Protein AF-A0A3D2PE90-F1 (afdb_monomer)

Sequence (990 aa):
IDALSGDLHLLLFQPGVLLSPYSVLPCNTPINRTNVVYAPHFYPNFTDYNISGYEPLLQRYLTEATTHQTPVFIGEFGKNWNATNDGNLFLESEYQKTEKETMQLFDNAKISYTRPWFSDDNSKVTDEWNWALIKGTSGLSGIERKFIVDYLARPFPQCTAGTLSSFVFDIDTKDYSMSYTPDTGNTDIFIPRTRHYPWGFKVIHSKGITLKDDPSQFTGLNVLENPGAVDSNKFSWNEASGTLRITEWLTGESVTVEIKPLTETMTLVYPSGPVFEGDLIVSPGTEYVIRNMTYQINGNLTVEKGAKLTVENSTLTVKMRYKCEKNIYINGGSVRISSSTVKSSPEGVIQEAGEILGAQLMLDLKNGTTDFYAENSNLLCRLSLMEKTKALISSSTVSFIYWMPTSDFEIYKSTIGIFVFNLSDTAKETLSFNNLKKDSETNFTMTTSSGQVIISGTRMISEWQFCLHYSLNKSITISNSDIGTIWTRIPPTDNRITISNLPNGFVQDFSLKQKIQGLTLEGDVHLINTTLQCFKPELLSTKAEIINSYAMFHPYGEADTIVRDSYLIYLNHYGSKRTEIINTTVFGTLQLIDKPGYHETINGRVVGEGGYFDIIFSSTTIDAPQIVVACNTGTISGTVYFKSPKELSNIQWVRGKITRTYPLIVETLEKERLKNVNVYLKESGTTLWTGMTDTNGETSFSIMFTSNNYNHTYELAVEKSTSTRNINFLTDTPIRVDAKISPFSFFHDTTTITKEIEVSQGRIKIEIPAGTVEKDYYILTSTSPQNTEIETANQKDNLDKNLDRLPGTMIEINLKDTSGVSITGTLKKEATISIPYADNDNNGIVDNTSPAINEKTLSIYHLENNTWQKISASYVDIEQNIVRVNINRFSVFILMGSPSAQNLNDAFAYPVPCGQGCSRIIFRRLTSEAKIKIYTITAELVRELVNYGGDDTEEWDLKNESGENVASGIYIYLISDNTGSKKGKIAIIK

Mean predicted aligned error: 16.81 Å

Secondary structure (DSSP, 8-state):
--SSSTTSS-EEE---EEETTTEEPP--S----SSEEE--EE-S-SSS---TTHHHHHHHHHHHHHHTT--BEE-EE---EEGGGTT-HHHHHHHHHHHHHHHHHHHHHT-EE---S-SBTTTT--SSEE--SEESSSSTTSEE-HHHHHHHS--EEEE-SEEEEEEEE-TTT--EEEEEEE-SS-EEEE--HHHH-TT-EEEEETTS-EEEE-TT-SS-EEEEE--SSS-GGGEEEETTTTEEEE----TTS-EEEEEEESS--PEEE--SSSEEES-EEE-TTEEEEEESSEEEEES-EEEETT-EEEEES-EEEEEESSTTSSEEEEEB-EEEEES-EEEEEESS----TT--TTTTSEEEEETT---EEEES-EEEEEEEE-TT-EEEEES-EEEEEEE-TTSEEEEES-EEEEEEEEE-SS---EEEEE---SSEEEEEEEE-SS-EEEEEEEEEEEEEEEEE-TT--SEEEEES-EEEEEEEEE---SSPEEEE----EEEEEEESGGGEESS--SS-EEEEEEEEEEEEEEEES-EEEEES-EE--EEETT-EEEEES-EEEEEEE--EEEEEEES-EEEEEEEEE--TT--EEETTEEE----EEEEEEEEEEEEEEEEEEEEEEEEEEEEEEEEE--SGGGEEEEEEEEEEEEEEEEEETT-PB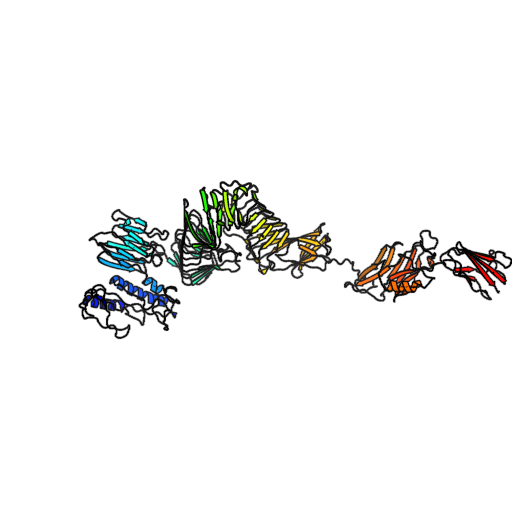PPS-EEEEEETTEEEEEEE--TTSEEEEEEEE-TTTTT--EEEEETTB--EEEE-TT--SSEEEEE-B-S--PBPTTS-EEEEEEETTEEEEEEE-TTS-SS-EEEEEESS---HHHHHHHHHHTT-TT-EE-TT--EEEEEEETTS-B--S--SS-EEEEEE---SS-SSB-TT-SS-BBGGG-EEEEEETTEEEE-TT-EEETTTTEEEEEESS--EEEEEEPBPPSSSTT-EEESSSB-TT---EEEES--TT-EEEEEETT--EEEEEE--SSSSEEEE-SB-TTSPBPPSEEEEEEEE-SS-EEEEEEEE--

Structure (mmCIF, N/CA/C/O backbone):
data_AF-A0A3D2PE90-F1
#
_entry.id   AF-A0A3D2PE90-F1
#
loop_
_atom_site.group_PDB
_atom_site.id
_atom_site.type_symbol
_atom_site.label_atom_id
_atom_site.label_alt_id
_atom_site.label_comp_id
_atom_site.label_asym_id
_atom_site.label_entity_id
_atom_site.label_seq_id
_atom_site.pdbx_PDB_ins_code
_atom_site.Cartn_x
_atom_site.Cartn_y
_atom_site.Cartn_z
_atom_site.occupancy
_atom_site.B_iso_or_equiv
_atom_site.auth_seq_id
_atom_site.auth_comp_id
_atom_site.auth_asym_id
_atom_site.auth_atom_id
_atom_site.pdbx_PDB_model_num
ATOM 1 N N . ILE A 1 1 ? -64.971 -18.465 35.676 1.00 44.72 1 ILE A N 1
ATOM 2 C CA . ILE A 1 1 ? -63.615 -19.022 35.881 1.00 44.72 1 ILE A CA 1
ATOM 3 C C . ILE A 1 1 ? -63.524 -19.248 37.375 1.00 44.72 1 ILE A C 1
ATOM 5 O O . ILE A 1 1 ? -63.095 -18.364 38.098 1.00 44.72 1 ILE A O 1
ATOM 9 N N . ASP A 1 2 ? -64.104 -20.357 37.824 1.00 39.62 2 ASP A N 1
ATOM 10 C CA . ASP A 1 2 ? -64.162 -20.723 39.235 1.00 39.62 2 ASP A CA 1
ATOM 11 C C . ASP A 1 2 ? -63.270 -21.934 39.466 1.00 39.62 2 ASP A C 1
ATOM 13 O O . ASP A 1 2 ? -63.298 -22.883 38.684 1.00 39.62 2 ASP A O 1
ATOM 17 N N . ALA A 1 3 ? -62.552 -21.855 40.585 1.00 48.69 3 ALA A N 1
ATOM 18 C CA . ALA A 1 3 ? -61.831 -22.906 41.287 1.00 48.69 3 ALA A CA 1
ATOM 19 C C . ALA A 1 3 ? -60.604 -23.524 40.578 1.00 48.69 3 ALA A C 1
ATOM 21 O O . ALA A 1 3 ? -60.705 -24.128 39.519 1.00 48.69 3 ALA A O 1
ATOM 22 N N . LEU A 1 4 ? -59.466 -23.477 41.295 1.00 43.47 4 LEU A N 1
ATOM 23 C CA . LEU A 1 4 ? -58.197 -24.203 41.071 1.00 43.47 4 LEU A CA 1
ATOM 24 C C . LEU A 1 4 ? -57.128 -23.488 40.209 1.00 43.47 4 LEU A C 1
ATOM 26 O O . LEU A 1 4 ? -56.786 -23.956 39.130 1.00 43.47 4 LEU A O 1
ATOM 30 N N . SER A 1 5 ? -56.585 -22.372 40.728 1.00 45.41 5 SER A N 1
ATOM 31 C CA . SER A 1 5 ? -55.238 -21.774 40.451 1.00 45.41 5 SER A CA 1
ATOM 32 C C . SER A 1 5 ? -55.179 -20.257 40.722 1.00 45.41 5 SER A C 1
ATOM 34 O O . SER A 1 5 ? -54.134 -19.629 40.563 1.00 45.41 5 SER A O 1
ATOM 36 N N . GLY A 1 6 ? -56.307 -19.669 41.136 1.00 48.38 6 GLY A N 1
ATOM 37 C CA . GLY A 1 6 ? -56.622 -18.251 40.994 1.00 48.38 6 GLY A CA 1
ATOM 38 C C . GLY A 1 6 ? -55.703 -17.208 41.631 1.00 48.38 6 GLY A C 1
ATOM 39 O O . GLY A 1 6 ? -55.877 -16.062 41.253 1.00 48.38 6 GLY A O 1
ATOM 40 N N . ASP A 1 7 ? -54.741 -17.534 42.497 1.00 55.16 7 ASP A N 1
ATOM 41 C CA . ASP A 1 7 ? -54.010 -16.516 43.281 1.00 55.16 7 ASP A CA 1
ATOM 42 C C . ASP A 1 7 ? -52.498 -16.429 43.004 1.00 55.16 7 ASP A C 1
ATOM 44 O O . ASP A 1 7 ? -51.826 -15.595 43.602 1.00 55.16 7 ASP A O 1
ATOM 48 N N . LEU A 1 8 ? -51.935 -17.235 42.094 1.00 68.56 8 LEU A N 1
ATOM 49 C CA . LEU A 1 8 ? -50.479 -17.233 41.846 1.00 68.56 8 LEU A CA 1
ATOM 50 C C . LEU A 1 8 ? -50.010 -16.245 40.764 1.00 68.56 8 LEU A C 1
ATOM 52 O O . LEU A 1 8 ? -48.838 -15.880 40.745 1.00 68.56 8 LEU A O 1
ATOM 56 N N . HIS A 1 9 ? -50.900 -15.803 39.872 1.00 80.38 9 HIS A N 1
ATOM 57 C CA . HIS A 1 9 ? -50.565 -14.896 38.770 1.00 80.38 9 HIS A CA 1
ATOM 58 C C . HIS A 1 9 ? -51.310 -13.564 38.894 1.00 80.38 9 HIS A C 1
ATOM 60 O O . HIS A 1 9 ? -52.478 -13.532 39.291 1.00 80.38 9 HIS A O 1
ATOM 66 N N . LEU A 1 10 ? -50.641 -12.474 38.503 1.00 88.19 10 LEU A N 1
ATOM 67 C CA . LEU A 1 10 ? -51.259 -11.155 38.386 1.00 88.19 10 LEU A CA 1
ATOM 68 C C . LEU A 1 10 ? -52.347 -11.181 37.304 1.00 88.19 10 LEU A C 1
ATOM 70 O O . LEU A 1 10 ? -52.112 -11.648 36.189 1.00 88.19 10 LEU A O 1
ATOM 74 N N . LEU A 1 11 ? -53.528 -10.657 37.624 1.00 89.31 11 LEU A N 1
ATOM 75 C CA . LEU A 1 11 ? -54.602 -10.422 36.664 1.00 89.31 11 LEU A CA 1
ATOM 76 C C . LEU A 1 11 ? -54.572 -8.958 36.220 1.00 89.31 11 LEU A C 1
ATOM 78 O O . LEU A 1 11 ? -54.907 -8.063 36.995 1.00 89.31 11 LEU A O 1
ATOM 82 N N . LEU A 1 12 ? -54.186 -8.725 34.968 1.00 91.00 12 LEU A N 1
ATOM 83 C CA . LEU A 1 12 ? -54.244 -7.404 34.349 1.00 91.00 12 LEU A CA 1
ATOM 84 C C . LEU A 1 12 ? -55.652 -7.168 33.789 1.00 91.00 12 LEU A C 1
ATOM 86 O O . LEU A 1 12 ? -56.206 -8.041 33.119 1.00 91.00 12 LEU A O 1
ATOM 90 N N . PHE A 1 13 ? -56.228 -5.996 34.047 1.00 90.31 13 PHE A N 1
ATOM 91 C CA . PHE A 1 13 ? -57.520 -5.590 33.487 1.00 90.31 13 PHE A CA 1
ATOM 92 C C . PHE A 1 13 ? -57.442 -4.175 32.917 1.00 90.31 13 PHE A C 1
ATOM 94 O O . PHE A 1 13 ? -56.775 -3.318 33.482 1.00 90.31 13 PHE A O 1
ATOM 101 N N . GLN A 1 14 ? -58.156 -3.913 31.826 1.00 88.31 14 GLN A N 1
ATOM 102 C CA . GLN A 1 14 ? -58.121 -2.632 31.117 1.00 88.31 14 GLN A CA 1
ATOM 103 C C . GLN A 1 14 ? -59.523 -2.002 31.041 1.00 88.31 14 GLN A C 1
ATOM 105 O O . GLN A 1 14 ? -60.520 -2.732 31.105 1.00 88.31 14 GLN A O 1
ATOM 110 N N . PRO A 1 15 ? -59.638 -0.669 30.898 1.00 86.81 15 PRO A N 1
ATOM 111 C CA . PRO A 1 15 ? -60.927 -0.017 30.694 1.00 86.81 15 PRO A CA 1
ATOM 112 C C . PRO A 1 15 ? -61.544 -0.409 29.341 1.00 86.81 15 PRO A C 1
ATOM 114 O O . PRO A 1 15 ? -60.847 -0.766 28.391 1.00 86.81 15 PRO A O 1
ATOM 117 N N . GLY A 1 16 ? -62.873 -0.320 29.235 1.00 81.44 16 GLY A N 1
ATOM 118 C CA . GLY A 1 16 ? -63.579 -0.596 27.982 1.00 81.44 16 GLY A CA 1
ATOM 119 C C . GLY A 1 16 ? -63.200 0.405 26.887 1.00 81.44 16 GLY A C 1
ATOM 120 O O . GLY A 1 16 ? -63.294 1.615 27.096 1.00 81.44 16 GLY A O 1
ATOM 121 N N . VAL A 1 17 ? -62.802 -0.097 25.717 1.00 74.44 17 VAL A N 1
ATOM 122 C CA . VAL A 1 17 ? -62.381 0.712 24.564 1.00 74.44 17 VAL A CA 1
ATOM 123 C C . VAL A 1 17 ? -63.577 0.914 23.625 1.00 74.44 17 VAL A C 1
ATOM 125 O O . VAL A 1 17 ? -64.085 -0.054 23.065 1.00 74.44 17 VAL A O 1
ATOM 128 N N . LEU A 1 18 ? -64.056 2.154 23.467 1.00 64.38 18 LEU A N 1
ATOM 129 C CA . LEU A 1 18 ? -65.211 2.480 22.603 1.00 64.38 18 LEU A CA 1
ATOM 130 C C . LEU A 1 18 ? -64.818 2.682 21.138 1.00 64.38 18 LEU A C 1
ATOM 132 O O . LEU A 1 18 ? -65.530 2.274 20.226 1.00 64.38 18 LEU A O 1
ATOM 136 N N . LEU A 1 19 ? -63.676 3.326 20.928 1.00 61.38 19 LEU A N 1
ATOM 137 C CA . LEU A 1 19 ? -63.011 3.493 19.645 1.00 61.38 19 LEU A CA 1
ATOM 138 C C . LEU A 1 19 ? -61.546 3.226 19.941 1.00 61.38 19 LEU A C 1
ATOM 140 O O . LEU A 1 19 ? -60.954 3.970 20.717 1.00 61.38 19 LEU A O 1
ATOM 144 N N . SER A 1 20 ? -60.979 2.150 19.406 1.00 52.09 20 SER A N 1
ATOM 145 C CA . SER A 1 20 ? -59.545 1.913 19.561 1.00 52.09 20 SER A CA 1
ATOM 146 C C . SER A 1 20 ? -58.789 2.958 18.732 1.00 52.09 20 SER A C 1
ATOM 148 O O . SER A 1 20 ? -59.071 3.026 17.532 1.00 52.09 20 SER A O 1
ATOM 150 N N . PRO A 1 21 ? -57.901 3.797 19.312 1.00 53.91 21 PRO A N 1
ATOM 151 C CA . PRO A 1 21 ? -57.457 3.892 20.718 1.00 53.91 21 PRO A CA 1
ATOM 152 C C . PRO A 1 21 ? -58.000 5.132 21.488 1.00 53.91 21 PRO A C 1
ATOM 154 O O . PRO A 1 21 ? -57.502 5.478 22.554 1.00 53.91 21 PRO A O 1
ATOM 157 N N . TYR A 1 22 ? -58.999 5.838 20.951 1.00 60.88 22 TYR A N 1
ATOM 158 C CA . TYR A 1 22 ? -59.326 7.245 21.230 1.00 60.88 22 TYR A CA 1
ATOM 159 C C . TYR A 1 22 ? -60.228 7.536 22.436 1.00 60.88 22 TYR A C 1
ATOM 161 O O . TYR A 1 22 ? -60.330 8.687 22.863 1.00 60.88 22 TYR A O 1
ATOM 169 N N . SER A 1 23 ? -60.972 6.560 22.956 1.00 64.94 23 SER A N 1
ATOM 170 C CA . SER A 1 23 ? -61.932 6.821 24.039 1.00 64.94 23 SER A CA 1
ATOM 171 C C . SER A 1 23 ? -62.130 5.598 24.917 1.00 64.94 23 SER A C 1
ATOM 173 O O . SER A 1 23 ? -62.761 4.617 24.517 1.00 64.94 23 SER A O 1
ATOM 175 N N . VAL A 1 24 ? -61.598 5.686 26.134 1.00 74.31 24 VAL A N 1
ATOM 176 C CA . VAL A 1 24 ? -61.727 4.664 27.175 1.00 74.31 24 VAL A CA 1
ATOM 177 C C . VAL A 1 24 ? -62.779 5.057 28.203 1.00 74.31 24 VAL A C 1
ATOM 179 O O . VAL A 1 24 ? -62.760 6.162 28.763 1.00 74.31 24 VAL A O 1
ATOM 182 N N . LEU A 1 25 ? -63.697 4.130 28.466 1.00 81.25 25 LEU A N 1
ATOM 183 C CA . LEU A 1 25 ? -64.729 4.264 29.489 1.00 81.25 25 LEU A CA 1
ATOM 184 C C . LEU A 1 25 ? -64.111 4.303 30.895 1.00 81.25 25 LEU A C 1
ATOM 186 O O . LEU A 1 25 ? -63.133 3.597 31.140 1.00 81.25 25 LEU A O 1
ATOM 190 N N . PRO A 1 26 ? -64.666 5.089 31.836 1.00 81.56 26 PRO A N 1
ATOM 191 C CA . PRO A 1 26 ? -64.224 5.061 33.226 1.00 81.56 26 PRO A CA 1
ATOM 192 C C . PRO A 1 26 ? -64.396 3.679 33.851 1.00 81.56 26 PRO A C 1
ATOM 194 O O . PRO A 1 26 ? -65.475 3.086 33.781 1.00 81.56 26 PRO A O 1
ATOM 197 N N . CYS A 1 27 ? -63.344 3.181 34.493 1.00 83.31 27 CYS A N 1
ATOM 198 C CA . CYS A 1 27 ? -63.380 1.922 35.227 1.00 83.31 27 CYS A CA 1
ATOM 199 C C . CYS A 1 27 ? -63.578 2.211 36.720 1.00 83.31 27 CYS A C 1
ATOM 201 O O . CYS A 1 27 ? -62.624 2.214 37.486 1.00 83.31 27 CYS A O 1
ATOM 203 N N . ASN A 1 28 ? -64.821 2.481 37.132 1.00 80.25 28 ASN A N 1
ATOM 204 C CA . ASN A 1 28 ? -65.123 2.978 38.486 1.00 80.25 28 ASN A CA 1
ATOM 205 C C . ASN A 1 28 ? -65.656 1.906 39.455 1.00 80.25 28 ASN A C 1
ATOM 207 O O . ASN A 1 28 ? -65.942 2.215 40.607 1.00 80.25 28 ASN A O 1
ATOM 211 N N . THR A 1 29 ? -65.855 0.665 38.998 1.00 83.19 29 THR A N 1
ATOM 212 C CA . THR A 1 29 ? -66.404 -0.418 39.836 1.00 83.19 29 THR A CA 1
ATOM 213 C C . THR A 1 29 ? -65.270 -1.298 40.366 1.00 83.19 29 THR A C 1
ATOM 215 O O . THR A 1 29 ? -64.642 -1.959 39.540 1.00 83.19 29 THR A O 1
ATOM 218 N N . PRO A 1 30 ? -65.012 -1.345 41.690 1.00 81.12 30 PRO A N 1
ATOM 219 C CA . PRO A 1 30 ? -63.904 -2.111 42.259 1.00 81.12 30 PRO A CA 1
ATOM 220 C C . PRO A 1 30 ? -63.941 -3.596 41.887 1.00 81.12 30 PRO A C 1
ATOM 222 O O . PRO A 1 30 ? -64.988 -4.243 41.983 1.00 81.12 30 PRO A O 1
ATOM 225 N N . ILE A 1 31 ? -62.790 -4.158 41.519 1.00 83.25 31 ILE A N 1
ATOM 226 C CA . ILE A 1 31 ? -62.639 -5.600 41.292 1.00 83.25 31 ILE A CA 1
ATOM 227 C C . ILE A 1 31 ? -62.348 -6.291 42.627 1.00 83.25 31 ILE A C 1
ATOM 229 O O . ILE A 1 31 ? -61.316 -6.062 43.248 1.00 83.25 31 ILE A O 1
ATOM 233 N N . ASN A 1 32 ? -63.245 -7.178 43.065 1.00 83.69 32 ASN A N 1
ATOM 234 C CA . ASN A 1 32 ? -63.086 -7.930 44.313 1.00 83.69 32 ASN A CA 1
ATOM 235 C C . ASN A 1 32 ? -62.160 -9.151 44.134 1.00 83.69 32 ASN A C 1
ATOM 237 O O . ASN A 1 32 ? -62.622 -10.294 44.126 1.00 83.69 32 ASN A O 1
ATOM 241 N N . ARG A 1 33 ? -60.863 -8.906 43.915 1.00 81.94 33 ARG A N 1
ATOM 242 C CA . ARG A 1 33 ? -59.825 -9.932 43.727 1.00 81.94 33 ARG A CA 1
ATOM 243 C C . ARG A 1 33 ? -58.460 -9.382 44.155 1.00 81.94 33 ARG A C 1
ATOM 245 O O . ARG A 1 33 ? -58.118 -8.256 43.815 1.00 81.94 33 ARG A O 1
ATOM 252 N N . THR A 1 34 ? -57.667 -10.178 44.866 1.00 82.94 34 THR A N 1
ATOM 253 C CA . THR A 1 34 ? -56.257 -9.875 45.167 1.00 82.94 34 THR A CA 1
ATOM 254 C C . THR A 1 34 ? -55.367 -10.179 43.956 1.00 82.94 34 THR A C 1
ATOM 256 O O . THR A 1 34 ? -55.754 -10.939 43.072 1.00 82.94 34 THR A O 1
ATOM 259 N N . ASN A 1 35 ? -54.165 -9.598 43.883 1.00 87.62 35 ASN A N 1
ATOM 260 C CA . ASN A 1 35 ? -53.254 -9.766 42.736 1.00 87.62 35 ASN A CA 1
ATOM 261 C C . ASN A 1 35 ? -53.861 -9.285 41.404 1.00 87.62 35 ASN A C 1
ATOM 263 O O . ASN A 1 35 ? -53.717 -9.933 40.367 1.00 87.62 35 ASN A O 1
ATOM 267 N N . VAL A 1 36 ? -54.556 -8.147 41.432 1.00 90.38 36 VAL A N 1
ATOM 268 C CA . VAL A 1 36 ? -54.992 -7.425 40.229 1.00 90.38 36 VAL A CA 1
ATOM 269 C C . VAL A 1 36 ? -54.022 -6.288 39.909 1.00 90.38 36 VAL A C 1
ATOM 271 O O . VAL A 1 36 ? -53.294 -5.834 40.790 1.00 90.38 36 VAL A O 1
ATOM 274 N N . VAL A 1 37 ? -53.978 -5.871 38.642 1.00 93.31 37 VAL A N 1
ATOM 275 C CA . VAL A 1 37 ? -53.220 -4.709 38.153 1.00 93.31 37 VAL A CA 1
ATOM 276 C C . VAL A 1 37 ? -54.083 -3.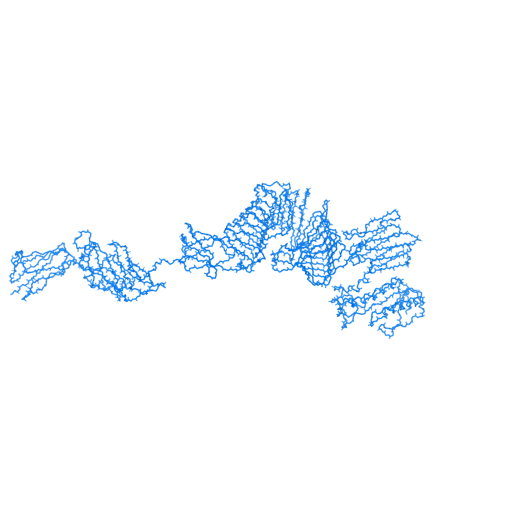964 37.140 1.00 93.31 37 VAL A C 1
ATOM 278 O O . VAL A 1 37 ? -54.598 -4.577 36.200 1.00 93.31 37 VAL A O 1
ATOM 281 N N . TYR A 1 38 ? -54.240 -2.650 37.312 1.00 93.81 38 TYR A N 1
ATOM 282 C CA . TYR A 1 38 ? -54.957 -1.824 36.346 1.00 93.81 38 TYR A CA 1
ATOM 283 C C . TYR A 1 38 ? -54.054 -1.515 35.152 1.00 93.81 38 TYR A C 1
ATOM 285 O O . TYR A 1 38 ? -52.984 -0.934 35.327 1.00 93.81 38 TYR A O 1
ATOM 293 N N . ALA A 1 39 ? -54.483 -1.903 33.952 1.00 93.31 39 ALA A N 1
ATOM 294 C CA . ALA A 1 39 ? -53.681 -1.892 32.738 1.00 93.31 39 ALA A CA 1
ATOM 295 C C . ALA A 1 39 ? -54.259 -1.034 31.591 1.00 93.31 39 ALA A C 1
ATOM 297 O O . ALA A 1 39 ? -54.634 -1.574 30.550 1.00 93.31 39 ALA A O 1
ATOM 298 N N . PRO A 1 40 ? -54.392 0.298 31.750 1.00 91.94 40 PRO A N 1
ATOM 299 C CA . PRO A 1 40 ? -54.906 1.166 30.694 1.00 91.94 40 PRO A CA 1
ATOM 300 C C . PRO A 1 40 ? -53.871 1.428 29.584 1.00 91.94 40 PRO A C 1
ATOM 302 O O . PRO A 1 40 ? -52.668 1.241 29.770 1.00 91.94 40 PRO A O 1
ATOM 305 N N . HIS A 1 41 ? -54.344 1.909 28.429 1.00 89.38 41 HIS A N 1
ATOM 306 C CA . HIS A 1 41 ? -53.493 2.371 27.326 1.00 89.38 41 HIS A CA 1
ATOM 307 C C . HIS A 1 41 ? -53.370 3.901 27.387 1.00 89.38 41 HIS A C 1
ATOM 309 O O . HIS A 1 41 ? -54.353 4.606 27.642 1.00 89.38 41 HIS A O 1
ATOM 315 N N . PHE A 1 42 ? -52.174 4.439 27.164 1.00 90.00 42 PHE A N 1
ATOM 316 C CA . PHE A 1 42 ? -51.872 5.859 27.321 1.00 90.00 42 PHE A CA 1
ATOM 317 C C . PHE A 1 42 ? -51.656 6.536 25.963 1.00 90.00 42 PHE A C 1
ATOM 319 O O . PHE A 1 42 ? -50.545 6.605 25.438 1.00 90.00 42 PHE A O 1
ATOM 326 N N . TYR A 1 43 ? -52.752 7.061 25.409 1.00 87.12 43 TYR A N 1
ATOM 327 C CA . TYR A 1 43 ? -52.773 7.753 24.121 1.00 87.12 43 TYR A CA 1
ATOM 328 C C . TYR A 1 43 ? -53.515 9.101 24.186 1.00 87.12 43 TYR A C 1
ATOM 330 O O . TYR A 1 43 ? -54.600 9.256 23.623 1.00 87.12 43 TYR A O 1
ATOM 338 N N . PRO A 1 44 ? -52.954 10.098 24.887 1.00 85.00 44 PRO A N 1
ATOM 339 C CA . PRO A 1 44 ? -53.605 11.393 25.096 1.00 85.00 44 PRO A CA 1
ATOM 340 C C . PRO A 1 44 ? -53.801 12.216 23.812 1.00 85.00 44 PRO A C 1
ATOM 342 O O . PRO A 1 44 ? -54.710 13.044 23.770 1.00 85.00 44 PRO A O 1
ATOM 345 N N . ASN A 1 45 ? -52.974 12.023 22.773 1.00 79.38 45 ASN A N 1
ATOM 346 C CA . ASN A 1 45 ? -53.081 12.769 21.516 1.00 79.38 45 ASN A CA 1
ATOM 347 C C . ASN A 1 45 ? -52.414 12.051 20.325 1.00 79.38 45 ASN A C 1
ATOM 349 O O . ASN A 1 45 ? -51.222 11.752 20.363 1.00 79.38 45 ASN A O 1
ATOM 353 N N . PHE A 1 46 ? -53.167 11.839 19.240 1.00 75.00 46 PHE A N 1
ATOM 354 C CA . PHE A 1 46 ? -52.662 11.265 17.985 1.00 75.00 46 PHE A CA 1
ATOM 355 C C . PHE A 1 46 ? -52.529 12.267 16.841 1.00 75.00 46 PHE A C 1
ATOM 357 O O . PHE A 1 46 ? -51.729 12.041 15.935 1.00 75.00 46 PHE A O 1
ATOM 364 N N . THR A 1 47 ? -53.274 13.370 16.858 1.00 75.88 47 THR A N 1
ATOM 365 C CA . THR A 1 47 ? -53.384 14.278 15.706 1.00 75.88 47 THR A CA 1
ATOM 366 C C . THR A 1 47 ? -52.226 15.262 15.616 1.00 75.88 47 THR A C 1
ATOM 368 O O . THR A 1 47 ? -51.828 15.629 14.516 1.00 75.88 47 THR A O 1
ATOM 371 N N . ASP A 1 48 ? -51.639 15.650 16.748 1.00 83.00 48 ASP A N 1
ATOM 372 C CA . ASP A 1 48 ? -50.509 16.583 16.805 1.00 83.00 48 ASP A CA 1
ATOM 373 C C . ASP A 1 48 ? -49.570 16.266 17.992 1.00 83.00 48 ASP A C 1
ATOM 375 O O . ASP A 1 48 ? -49.661 15.190 18.591 1.00 83.00 48 ASP A O 1
ATOM 379 N N . TYR A 1 49 ? -48.615 17.155 18.281 1.00 89.06 49 TYR A N 1
ATOM 380 C CA . TYR A 1 49 ? -47.596 16.998 19.331 1.00 89.06 49 TYR A CA 1
ATOM 381 C C . TYR A 1 49 ? -47.926 17.783 20.620 1.00 89.06 49 TYR A C 1
ATOM 383 O O . TYR A 1 49 ? -47.044 18.076 21.432 1.00 89.06 49 TYR A O 1
ATOM 391 N N . ASN A 1 50 ? -49.192 18.159 20.828 1.00 89.38 50 ASN A N 1
ATOM 392 C CA . ASN A 1 50 ? -49.631 18.875 22.023 1.00 89.38 50 ASN A CA 1
ATOM 393 C C . ASN A 1 50 ? -49.685 17.946 23.246 1.00 89.38 50 ASN A C 1
ATOM 395 O O . ASN A 1 50 ? -50.381 16.927 23.241 1.00 89.38 50 ASN A O 1
ATOM 399 N N . ILE A 1 51 ? -48.979 18.351 24.304 1.00 92.12 51 ILE A N 1
ATOM 400 C CA . ILE A 1 51 ? -48.813 17.600 25.552 1.00 92.12 51 ILE A CA 1
ATOM 401 C C . ILE A 1 51 ? -49.841 17.942 26.645 1.00 92.12 51 ILE A C 1
ATOM 403 O O . ILE A 1 51 ? -49.864 17.293 27.686 1.00 92.12 51 ILE A O 1
ATOM 407 N N . SER A 1 52 ? -50.736 18.914 26.432 1.00 91.44 52 SER A N 1
ATOM 408 C CA . SER A 1 52 ? -51.664 19.395 27.474 1.00 91.44 52 SER A CA 1
ATOM 409 C C . SER A 1 52 ? -52.619 18.329 28.034 1.00 91.44 52 SER A C 1
ATOM 411 O O . SER A 1 52 ? -53.116 18.478 29.148 1.00 91.44 52 SER A O 1
ATOM 413 N N . GLY A 1 53 ? -52.883 17.261 27.276 1.00 89.56 53 GLY A N 1
ATOM 414 C CA . GLY A 1 53 ? -53.749 16.151 27.684 1.00 89.56 53 GLY A CA 1
ATOM 415 C C . GLY A 1 53 ? -53.048 15.008 28.426 1.00 89.56 53 GLY A C 1
ATOM 416 O O . GLY A 1 53 ? -53.738 14.109 28.901 1.00 89.56 53 GLY A O 1
ATOM 417 N N . TYR A 1 54 ? -51.715 15.014 28.530 1.00 93.88 54 TYR A N 1
ATOM 418 C CA . TYR A 1 54 ? -50.941 13.882 29.057 1.00 93.88 54 TYR A CA 1
ATOM 419 C C . TYR A 1 54 ? -51.147 13.725 30.569 1.00 93.88 54 TYR A C 1
ATOM 421 O O . TYR A 1 54 ? -51.639 12.691 31.024 1.00 93.88 54 TYR A O 1
ATOM 429 N N . GLU A 1 55 ? -50.857 14.774 31.339 1.00 95.12 55 GLU A N 1
ATOM 430 C CA . GLU A 1 55 ? -51.008 14.765 32.798 1.00 95.12 55 GLU A CA 1
ATOM 431 C C . GLU A 1 55 ? -52.465 14.536 33.258 1.00 95.12 55 GLU A C 1
ATOM 433 O O . GLU A 1 55 ? -52.699 13.634 34.067 1.00 95.12 55 GLU A O 1
ATOM 438 N N . PRO A 1 56 ? -53.491 15.235 32.718 1.00 94.31 56 PRO A N 1
ATOM 439 C CA . PRO A 1 56 ? -54.882 14.979 33.100 1.00 94.31 56 PRO A CA 1
ATOM 440 C C . PRO A 1 56 ? -55.330 13.529 32.875 1.00 94.31 56 PRO A C 1
ATOM 442 O O . PRO A 1 56 ? -56.078 12.976 33.687 1.00 94.31 56 PRO A O 1
ATOM 445 N N . LEU A 1 57 ? -54.876 12.901 31.784 1.00 91.94 57 LEU A N 1
ATOM 446 C CA . LEU A 1 57 ? -55.205 11.509 31.493 1.00 91.94 57 LEU A CA 1
ATOM 447 C C . LEU A 1 57 ? -54.538 10.559 32.492 1.00 91.94 57 LEU A C 1
ATOM 449 O O . LEU A 1 57 ? -55.190 9.633 32.978 1.00 91.94 57 LEU A O 1
ATOM 453 N N . LEU A 1 58 ? -53.273 10.802 32.843 1.00 94.69 58 LEU A N 1
ATOM 454 C CA . LEU A 1 58 ? -52.577 9.973 33.822 1.00 94.69 58 LEU A CA 1
ATOM 455 C C . LEU A 1 58 ? -53.224 10.073 35.209 1.00 94.69 58 LEU A C 1
ATOM 457 O O . LEU A 1 58 ? -53.478 9.049 35.845 1.00 94.69 58 LEU A O 1
ATOM 461 N N . GLN A 1 59 ? -53.563 11.286 35.651 1.00 95.00 59 GLN A N 1
ATOM 462 C CA . GLN A 1 59 ? -54.223 11.516 36.942 1.00 95.00 59 GLN A CA 1
ATOM 463 C C . GLN A 1 59 ? -55.574 10.802 37.044 1.00 95.00 59 GLN A C 1
ATOM 465 O O . GLN A 1 59 ? -55.930 10.260 38.098 1.00 95.00 59 GLN A O 1
ATOM 470 N N . ARG A 1 60 ? -56.315 10.726 35.934 1.00 92.69 60 ARG A N 1
ATOM 471 C CA . ARG A 1 60 ? -57.524 9.903 35.862 1.00 92.69 60 ARG A CA 1
ATOM 472 C C . ARG A 1 60 ? -57.205 8.427 36.119 1.00 92.69 60 ARG A C 1
ATOM 474 O O . ARG A 1 60 ? -57.862 7.820 36.960 1.00 92.69 60 ARG A O 1
ATOM 481 N N . TYR A 1 61 ? -56.207 7.855 35.445 1.00 94.44 61 TYR A N 1
ATOM 482 C CA . TYR A 1 61 ? -55.849 6.443 35.628 1.00 94.44 61 TYR A CA 1
ATOM 483 C C . TYR A 1 61 ? -55.359 6.126 37.042 1.00 94.44 61 TYR A C 1
ATOM 485 O O . TYR A 1 61 ? -55.718 5.085 37.590 1.00 94.44 61 TYR A O 1
ATOM 493 N N . LEU A 1 62 ? -54.610 7.036 37.664 1.00 94.62 62 LEU A N 1
ATOM 494 C CA . LEU A 1 62 ? -54.201 6.923 39.067 1.00 94.62 62 LEU A CA 1
ATOM 495 C C . LEU A 1 62 ? -55.405 6.933 40.023 1.00 94.62 62 LEU A C 1
ATOM 497 O O . LEU A 1 62 ? -55.467 6.141 40.968 1.00 94.62 62 LEU A O 1
ATOM 501 N N . THR A 1 63 ? -56.397 7.787 39.759 1.00 93.56 63 THR A N 1
ATOM 502 C CA . THR A 1 63 ? -57.640 7.851 40.546 1.00 93.56 63 THR A CA 1
ATOM 503 C C . THR A 1 63 ? -58.466 6.570 40.401 1.00 93.56 63 THR A C 1
ATOM 505 O O . THR A 1 63 ? -58.965 6.020 41.388 1.00 93.56 63 THR A O 1
ATOM 508 N N . GLU A 1 64 ? -58.585 6.057 39.177 1.00 92.75 64 GLU A N 1
ATOM 509 C CA . GLU A 1 64 ? -59.270 4.793 38.898 1.00 92.75 64 GLU A CA 1
ATOM 510 C C . GLU A 1 64 ? -58.549 3.630 39.599 1.00 92.75 64 GLU A C 1
ATOM 512 O O . GLU A 1 64 ? -59.180 2.879 40.335 1.00 92.75 64 GLU A O 1
ATOM 517 N N . ALA A 1 65 ? -57.223 3.529 39.501 1.00 92.94 65 ALA A N 1
ATOM 518 C CA . ALA A 1 65 ? -56.443 2.501 40.195 1.00 92.94 65 ALA A CA 1
ATOM 519 C C . ALA A 1 65 ? -56.581 2.555 41.722 1.00 92.94 65 ALA A C 1
ATOM 521 O O . ALA A 1 65 ? -56.708 1.518 42.373 1.00 92.94 65 ALA A O 1
ATOM 522 N N . THR A 1 66 ? -56.638 3.762 42.292 1.00 91.56 66 THR A N 1
ATOM 523 C CA . THR A 1 66 ? -56.901 3.960 43.725 1.00 91.56 66 THR A CA 1
ATOM 524 C C . THR A 1 66 ? -58.275 3.411 44.115 1.00 91.56 66 THR A C 1
ATOM 526 O O . THR A 1 66 ? -58.409 2.772 45.158 1.00 91.56 66 THR A O 1
ATOM 529 N N . THR A 1 67 ? -59.282 3.581 43.252 1.00 89.44 67 THR A N 1
ATOM 530 C CA . THR A 1 67 ? -60.630 3.011 43.443 1.00 89.44 67 THR A CA 1
ATOM 531 C C . THR A 1 67 ? -60.598 1.479 43.499 1.00 89.44 67 THR A C 1
ATOM 533 O O . THR A 1 67 ? -61.363 0.873 44.249 1.00 89.44 67 THR A O 1
ATOM 536 N N . HIS A 1 68 ? -59.677 0.849 42.764 1.00 89.38 68 HIS A N 1
ATOM 537 C CA . HIS A 1 68 ? -59.462 -0.605 42.763 1.00 89.38 68 HIS A CA 1
ATOM 538 C C . HIS A 1 68 ? -58.427 -1.090 43.789 1.00 89.38 68 HIS A C 1
ATOM 540 O O . HIS A 1 68 ? -58.221 -2.294 43.891 1.00 89.38 68 HIS A O 1
ATOM 546 N N . GLN A 1 69 ? -57.767 -0.189 44.529 1.00 90.12 69 GLN A N 1
ATOM 547 C CA . GLN A 1 69 ? -56.657 -0.502 45.449 1.00 90.12 69 GLN A CA 1
ATOM 548 C C . GLN A 1 69 ? -55.546 -1.336 44.789 1.00 90.12 69 GLN A C 1
ATOM 550 O O . GLN A 1 69 ? -55.033 -2.298 45.358 1.00 90.12 69 GLN A O 1
ATOM 555 N N . THR A 1 70 ? -55.189 -0.969 43.561 1.00 91.56 70 THR A N 1
ATOM 556 C CA . THR A 1 70 ? -54.297 -1.748 42.699 1.00 91.56 70 THR A CA 1
ATOM 557 C C . THR A 1 70 ? -53.175 -0.882 42.122 1.00 91.56 70 THR A C 1
ATOM 559 O O . THR A 1 70 ? -53.378 0.317 41.923 1.00 91.56 70 THR A O 1
ATOM 562 N N . PRO A 1 71 ? -52.009 -1.457 41.777 1.00 93.38 71 PRO A N 1
ATOM 563 C CA . PRO A 1 71 ? -51.008 -0.772 40.963 1.00 93.38 71 PRO A CA 1
ATOM 564 C C . PRO A 1 71 ? -51.506 -0.489 39.539 1.00 93.38 71 PRO A C 1
ATOM 566 O O . PRO A 1 71 ? -52.401 -1.180 39.039 1.00 93.38 71 PRO A O 1
ATOM 569 N N . VAL A 1 72 ? -50.865 0.481 38.880 1.00 94.88 72 VAL A N 1
ATOM 570 C CA . VAL A 1 72 ? -51.032 0.777 37.449 1.00 94.88 72 VAL A CA 1
ATOM 571 C C . VAL A 1 72 ? -49.870 0.186 36.655 1.00 94.88 72 VAL A C 1
ATOM 573 O O . VAL A 1 72 ? -48.714 0.305 37.058 1.00 94.88 72 VAL A O 1
ATOM 576 N N . PHE A 1 73 ? -50.178 -0.394 35.502 1.00 95.12 73 PHE A N 1
ATOM 577 C CA . PHE A 1 73 ? -49.223 -0.802 34.478 1.00 95.12 73 PHE A CA 1
ATOM 578 C C . PHE A 1 73 ? -49.707 -0.281 33.123 1.00 95.12 73 PHE A C 1
ATOM 580 O O . PHE A 1 73 ? -50.781 -0.659 32.683 1.00 95.12 73 PHE A O 1
ATOM 587 N N . ILE A 1 74 ? -48.972 0.585 32.434 1.00 94.38 74 ILE A N 1
ATOM 588 C CA . ILE A 1 74 ? -49.430 1.063 31.121 1.00 94.38 74 ILE A CA 1
ATOM 589 C C . ILE A 1 74 ? -49.204 -0.029 30.075 1.00 94.38 74 ILE A C 1
ATOM 591 O O . ILE A 1 74 ? -48.066 -0.311 29.703 1.00 94.38 74 ILE A O 1
ATOM 595 N N . GLY A 1 75 ? -50.293 -0.633 29.594 1.00 89.81 75 GLY A N 1
ATOM 596 C CA . GLY A 1 75 ? -50.235 -1.748 28.645 1.00 89.81 75 GLY A CA 1
ATOM 597 C C . GLY A 1 75 ? -49.711 -1.340 27.268 1.00 89.81 75 GLY A C 1
ATOM 598 O O . GLY A 1 75 ? -48.979 -2.095 26.633 1.00 89.81 75 GLY A O 1
ATOM 599 N N . GLU A 1 76 ? -50.028 -0.125 26.826 1.00 87.25 76 GLU A N 1
ATOM 600 C CA . GLU A 1 76 ? -49.578 0.419 25.544 1.00 87.25 76 GLU A CA 1
ATOM 601 C C . GLU A 1 76 ? -49.457 1.943 25.623 1.00 87.25 76 GLU A C 1
ATOM 603 O O . GLU A 1 76 ? -50.274 2.598 26.274 1.00 87.25 76 GLU A O 1
ATOM 608 N N . PHE A 1 77 ? -48.468 2.524 24.940 1.00 89.44 77 PHE A N 1
ATOM 609 C CA . PHE A 1 77 ? -48.356 3.972 24.753 1.00 89.44 77 PHE A CA 1
ATOM 610 C C . PHE A 1 77 ? -47.479 4.326 23.545 1.00 89.44 77 PHE A C 1
ATOM 612 O O . PHE A 1 77 ? -46.773 3.481 22.993 1.00 89.44 77 PHE A O 1
ATOM 619 N N . GLY A 1 78 ? -47.483 5.607 23.175 1.00 85.56 78 GLY A N 1
ATOM 620 C CA . GLY A 1 78 ? -46.588 6.183 22.168 1.00 85.56 78 GLY A CA 1
ATOM 621 C C . GLY A 1 78 ? -47.324 6.687 20.929 1.00 85.56 78 GLY A C 1
ATOM 622 O O . GLY A 1 78 ? -48.372 6.179 20.538 1.00 85.56 78 GLY A O 1
ATOM 623 N N . LYS A 1 79 ? -46.788 7.715 20.282 1.00 85.31 79 LYS A N 1
ATOM 624 C CA . LYS A 1 79 ? -47.399 8.286 19.080 1.00 85.31 79 LYS A CA 1
ATOM 625 C C . LYS A 1 79 ? -47.004 7.467 17.841 1.00 85.31 79 LYS A C 1
ATOM 627 O O . LYS A 1 79 ? -45.908 6.923 17.770 1.00 85.31 79 LYS A O 1
ATOM 632 N N . ASN A 1 80 ? -47.891 7.371 16.855 1.00 83.31 80 ASN A N 1
ATOM 633 C CA . ASN A 1 80 ? -47.523 6.829 15.549 1.00 83.31 80 ASN A CA 1
ATOM 634 C C . ASN A 1 80 ? -46.566 7.784 14.811 1.00 83.31 80 ASN A C 1
ATOM 636 O O . ASN A 1 80 ? -46.600 9.004 14.983 1.00 83.31 80 ASN A O 1
ATOM 640 N N . TRP A 1 81 ? -45.726 7.226 13.950 1.00 86.88 81 TRP A N 1
ATOM 641 C CA . TRP A 1 81 ? -44.714 7.924 13.174 1.00 86.88 81 TRP A CA 1
ATOM 642 C C . TRP A 1 81 ? -44.844 7.574 11.696 1.00 86.88 81 TRP A C 1
ATOM 644 O O . TRP A 1 81 ? -45.041 6.410 11.351 1.00 86.88 81 TRP A O 1
ATOM 654 N N . ASN A 1 82 ? -44.721 8.576 10.824 1.00 87.44 82 ASN A N 1
ATOM 655 C CA . ASN A 1 82 ? -44.627 8.331 9.391 1.00 87.44 82 ASN A CA 1
ATOM 656 C C . ASN A 1 82 ? -43.164 8.131 8.998 1.00 87.44 82 ASN A C 1
ATOM 658 O O . ASN A 1 82 ? -42.356 9.047 9.155 1.00 87.44 82 ASN A O 1
ATOM 662 N N . ALA A 1 83 ? -42.828 6.960 8.457 1.00 84.00 83 ALA A N 1
ATOM 663 C CA . ALA A 1 83 ? -41.456 6.619 8.083 1.00 84.00 83 ALA A CA 1
ATOM 664 C C . ALA A 1 83 ? -40.854 7.572 7.028 1.00 84.00 83 ALA A C 1
ATOM 666 O O . ALA A 1 83 ? -39.631 7.705 6.955 1.00 84.00 83 ALA A O 1
ATOM 667 N N . THR A 1 84 ? -41.672 8.290 6.244 1.00 85.94 84 THR A N 1
ATOM 668 C CA . THR A 1 84 ? -41.182 9.324 5.311 1.00 85.94 84 THR A CA 1
ATOM 669 C C . THR A 1 84 ? -40.598 10.548 6.016 1.00 85.94 84 THR A C 1
ATOM 671 O O . THR A 1 84 ? -39.903 11.335 5.379 1.00 85.94 84 THR A O 1
ATOM 674 N N . ASN A 1 85 ? -40.876 10.728 7.310 1.00 88.69 85 ASN A N 1
ATOM 675 C CA . ASN A 1 85 ? -40.354 11.832 8.114 1.00 88.69 85 ASN A CA 1
ATOM 676 C C . ASN A 1 85 ? -38.982 11.529 8.731 1.00 88.69 85 ASN A C 1
ATOM 678 O O . ASN A 1 85 ? -38.406 12.422 9.350 1.00 88.69 85 ASN A O 1
ATOM 682 N N . ASP A 1 86 ? -38.454 10.306 8.591 1.00 84.06 86 ASP A N 1
ATOM 683 C CA . ASP A 1 86 ? -37.124 9.955 9.099 1.00 84.06 86 ASP A CA 1
ATOM 684 C C . ASP A 1 86 ? -36.062 10.943 8.570 1.00 84.06 86 ASP A C 1
ATOM 686 O O . ASP A 1 86 ? -35.942 11.156 7.360 1.00 84.06 86 ASP A O 1
ATOM 690 N N . GLY A 1 87 ? -35.266 11.529 9.467 1.00 80.44 87 GLY A N 1
ATOM 691 C CA . GLY A 1 87 ? -34.252 12.537 9.141 1.00 80.44 87 GLY A CA 1
ATOM 692 C C . GLY A 1 87 ? -34.769 13.981 9.124 1.00 80.44 87 GLY A C 1
ATOM 693 O O . GLY A 1 87 ? -33.976 14.911 8.957 1.00 80.44 87 GLY A O 1
ATOM 694 N N . ASN A 1 88 ? -36.071 14.210 9.325 1.00 87.06 88 ASN A N 1
ATOM 695 C CA . ASN A 1 88 ? -36.617 15.551 9.522 1.00 87.06 88 ASN A CA 1
ATOM 696 C C . ASN A 1 88 ? -36.424 15.993 10.980 1.00 87.06 88 ASN A C 1
ATOM 698 O O . ASN A 1 88 ? -37.279 15.762 11.834 1.00 87.06 88 ASN A O 1
ATOM 702 N N . LEU A 1 89 ? -35.311 16.684 11.238 1.00 84.38 89 LEU A N 1
ATOM 703 C CA . LEU A 1 89 ? -34.894 17.096 12.584 1.00 84.38 89 LEU A CA 1
ATOM 704 C C . LEU A 1 89 ? -35.960 17.896 13.353 1.00 84.38 89 LEU A C 1
ATOM 706 O O . LEU A 1 89 ? -36.054 17.772 14.571 1.00 84.38 89 LEU A O 1
ATOM 710 N N . PHE A 1 90 ? -36.779 18.698 12.663 1.00 88.69 90 PHE A N 1
ATOM 711 C CA . PHE A 1 90 ? -37.853 19.451 13.312 1.00 88.69 90 PHE A CA 1
ATOM 712 C C . PHE A 1 90 ? -38.955 18.517 13.832 1.00 88.69 90 PHE A C 1
ATOM 714 O O . PHE A 1 90 ? -39.309 18.575 15.008 1.00 88.69 90 PHE A O 1
ATOM 721 N N . LEU A 1 91 ? -39.465 17.614 12.989 1.00 90.06 91 LEU A N 1
ATOM 722 C CA . LEU A 1 91 ? -40.518 16.672 13.392 1.00 90.06 91 LEU A CA 1
ATOM 723 C C . LEU A 1 91 ? -40.028 15.662 14.430 1.00 90.06 91 LEU A C 1
ATOM 725 O O . LEU A 1 91 ? -40.775 15.308 15.342 1.00 90.06 91 LEU A O 1
ATOM 729 N N . GLU A 1 92 ? -38.775 15.224 14.316 1.00 92.12 92 GLU A N 1
ATOM 730 C CA . GLU A 1 92 ? -38.140 14.386 15.331 1.00 92.12 92 GLU A CA 1
ATOM 731 C C . GLU A 1 92 ? -38.090 15.117 16.680 1.00 92.12 92 GLU A C 1
ATOM 733 O O . GLU A 1 92 ? -38.442 14.522 17.696 1.00 92.12 92 GLU A O 1
ATOM 738 N N . SER A 1 93 ? -37.763 16.417 16.703 1.00 89.12 93 SER A N 1
ATOM 739 C CA . SER A 1 93 ? -37.744 17.207 17.944 1.00 89.12 93 SER A CA 1
ATOM 740 C C . SER A 1 93 ? -39.129 17.391 18.584 1.00 89.12 93 SER A C 1
ATOM 742 O O . SER A 1 93 ? -39.268 17.300 19.806 1.00 89.12 93 SER A O 1
ATOM 744 N N . GLU A 1 94 ? -40.181 17.556 17.778 1.00 92.88 94 GLU A N 1
ATOM 745 C CA . GLU A 1 94 ? -41.559 17.618 18.283 1.00 92.88 94 GLU A CA 1
ATOM 746 C C . GLU A 1 94 ? -42.014 16.264 18.847 1.00 92.88 94 GLU A C 1
ATOM 748 O O . GLU A 1 94 ? -42.679 16.200 19.884 1.00 92.88 94 GLU A O 1
ATOM 753 N N . TYR A 1 95 ? -41.604 15.159 18.219 1.00 92.81 95 TYR A N 1
ATOM 754 C CA . TYR A 1 95 ? -41.860 13.815 18.731 1.00 92.81 95 TYR A CA 1
ATOM 755 C C . TYR A 1 95 ? -41.147 13.591 20.075 1.00 92.81 95 TYR A C 1
ATOM 757 O O . TYR A 1 95 ? -41.765 13.151 21.048 1.00 92.81 95 TYR A O 1
ATOM 765 N N . GLN A 1 96 ? -39.872 13.969 20.169 1.00 92.88 96 GLN A N 1
ATOM 766 C CA . GLN A 1 96 ? -39.068 13.882 21.391 1.00 92.88 96 GLN A CA 1
ATOM 767 C C . GLN A 1 96 ? -39.709 14.598 22.583 1.00 92.88 96 GLN A C 1
ATOM 769 O O . GLN A 1 96 ? -39.671 14.085 23.701 1.00 92.88 96 GLN A O 1
ATOM 774 N N . LYS A 1 97 ? -40.355 15.747 22.357 1.00 92.81 97 LYS A N 1
ATOM 775 C CA . LYS A 1 97 ? -41.096 16.470 23.400 1.00 92.81 97 LYS A CA 1
ATOM 776 C C . LYS A 1 97 ? -42.198 15.613 24.029 1.00 92.81 97 LYS A C 1
ATOM 778 O O . LYS A 1 97 ? -42.346 15.615 25.249 1.00 92.81 97 LYS A O 1
ATOM 783 N N . THR A 1 98 ? -42.947 14.868 23.215 1.00 92.56 98 THR A N 1
ATOM 784 C CA . THR A 1 98 ? -44.015 13.982 23.710 1.00 92.56 98 THR A CA 1
ATOM 785 C C . THR A 1 98 ? -43.464 12.801 24.510 1.00 92.56 98 THR A C 1
ATOM 787 O O . THR A 1 98 ? -44.027 12.427 25.541 1.00 92.56 98 THR A O 1
ATOM 790 N N . GLU A 1 99 ? -42.319 12.256 24.092 1.00 93.00 99 GLU A N 1
ATOM 791 C CA . GLU A 1 99 ? -41.643 11.174 24.813 1.00 93.00 99 GLU A CA 1
ATOM 792 C C . GLU A 1 99 ? -41.070 11.635 26.142 1.00 93.00 99 GLU A C 1
ATOM 794 O O . GLU A 1 99 ? -41.215 10.950 27.155 1.00 93.00 99 GLU A O 1
ATOM 799 N N . LYS A 1 100 ? -40.462 12.822 26.155 1.00 93.69 100 LYS A N 1
ATOM 800 C CA . LYS A 1 100 ? -39.935 13.433 27.369 1.00 93.69 100 LYS A CA 1
ATOM 801 C C . LYS A 1 100 ? -41.020 13.587 28.428 1.00 93.69 100 LYS A C 1
ATOM 803 O O . LYS A 1 100 ? -40.830 13.106 29.543 1.00 93.69 100 LYS A O 1
ATOM 808 N N . GLU A 1 101 ? -42.144 14.198 28.054 1.00 94.25 101 GLU A N 1
ATOM 809 C CA . GLU A 1 101 ? -43.284 14.399 28.952 1.00 94.25 101 GLU A CA 1
ATOM 810 C C . GLU A 1 101 ? -43.790 13.057 29.490 1.00 94.25 101 GLU A C 1
ATOM 812 O O . GLU A 1 101 ? -43.887 12.863 30.698 1.00 94.25 101 GLU A O 1
ATOM 817 N N . THR A 1 102 ? -44.040 12.089 28.603 1.00 94.00 102 THR A N 1
ATOM 818 C CA . THR A 1 102 ? -44.569 10.772 28.993 1.00 94.00 102 THR A CA 1
ATOM 819 C C . THR A 1 102 ? -43.674 10.075 30.012 1.00 94.00 102 THR A C 1
ATOM 821 O O . THR A 1 102 ? -44.157 9.581 31.029 1.00 94.00 102 THR A O 1
ATOM 824 N N . MET A 1 103 ? -42.363 10.050 29.764 1.00 94.31 103 MET A N 1
ATOM 825 C CA . MET A 1 103 ? -41.419 9.389 30.662 1.00 94.31 103 MET A CA 1
ATOM 826 C C . MET A 1 103 ? -41.292 10.109 32.003 1.00 94.31 103 MET A C 1
ATOM 828 O O . MET A 1 103 ? -41.232 9.444 33.032 1.00 94.31 103 MET A O 1
ATOM 832 N N . GLN A 1 104 ? -41.316 11.445 32.021 1.00 93.88 104 GLN A N 1
ATOM 833 C CA . GLN A 1 104 ? -41.316 12.212 33.272 1.00 93.88 104 GLN A CA 1
ATOM 834 C C . GLN A 1 104 ? -42.560 11.916 34.114 1.00 93.88 104 GLN A C 1
ATOM 836 O O . GLN A 1 104 ? -42.454 11.707 35.323 1.00 93.88 104 GLN A O 1
ATOM 841 N N . LEU A 1 105 ? -43.731 11.849 33.481 1.00 95.50 105 LEU A N 1
ATOM 842 C CA . LEU A 1 105 ? -44.979 11.510 34.156 1.00 95.50 105 LEU A CA 1
ATOM 843 C C . LEU A 1 105 ? -44.964 10.083 34.724 1.00 95.50 105 LEU A C 1
ATOM 845 O O . LEU A 1 105 ? -45.371 9.869 35.868 1.00 95.50 105 LEU A O 1
ATOM 849 N N . PHE A 1 106 ? -44.465 9.111 33.958 1.00 95.62 106 PHE A N 1
ATOM 850 C CA . PHE A 1 106 ? -44.389 7.714 34.397 1.00 95.62 106 PHE A CA 1
ATOM 851 C C . PHE A 1 106 ? -43.376 7.506 35.528 1.00 95.62 106 PHE A C 1
ATOM 853 O O . PHE A 1 106 ? -43.706 6.817 36.497 1.00 95.62 106 PHE A O 1
ATOM 860 N N . ASP A 1 107 ? -42.200 8.135 35.450 1.00 95.62 107 ASP A N 1
ATOM 861 C CA . ASP A 1 107 ? -41.181 8.107 36.507 1.00 95.62 107 ASP A CA 1
ATOM 862 C C . ASP A 1 107 ? -41.756 8.701 37.813 1.00 95.62 107 ASP A C 1
ATOM 864 O O . ASP A 1 107 ? -41.753 8.046 38.861 1.00 95.62 107 ASP A O 1
ATOM 868 N N . ASN A 1 108 ? -42.369 9.892 37.739 1.00 94.38 108 ASN A N 1
ATOM 869 C CA . ASN A 1 108 ? -42.980 10.574 38.890 1.00 94.38 108 ASN A CA 1
ATOM 870 C C . ASN A 1 108 ? -44.093 9.747 39.552 1.00 94.38 108 ASN A C 1
ATOM 872 O O . ASN A 1 108 ? -44.221 9.727 40.781 1.00 94.38 108 ASN A O 1
ATOM 876 N N . ALA A 1 109 ? -44.895 9.052 38.745 1.00 95.12 109 ALA A N 1
ATOM 877 C CA . ALA A 1 109 ? -45.968 8.188 39.223 1.00 95.12 109 ALA A CA 1
ATOM 878 C C . ALA A 1 109 ? -45.494 6.774 39.615 1.00 95.12 109 ALA A C 1
ATOM 880 O O . ALA A 1 109 ? -46.279 6.010 40.180 1.00 95.12 109 ALA A O 1
ATOM 881 N N . LYS A 1 110 ? -44.222 6.429 39.363 1.00 94.38 110 LYS A N 1
ATOM 882 C CA . LYS A 1 110 ? -43.612 5.108 39.595 1.00 94.38 110 LYS A CA 1
ATOM 883 C C . LYS A 1 110 ? -44.330 3.974 38.859 1.00 94.38 110 LYS A C 1
ATOM 885 O O . LYS A 1 110 ? -44.591 2.914 39.430 1.00 94.38 110 LYS A O 1
ATOM 890 N N . ILE A 1 111 ? -44.668 4.208 37.594 1.00 92.50 111 ILE A N 1
ATOM 891 C CA . ILE A 1 111 ? -45.473 3.289 36.783 1.00 92.50 111 ILE A CA 1
ATOM 892 C C . ILE A 1 111 ? -44.597 2.501 35.807 1.00 92.50 111 ILE A C 1
ATOM 894 O O . ILE A 1 111 ? -43.749 3.056 35.113 1.00 92.50 111 ILE A O 1
ATOM 898 N N . SER A 1 112 ? -44.845 1.194 35.719 1.00 92.62 112 SER A N 1
ATOM 899 C CA . SER A 1 112 ? -44.271 0.323 34.688 1.00 92.62 112 SER A CA 1
ATOM 900 C C . SER A 1 112 ? -45.110 0.339 33.412 1.00 92.62 112 SER A C 1
ATOM 902 O O . SER A 1 112 ? -46.318 0.570 33.457 1.00 92.62 112 SER A O 1
ATOM 904 N N . TYR A 1 113 ? -44.481 0.065 32.272 1.00 93.62 113 TYR A N 1
ATOM 905 C CA . TYR A 1 113 ? -45.127 0.183 30.969 1.00 93.62 113 TYR A CA 1
ATOM 906 C C . TYR A 1 113 ? -44.595 -0.822 29.944 1.00 93.62 113 TYR A C 1
ATOM 908 O O . TYR A 1 113 ? -43.483 -1.337 30.075 1.00 93.62 113 TYR A O 1
ATOM 916 N N . THR A 1 114 ? -45.361 -1.037 28.875 1.00 89.94 114 THR A N 1
ATOM 917 C CA . THR A 1 114 ? -44.925 -1.710 27.642 1.00 89.94 114 THR A CA 1
ATOM 918 C C . THR A 1 114 ? -45.155 -0.828 26.425 1.00 89.94 114 THR A C 1
ATOM 920 O O . THR A 1 114 ? -46.108 -0.053 26.381 1.00 89.94 114 THR A O 1
ATOM 923 N N . ARG A 1 115 ? -44.249 -0.918 25.439 1.00 79.00 115 ARG A N 1
ATOM 924 C CA . ARG A 1 115 ? -44.232 0.014 24.303 1.00 79.00 115 ARG A CA 1
ATOM 925 C C . ARG A 1 115 ? -44.461 -0.546 22.889 1.00 79.00 115 ARG A C 1
ATOM 927 O O . ARG A 1 115 ? -44.997 0.210 22.089 1.00 79.00 115 ARG A O 1
ATOM 934 N N . PRO A 1 116 ? -44.118 -1.778 22.486 1.00 65.06 116 PRO A N 1
ATOM 935 C CA . PRO A 1 116 ? -44.343 -2.143 21.088 1.00 65.06 116 PRO A CA 1
ATOM 936 C C . PRO A 1 116 ? -45.701 -2.815 20.850 1.00 65.06 116 PRO A C 1
ATOM 938 O O . PRO A 1 116 ? -45.966 -3.880 21.400 1.00 65.06 116 PRO A O 1
ATOM 941 N N . TRP A 1 117 ? -46.478 -2.253 19.916 1.00 62.94 117 TRP A N 1
ATOM 942 C CA . TRP A 1 117 ? -47.451 -3.006 19.106 1.00 62.94 117 TRP A CA 1
ATOM 943 C C . TRP A 1 117 ? -46.709 -3.903 18.083 1.00 62.94 117 TRP A C 1
ATOM 945 O O . TRP A 1 117 ? -47.133 -5.020 17.797 1.00 62.94 117 TRP A O 1
ATOM 955 N N . PHE A 1 118 ? -45.553 -3.444 17.579 1.00 72.94 118 PHE A N 1
ATOM 956 C CA . PHE A 1 118 ? -44.525 -4.196 16.836 1.00 72.94 118 PHE A CA 1
ATOM 957 C C . PHE A 1 118 ? -43.175 -3.454 16.927 1.00 72.94 118 PHE A C 1
ATOM 959 O O . PHE A 1 118 ? -43.143 -2.256 17.208 1.00 72.94 118 PHE A O 1
ATOM 966 N N . SER A 1 119 ? -42.050 -4.149 16.725 1.00 73.56 119 SER A N 1
ATOM 967 C CA . SER A 1 119 ? -40.704 -3.577 16.925 1.00 73.56 119 SER A CA 1
ATOM 968 C C . SER A 1 119 ? -40.097 -2.920 15.681 1.00 73.56 119 SER A C 1
ATOM 970 O O . SER A 1 119 ? -39.242 -2.045 15.823 1.00 73.56 119 SER A O 1
ATOM 972 N N . ASP A 1 120 ? -40.536 -3.305 14.482 1.00 77.12 120 ASP A N 1
ATOM 973 C CA . ASP A 1 120 ? -39.896 -2.929 13.220 1.00 77.12 120 ASP A CA 1
ATOM 974 C C . ASP A 1 120 ? -40.885 -2.668 12.072 1.00 77.12 120 ASP A C 1
ATOM 976 O O . ASP A 1 120 ? -42.017 -3.159 12.087 1.00 77.12 120 ASP A O 1
ATOM 980 N N . ASP A 1 121 ? -40.430 -1.912 11.066 1.00 75.06 121 ASP A N 1
ATOM 981 C CA . ASP A 1 121 ? -41.224 -1.514 9.891 1.00 75.06 121 ASP A CA 1
ATOM 982 C C . ASP A 1 121 ? -41.611 -2.682 8.956 1.00 75.06 121 ASP A C 1
ATOM 984 O O . ASP A 1 121 ? -42.499 -2.522 8.122 1.00 75.06 121 ASP A O 1
ATOM 988 N N . ASN A 1 122 ? -40.958 -3.848 9.039 1.00 67.38 122 ASN A N 1
ATOM 989 C CA . ASN A 1 122 ? -41.104 -4.939 8.063 1.00 67.38 122 ASN A CA 1
ATOM 990 C C . ASN A 1 122 ? -41.831 -6.176 8.635 1.00 67.38 122 ASN A C 1
ATOM 992 O O . ASN A 1 122 ? -41.799 -7.258 8.047 1.00 67.38 122 ASN A O 1
ATOM 996 N N . SER A 1 123 ? -42.530 -6.011 9.762 1.00 57.12 123 SER A N 1
ATOM 997 C CA . SER A 1 123 ? -43.298 -7.046 10.473 1.00 57.12 123 SER A CA 1
ATOM 998 C C . SER A 1 123 ? -44.787 -7.140 10.064 1.00 57.12 123 SER A C 1
ATOM 1000 O O . SER A 1 123 ? -45.568 -7.801 10.747 1.00 57.12 123 SER A O 1
ATOM 1002 N N . LYS A 1 124 ? -45.151 -6.598 8.881 1.00 54.56 124 LYS A N 1
ATOM 1003 C CA . LYS A 1 124 ? -46.501 -6.479 8.255 1.00 54.56 124 LYS A CA 1
ATOM 1004 C C . LYS A 1 124 ? -47.287 -5.193 8.569 1.00 54.56 124 LYS A C 1
ATOM 1006 O O . LYS A 1 124 ? -48.421 -5.267 9.037 1.00 54.56 124 LYS A O 1
ATOM 1011 N N . VAL A 1 125 ? -46.759 -4.023 8.211 1.00 53.50 125 VAL A N 1
ATOM 1012 C CA . VAL A 1 125 ? -47.554 -2.781 8.190 1.00 53.50 125 VAL A CA 1
ATOM 1013 C C . VAL A 1 125 ? -47.527 -2.202 6.780 1.00 53.50 125 VAL A C 1
ATOM 1015 O O . VAL A 1 125 ? -46.481 -1.819 6.272 1.00 53.50 125 VAL A O 1
ATOM 1018 N N . THR A 1 126 ? -48.682 -2.206 6.121 1.00 52.53 126 THR A N 1
ATOM 1019 C CA . THR A 1 126 ? -48.912 -1.631 4.783 1.00 52.53 126 THR A CA 1
ATOM 1020 C C . THR A 1 126 ? -49.182 -0.125 4.822 1.00 52.53 126 THR A C 1
ATOM 1022 O O . THR A 1 126 ? -49.458 0.468 3.782 1.00 52.53 126 THR A O 1
ATOM 1025 N N . ASP A 1 127 ? -49.119 0.478 6.010 1.00 58.84 127 ASP A N 1
ATOM 1026 C CA . ASP A 1 127 ? -49.560 1.842 6.272 1.00 58.84 127 ASP A CA 1
ATOM 1027 C C . ASP A 1 127 ? -48.364 2.783 6.443 1.00 58.84 127 ASP A C 1
ATOM 1029 O O . ASP A 1 127 ? -47.360 2.439 7.069 1.00 58.84 127 ASP A O 1
ATOM 1033 N N . GLU A 1 128 ? -48.490 4.001 5.912 1.00 69.19 128 GLU A N 1
ATOM 1034 C CA . GLU A 1 128 ? -47.469 5.053 6.018 1.00 69.19 128 GLU A CA 1
ATOM 1035 C C . GLU A 1 128 ? -47.140 5.422 7.475 1.00 69.19 128 GLU A C 1
ATOM 1037 O O . GLU A 1 128 ? -46.048 5.908 7.750 1.00 69.19 128 GLU A O 1
ATOM 1042 N N . TRP A 1 129 ? -48.066 5.176 8.409 1.00 76.06 129 TRP A N 1
ATOM 1043 C CA . TRP A 1 129 ? -47.951 5.508 9.828 1.00 76.06 129 TRP A CA 1
ATOM 1044 C C . TRP A 1 129 ? -47.848 4.249 10.688 1.00 76.06 129 TRP A C 1
ATOM 1046 O O . TRP A 1 129 ? -48.727 3.391 10.638 1.00 76.06 129 TRP A O 1
ATOM 1056 N N . ASN A 1 130 ? -46.812 4.154 11.521 1.00 78.50 130 ASN A N 1
ATOM 1057 C CA . ASN A 1 130 ? -46.543 2.969 12.336 1.00 78.50 130 ASN A CA 1
ATOM 1058 C C . ASN A 1 130 ? -45.888 3.319 13.697 1.00 78.50 130 ASN A C 1
ATOM 1060 O O . ASN A 1 130 ? -45.652 4.486 13.986 1.00 78.50 130 ASN A O 1
ATOM 1064 N N . TRP A 1 131 ? -45.619 2.328 14.558 1.00 83.31 131 TRP A N 1
ATOM 1065 C CA . TRP A 1 131 ? -44.976 2.506 15.882 1.00 83.31 131 TRP A CA 1
ATOM 1066 C C . TRP A 1 131 ? -43.582 1.872 15.965 1.00 83.31 131 TRP A C 1
ATOM 1068 O O . TRP A 1 131 ? -43.071 1.594 17.051 1.00 83.31 131 TRP A O 1
ATOM 1078 N N . ALA A 1 132 ? -42.969 1.588 14.820 1.00 82.94 132 ALA A N 1
ATOM 1079 C CA . ALA A 1 132 ? -41.739 0.823 14.782 1.00 82.94 132 ALA A CA 1
ATOM 1080 C C . ALA A 1 132 ? -40.571 1.616 15.377 1.00 82.94 132 ALA A C 1
ATOM 1082 O O . ALA A 1 132 ? -40.342 2.787 15.063 1.00 82.94 132 ALA A O 1
ATOM 1083 N N . LEU A 1 133 ? -39.792 0.937 16.213 1.00 85.44 133 LEU A N 1
ATOM 1084 C CA . LEU A 1 133 ? -38.573 1.473 16.814 1.00 85.44 133 LEU A CA 1
ATOM 1085 C C . LEU A 1 133 ? -37.362 1.263 15.896 1.00 85.44 133 LEU A C 1
ATOM 1087 O O . LEU A 1 133 ? -36.372 1.985 16.007 1.00 85.44 133 LEU A O 1
ATOM 1091 N N . ILE A 1 134 ? -37.452 0.277 14.998 1.00 84.06 134 ILE A N 1
ATOM 1092 C CA . ILE A 1 134 ? -36.387 -0.190 14.114 1.00 84.06 134 ILE A CA 1
ATOM 1093 C C . ILE A 1 134 ? -36.809 -0.051 12.646 1.00 84.06 134 ILE A C 1
ATOM 1095 O O . ILE A 1 134 ? -37.902 -0.459 12.248 1.00 84.06 134 ILE A O 1
ATOM 1099 N N . LYS A 1 135 ? -35.912 0.492 11.822 1.00 80.88 135 LYS A N 1
ATOM 1100 C CA . LYS A 1 135 ? -36.132 0.754 10.401 1.00 80.88 135 LYS A CA 1
ATOM 1101 C C . LYS A 1 135 ? -35.727 -0.419 9.511 1.00 80.88 135 LYS A C 1
ATOM 1103 O O . LYS A 1 135 ? -34.615 -0.935 9.622 1.00 80.88 135 LYS A O 1
ATOM 1108 N N . GLY A 1 136 ? -36.582 -0.732 8.535 1.00 69.75 136 GLY A N 1
ATOM 1109 C CA . GLY A 1 136 ? -36.198 -1.400 7.280 1.00 69.75 136 GLY A CA 1
ATOM 1110 C C . GLY A 1 136 ? -35.795 -2.879 7.350 1.00 69.75 136 GLY A C 1
ATOM 1111 O O . GLY A 1 136 ? -35.334 -3.418 6.346 1.00 69.75 136 GLY A O 1
ATOM 1112 N N . THR A 1 137 ? -35.967 -3.561 8.483 1.00 64.81 137 THR A N 1
ATOM 1113 C CA . THR A 1 137 ? -35.641 -4.992 8.643 1.00 64.81 137 THR A CA 1
ATOM 1114 C C . THR A 1 137 ? -36.721 -5.707 9.441 1.00 64.81 137 THR A C 1
ATOM 1116 O O . THR A 1 137 ? -37.328 -5.068 10.281 1.00 64.81 137 THR A O 1
ATOM 1119 N N . SER A 1 138 ? -36.912 -7.017 9.250 1.00 69.19 138 SER A N 1
ATOM 1120 C CA . SER A 1 138 ? -37.733 -7.830 10.163 1.00 69.19 138 SER A CA 1
ATOM 1121 C C . SER A 1 138 ? -36.961 -8.086 11.461 1.00 69.19 138 SER A C 1
ATOM 1123 O O . SER A 1 138 ? -35.855 -8.622 11.414 1.00 69.19 138 SER A O 1
ATOM 1125 N N . GLY A 1 139 ? -37.546 -7.774 12.614 1.00 70.75 139 GLY A N 1
ATOM 1126 C CA . GLY A 1 139 ? -36.919 -7.906 13.928 1.00 70.75 139 GLY A CA 1
ATOM 1127 C C . GLY A 1 139 ? -35.971 -6.755 14.298 1.00 70.75 139 GLY A C 1
ATOM 1128 O O . GLY A 1 139 ? -35.965 -5.688 13.692 1.00 70.75 139 GLY A O 1
ATOM 1129 N N . LEU A 1 140 ? -35.143 -6.980 15.323 1.00 71.56 140 LEU A N 1
ATOM 1130 C CA . LEU A 1 140 ? -34.300 -5.954 15.962 1.00 71.56 140 LEU A CA 1
ATOM 1131 C C . LEU A 1 140 ? -32.946 -5.696 15.264 1.00 71.56 140 LEU A C 1
ATOM 1133 O O . LEU A 1 140 ? -32.028 -5.170 15.882 1.00 71.56 140 LEU A O 1
ATOM 1137 N N . SER A 1 141 ? -32.785 -6.092 14.000 1.00 67.44 141 SER A N 1
ATOM 1138 C CA . SER A 1 141 ? -31.505 -6.027 13.267 1.00 67.44 141 SER A CA 1
ATOM 1139 C C . SER A 1 141 ? -31.278 -4.740 12.458 1.00 67.44 141 SER A C 1
ATOM 1141 O O . SER A 1 141 ? -30.265 -4.622 11.772 1.00 67.44 141 SER A O 1
ATOM 1143 N N . GLY A 1 142 ? -32.240 -3.820 12.460 1.00 69.38 142 GLY A N 1
ATOM 1144 C CA . GLY A 1 142 ? -32.238 -2.616 11.627 1.00 69.38 142 GLY A CA 1
ATOM 1145 C C . GLY A 1 142 ? -31.741 -1.368 12.352 1.00 69.38 142 GLY A C 1
ATOM 1146 O O . GLY A 1 142 ? -31.295 -1.418 13.495 1.00 69.38 142 GLY A O 1
ATOM 1147 N N . ILE A 1 143 ? -31.845 -0.218 11.684 1.00 76.56 143 ILE A N 1
ATOM 1148 C CA . ILE A 1 143 ? -31.418 1.073 12.245 1.00 76.56 143 ILE A CA 1
ATOM 1149 C C . ILE A 1 143 ? -32.456 1.553 13.262 1.00 76.56 143 ILE A C 1
ATOM 1151 O O . ILE A 1 143 ? -33.640 1.636 12.944 1.00 76.56 143 ILE A O 1
ATOM 1155 N N . GLU A 1 144 ? -32.028 1.914 14.469 1.00 83.94 144 GLU A N 1
ATOM 1156 C CA . GLU A 1 144 ? -32.924 2.477 15.481 1.00 83.94 144 GLU A CA 1
ATOM 1157 C C . GLU A 1 144 ? -33.405 3.891 15.127 1.00 83.94 144 GLU A C 1
ATOM 1159 O O . GLU A 1 144 ? -32.615 4.770 14.770 1.00 83.94 144 GLU A O 1
ATOM 1164 N N . ARG A 1 145 ? -34.687 4.168 15.375 1.00 85.62 145 ARG A N 1
ATOM 1165 C CA . ARG A 1 145 ? -35.210 5.533 15.507 1.00 85.62 145 ARG A CA 1
ATOM 1166 C C . ARG A 1 145 ? -34.781 6.107 16.854 1.00 85.62 145 ARG A C 1
ATOM 1168 O O . ARG A 1 145 ? -35.561 6.145 17.804 1.00 85.62 145 ARG A O 1
ATOM 1175 N N . LYS A 1 146 ? -33.518 6.533 16.967 1.00 84.06 146 LYS A N 1
ATOM 1176 C CA . LYS A 1 146 ? -32.934 6.999 18.243 1.00 84.06 146 LYS A CA 1
ATOM 1177 C C . LYS A 1 146 ? -33.720 8.125 18.908 1.00 84.06 146 LYS A C 1
ATOM 1179 O O . LYS A 1 146 ? -33.828 8.121 20.127 1.00 84.06 146 LYS A O 1
ATOM 1184 N N . PHE A 1 147 ? -34.341 9.024 18.137 1.00 87.25 147 PHE A N 1
ATOM 1185 C CA . PHE A 1 147 ? -35.206 10.074 18.691 1.00 87.25 147 PHE A CA 1
ATOM 1186 C C . PHE A 1 147 ? -36.384 9.518 19.517 1.00 87.25 147 PHE A C 1
ATOM 1188 O O . PHE A 1 147 ? -36.951 10.239 20.329 1.00 87.25 147 PHE A O 1
ATOM 1195 N N . ILE A 1 148 ? -36.701 8.232 19.354 1.00 89.94 148 ILE A N 1
ATOM 1196 C CA . ILE A 1 148 ? -37.652 7.468 20.157 1.00 89.94 148 ILE A CA 1
ATOM 1197 C C . ILE A 1 148 ? -36.928 6.598 21.192 1.00 89.94 148 ILE A C 1
ATOM 1199 O O . ILE A 1 148 ? -37.226 6.664 22.385 1.00 89.94 148 ILE A O 1
ATOM 1203 N N . VAL A 1 149 ? -35.993 5.757 20.736 1.00 89.06 149 VAL A N 1
ATOM 1204 C CA . VAL A 1 149 ? -35.371 4.710 21.566 1.00 89.06 149 VAL A CA 1
ATOM 1205 C C . VAL A 1 149 ? -34.516 5.301 22.690 1.00 89.06 149 VAL A C 1
ATOM 1207 O O . VAL A 1 149 ? -34.483 4.735 23.782 1.00 89.06 149 VAL A O 1
ATOM 1210 N N . ASP A 1 150 ? -33.902 6.470 22.488 1.00 88.69 150 ASP A N 1
ATOM 1211 C CA . ASP A 1 150 ? -33.126 7.158 23.529 1.00 88.69 150 ASP A CA 1
ATOM 1212 C C . ASP A 1 150 ? -33.983 7.600 24.720 1.00 88.69 150 ASP A C 1
ATOM 1214 O O . ASP A 1 150 ? -33.457 7.765 25.813 1.00 88.69 150 ASP A O 1
ATOM 1218 N N . TYR A 1 151 ? -35.296 7.757 24.555 1.00 91.44 151 TYR A N 1
ATOM 1219 C CA . TYR A 1 151 ? -36.190 8.093 25.665 1.00 91.44 151 TYR A CA 1
ATOM 1220 C C . TYR A 1 151 ? -36.630 6.861 26.455 1.00 91.44 151 TYR A C 1
ATOM 1222 O O . TYR A 1 151 ? -37.050 7.006 27.601 1.00 91.44 151 TYR A O 1
ATOM 1230 N N . LEU A 1 152 ? -36.510 5.671 25.860 1.00 90.00 152 LEU A N 1
ATOM 1231 C CA . LEU A 1 152 ? -36.963 4.395 26.416 1.00 90.00 152 LEU A CA 1
ATOM 1232 C C . LEU A 1 152 ? -35.862 3.595 27.077 1.00 90.00 152 LEU A C 1
ATOM 1234 O O . LEU A 1 152 ? -36.047 3.046 28.159 1.00 90.00 152 LEU A O 1
ATOM 1238 N N . ALA A 1 153 ? -34.722 3.492 26.404 1.00 90.56 153 ALA A N 1
ATOM 1239 C CA . ALA A 1 153 ? -33.566 2.772 26.897 1.00 90.56 153 ALA A CA 1
ATOM 1240 C C . ALA A 1 153 ? -32.817 3.671 27.884 1.00 90.56 153 ALA A C 1
ATOM 1242 O O . ALA A 1 153 ? -31.731 4.144 27.566 1.00 90.56 153 ALA A O 1
ATOM 1243 N N . ARG A 1 154 ? -33.435 3.907 29.048 1.00 93.19 154 ARG A N 1
ATOM 1244 C CA . ARG A 1 154 ? -33.036 4.844 30.112 1.00 93.19 154 ARG A CA 1
ATOM 1245 C C . ARG A 1 154 ? -32.668 4.113 31.413 1.00 93.19 154 ARG A C 1
ATOM 1247 O O . ARG A 1 154 ? -33.028 2.945 31.549 1.00 93.19 154 ARG A O 1
ATOM 1254 N N . PRO A 1 155 ? -31.976 4.746 32.378 1.00 96.00 155 PRO A N 1
ATOM 1255 C CA . PRO A 1 155 ? -31.775 4.155 33.693 1.00 96.00 155 PRO A CA 1
ATOM 1256 C C . PRO A 1 155 ? -33.089 4.054 34.469 1.00 96.00 155 PRO A C 1
ATOM 1258 O O . PRO A 1 155 ? -33.878 4.999 34.466 1.00 96.00 155 PRO A O 1
ATOM 1261 N N . PHE A 1 156 ? -33.315 2.930 35.146 1.00 96.00 156 PHE A N 1
ATOM 1262 C CA . PHE A 1 156 ? -34.491 2.727 35.998 1.00 96.00 156 PHE A CA 1
ATOM 1263 C C . PHE A 1 156 ? -34.241 1.630 37.048 1.00 96.00 156 PHE A C 1
ATOM 1265 O O . PHE A 1 156 ? -33.408 0.742 36.820 1.00 96.00 156 PHE A O 1
ATOM 1272 N N . PRO A 1 157 ? -34.954 1.648 38.191 1.00 96.38 157 PRO A N 1
ATOM 1273 C CA . PRO A 1 157 ? -34.852 0.578 39.174 1.00 96.38 157 PRO A CA 1
ATOM 1274 C C . PRO A 1 157 ? -35.595 -0.665 38.665 1.00 96.38 157 PRO A C 1
ATOM 1276 O O . PRO A 1 157 ? -36.820 -0.674 38.577 1.00 96.38 157 PRO A O 1
ATOM 1279 N N . GLN A 1 158 ? -34.856 -1.728 38.340 1.00 95.81 158 GLN A N 1
ATOM 1280 C CA . GLN A 1 158 ? -35.432 -3.025 37.957 1.00 95.81 158 GLN A CA 1
ATOM 1281 C C . GLN A 1 158 ? -36.030 -3.736 39.174 1.00 95.81 158 GLN A C 1
ATOM 1283 O O . GLN A 1 158 ? -37.075 -4.374 39.082 1.00 95.81 158 GLN A O 1
ATOM 1288 N N . CYS A 1 159 ? -35.349 -3.622 40.314 1.00 94.56 159 CYS A N 1
ATOM 1289 C CA . CYS A 1 159 ? -35.771 -4.161 41.597 1.00 94.56 159 CYS A CA 1
ATOM 1290 C C . CYS A 1 159 ? -35.308 -3.215 42.706 1.00 94.56 159 CYS A C 1
ATOM 1292 O O . CYS A 1 159 ? -34.178 -2.731 42.676 1.00 94.56 159 CYS A O 1
ATOM 1294 N N . THR A 1 160 ? -36.173 -2.951 43.684 1.00 94.69 160 THR A N 1
ATOM 1295 C CA . THR A 1 160 ? -35.837 -2.155 44.872 1.00 94.69 160 THR A CA 1
ATOM 1296 C C . THR A 1 160 ? -35.999 -3.028 46.102 1.00 94.69 160 THR A C 1
ATOM 1298 O O . THR A 1 160 ? -37.091 -3.535 46.355 1.00 94.69 160 THR A O 1
ATOM 1301 N N . ALA A 1 161 ? -34.934 -3.191 46.877 1.00 92.50 161 ALA A N 1
ATOM 1302 C CA . ALA A 1 161 ? -34.990 -3.911 48.138 1.00 92.50 161 ALA A CA 1
ATOM 1303 C C . ALA A 1 161 ? -35.514 -3.002 49.243 1.00 92.50 161 ALA A C 1
ATOM 1305 O O . ALA A 1 161 ? -34.755 -2.281 49.887 1.00 92.50 161 ALA A O 1
ATOM 1306 N N . GLY A 1 162 ? -36.834 -2.988 49.402 1.00 92.12 162 GLY A N 1
ATOM 1307 C CA . GLY A 1 162 ? -37.543 -2.127 50.340 1.00 92.12 162 GLY A CA 1
ATOM 1308 C C . GLY A 1 162 ? -38.559 -1.226 49.642 1.00 92.12 162 GLY A C 1
ATOM 1309 O O . GLY A 1 162 ? -39.117 -1.580 48.604 1.00 92.12 162 GLY A O 1
ATOM 1310 N N . THR A 1 163 ? -38.836 -0.060 50.226 1.00 92.81 163 THR A N 1
ATOM 1311 C CA . THR A 1 163 ? -39.906 0.833 49.747 1.00 92.81 163 THR A CA 1
ATOM 1312 C C . THR A 1 163 ? -39.346 1.948 48.868 1.00 92.81 163 THR A C 1
ATOM 1314 O O . THR A 1 163 ? -38.610 2.807 49.352 1.00 92.81 163 THR A O 1
ATOM 1317 N N . LEU A 1 164 ? -39.721 1.957 47.585 1.00 94.94 164 LEU A N 1
ATOM 1318 C CA . LEU A 1 164 ? -39.345 2.993 46.618 1.00 94.94 164 LEU A CA 1
ATOM 1319 C C . LEU A 1 164 ? -40.125 4.296 46.858 1.00 94.94 164 LEU A C 1
ATOM 1321 O O . LEU A 1 164 ? -41.339 4.366 46.641 1.00 94.94 164 LEU A O 1
ATOM 1325 N N . SER A 1 165 ? -39.418 5.351 47.252 1.00 95.44 165 SER A N 1
ATOM 1326 C CA . SER A 1 165 ? -40.007 6.673 47.486 1.00 95.44 165 SER A CA 1
ATOM 1327 C C . SER A 1 165 ? -40.187 7.431 46.171 1.00 95.44 165 SER A C 1
ATOM 1329 O O . SER A 1 165 ? -41.293 7.895 45.873 1.00 95.44 165 SER A O 1
ATOM 1331 N N . SER A 1 166 ? -39.129 7.500 45.361 1.00 96.44 166 SER A N 1
ATOM 1332 C CA . SER A 1 166 ? -39.093 8.212 44.079 1.00 96.44 166 SER A CA 1
ATOM 1333 C C . SER A 1 166 ? -37.968 7.693 43.187 1.00 96.44 166 SER A C 1
ATOM 1335 O O . SER A 1 166 ? -36.933 7.253 43.690 1.00 96.44 166 SER A O 1
ATOM 1337 N N . PHE A 1 167 ? -38.132 7.814 41.873 1.00 96.62 167 PHE A N 1
ATOM 1338 C CA . PHE A 1 167 ? -37.019 7.798 40.930 1.00 96.62 167 PHE A CA 1
ATOM 1339 C C . PHE A 1 167 ? -37.320 8.728 39.755 1.00 96.62 167 PHE A C 1
ATOM 1341 O O . PHE A 1 167 ? -38.484 8.993 39.464 1.00 96.62 167 PHE A O 1
ATOM 1348 N N . VAL A 1 168 ? -36.277 9.235 39.110 1.00 95.94 168 VAL A N 1
ATOM 1349 C CA . VAL A 1 168 ? -36.392 10.062 37.908 1.00 95.94 168 VAL A CA 1
ATOM 1350 C C . VAL A 1 168 ? -35.119 9.952 37.082 1.00 95.94 168 VAL A C 1
ATOM 1352 O O . VAL A 1 168 ? -34.021 9.883 37.639 1.00 95.94 168 VAL A O 1
ATOM 1355 N N . PHE A 1 169 ? -35.264 9.968 35.759 1.00 95.81 169 PHE A N 1
ATOM 1356 C CA . PHE A 1 169 ? -34.162 10.221 34.835 1.00 95.81 169 PHE A CA 1
ATOM 1357 C C . PHE A 1 169 ? -34.423 11.486 34.019 1.00 95.81 169 PHE A C 1
ATOM 1359 O O . PHE A 1 169 ? -35.442 11.618 33.337 1.00 95.81 169 PHE A O 1
ATOM 1366 N N . ASP A 1 170 ? -33.477 12.414 34.050 1.00 92.50 170 ASP A N 1
ATOM 1367 C CA . ASP A 1 170 ? -33.473 13.577 33.179 1.00 92.50 170 ASP A CA 1
ATOM 1368 C C . ASP A 1 170 ? -32.662 13.256 31.920 1.00 92.50 170 ASP A C 1
ATOM 1370 O O . ASP A 1 170 ? -31.458 13.017 31.960 1.00 92.50 170 ASP A O 1
ATOM 1374 N N . ILE A 1 171 ? -33.340 13.231 30.775 1.00 88.19 171 ILE A N 1
ATOM 1375 C CA . ILE A 1 171 ? -32.722 12.905 29.489 1.00 88.19 171 ILE A CA 1
ATOM 1376 C C . ILE A 1 171 ? -31.774 14.002 28.988 1.00 88.19 171 ILE A C 1
ATOM 1378 O O . ILE A 1 171 ? -30.911 13.701 28.169 1.00 88.19 171 ILE A O 1
ATOM 1382 N N . ASP A 1 172 ? -31.892 15.248 29.434 1.00 86.25 172 ASP A N 1
ATOM 1383 C CA . ASP A 1 172 ? -31.040 16.336 28.948 1.00 86.25 172 ASP A CA 1
ATOM 1384 C C . ASP A 1 172 ? -29.714 16.349 29.708 1.00 86.25 172 ASP A C 1
ATOM 1386 O O . ASP A 1 172 ? -28.646 16.403 29.099 1.00 86.25 172 ASP A O 1
ATOM 1390 N N . THR A 1 173 ? -29.777 16.243 31.037 1.00 88.25 173 THR A N 1
ATOM 1391 C CA . THR A 1 173 ? -28.582 16.199 31.897 1.00 88.25 173 THR A CA 1
ATOM 1392 C C . THR A 1 173 ? -27.976 14.799 31.985 1.00 88.25 173 THR A C 1
ATOM 1394 O O . THR A 1 173 ? -26.809 14.655 32.343 1.00 88.25 173 THR A O 1
ATOM 1397 N N . LYS A 1 174 ? -28.758 13.769 31.632 1.00 91.44 174 LYS A N 1
ATOM 1398 C CA . LYS A 1 174 ? -28.479 12.347 31.878 1.00 91.44 174 LYS A CA 1
ATOM 1399 C C . LYS A 1 174 ? -28.336 12.021 33.370 1.00 91.44 174 LYS A C 1
ATOM 1401 O O . LYS A 1 174 ? -27.775 10.982 33.716 1.00 91.44 174 LYS A O 1
ATOM 1406 N N . ASP A 1 175 ? -28.858 12.864 34.255 1.00 93.75 175 ASP A N 1
ATOM 1407 C CA . ASP A 1 175 ? -28.887 12.576 35.683 1.00 93.75 175 ASP A CA 1
ATOM 1408 C C . ASP A 1 175 ? -30.037 11.617 35.993 1.00 93.75 175 ASP A C 1
ATOM 1410 O O . ASP A 1 175 ? -31.188 11.842 35.622 1.00 93.75 175 ASP A O 1
ATOM 1414 N N . TYR A 1 176 ? -29.727 10.547 36.712 1.00 97.00 176 TYR A N 1
ATOM 1415 C CA . TYR A 1 176 ? -30.712 9.680 37.341 1.00 97.00 176 TYR A CA 1
ATOM 1416 C C . TYR A 1 176 ? -30.615 9.820 38.855 1.00 97.00 176 TYR A C 1
ATOM 1418 O O . TYR A 1 176 ? -29.516 9.893 39.409 1.00 97.00 176 TYR A O 1
ATOM 1426 N N . SER A 1 177 ? -31.758 9.821 39.532 1.00 96.94 177 SER A N 1
ATOM 1427 C CA . SER A 1 177 ? -31.836 9.801 40.990 1.00 96.94 177 SER A CA 1
ATOM 1428 C C . SER A 1 177 ? -32.929 8.849 41.445 1.00 96.94 177 SER A C 1
ATOM 1430 O O . SER A 1 177 ? -34.012 8.810 40.864 1.00 96.94 177 SER A O 1
ATOM 1432 N N . MET A 1 178 ? -32.645 8.092 42.498 1.00 96.62 178 MET A N 1
ATOM 1433 C CA . MET A 1 178 ? -33.572 7.170 43.142 1.00 96.62 178 MET A CA 1
ATOM 1434 C C . MET A 1 178 ? -33.456 7.304 44.651 1.00 96.62 178 MET A C 1
ATOM 1436 O O . MET A 1 178 ? -32.353 7.244 45.189 1.00 96.62 178 MET A O 1
ATOM 1440 N N . SER A 1 179 ? -34.593 7.396 45.336 1.00 96.12 179 SER A N 1
ATOM 1441 C CA . SER A 1 179 ? -34.666 7.368 46.796 1.00 96.12 179 SER A CA 1
ATOM 1442 C C . SER A 1 179 ? -35.555 6.228 47.263 1.00 96.12 179 SER A C 1
ATOM 1444 O O . SER A 1 179 ? -36.672 6.056 46.772 1.00 96.12 179 SER A O 1
ATOM 1446 N N . TYR A 1 180 ? -35.074 5.458 48.233 1.00 95.00 180 TYR A N 1
ATOM 1447 C CA . TYR A 1 180 ? -35.811 4.336 48.805 1.00 95.00 180 TYR A CA 1
ATOM 1448 C C . TYR A 1 180 ? -35.416 4.100 50.263 1.00 95.00 180 TYR A C 1
ATOM 1450 O O . TYR A 1 180 ? -34.344 4.514 50.707 1.00 95.00 180 TYR A O 1
ATOM 1458 N N . THR A 1 181 ? -36.293 3.445 51.018 1.00 93.69 181 THR A N 1
ATOM 1459 C CA . THR A 1 181 ? -35.984 2.927 52.357 1.00 93.69 181 THR A CA 1
ATOM 1460 C C . THR A 1 181 ? -35.565 1.462 52.223 1.00 93.69 181 THR A C 1
ATOM 1462 O O . THR A 1 181 ? -36.424 0.657 51.849 1.00 93.69 181 THR A O 1
ATOM 1465 N N . PRO A 1 182 ? -34.290 1.110 52.491 1.00 90.00 182 PRO A N 1
ATOM 1466 C CA . PRO A 1 182 ? -33.787 -0.247 52.312 1.00 90.00 182 PRO A CA 1
ATOM 1467 C C . PRO A 1 182 ? -34.421 -1.271 53.259 1.00 90.00 182 PRO A C 1
ATOM 1469 O O . PRO A 1 182 ? -34.660 -0.987 54.436 1.00 90.00 182 PRO A O 1
ATOM 1472 N N . ASP A 1 183 ? -34.607 -2.478 52.737 1.00 88.69 183 ASP A N 1
ATOM 1473 C CA . ASP A 1 183 ? -34.933 -3.729 53.432 1.00 88.69 183 ASP A CA 1
ATOM 1474 C C . ASP A 1 183 ? -34.104 -4.868 52.795 1.00 88.69 183 ASP A C 1
ATOM 1476 O O . ASP A 1 183 ? -33.296 -4.618 51.904 1.00 88.69 183 ASP A O 1
ATOM 1480 N N . THR A 1 184 ? -34.270 -6.117 53.225 1.00 86.25 184 THR A N 1
ATOM 1481 C CA . THR A 1 184 ? -33.570 -7.295 52.680 1.00 86.25 184 THR A CA 1
ATOM 1482 C C . THR A 1 184 ? -33.929 -7.583 51.196 1.00 86.25 184 THR A C 1
ATOM 1484 O O . THR A 1 184 ? -35.092 -7.530 50.812 1.00 86.25 184 THR A O 1
ATOM 1487 N N . GLY A 1 185 ? -32.945 -7.905 50.336 1.00 89.31 185 GLY A N 1
ATOM 1488 C CA . GLY A 1 185 ? -33.068 -8.112 48.865 1.00 89.31 185 GLY A CA 1
ATOM 1489 C C . GLY A 1 185 ? -32.146 -7.334 47.859 1.00 89.31 185 GLY A C 1
ATOM 1490 O O . GLY A 1 185 ? -31.492 -6.341 48.129 1.00 89.31 185 GLY A O 1
ATOM 1491 N N . ASN A 1 186 ? -32.048 -7.784 46.611 1.00 93.31 186 ASN A N 1
ATOM 1492 C CA . ASN A 1 186 ? -31.369 -7.046 45.524 1.00 93.31 186 ASN A CA 1
ATOM 1493 C C . ASN A 1 186 ? -31.929 -5.625 45.280 1.00 93.31 186 ASN A C 1
ATOM 1495 O O . ASN A 1 186 ? -33.085 -5.557 44.863 1.00 93.31 186 ASN A O 1
ATOM 1499 N N . THR A 1 187 ? -31.168 -4.528 45.412 1.00 95.38 187 THR A N 1
ATOM 1500 C CA . THR A 1 187 ? -31.492 -3.304 44.650 1.00 95.38 187 THR A CA 1
ATOM 1501 C C . THR A 1 187 ? -30.709 -3.327 43.343 1.00 95.38 187 THR A C 1
ATOM 1503 O O . THR A 1 187 ? -29.484 -3.214 43.348 1.00 95.38 187 THR A O 1
ATOM 1506 N N . ASP A 1 188 ? -31.424 -3.476 42.231 1.00 96.94 188 ASP A N 1
ATOM 1507 C CA . ASP A 1 188 ? -30.869 -3.589 40.885 1.00 96.94 188 ASP A CA 1
ATOM 1508 C C . ASP A 1 188 ? -31.354 -2.410 40.038 1.00 96.94 188 ASP A C 1
ATOM 1510 O O . ASP A 1 188 ? -32.557 -2.199 39.870 1.00 96.94 188 ASP A O 1
ATOM 1514 N N . ILE A 1 189 ? -30.413 -1.644 39.494 1.00 97.25 189 ILE A N 1
ATOM 1515 C CA . ILE A 1 189 ? -30.672 -0.471 38.658 1.00 97.25 189 ILE A CA 1
ATOM 1516 C C . ILE A 1 189 ? -30.106 -0.760 37.272 1.00 97.25 189 ILE A C 1
ATOM 1518 O O . ILE A 1 189 ? -28.905 -0.998 37.127 1.00 97.25 189 ILE A O 1
ATOM 1522 N N . PHE A 1 190 ? -30.959 -0.742 36.250 1.00 96.81 190 PHE A N 1
ATOM 1523 C CA . PHE A 1 190 ? -30.497 -0.815 34.868 1.00 96.81 190 PHE A CA 1
ATOM 1524 C C . PHE A 1 190 ? -29.860 0.517 34.486 1.00 96.81 190 PHE A C 1
ATOM 1526 O O . PHE A 1 190 ? -30.409 1.573 34.791 1.00 96.81 190 PHE A O 1
ATOM 1533 N N . ILE A 1 191 ? -28.716 0.469 33.813 1.00 94.00 191 ILE A N 1
ATOM 1534 C CA . ILE A 1 191 ? -27.992 1.628 33.308 1.00 94.00 191 ILE A CA 1
ATOM 1535 C C . ILE A 1 191 ? -27.601 1.323 31.855 1.00 94.00 191 ILE A C 1
ATOM 1537 O O . ILE A 1 191 ? -26.722 0.493 31.612 1.00 94.00 191 ILE A O 1
ATOM 1541 N N . PRO A 1 192 ? -28.192 2.008 30.863 1.00 89.12 192 PRO A N 1
ATOM 1542 C CA . PRO A 1 192 ? -27.825 1.886 29.454 1.00 89.12 192 PRO A CA 1
ATOM 1543 C C . PRO A 1 192 ? -26.494 2.618 29.190 1.00 89.12 192 PRO A C 1
ATOM 1545 O O . PRO A 1 192 ? -26.447 3.645 28.504 1.00 89.12 192 PRO A O 1
ATOM 1548 N N . ARG A 1 193 ? -25.406 2.095 29.774 1.00 82.12 193 ARG A N 1
ATOM 1549 C CA . ARG A 1 193 ? -24.053 2.677 29.826 1.00 82.12 193 ARG A CA 1
ATOM 1550 C C . ARG A 1 193 ? -23.613 3.236 28.478 1.00 82.12 193 ARG A C 1
ATOM 1552 O O . ARG A 1 193 ? -23.349 4.424 28.364 1.00 82.12 193 ARG A O 1
ATOM 1559 N N . THR A 1 194 ? -23.621 2.415 27.432 1.00 73.75 194 THR A N 1
ATOM 1560 C CA . THR A 1 194 ? -23.153 2.802 26.091 1.00 73.75 194 THR A CA 1
ATOM 1561 C C . THR A 1 194 ? -24.016 3.863 25.407 1.00 73.75 194 THR A C 1
ATOM 1563 O O . THR A 1 194 ? -23.508 4.591 24.558 1.00 73.75 194 THR A O 1
ATOM 1566 N N . ARG A 1 195 ? -25.300 3.983 25.774 1.00 81.56 195 ARG A N 1
ATOM 1567 C CA . ARG A 1 195 ? -26.241 4.923 25.148 1.00 81.56 195 ARG A CA 1
ATOM 1568 C C . ARG A 1 195 ? -26.229 6.296 25.810 1.00 81.56 195 ARG A C 1
ATOM 1570 O O . ARG A 1 195 ? -26.204 7.305 25.112 1.00 81.56 195 ARG A O 1
ATOM 1577 N N . HIS A 1 196 ? -26.299 6.349 27.139 1.00 85.50 196 HIS A N 1
ATOM 1578 C CA . HIS A 1 196 ? -26.456 7.612 27.876 1.00 85.50 196 HIS A CA 1
ATOM 1579 C C . HIS A 1 196 ? -25.208 8.064 28.613 1.00 85.50 196 HIS A C 1
ATOM 1581 O O . HIS A 1 196 ? -25.051 9.256 28.862 1.00 85.50 196 HIS A O 1
ATOM 1587 N N . TYR A 1 197 ? -24.301 7.135 28.890 1.00 83.69 197 TYR A N 1
ATOM 1588 C CA . TYR A 1 197 ? -23.041 7.406 29.563 1.00 83.69 197 TYR A CA 1
ATOM 1589 C C . TYR A 1 197 ? -21.872 6.903 28.716 1.00 83.69 197 TYR A C 1
ATOM 1591 O O . TYR A 1 197 ? -21.035 6.144 29.206 1.00 83.69 197 TYR A O 1
ATOM 1599 N N . PRO A 1 198 ? -21.790 7.295 27.426 1.00 75.00 198 PRO A N 1
ATOM 1600 C CA . PRO A 1 198 ? -20.784 6.757 26.519 1.00 75.00 198 PRO A CA 1
ATOM 1601 C C . PRO A 1 198 ? -19.345 7.077 26.947 1.00 75.00 198 PRO A C 1
ATOM 1603 O O . PRO A 1 198 ? -18.419 6.427 26.473 1.00 75.00 198 PRO A O 1
ATOM 1606 N N . TRP A 1 199 ? -19.184 8.064 27.834 1.00 78.12 199 TRP A N 1
ATOM 1607 C CA . TRP A 1 199 ? -17.931 8.507 28.450 1.00 78.12 199 TRP A CA 1
ATOM 1608 C C . TRP A 1 199 ? -17.863 8.164 29.951 1.00 78.12 199 TRP A C 1
ATOM 1610 O O . TRP A 1 199 ? -17.106 8.777 30.701 1.00 78.12 199 TRP A O 1
ATOM 1620 N N . GLY A 1 200 ? -18.679 7.199 30.377 1.00 82.25 200 GLY A N 1
ATOM 1621 C CA . GLY A 1 200 ? -18.833 6.723 31.744 1.00 82.25 200 GLY A CA 1
ATOM 1622 C C . GLY A 1 200 ? -19.677 7.618 32.653 1.00 82.25 200 GLY A C 1
ATOM 1623 O O . GLY A 1 200 ? -20.118 8.715 32.287 1.00 82.25 200 GLY A O 1
ATOM 1624 N N . PHE A 1 201 ? -19.924 7.115 33.860 1.00 88.94 201 PHE A N 1
ATOM 1625 C CA . PHE A 1 201 ? -20.782 7.728 34.875 1.00 88.94 201 PHE A CA 1
ATOM 1626 C C . PHE A 1 201 ? -20.203 7.591 36.290 1.00 88.94 201 PHE A C 1
ATOM 1628 O O . PHE A 1 201 ? -19.306 6.795 36.551 1.00 88.94 201 PHE A O 1
ATOM 1635 N N . LYS A 1 202 ? -20.711 8.384 37.228 1.00 92.31 202 LYS A N 1
ATOM 1636 C CA . LYS A 1 202 ? -20.480 8.230 38.665 1.00 92.31 202 LYS A CA 1
ATOM 1637 C C . LYS A 1 202 ? -21.757 7.770 39.347 1.00 92.31 202 LYS A C 1
ATOM 1639 O O . LYS A 1 202 ? -22.840 8.224 38.988 1.00 92.31 202 LYS A O 1
ATOM 1644 N N . VAL A 1 203 ? -21.603 6.908 40.341 1.00 94.19 203 VAL A N 1
ATOM 1645 C CA . VAL A 1 203 ? -22.659 6.484 41.260 1.00 94.19 203 VAL A CA 1
ATOM 1646 C C . VAL A 1 203 ? -22.402 7.177 42.589 1.00 94.19 203 VAL A C 1
ATOM 1648 O O . VAL A 1 203 ? -21.353 6.966 43.193 1.00 94.19 203 VAL A O 1
ATOM 1651 N N . ILE A 1 204 ? -23.336 8.003 43.045 1.00 93.88 204 ILE A N 1
ATOM 1652 C CA . ILE A 1 204 ? -23.246 8.724 44.317 1.00 93.88 204 ILE A CA 1
ATOM 1653 C C . ILE A 1 204 ? -24.287 8.130 45.254 1.00 93.88 204 ILE A C 1
ATOM 1655 O O . ILE A 1 204 ? -25.485 8.201 44.985 1.00 93.88 204 ILE A O 1
ATOM 1659 N N . HIS A 1 205 ? -23.837 7.550 46.359 1.00 93.00 205 HIS A N 1
ATOM 1660 C CA . HIS A 1 205 ? -24.715 7.025 47.395 1.00 93.00 205 HIS A CA 1
ATOM 1661 C C . HIS A 1 205 ? -24.777 8.016 48.563 1.00 93.00 205 HIS A C 1
ATOM 1663 O O . HIS A 1 205 ? -23.741 8.456 49.064 1.00 93.00 205 HIS A O 1
ATOM 1669 N N . SER A 1 206 ? -25.975 8.331 49.065 1.00 91.38 206 SER A N 1
ATOM 1670 C CA . SER A 1 206 ? -26.186 9.373 50.092 1.00 91.38 206 SER A CA 1
ATOM 1671 C C . SER A 1 206 ? -25.483 9.123 51.433 1.00 91.38 206 SER A C 1
ATOM 1673 O O . SER A 1 206 ? -25.427 10.007 52.283 1.00 91.38 206 SER A O 1
ATOM 1675 N N . LYS A 1 207 ? -24.932 7.923 51.628 1.00 88.44 207 LYS A N 1
ATOM 1676 C CA . LYS A 1 207 ? -24.148 7.529 52.810 1.00 88.44 207 LYS A CA 1
ATOM 1677 C C . LYS A 1 207 ? -22.643 7.766 52.653 1.00 88.44 207 LYS A C 1
ATOM 1679 O O . LYS A 1 207 ? -21.871 7.368 53.514 1.00 88.44 207 LYS A O 1
ATOM 1684 N N . GLY A 1 208 ? -22.233 8.439 51.578 1.00 84.38 208 GLY A N 1
ATOM 1685 C CA . GLY A 1 208 ? -20.899 9.020 51.429 1.00 84.38 208 GLY A CA 1
ATOM 1686 C C . GLY A 1 208 ? -19.970 8.302 50.453 1.00 84.38 208 GLY A C 1
ATOM 1687 O O . GLY A 1 208 ? -18.895 8.826 50.192 1.00 84.38 208 GLY A O 1
ATOM 1688 N N . ILE A 1 209 ? -20.348 7.147 49.889 1.00 90.69 209 ILE A N 1
ATOM 1689 C CA . ILE A 1 209 ? -19.534 6.489 48.856 1.00 90.69 209 ILE A CA 1
ATOM 1690 C C . ILE A 1 209 ? -19.860 7.045 47.466 1.00 90.69 209 ILE A C 1
ATOM 1692 O O . ILE A 1 209 ? -21.024 7.108 47.063 1.00 90.69 209 ILE A O 1
ATOM 1696 N N . THR A 1 210 ? -18.815 7.410 46.726 1.00 92.62 210 THR A N 1
ATOM 1697 C CA . THR A 1 210 ? -18.888 7.721 45.299 1.00 92.62 210 THR A CA 1
ATOM 1698 C C . THR A 1 210 ? -18.064 6.704 44.528 1.00 92.62 210 THR A C 1
ATOM 1700 O O . THR A 1 210 ? -16.870 6.525 44.782 1.00 92.62 210 THR A O 1
ATOM 1703 N N . LEU A 1 211 ? -18.702 6.050 43.565 1.00 91.81 211 LEU A N 1
ATOM 1704 C CA . LEU A 1 211 ? -18.069 5.121 42.642 1.00 91.81 211 LEU A CA 1
ATOM 1705 C C . LEU A 1 211 ? -18.022 5.733 41.243 1.00 91.81 211 LEU A C 1
ATOM 1707 O O . LEU A 1 211 ? -18.866 6.550 40.877 1.00 91.81 211 LEU A O 1
ATOM 1711 N N . LYS A 1 212 ? -17.048 5.317 40.448 1.00 89.00 212 LYS A N 1
ATOM 1712 C CA . LYS A 1 212 ? -16.825 5.755 39.076 1.00 89.00 212 LYS A CA 1
ATOM 1713 C C . LYS A 1 212 ? -16.856 4.543 38.152 1.00 89.00 212 LYS A C 1
ATOM 1715 O O . LYS A 1 212 ? -16.086 3.609 38.351 1.00 89.00 212 LYS A O 1
ATOM 1720 N N . ASP A 1 213 ? -17.694 4.595 37.126 1.00 85.38 213 ASP A N 1
ATOM 1721 C CA . ASP A 1 213 ? -17.576 3.735 35.951 1.00 85.38 213 ASP A CA 1
ATOM 1722 C C . ASP A 1 213 ? -16.414 4.238 35.097 1.00 85.38 213 ASP A C 1
ATOM 1724 O O . ASP A 1 213 ? -16.469 5.344 34.571 1.00 85.38 213 ASP A O 1
ATOM 1728 N N . ASP A 1 214 ? -15.341 3.464 34.981 1.00 70.25 214 ASP A N 1
ATOM 1729 C CA . ASP A 1 214 ? -14.277 3.798 34.041 1.00 70.25 214 ASP A CA 1
ATOM 1730 C C . ASP A 1 214 ? -14.582 3.123 32.695 1.00 70.25 214 ASP A C 1
ATOM 1732 O O . ASP A 1 214 ? -14.411 1.907 32.589 1.00 70.25 214 ASP A O 1
ATOM 1736 N N . PRO A 1 215 ? -15.028 3.865 31.659 1.00 62.66 215 PRO A N 1
ATOM 1737 C CA . PRO A 1 215 ? -15.313 3.283 30.349 1.00 62.66 215 PRO A CA 1
ATOM 1738 C C . PRO A 1 215 ? -14.074 2.613 29.738 1.00 62.66 215 PRO A C 1
ATOM 1740 O O . PRO A 1 215 ? -14.227 1.716 28.910 1.00 62.66 215 PRO A O 1
ATOM 1743 N N . SER A 1 216 ? -12.865 2.987 30.188 1.00 54.34 216 SER A N 1
ATOM 1744 C CA . SER A 1 216 ? -11.584 2.465 29.695 1.00 54.34 216 SER A CA 1
ATOM 1745 C C . SER A 1 216 ? -11.171 1.136 30.333 1.00 54.34 216 SER A C 1
ATOM 1747 O O . SER A 1 216 ? -10.120 0.595 29.984 1.00 54.34 216 SER A O 1
ATOM 1749 N N . GLN A 1 217 ? -11.963 0.601 31.270 1.00 56.09 217 GLN A N 1
ATOM 1750 C CA . GLN A 1 217 ? -11.727 -0.694 31.905 1.00 56.09 217 GLN A CA 1
ATOM 1751 C C . GLN A 1 217 ? -13.005 -1.543 31.929 1.00 56.09 217 GLN A C 1
ATOM 1753 O O . GLN A 1 217 ? -14.103 -1.059 32.193 1.00 56.09 217 GLN A O 1
ATOM 1758 N N . PHE A 1 218 ? -12.860 -2.851 31.705 1.00 49.94 218 PHE A N 1
ATOM 1759 C CA . PHE A 1 218 ? -13.963 -3.807 31.882 1.00 49.94 218 PHE A CA 1
ATOM 1760 C C . PHE A 1 218 ? -14.278 -4.113 33.349 1.00 49.94 218 PHE A C 1
ATOM 1762 O O . PHE A 1 218 ? -15.322 -4.688 33.657 1.00 49.94 218 PHE A O 1
ATOM 1769 N N . THR A 1 219 ? -13.388 -3.750 34.273 1.00 53.34 219 THR A N 1
ATOM 1770 C CA . THR A 1 219 ? -13.506 -4.059 35.700 1.00 53.34 219 THR A CA 1
ATOM 1771 C C . THR A 1 219 ? -14.357 -3.031 36.440 1.00 53.34 219 THR A C 1
ATOM 1773 O O . THR A 1 219 ? -13.868 -2.338 37.323 1.00 53.34 219 THR A O 1
ATOM 1776 N N . GLY A 1 220 ? -15.643 -2.970 36.090 1.00 67.56 220 GLY A N 1
ATOM 1777 C CA . GLY A 1 220 ? -16.716 -2.403 36.910 1.00 67.56 220 GLY A CA 1
ATOM 1778 C C . GLY A 1 220 ? -16.479 -1.021 37.535 1.00 67.56 220 GLY A C 1
ATOM 1779 O O . GLY A 1 220 ? -15.801 -0.150 36.998 1.00 67.56 220 GLY A O 1
ATOM 1780 N N . LEU A 1 221 ? -17.134 -0.811 38.677 1.00 82.81 221 LEU A N 1
ATOM 1781 C CA . LEU A 1 221 ? -17.127 0.446 39.416 1.00 82.81 221 LEU A CA 1
ATOM 1782 C C . LEU A 1 221 ? -15.884 0.561 40.306 1.00 82.81 221 LEU A C 1
ATOM 1784 O O . LEU A 1 221 ? -15.664 -0.270 41.185 1.00 82.81 221 LEU A O 1
ATOM 1788 N N . ASN A 1 222 ? -15.123 1.638 40.135 1.00 85.44 222 ASN A N 1
ATOM 1789 C CA . ASN A 1 222 ? -13.976 1.980 40.971 1.00 85.44 222 ASN A CA 1
ATOM 1790 C C . ASN A 1 222 ? -14.381 2.950 42.086 1.00 85.44 222 ASN A C 1
ATOM 1792 O O . ASN A 1 222 ? -15.163 3.871 41.858 1.00 85.44 222 ASN A O 1
ATOM 1796 N N . VAL A 1 223 ? -13.825 2.790 43.288 1.00 86.50 223 VAL A N 1
ATOM 1797 C CA . VAL A 1 223 ? -14.068 3.734 44.390 1.00 86.50 223 VAL A CA 1
ATOM 1798 C C . VAL A 1 223 ? -13.370 5.059 44.089 1.00 86.50 223 VAL A C 1
ATOM 1800 O O . VAL A 1 223 ? -12.148 5.103 43.973 1.00 86.50 223 VAL A O 1
ATOM 1803 N N . LEU A 1 224 ? -14.149 6.135 43.973 1.00 85.12 224 LEU A N 1
ATOM 1804 C CA . LEU A 1 224 ? -13.639 7.499 43.824 1.00 85.12 224 LEU A CA 1
ATOM 1805 C C . LEU A 1 224 ? -13.458 8.165 45.194 1.00 85.12 224 LEU A C 1
ATOM 1807 O O . LEU A 1 224 ? -12.443 8.806 45.445 1.00 85.12 224 LEU A O 1
ATOM 1811 N N . GLU A 1 225 ? -14.434 7.985 46.083 1.00 86.94 225 GLU A N 1
ATOM 1812 C CA . GLU A 1 225 ? -14.434 8.514 47.447 1.00 86.94 225 GLU A CA 1
ATOM 1813 C C . GLU A 1 225 ? -15.198 7.553 48.367 1.00 86.94 225 GLU A C 1
ATOM 1815 O O . GLU A 1 225 ? -16.278 7.082 48.011 1.00 86.94 225 GLU A O 1
ATOM 1820 N N . ASN A 1 226 ? -14.648 7.247 49.546 1.00 85.56 226 ASN A N 1
ATOM 1821 C CA . ASN A 1 226 ? -15.345 6.492 50.587 1.00 85.56 226 ASN A CA 1
ATOM 1822 C C . ASN A 1 226 ? -14.855 6.937 51.980 1.00 85.56 226 ASN A C 1
ATOM 1824 O O . ASN A 1 226 ? -13.798 6.483 52.420 1.00 85.56 226 ASN A O 1
ATOM 1828 N N . PRO A 1 227 ? -15.597 7.794 52.701 1.00 79.38 227 PRO A N 1
ATOM 1829 C CA . PRO A 1 227 ? -15.214 8.276 54.027 1.00 79.38 227 PRO A CA 1
ATOM 1830 C C . PRO A 1 227 ? -15.346 7.212 55.140 1.00 79.38 227 PRO A C 1
ATOM 1832 O O . PRO A 1 227 ? -15.146 7.535 56.308 1.00 79.38 227 PRO A O 1
ATOM 1835 N N . GLY A 1 228 ? -15.656 5.950 54.805 1.00 68.88 228 GLY A N 1
ATOM 1836 C CA . GLY A 1 228 ? -15.611 4.802 55.722 1.00 68.88 228 GLY A CA 1
ATOM 1837 C C . GLY A 1 228 ? -16.964 4.334 56.270 1.00 68.88 228 GLY A C 1
ATOM 1838 O O . GLY A 1 228 ? -16.990 3.468 57.138 1.00 68.88 228 GLY A O 1
ATOM 1839 N N . ALA A 1 229 ? -18.081 4.882 55.781 1.00 67.88 229 ALA A N 1
ATOM 1840 C CA . ALA A 1 229 ? -19.428 4.565 56.269 1.00 67.88 229 ALA A CA 1
ATOM 1841 C C . ALA A 1 229 ? -20.152 3.447 55.486 1.00 67.88 229 ALA A C 1
ATOM 1843 O O . ALA A 1 229 ? -21.236 3.042 55.895 1.00 67.88 229 ALA A O 1
ATOM 1844 N N . VAL A 1 230 ? -19.587 2.972 54.366 1.00 78.94 230 VAL A N 1
ATOM 1845 C CA . VAL A 1 230 ? -20.235 2.019 53.445 1.00 78.94 230 VAL A CA 1
ATOM 1846 C C . VAL A 1 230 ? -19.218 0.999 52.913 1.00 78.94 230 VAL A C 1
ATOM 1848 O O . VAL A 1 230 ? -18.110 1.381 52.520 1.00 78.94 230 VAL A O 1
ATOM 1851 N N . ASP A 1 231 ? -19.583 -0.286 52.866 1.00 85.25 231 ASP A N 1
ATOM 1852 C CA . ASP A 1 231 ? -18.754 -1.350 52.271 1.00 85.25 231 ASP A CA 1
ATOM 1853 C C . ASP A 1 231 ? -18.843 -1.314 50.734 1.00 85.25 231 ASP A C 1
ATOM 1855 O O . ASP A 1 231 ? -19.878 -1.614 50.137 1.00 85.25 231 ASP A O 1
ATOM 1859 N N . SER A 1 232 ? -17.741 -0.963 50.064 1.00 85.69 232 SER A N 1
ATOM 1860 C CA . SER A 1 232 ? -17.697 -0.859 48.600 1.00 85.69 232 SER A CA 1
ATOM 1861 C C . SER A 1 232 ? -17.953 -2.189 47.887 1.00 85.69 232 SER A C 1
ATOM 1863 O O . SER A 1 232 ? -18.432 -2.175 46.757 1.00 85.69 232 SER A O 1
ATOM 1865 N N . ASN A 1 233 ? -17.702 -3.336 48.533 1.00 87.56 233 ASN A N 1
ATOM 1866 C CA . ASN A 1 233 ? -17.949 -4.660 47.940 1.00 87.56 233 ASN A CA 1
ATOM 1867 C C . ASN A 1 233 ? -19.443 -4.975 47.784 1.00 87.56 233 ASN A C 1
ATOM 1869 O O . ASN A 1 233 ? -19.816 -5.961 47.148 1.00 87.56 233 ASN A O 1
ATOM 1873 N N . LYS A 1 234 ? -20.308 -4.148 48.375 1.00 89.75 234 LYS A N 1
ATOM 1874 C CA . LYS A 1 234 ? -21.763 -4.274 48.286 1.00 89.75 234 LYS A CA 1
ATOM 1875 C C . LYS A 1 234 ? -22.327 -3.681 47.007 1.00 89.75 234 LYS A C 1
ATOM 1877 O O . LYS A 1 234 ? -23.505 -3.898 46.726 1.00 89.75 234 LYS A O 1
ATOM 1882 N N . PHE A 1 235 ? -21.492 -2.990 46.237 1.00 91.62 235 PHE A N 1
ATOM 1883 C CA . PHE A 1 235 ? -21.798 -2.457 44.922 1.00 91.62 235 PHE A CA 1
ATOM 1884 C C . PHE A 1 235 ? -21.104 -3.321 43.880 1.00 91.62 235 PHE A C 1
ATOM 1886 O O . PHE A 1 235 ? -19.905 -3.576 43.956 1.00 91.62 235 PHE A O 1
ATOM 1893 N N . SER A 1 236 ? -21.858 -3.770 42.889 1.00 89.75 236 SER A N 1
ATOM 1894 C CA . SER A 1 236 ? -21.315 -4.559 41.790 1.00 89.75 236 SER A CA 1
ATOM 1895 C C . SER A 1 236 ? -21.925 -4.114 40.473 1.00 89.75 236 SER A C 1
ATOM 1897 O O . SER A 1 236 ? -23.082 -3.699 40.409 1.00 89.75 236 SER A O 1
ATOM 1899 N N . TRP A 1 237 ? -21.118 -4.187 39.423 1.00 89.00 237 TRP A N 1
ATOM 1900 C CA . TRP A 1 237 ? -21.526 -3.879 38.064 1.00 89.00 237 TRP A CA 1
ATOM 1901 C C . TRP A 1 237 ? -21.568 -5.166 37.248 1.00 89.00 237 TRP A C 1
ATOM 1903 O O . TRP A 1 237 ? -20.597 -5.923 37.230 1.00 89.00 237 TRP A O 1
ATOM 1913 N N . ASN A 1 238 ? -22.691 -5.413 36.582 1.00 86.12 238 ASN A N 1
ATOM 1914 C CA . ASN A 1 238 ? -22.837 -6.507 35.634 1.00 86.12 238 ASN A CA 1
ATOM 1915 C C . ASN A 1 238 ? -22.903 -5.939 34.215 1.00 86.12 238 ASN A C 1
ATOM 1917 O O . ASN A 1 238 ? -23.944 -5.439 33.795 1.00 86.12 238 ASN A O 1
ATOM 1921 N N . GLU A 1 239 ? -21.800 -6.058 33.476 1.00 78.25 239 GLU A N 1
ATOM 1922 C CA . GLU A 1 239 ? -21.694 -5.565 32.099 1.00 78.25 239 GLU A CA 1
ATOM 1923 C C . GLU A 1 239 ? -22.708 -6.236 31.160 1.00 78.25 239 GLU A C 1
ATOM 1925 O O . GLU A 1 239 ? -23.315 -5.569 30.330 1.00 78.25 239 GLU A O 1
ATOM 1930 N N . ALA A 1 240 ? -22.940 -7.545 31.311 1.00 77.31 240 ALA A N 1
ATOM 1931 C CA . ALA A 1 240 ? -23.802 -8.302 30.404 1.00 77.31 240 ALA A CA 1
ATOM 1932 C C . ALA A 1 240 ? -25.276 -7.885 30.499 1.00 77.31 240 ALA A C 1
ATOM 1934 O O . ALA A 1 240 ? -25.997 -7.957 29.506 1.00 77.31 240 ALA A O 1
ATOM 1935 N N . SER A 1 241 ? -25.724 -7.462 31.684 1.00 82.94 241 SER A N 1
ATOM 1936 C CA . SER A 1 241 ? -27.089 -6.973 31.898 1.00 82.94 241 SER A CA 1
ATOM 1937 C C . SER A 1 241 ? -27.190 -5.448 31.980 1.00 82.94 241 SER A C 1
ATOM 1939 O O . SER A 1 241 ? -28.301 -4.929 32.045 1.00 82.94 241 SER A O 1
ATOM 1941 N N . GLY A 1 242 ? -26.061 -4.728 31.986 1.00 88.25 242 GLY A N 1
ATOM 1942 C CA . GLY A 1 242 ? -26.015 -3.286 32.232 1.00 88.25 242 GLY A CA 1
ATOM 1943 C C . GLY A 1 242 ? -26.577 -2.905 33.603 1.00 88.25 242 GLY A C 1
ATOM 1944 O O . GLY A 1 242 ? -27.248 -1.884 33.724 1.00 88.25 242 GLY A O 1
ATOM 1945 N N . THR A 1 243 ? -26.387 -3.745 34.623 1.00 93.44 243 THR A N 1
ATOM 1946 C CA . THR A 1 243 ? -27.041 -3.577 35.931 1.00 93.44 243 THR A CA 1
ATOM 1947 C C . THR A 1 243 ? -26.038 -3.176 37.003 1.00 93.44 243 THR A C 1
ATOM 1949 O O . THR A 1 243 ? -25.062 -3.887 37.255 1.00 93.44 243 THR A O 1
ATOM 1952 N N . LEU A 1 244 ? -26.333 -2.079 37.698 1.00 94.69 244 LEU A N 1
ATOM 1953 C CA . LEU A 1 244 ? -25.759 -1.765 39.000 1.00 94.69 244 LEU A CA 1
ATOM 1954 C C . LEU A 1 244 ? -26.549 -2.505 40.078 1.00 94.69 244 LEU A C 1
ATOM 1956 O O . LEU A 1 244 ? -27.736 -2.244 40.264 1.00 94.69 244 LEU A O 1
ATOM 1960 N N . ARG A 1 245 ? -25.880 -3.394 40.810 1.00 94.44 245 ARG A N 1
ATOM 1961 C CA . ARG A 1 245 ? -26.449 -4.110 41.952 1.00 94.44 245 ARG A CA 1
ATOM 1962 C C . ARG A 1 245 ? -25.888 -3.583 43.264 1.00 94.44 245 ARG A C 1
ATOM 1964 O O . ARG A 1 245 ? -24.669 -3.536 43.442 1.00 94.44 245 ARG A O 1
ATOM 1971 N N . ILE A 1 246 ? -26.787 -3.263 44.187 1.00 93.38 246 ILE A N 1
ATOM 1972 C CA . ILE A 1 246 ? -26.503 -2.806 45.547 1.00 93.38 246 ILE A CA 1
ATOM 1973 C C . ILE A 1 246 ? -27.069 -3.841 46.525 1.00 93.38 246 ILE A C 1
ATOM 1975 O O . ILE A 1 246 ? -28.245 -4.195 46.458 1.00 93.38 246 ILE A O 1
ATOM 1979 N N . THR A 1 247 ? -26.217 -4.337 47.421 1.00 89.31 247 THR A N 1
ATOM 1980 C CA . THR A 1 247 ? -26.534 -5.357 48.445 1.00 89.31 247 THR A CA 1
ATOM 1981 C C . THR A 1 247 ? -26.329 -4.834 49.870 1.00 89.31 247 THR A C 1
ATOM 1983 O O . THR A 1 247 ? -26.106 -5.602 50.806 1.00 89.31 247 THR A O 1
ATOM 1986 N N . GLU A 1 248 ? -26.336 -3.510 50.021 1.00 79.00 248 GLU A N 1
ATOM 1987 C CA . GLU A 1 248 ? -26.120 -2.813 51.286 1.00 79.00 248 GLU A CA 1
ATOM 1988 C C . GLU A 1 248 ? -27.449 -2.619 52.036 1.00 79.00 248 GLU A C 1
ATOM 1990 O O . GLU A 1 248 ? -28.413 -2.094 51.479 1.00 79.00 248 GLU A O 1
ATOM 1995 N N . TRP A 1 249 ? -27.495 -3.020 53.312 1.00 73.25 249 TRP A N 1
ATOM 1996 C CA . TRP A 1 249 ? -28.726 -3.116 54.116 1.00 73.25 249 TRP A CA 1
ATOM 1997 C C . TRP A 1 249 ? -28.777 -2.074 55.237 1.00 73.25 249 TRP A C 1
ATOM 1999 O O . TRP A 1 249 ? -28.570 -2.384 56.412 1.00 73.25 249 TRP A O 1
ATOM 2009 N N . LEU A 1 250 ? -29.064 -0.819 54.902 1.00 73.31 250 LEU A N 1
ATOM 2010 C CA . LEU A 1 250 ? -29.189 0.257 55.896 1.00 73.31 250 LEU A CA 1
ATOM 2011 C C . LEU A 1 250 ? -30.637 0.391 56.375 1.00 73.31 250 LEU A C 1
ATOM 2013 O O . LEU A 1 250 ? -31.324 1.376 56.109 1.00 73.31 250 LEU A O 1
ATOM 2017 N N . THR A 1 251 ? -31.105 -0.666 57.038 1.00 71.00 251 THR A N 1
ATOM 2018 C CA . THR A 1 251 ? -32.508 -0.857 57.427 1.00 71.00 251 THR A CA 1
ATOM 2019 C C . THR A 1 251 ? -33.050 0.329 58.231 1.00 71.00 251 THR A C 1
ATOM 2021 O O . THR A 1 251 ? -32.478 0.711 59.250 1.00 71.00 251 THR A O 1
ATOM 2024 N N . GLY A 1 252 ? -34.187 0.881 57.798 1.00 73.00 252 GLY A N 1
ATOM 2025 C CA . GLY A 1 252 ? -34.912 1.940 58.514 1.00 73.00 252 GLY A CA 1
ATOM 2026 C C . GLY A 1 252 ? -34.496 3.381 58.193 1.00 73.00 252 GLY A C 1
ATOM 2027 O O . GLY A 1 252 ? -35.175 4.305 58.637 1.00 73.00 252 GLY A O 1
ATOM 2028 N N . GLU A 1 253 ? -33.452 3.606 57.389 1.00 83.88 253 GLU A N 1
ATOM 2029 C CA . GLU A 1 253 ? -33.037 4.947 56.958 1.00 83.88 253 GLU A CA 1
ATOM 2030 C C . GLU A 1 253 ? -33.209 5.121 55.446 1.00 83.88 253 GLU A C 1
ATOM 2032 O O . GLU A 1 253 ? -32.734 4.306 54.664 1.00 83.88 253 GLU A O 1
ATOM 2037 N N . SER A 1 254 ? -33.852 6.205 55.000 1.00 90.00 254 SER A N 1
ATOM 2038 C CA . SER A 1 254 ? -33.944 6.495 53.563 1.00 90.00 254 SER A CA 1
ATOM 2039 C C . SER A 1 254 ? -32.555 6.761 52.974 1.00 90.00 254 SER A C 1
ATOM 2041 O O . SER A 1 254 ? -31.767 7.532 53.532 1.00 90.00 254 SER A O 1
ATOM 2043 N N . VAL A 1 255 ? -32.275 6.169 51.816 1.00 92.62 255 VAL A N 1
ATOM 2044 C CA . VAL A 1 255 ? -31.053 6.395 51.037 1.00 92.62 255 VAL A CA 1
ATOM 2045 C C . VAL A 1 255 ? -31.392 6.971 49.668 1.00 92.62 255 VAL A C 1
ATOM 2047 O O . VAL A 1 255 ? -32.508 6.796 49.176 1.00 92.62 255 VAL A O 1
ATOM 2050 N N . THR A 1 256 ? -30.419 7.647 49.062 1.00 95.00 256 THR A N 1
ATOM 2051 C CA . THR A 1 256 ? -30.495 8.132 47.682 1.00 95.00 256 THR A CA 1
ATOM 2052 C C . THR A 1 256 ? -29.305 7.599 46.898 1.00 95.00 256 THR A C 1
ATOM 2054 O O . THR A 1 256 ? -28.181 7.595 47.404 1.00 95.00 256 THR A O 1
ATOM 2057 N N . VAL A 1 257 ? -29.564 7.163 45.669 1.00 95.62 257 VAL A N 1
ATOM 2058 C CA . VAL A 1 257 ? -28.562 6.762 44.682 1.00 95.62 257 VAL A CA 1
ATOM 2059 C C . VAL A 1 257 ? -28.713 7.673 43.477 1.00 95.62 257 VAL A C 1
ATOM 2061 O O . VAL A 1 257 ? -29.776 7.711 42.860 1.00 95.62 257 VAL A O 1
ATOM 2064 N N . GLU A 1 258 ? -27.653 8.396 43.139 1.00 96.75 258 GLU A N 1
ATOM 2065 C CA . GLU A 1 258 ? -27.593 9.218 41.935 1.00 96.75 258 GLU A CA 1
ATOM 2066 C C . GLU A 1 258 ? -26.625 8.598 40.931 1.00 96.75 258 GLU A C 1
ATOM 2068 O O . GLU A 1 258 ? -25.543 8.144 41.305 1.00 96.75 258 GLU A O 1
ATOM 2073 N N . ILE A 1 259 ? -26.995 8.608 39.653 1.00 95.62 259 ILE A N 1
ATOM 2074 C CA . ILE A 1 259 ? -26.113 8.254 38.543 1.00 95.62 259 ILE A CA 1
ATOM 2075 C C . ILE A 1 259 ? -25.970 9.493 37.675 1.00 95.62 259 ILE A C 1
ATOM 2077 O O . ILE A 1 259 ? -26.964 10.025 37.187 1.00 95.62 259 ILE A O 1
ATOM 2081 N N . LYS A 1 260 ? -24.736 9.957 37.493 1.00 92.31 260 LYS A N 1
ATOM 2082 C CA . LYS A 1 260 ? -24.444 11.168 36.714 1.00 92.31 260 LYS A CA 1
ATOM 2083 C C . LYS A 1 260 ? -23.345 10.902 35.698 1.00 92.31 260 LYS A C 1
ATOM 2085 O O . LYS A 1 260 ? -22.447 10.122 36.011 1.00 92.31 260 LYS A O 1
ATOM 2090 N N . PRO A 1 261 ? -23.335 11.554 34.528 1.00 87.81 261 PRO A N 1
ATOM 2091 C CA . PRO A 1 261 ? -22.207 11.473 33.604 1.00 87.81 261 PRO A CA 1
ATOM 2092 C C . PRO A 1 261 ? -20.887 11.873 34.265 1.00 87.81 261 PRO A C 1
ATOM 2094 O O . PRO A 1 261 ? -20.858 12.689 35.191 1.00 87.81 261 PRO A O 1
ATOM 2097 N N . LEU A 1 262 ? -19.777 11.323 33.772 1.00 78.50 262 LEU A N 1
ATOM 2098 C CA . LEU A 1 262 ? -18.452 11.673 34.286 1.00 78.50 262 LEU A CA 1
ATOM 2099 C C . LEU A 1 262 ? -17.899 13.009 33.806 1.00 78.50 262 LEU A C 1
ATOM 2101 O O . LEU A 1 262 ? -17.000 13.535 34.457 1.00 78.50 262 LEU A O 1
ATOM 2105 N N . THR A 1 263 ? -18.366 13.543 32.678 1.00 66.19 263 THR A N 1
ATOM 2106 C CA . THR A 1 263 ? -17.671 14.663 32.035 1.00 66.19 263 THR A CA 1
ATOM 2107 C C . THR A 1 263 ? -18.307 16.025 32.254 1.00 66.19 263 THR A C 1
ATOM 2109 O O . THR A 1 263 ? -19.524 16.181 32.250 1.00 66.19 263 THR A O 1
ATOM 2112 N N . GLU A 1 264 ? -17.404 16.999 32.359 1.00 60.34 264 GLU A N 1
ATOM 2113 C CA . GLU A 1 264 ? -17.580 18.433 32.158 1.00 60.34 264 GLU A CA 1
ATOM 2114 C C . GLU A 1 264 ? -18.486 18.727 30.951 1.00 60.34 264 GLU A C 1
ATOM 2116 O O . GLU A 1 264 ? -18.363 18.096 29.899 1.00 60.34 264 GLU A O 1
ATOM 2121 N N . THR A 1 265 ? -19.401 19.685 31.099 1.00 63.75 265 THR A N 1
ATOM 2122 C CA . THR A 1 265 ? -20.265 20.189 30.023 1.00 63.75 265 THR A CA 1
ATOM 2123 C C . THR A 1 265 ? -19.423 20.574 28.801 1.00 63.75 265 THR A C 1
ATOM 2125 O O . THR A 1 265 ? -18.620 21.502 28.880 1.00 63.75 265 THR A O 1
ATOM 2128 N N . MET A 1 266 ? -19.602 19.875 27.676 1.00 76.44 266 MET A N 1
ATOM 2129 C CA . MET A 1 266 ? -18.918 20.169 26.411 1.00 76.44 266 MET A CA 1
ATOM 2130 C C . MET A 1 266 ? -19.844 20.875 25.426 1.00 76.44 266 MET A C 1
ATOM 2132 O O . MET A 1 266 ? -21.054 20.649 25.412 1.00 76.44 266 MET A O 1
ATOM 2136 N N . THR A 1 267 ? -19.264 21.707 24.563 1.00 86.94 267 THR A N 1
ATOM 2137 C CA . THR A 1 267 ? -20.003 22.298 23.439 1.00 86.94 267 THR A CA 1
ATOM 2138 C C . THR A 1 267 ? -20.083 21.287 22.298 1.00 86.94 267 THR A C 1
ATOM 2140 O O . THR A 1 267 ? -19.049 20.874 21.772 1.00 86.94 267 THR A O 1
ATOM 2143 N N . LEU A 1 268 ? -21.300 20.896 21.907 1.00 87.25 268 LEU A N 1
ATOM 2144 C CA . LEU A 1 268 ? -21.517 20.026 20.749 1.00 87.25 268 LEU A CA 1
ATOM 2145 C C . LEU A 1 268 ? -21.334 20.814 19.448 1.00 87.25 268 LEU A C 1
ATOM 2147 O O . LEU A 1 268 ? -21.927 21.880 19.273 1.00 87.25 268 LEU A O 1
ATOM 2151 N N . VAL A 1 269 ? -20.553 20.268 18.521 1.00 93.06 269 VAL A N 1
ATOM 2152 C CA . VAL A 1 269 ? -20.319 20.831 17.186 1.00 93.06 269 VAL A CA 1
ATOM 2153 C C . VAL A 1 269 ? -20.694 19.788 16.140 1.00 93.06 269 VAL A C 1
ATOM 2155 O O . VAL A 1 269 ? -20.243 18.649 16.202 1.00 93.06 269 VAL A O 1
ATOM 2158 N N . TYR A 1 270 ? -21.504 20.185 15.160 1.00 92.19 270 TYR A N 1
ATOM 2159 C CA . TYR A 1 270 ? -21.940 19.320 14.064 1.00 92.19 270 TYR A CA 1
ATOM 2160 C C . TYR A 1 270 ? -21.366 19.810 12.726 1.00 92.19 270 TYR A C 1
ATOM 2162 O O . TYR A 1 270 ? -21.162 21.018 12.562 1.00 92.19 270 TYR A O 1
ATOM 2170 N N . PRO A 1 271 ? -21.125 18.911 11.753 1.00 93.50 271 PRO A N 1
ATOM 2171 C CA . PRO A 1 271 ? -20.778 19.293 10.390 1.00 93.50 271 PRO A CA 1
ATOM 2172 C C . PRO A 1 271 ? -21.794 20.259 9.772 1.00 93.50 271 PRO A C 1
ATOM 2174 O O . PRO A 1 271 ? -23.001 20.042 9.855 1.00 93.50 271 PRO A O 1
ATOM 2177 N N . SER A 1 272 ? -21.309 21.300 9.092 1.00 89.56 272 SER A N 1
ATOM 2178 C CA . SER A 1 272 ? -22.154 22.226 8.322 1.00 89.56 272 SER A CA 1
ATOM 2179 C C . SER A 1 272 ? -22.576 21.668 6.954 1.00 89.56 272 SER A C 1
ATOM 2181 O O . SER A 1 272 ? -23.443 22.239 6.296 1.00 89.56 272 SER A O 1
ATOM 2183 N N . GLY A 1 273 ? -21.972 20.559 6.518 1.00 92.31 273 GLY A N 1
ATOM 2184 C CA . GLY A 1 273 ? -22.229 19.892 5.244 1.00 92.31 273 GLY A CA 1
ATOM 2185 C C . GLY A 1 273 ? -21.470 18.562 5.129 1.00 92.31 273 GLY A C 1
ATOM 2186 O O . GLY A 1 273 ? -20.794 18.162 6.074 1.00 92.31 273 GLY A O 1
ATOM 2187 N N . PRO A 1 274 ? -21.564 17.856 3.987 1.00 95.06 274 PRO A N 1
ATOM 2188 C CA . PRO A 1 274 ? -20.963 16.530 3.801 1.00 95.06 274 PRO A CA 1
ATOM 2189 C C . PRO A 1 274 ? -19.451 16.546 3.518 1.00 95.06 274 PRO A C 1
ATOM 2191 O O . PRO A 1 274 ? -18.831 15.485 3.498 1.00 95.06 274 PRO A O 1
ATOM 2194 N N . VAL A 1 275 ? -18.850 17.715 3.280 1.00 96.62 275 VAL A N 1
ATOM 2195 C CA . VAL A 1 275 ? -17.420 17.864 2.968 1.00 96.62 275 VAL A CA 1
ATOM 2196 C C . VAL A 1 275 ? -16.821 18.990 3.807 1.00 96.62 275 VAL A C 1
ATOM 2198 O O . VAL A 1 275 ? -17.412 20.065 3.905 1.00 96.62 275 VAL A O 1
ATOM 2201 N N . PHE A 1 276 ? -15.641 18.749 4.373 1.00 96.88 276 PHE A N 1
ATOM 2202 C CA . PHE A 1 276 ? -14.805 19.739 5.045 1.00 96.88 276 PHE A CA 1
ATOM 2203 C C . PHE A 1 276 ? -13.543 20.005 4.231 1.00 96.88 276 PHE A C 1
ATOM 2205 O O . PHE A 1 276 ? -12.807 19.072 3.908 1.00 96.88 276 PHE A O 1
ATOM 2212 N N . GLU A 1 277 ? -13.274 21.271 3.924 1.00 96.62 277 GLU A N 1
ATOM 2213 C CA . GLU A 1 277 ? -12.063 21.684 3.215 1.00 96.62 277 GLU A CA 1
ATOM 2214 C C . GLU A 1 277 ? -10.972 22.112 4.201 1.00 96.62 277 GLU A C 1
ATOM 2216 O O . GLU A 1 277 ? -11.201 22.969 5.056 1.00 96.62 277 GLU A O 1
ATOM 2221 N N . GLY A 1 278 ? -9.772 21.546 4.053 1.00 95.75 278 GLY A N 1
ATOM 2222 C CA . GLY A 1 278 ? -8.634 21.813 4.932 1.00 95.75 278 GLY A CA 1
ATOM 2223 C C . GLY A 1 278 ? -8.552 20.882 6.143 1.00 95.75 278 GLY A C 1
ATOM 2224 O O . GLY A 1 278 ? -9.237 19.863 6.225 1.00 95.75 278 GLY A O 1
ATOM 2225 N N . ASP A 1 279 ? -7.655 21.221 7.069 1.00 97.19 279 ASP A N 1
ATOM 2226 C CA . ASP A 1 279 ? -7.388 20.410 8.256 1.00 97.19 279 ASP A CA 1
ATOM 2227 C C . ASP A 1 279 ? -8.450 20.685 9.339 1.00 97.19 279 ASP A C 1
ATOM 2229 O O . ASP A 1 279 ? -8.614 21.818 9.798 1.00 97.19 279 ASP A O 1
ATOM 2233 N N . LEU A 1 280 ? -9.187 19.647 9.745 1.00 97.94 280 LEU A N 1
ATOM 2234 C CA . LEU A 1 280 ? -10.200 19.712 10.798 1.00 97.94 280 LEU A CA 1
ATOM 2235 C C . LEU A 1 280 ? -9.538 19.507 12.164 1.00 97.94 280 LEU A C 1
ATOM 2237 O O . LEU A 1 280 ? -9.013 18.433 12.447 1.00 97.94 280 LEU A O 1
ATOM 2241 N N . ILE A 1 281 ? -9.602 20.518 13.030 1.00 97.94 281 ILE A N 1
ATOM 2242 C CA . ILE A 1 281 ? -9.080 20.456 14.402 1.00 97.94 281 ILE A CA 1
ATOM 2243 C C . ILE A 1 281 ? -10.254 20.493 15.381 1.00 97.94 281 ILE A C 1
ATOM 2245 O O . ILE A 1 281 ? -10.951 21.504 15.490 1.00 97.94 281 ILE A O 1
ATOM 2249 N N . VAL A 1 282 ? -10.461 19.406 16.122 1.00 97.06 282 VAL A N 1
ATOM 2250 C CA . VAL A 1 282 ? -11.431 19.354 17.220 1.00 97.06 282 VAL A CA 1
ATOM 2251 C C . VAL A 1 282 ? -10.768 19.908 18.476 1.00 97.06 282 VAL A C 1
ATOM 2253 O O . VAL A 1 282 ? -9.805 19.336 18.989 1.00 97.06 282 VAL A O 1
ATOM 2256 N N . SER A 1 283 ? -11.263 21.057 18.934 1.00 94.75 283 SER A N 1
ATOM 2257 C CA . SER A 1 283 ? -10.633 21.849 19.995 1.00 94.75 283 SER A CA 1
ATOM 2258 C C . SER A 1 283 ? -11.031 21.369 21.400 1.00 94.75 283 SER A C 1
ATOM 2260 O O . SER A 1 283 ? -12.129 20.830 21.573 1.00 94.75 283 SER A O 1
ATOM 2262 N N . PRO A 1 284 ? -10.190 21.588 22.429 1.00 91.94 284 PRO A N 1
ATOM 2263 C CA . PRO A 1 284 ? -10.521 21.236 23.812 1.00 91.94 284 PRO A CA 1
ATOM 2264 C C . PRO A 1 284 ? -11.865 21.825 24.271 1.00 91.94 284 PRO A C 1
ATOM 2266 O O . PRO A 1 284 ? -12.206 22.953 23.912 1.00 91.94 284 PRO A O 1
ATOM 2269 N N . GLY A 1 285 ? -12.631 21.071 25.066 1.00 88.44 285 GLY A N 1
ATOM 2270 C CA . GLY A 1 285 ? -13.958 21.481 25.554 1.00 88.44 285 GLY A CA 1
ATOM 2271 C C . GLY A 1 285 ? -15.094 21.340 24.530 1.00 88.44 285 GLY A C 1
ATOM 2272 O O . GLY A 1 285 ? -16.239 21.697 24.825 1.00 88.44 285 GLY A O 1
ATOM 2273 N N . THR A 1 286 ? -14.801 20.809 23.339 1.00 92.50 286 THR A N 1
ATOM 2274 C CA . THR A 1 286 ? -15.799 20.527 22.299 1.00 92.50 286 THR A CA 1
ATOM 2275 C C . THR A 1 286 ? -15.937 19.033 22.034 1.00 92.50 286 THR A C 1
ATOM 2277 O O . THR A 1 286 ? -14.965 18.277 22.122 1.00 92.50 286 THR A O 1
ATOM 2280 N N . GLU A 1 287 ? -17.152 18.619 21.679 1.00 91.94 287 GLU A N 1
ATOM 2281 C CA . GLU A 1 287 ? -17.428 17.305 21.106 1.00 91.94 287 GLU A CA 1
ATOM 2282 C C . GLU A 1 287 ? -17.922 17.484 19.669 1.00 91.94 287 GLU A C 1
ATOM 2284 O O . GLU A 1 287 ? -18.981 18.068 19.431 1.00 91.94 287 GLU A O 1
ATOM 2289 N N . TYR A 1 288 ? -17.141 16.999 18.706 1.00 96.19 288 TYR A N 1
ATOM 2290 C CA . TYR A 1 288 ? -17.498 17.027 17.292 1.00 96.19 288 TYR A CA 1
ATOM 2291 C C . TYR A 1 288 ? -18.275 15.762 16.930 1.00 96.19 288 TYR A C 1
ATOM 2293 O O . TYR A 1 288 ? -17.756 14.653 17.073 1.00 96.19 288 TYR A O 1
ATOM 2301 N N . VAL A 1 289 ? -19.516 15.916 16.472 1.00 94.38 289 VAL A N 1
ATOM 2302 C CA . VAL A 1 289 ? -20.463 14.810 16.287 1.00 94.38 289 VAL A CA 1
ATOM 2303 C C . VAL A 1 289 ? -20.800 14.634 14.809 1.00 94.38 289 VAL A C 1
ATOM 2305 O O . VAL A 1 289 ? -21.519 15.438 14.218 1.00 94.38 289 VAL A O 1
ATOM 2308 N N . ILE A 1 290 ? -20.320 13.540 14.219 1.00 96.00 290 ILE A N 1
ATOM 2309 C CA . ILE A 1 290 ? -20.665 13.087 12.868 1.00 96.00 290 ILE A CA 1
ATOM 2310 C C . ILE A 1 290 ? -21.701 11.973 13.014 1.00 96.00 290 ILE A C 1
ATOM 2312 O O . ILE A 1 290 ? -21.386 10.890 13.511 1.00 96.00 290 ILE A O 1
ATOM 2316 N N . ARG A 1 291 ? -22.944 12.231 12.599 1.00 89.75 291 ARG A N 1
ATOM 2317 C CA . ARG A 1 291 ? -24.061 11.301 12.798 1.00 89.75 291 ARG A CA 1
ATOM 2318 C C . ARG A 1 291 ? -24.926 11.176 11.548 1.00 89.75 291 ARG A C 1
ATOM 2320 O O . ARG A 1 291 ? -25.277 12.188 10.951 1.00 89.75 291 ARG A O 1
ATOM 2327 N N . ASN A 1 292 ? -25.324 9.946 11.212 1.00 83.94 292 ASN A N 1
ATOM 2328 C CA . ASN A 1 292 ? -26.247 9.624 10.115 1.00 83.94 292 ASN A CA 1
ATOM 2329 C C . ASN A 1 292 ? -25.844 10.223 8.755 1.00 83.94 292 ASN A C 1
ATOM 2331 O O . ASN A 1 292 ? -26.704 10.646 7.981 1.00 83.94 292 ASN A O 1
ATOM 2335 N N . MET A 1 293 ? -24.545 10.294 8.454 1.00 89.94 293 MET A N 1
ATOM 2336 C CA . MET A 1 293 ? -24.075 10.939 7.228 1.00 89.94 293 MET A CA 1
ATOM 2337 C C . MET A 1 293 ? -22.823 10.294 6.635 1.00 89.94 293 MET A C 1
ATOM 2339 O O . MET A 1 293 ? -22.069 9.584 7.297 1.00 89.94 293 MET A O 1
ATOM 2343 N N . THR A 1 294 ? -22.572 10.583 5.360 1.00 95.12 294 THR A N 1
ATOM 2344 C CA . THR A 1 294 ? -21.238 10.420 4.771 1.00 95.12 294 THR A CA 1
ATOM 2345 C C . THR A 1 294 ? -20.524 11.760 4.856 1.00 95.12 294 THR A C 1
ATOM 2347 O O . THR A 1 294 ? -21.037 12.757 4.352 1.00 95.12 294 THR A O 1
ATOM 2350 N N . TYR A 1 295 ? -19.367 11.781 5.512 1.00 97.06 295 TYR A N 1
ATOM 2351 C CA . TYR A 1 295 ? -18.586 12.983 5.762 1.00 97.06 295 TYR A CA 1
ATOM 2352 C C . TYR A 1 295 ? -17.165 12.818 5.234 1.00 97.06 295 TYR A C 1
ATOM 2354 O O . TYR A 1 295 ? -16.465 11.877 5.612 1.00 97.06 295 TYR A O 1
ATOM 2362 N N . GLN A 1 296 ? -16.741 13.719 4.353 1.00 96.25 296 GLN A N 1
ATOM 2363 C CA . GLN A 1 296 ? -15.408 13.718 3.761 1.00 96.25 296 GLN A CA 1
ATOM 2364 C C . GLN A 1 296 ? -14.572 14.880 4.296 1.00 96.25 296 GLN A C 1
ATOM 2366 O O . GLN A 1 296 ? -15.038 16.013 4.325 1.00 96.25 296 GLN A O 1
ATOM 2371 N N . ILE A 1 297 ? -13.318 14.620 4.655 1.00 96.75 297 ILE A N 1
ATOM 2372 C CA . ILE A 1 297 ? -12.346 15.640 5.058 1.00 96.75 297 ILE A CA 1
ATOM 2373 C C . ILE A 1 297 ? -11.255 15.722 3.989 1.00 96.75 297 ILE A C 1
ATOM 2375 O O . ILE A 1 297 ? -10.558 14.739 3.734 1.00 96.75 297 ILE A O 1
ATOM 2379 N N . ASN A 1 298 ? -11.081 16.895 3.384 1.00 94.94 298 ASN A N 1
ATOM 2380 C CA . ASN A 1 298 ? -10.024 17.201 2.417 1.00 94.94 298 ASN A CA 1
ATOM 2381 C C . ASN A 1 298 ? -8.788 17.788 3.118 1.00 94.94 298 ASN A C 1
ATOM 2383 O O . ASN A 1 298 ? -8.282 18.855 2.767 1.00 94.94 298 ASN A O 1
ATOM 2387 N N . GLY A 1 299 ? -8.308 17.078 4.134 1.00 94.38 299 GLY A N 1
ATOM 2388 C CA . GLY A 1 299 ? -7.206 17.487 4.995 1.00 94.38 299 GLY A CA 1
ATOM 2389 C C . GLY A 1 299 ? -6.983 16.489 6.124 1.00 94.38 299 GLY A C 1
ATOM 2390 O O . GLY A 1 299 ? -7.531 15.387 6.112 1.00 94.38 299 GLY A O 1
ATOM 2391 N N . ASN A 1 300 ? -6.140 16.858 7.082 1.00 95.56 300 ASN A N 1
ATOM 2392 C CA . ASN A 1 300 ? -5.942 16.075 8.298 1.00 95.56 300 ASN A CA 1
ATOM 2393 C C . ASN A 1 300 ? -7.141 16.230 9.241 1.00 95.56 300 ASN A C 1
ATOM 2395 O O . ASN A 1 300 ? -7.829 17.249 9.217 1.00 95.56 300 ASN A O 1
ATOM 2399 N N . LEU A 1 301 ? -7.353 15.246 10.110 1.00 97.38 301 LEU A N 1
ATOM 2400 C CA . LEU A 1 301 ? -8.258 15.366 11.253 1.00 97.38 301 LEU A CA 1
ATOM 2401 C C . LEU A 1 301 ? -7.441 15.251 12.531 1.00 97.38 301 LEU A C 1
ATOM 2403 O O . LEU A 1 301 ? -6.808 14.224 12.747 1.00 97.38 301 LEU A O 1
ATOM 2407 N N . THR A 1 302 ? -7.491 16.255 13.394 1.00 97.12 302 THR A N 1
ATOM 2408 C CA . THR A 1 302 ? -6.821 16.224 14.694 1.00 97.12 302 THR A CA 1
ATOM 2409 C C . THR A 1 302 ? -7.842 16.368 15.812 1.00 97.12 302 THR A C 1
ATOM 2411 O O . THR A 1 302 ? -8.640 17.302 15.806 1.00 97.12 302 THR A O 1
ATOM 2414 N N . VAL A 1 303 ? -7.813 15.460 16.785 1.00 96.44 303 VAL A N 1
ATOM 2415 C CA . VAL A 1 303 ? -8.605 15.539 18.018 1.00 96.44 303 VAL A CA 1
ATOM 2416 C C . VAL A 1 303 ? -7.652 15.843 19.165 1.00 96.44 303 VAL A C 1
ATOM 2418 O O . VAL A 1 303 ? -6.847 14.995 19.555 1.00 96.44 303 VAL A O 1
ATOM 2421 N N . GLU A 1 304 ? -7.706 17.074 19.665 1.00 94.69 304 GLU A N 1
ATOM 2422 C CA . GLU A 1 304 ? -6.788 17.567 20.693 1.00 94.69 304 GLU A CA 1
ATOM 2423 C C . GLU A 1 304 ? -7.152 17.072 22.099 1.00 94.69 304 GLU A C 1
ATOM 2425 O O . GLU A 1 304 ? -8.259 16.597 22.367 1.00 94.69 304 GLU A O 1
ATOM 2430 N N . LYS A 1 305 ? -6.210 17.206 23.035 1.00 91.00 305 LYS A N 1
ATOM 2431 C CA . LYS A 1 305 ? -6.414 16.826 24.435 1.00 91.00 305 LYS A CA 1
ATOM 2432 C C . LYS A 1 305 ? -7.609 17.558 25.051 1.00 91.00 305 LYS A C 1
ATOM 2434 O O . LYS A 1 305 ? -7.677 18.782 25.018 1.00 91.00 305 LYS A O 1
ATOM 2439 N N . GLY A 1 306 ? -8.518 16.808 25.675 1.00 86.69 306 GLY A N 1
ATOM 2440 C CA . GLY A 1 306 ? -9.752 17.356 26.25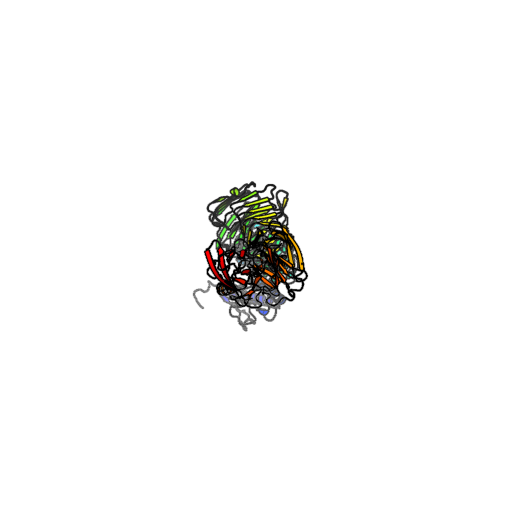5 1.00 86.69 306 GLY A CA 1
ATOM 2441 C C . GLY A 1 306 ? -10.849 17.652 25.226 1.00 86.69 306 GLY A C 1
ATOM 2442 O O . GLY A 1 306 ? -11.860 18.257 25.575 1.00 86.69 306 GLY A O 1
ATOM 2443 N N . ALA A 1 307 ? -10.657 17.248 23.970 1.00 92.19 307 ALA A N 1
ATOM 2444 C CA . ALA A 1 307 ? -11.676 17.252 22.933 1.00 92.19 307 ALA A CA 1
ATOM 2445 C C . ALA A 1 307 ? -12.245 15.841 22.721 1.00 92.19 307 ALA A C 1
ATOM 2447 O O . ALA A 1 307 ? -11.589 14.841 23.038 1.00 92.19 307 ALA A O 1
ATOM 2448 N N . LYS A 1 308 ? -13.453 15.757 22.157 1.00 91.81 308 LYS A N 1
ATOM 2449 C CA . LYS A 1 308 ? -14.114 14.487 21.834 1.00 91.81 308 LYS A CA 1
ATOM 2450 C C . LYS A 1 308 ? -14.546 14.426 20.374 1.00 91.81 308 LYS A C 1
ATOM 2452 O O . LYS A 1 308 ? -15.033 15.411 19.825 1.00 91.81 308 LYS A O 1
ATOM 2457 N N . LEU A 1 309 ? -14.415 13.256 19.760 1.00 95.38 309 LEU A N 1
ATOM 2458 C CA . LEU A 1 309 ? -14.965 12.957 18.438 1.00 95.38 309 LEU A CA 1
ATOM 2459 C C . LEU A 1 309 ? -15.937 11.783 18.537 1.00 95.38 309 LEU A C 1
ATOM 2461 O O . LEU A 1 309 ? -15.551 10.695 18.964 1.00 95.38 309 LEU A O 1
ATOM 2465 N N . THR A 1 310 ? -17.163 11.989 18.069 1.00 92.94 310 THR A N 1
ATOM 2466 C CA . THR A 1 310 ? -18.191 10.949 17.983 1.00 92.94 310 THR A CA 1
ATOM 2467 C C . THR A 1 310 ? -18.564 10.723 16.520 1.00 92.94 310 THR A C 1
ATOM 2469 O O . THR A 1 310 ? -18.980 11.654 15.832 1.00 92.94 310 THR A O 1
ATOM 2472 N N . VAL A 1 311 ? -18.418 9.485 16.041 1.00 96.38 311 VAL A N 1
ATOM 2473 C CA . VAL A 1 311 ? -18.816 9.044 14.695 1.00 96.38 311 VAL A CA 1
ATOM 2474 C C . VAL A 1 311 ? -19.839 7.921 14.832 1.00 96.38 311 VAL A C 1
ATOM 2476 O O . VAL A 1 311 ? -19.505 6.815 15.246 1.00 96.38 311 VAL A O 1
ATOM 2479 N N . GLU A 1 312 ? -21.093 8.200 14.498 1.00 88.75 312 GLU A N 1
ATOM 2480 C CA . GLU A 1 312 ? -22.212 7.285 14.737 1.00 88.75 312 GLU A CA 1
ATOM 2481 C C . GLU A 1 312 ? -23.037 7.077 13.465 1.00 88.75 312 GLU A C 1
ATOM 2483 O O . GLU A 1 312 ? -23.455 8.045 12.823 1.00 88.75 312 GLU A O 1
ATOM 2488 N N . ASN A 1 313 ? -23.290 5.815 13.102 1.00 85.00 313 ASN A N 1
ATOM 2489 C CA . ASN A 1 313 ? -24.048 5.437 11.904 1.00 85.00 313 ASN A CA 1
ATOM 2490 C C . ASN A 1 313 ? -23.630 6.239 10.652 1.00 85.00 313 ASN A C 1
ATOM 2492 O O . ASN A 1 313 ? -24.457 6.799 9.930 1.00 85.00 313 ASN A O 1
ATOM 2496 N N . SER A 1 314 ? -22.322 6.406 10.466 1.00 93.19 314 SER A N 1
ATOM 2497 C CA . SER A 1 314 ? -21.756 7.340 9.494 1.00 93.19 314 SER A CA 1
ATOM 2498 C C . SER A 1 314 ? -20.591 6.728 8.732 1.00 93.19 314 SER A C 1
ATOM 2500 O O . SER A 1 314 ? -19.974 5.752 9.153 1.00 93.19 314 SER A O 1
ATOM 2502 N N . THR A 1 315 ? -20.257 7.327 7.594 1.00 96.44 315 THR A N 1
ATOM 2503 C CA . THR A 1 315 ? -19.007 7.042 6.884 1.00 96.44 315 THR A CA 1
ATOM 2504 C C . THR A 1 315 ? -18.114 8.271 6.946 1.00 96.44 315 THR A C 1
ATOM 2506 O O . THR A 1 315 ? -18.390 9.258 6.270 1.00 96.44 315 THR A O 1
ATOM 2509 N N . LEU A 1 316 ? -17.039 8.209 7.729 1.00 97.31 316 LEU A N 1
ATOM 2510 C CA . LEU A 1 316 ? -15.986 9.220 7.759 1.00 97.31 316 LEU A CA 1
ATOM 2511 C C . LEU A 1 316 ? -14.899 8.851 6.744 1.00 97.31 316 LEU A C 1
ATOM 2513 O O . LEU A 1 316 ? -14.293 7.781 6.819 1.00 97.31 316 LEU A O 1
ATOM 2517 N N . THR A 1 317 ? -14.650 9.745 5.794 1.00 94.38 317 THR A N 1
ATOM 2518 C CA . THR A 1 317 ? -13.663 9.555 4.732 1.00 94.38 317 THR A CA 1
ATOM 2519 C C . THR A 1 317 ? -12.604 10.652 4.777 1.00 94.38 317 THR A C 1
ATOM 2521 O O . THR A 1 317 ? -12.945 11.829 4.747 1.00 94.38 317 THR A O 1
ATOM 2524 N N . VAL A 1 318 ? -11.321 10.295 4.794 1.00 93.88 318 VAL A N 1
ATOM 2525 C CA . VAL A 1 318 ? -10.217 11.258 4.617 1.00 93.88 318 VAL A CA 1
ATOM 2526 C C . VAL A 1 318 ? -9.733 11.207 3.171 1.00 93.88 318 VAL A C 1
ATOM 2528 O O . VAL A 1 318 ? -9.370 10.139 2.669 1.00 93.88 318 VAL A O 1
ATOM 2531 N N . LYS A 1 319 ? -9.746 12.345 2.473 1.00 90.62 319 LYS A N 1
ATOM 2532 C CA . LYS A 1 319 ? -9.334 12.408 1.071 1.00 90.62 319 LYS A CA 1
ATOM 2533 C C . LYS A 1 319 ? -7.815 12.359 0.944 1.00 90.62 319 LYS A C 1
ATOM 2535 O O . LYS A 1 319 ? -7.112 13.200 1.497 1.00 90.62 319 LYS A O 1
ATOM 2540 N N . MET A 1 320 ? -7.324 11.367 0.202 1.00 85.31 320 MET A N 1
ATOM 2541 C CA . MET A 1 320 ? -5.901 11.109 -0.021 1.00 85.31 320 MET A CA 1
ATOM 2542 C C . MET A 1 320 ? -5.660 10.678 -1.468 1.00 85.31 320 MET A C 1
ATOM 2544 O O . MET A 1 320 ? -6.526 10.070 -2.096 1.00 85.31 320 MET A O 1
ATOM 2548 N N . ARG A 1 321 ? -4.463 10.974 -1.965 1.00 81.44 321 ARG A N 1
ATOM 2549 C CA . ARG A 1 321 ? -3.936 10.612 -3.282 1.00 81.44 321 ARG A CA 1
ATOM 2550 C C . ARG A 1 321 ? -2.874 9.527 -3.175 1.00 81.44 321 ARG A C 1
ATOM 2552 O O . ARG A 1 321 ? -2.764 8.705 -4.070 1.00 81.44 321 ARG A O 1
ATOM 2559 N N . TYR A 1 322 ? -2.111 9.486 -2.086 1.00 81.19 322 TYR A N 1
ATOM 2560 C CA . TYR A 1 322 ? -1.088 8.466 -1.835 1.00 81.19 322 TYR A CA 1
ATOM 2561 C C . TYR A 1 322 ? -0.945 8.165 -0.335 1.00 81.19 322 TYR A C 1
ATOM 2563 O O . TYR A 1 322 ? -1.494 8.879 0.509 1.00 81.19 322 TYR A O 1
ATOM 2571 N N . LYS A 1 323 ? -0.208 7.096 -0.008 1.00 80.31 323 LYS A N 1
ATOM 2572 C CA . LYS A 1 323 ? 0.067 6.640 1.364 1.00 80.31 323 LYS A CA 1
ATOM 2573 C C . LYS A 1 323 ? 0.588 7.772 2.248 1.00 80.31 323 LYS A C 1
ATOM 2575 O O . LYS A 1 323 ? 1.503 8.486 1.850 1.00 80.31 323 LYS A O 1
ATOM 2580 N N . CYS A 1 324 ? 0.058 7.890 3.467 1.00 78.62 324 CYS A N 1
ATOM 2581 C CA . CYS A 1 324 ? 0.482 8.869 4.481 1.00 78.62 324 CYS A CA 1
ATOM 2582 C C . CYS A 1 324 ? 0.318 10.361 4.116 1.00 78.62 324 CYS A C 1
ATOM 2584 O O . CYS A 1 324 ? 0.753 11.197 4.907 1.00 78.62 324 CYS A O 1
ATOM 2586 N N . GLU A 1 325 ? -0.296 10.721 2.979 1.00 85.44 325 GLU A N 1
ATOM 2587 C CA . GLU A 1 325 ? -0.473 12.131 2.588 1.00 85.44 325 GLU A CA 1
ATOM 2588 C C . GLU A 1 325 ? -1.231 12.950 3.646 1.00 85.44 325 GLU A C 1
ATOM 2590 O O . GLU A 1 325 ? -0.860 14.086 3.941 1.00 85.44 325 GLU A O 1
ATOM 2595 N N . LYS A 1 326 ? -2.301 12.368 4.197 1.00 89.81 326 LYS A N 1
ATOM 2596 C CA . LYS A 1 326 ? -3.159 12.923 5.247 1.00 89.81 326 LYS A CA 1
ATOM 2597 C C . LYS A 1 326 ? -3.476 11.838 6.260 1.00 89.81 326 LYS A C 1
ATOM 2599 O O . LYS A 1 326 ? -3.534 10.663 5.905 1.00 89.81 326 LYS A O 1
ATOM 2604 N N . ASN A 1 327 ? -3.683 12.231 7.511 1.00 91.81 327 ASN A N 1
ATOM 2605 C CA . ASN A 1 327 ? -3.897 11.293 8.609 1.00 91.81 327 ASN A CA 1
ATOM 2606 C C . ASN A 1 327 ? -4.950 11.810 9.597 1.00 91.81 327 ASN A C 1
ATOM 2608 O O . ASN A 1 327 ? -5.327 12.986 9.587 1.00 91.81 327 ASN A O 1
ATOM 2612 N N . ILE A 1 328 ? -5.400 10.907 10.464 1.00 95.50 328 ILE A N 1
ATOM 2613 C CA . ILE A 1 328 ? -6.182 11.214 11.657 1.00 95.50 328 ILE A CA 1
ATOM 2614 C C . ILE A 1 328 ? -5.242 11.135 12.866 1.00 95.50 328 ILE A C 1
ATOM 2616 O O . ILE A 1 328 ? -4.624 10.099 13.108 1.00 95.50 328 ILE A O 1
ATOM 2620 N N . TYR A 1 329 ? -5.140 12.214 13.634 1.00 94.88 329 TYR A N 1
ATOM 2621 C CA . TYR A 1 329 ? -4.313 12.317 14.832 1.00 94.88 329 TYR A CA 1
ATOM 2622 C C . TYR A 1 329 ? -5.195 12.477 16.067 1.00 94.88 329 TYR A C 1
ATOM 2624 O O . TYR A 1 329 ? -5.911 13.465 16.205 1.00 94.88 329 TYR A O 1
ATOM 2632 N N . ILE A 1 330 ? -5.127 11.527 16.992 1.00 96.00 330 ILE A N 1
ATOM 2633 C CA . ILE A 1 330 ? -5.785 11.619 18.294 1.00 96.00 330 ILE A CA 1
ATOM 2634 C C . ILE A 1 330 ? -4.706 11.967 19.318 1.00 96.00 330 ILE A C 1
ATOM 2636 O O . ILE A 1 330 ? -3.929 11.118 19.753 1.00 96.00 330 ILE A O 1
ATOM 2640 N N . ASN A 1 331 ? -4.613 13.250 19.659 1.00 92.06 331 ASN A N 1
ATOM 2641 C CA . ASN A 1 331 ? -3.548 13.820 20.481 1.00 92.06 331 ASN A CA 1
ATOM 2642 C C . ASN A 1 331 ? -4.020 14.002 21.929 1.00 92.06 331 ASN A C 1
ATOM 2644 O O . ASN A 1 331 ? -4.115 15.118 22.432 1.00 92.06 331 ASN A O 1
ATOM 2648 N N . GLY A 1 332 ? -4.325 12.897 22.611 1.00 87.44 332 GLY A N 1
ATOM 2649 C CA . GLY A 1 332 ? -4.838 12.911 23.986 1.00 87.44 332 GLY A CA 1
ATOM 2650 C C . GLY A 1 332 ? -6.330 13.249 24.094 1.00 87.44 332 GLY A C 1
ATOM 2651 O O . GLY A 1 332 ? -6.830 13.429 25.204 1.00 87.44 332 GLY A O 1
ATOM 2652 N N . GLY A 1 333 ? -7.024 13.389 22.962 1.00 89.50 333 GLY A N 1
ATOM 2653 C CA . GLY A 1 333 ? -8.481 13.481 22.897 1.00 89.50 333 GLY A CA 1
ATOM 2654 C C . GLY A 1 333 ? -9.152 12.111 22.999 1.00 89.50 333 GLY A C 1
ATOM 2655 O O . GLY A 1 333 ? -8.480 11.080 22.993 1.00 89.50 333 GLY A O 1
ATOM 2656 N N . SER A 1 334 ? -10.479 12.093 23.067 1.00 89.31 334 SER A N 1
ATOM 2657 C CA . SER A 1 334 ? -11.265 10.858 23.177 1.00 89.31 334 SER A CA 1
ATOM 2658 C C . SER A 1 334 ? -12.095 10.629 21.913 1.00 89.31 334 SER A C 1
ATOM 2660 O O . SER A 1 334 ? -12.593 11.581 21.308 1.00 89.31 334 SER A O 1
ATOM 2662 N N . VAL A 1 335 ? -12.258 9.374 21.491 1.00 93.50 335 VAL A N 1
ATOM 2663 C CA . VAL A 1 335 ? -12.953 9.033 20.239 1.00 93.50 335 VAL A CA 1
ATOM 2664 C C . VAL A 1 335 ? -13.927 7.888 20.457 1.00 93.50 335 VAL A C 1
ATOM 2666 O O . VAL A 1 335 ? -13.567 6.863 21.030 1.00 93.50 335 VAL A O 1
ATOM 2669 N N . ARG A 1 336 ? -15.147 8.031 19.941 1.00 91.06 336 ARG A N 1
ATOM 2670 C CA . ARG A 1 336 ? -16.139 6.959 19.895 1.00 91.06 336 ARG A CA 1
ATOM 2671 C C . ARG A 1 336 ? -16.648 6.766 18.473 1.00 91.06 336 ARG A C 1
ATOM 2673 O O . ARG A 1 336 ? -17.093 7.716 17.833 1.00 91.06 336 ARG A O 1
ATOM 2680 N N . ILE A 1 337 ? -16.597 5.528 17.994 1.00 95.06 337 ILE A N 1
ATOM 2681 C CA . ILE A 1 337 ? -17.051 5.129 16.662 1.00 95.06 337 ILE A CA 1
ATOM 2682 C C . ILE A 1 337 ? -18.058 3.991 16.824 1.00 95.06 337 ILE A C 1
ATOM 2684 O O . ILE A 1 337 ? -17.723 2.936 17.355 1.00 95.06 337 ILE A O 1
ATOM 2688 N N . SER A 1 338 ? -19.296 4.181 16.382 1.00 87.38 338 SER A N 1
ATOM 2689 C CA . SER A 1 338 ? -20.343 3.165 16.507 1.00 87.38 338 SER A CA 1
ATOM 2690 C C . SER A 1 338 ? -21.111 2.989 15.203 1.00 87.38 338 SER A C 1
ATOM 2692 O O . SER A 1 338 ? -21.520 3.963 14.563 1.00 87.38 338 SER A O 1
ATOM 2694 N N . SER A 1 339 ? -21.304 1.734 14.789 1.00 87.38 339 SER A N 1
ATOM 2695 C CA . SER A 1 339 ? -22.013 1.373 13.548 1.00 87.38 339 SER A CA 1
ATOM 2696 C C . SER A 1 339 ? -21.544 2.166 12.319 1.00 87.38 339 SER A C 1
ATOM 2698 O O . SER A 1 339 ? -22.349 2.579 11.489 1.00 87.38 339 SER A O 1
ATOM 2700 N N . SER A 1 340 ? -20.246 2.464 12.237 1.00 95.75 340 SER A N 1
ATOM 2701 C CA . SER A 1 340 ? -19.696 3.442 11.294 1.00 95.75 340 SER A CA 1
ATOM 2702 C C . SER A 1 340 ? -18.533 2.881 10.490 1.00 95.75 340 SER A C 1
ATOM 2704 O O . SER A 1 340 ? -17.946 1.858 10.831 1.00 95.75 340 SER A O 1
ATOM 2706 N N . THR A 1 341 ? -18.176 3.563 9.406 1.00 96.06 341 THR A N 1
ATOM 2707 C CA . THR A 1 341 ? -16.991 3.251 8.601 1.00 96.06 341 THR A CA 1
ATOM 2708 C C . THR A 1 341 ? -16.011 4.417 8.635 1.00 96.06 341 THR A C 1
ATOM 2710 O O . THR A 1 341 ? -16.405 5.549 8.367 1.00 96.06 341 THR A O 1
ATOM 2713 N N . VAL A 1 342 ? -14.736 4.145 8.913 1.00 96.25 342 VAL A N 1
ATOM 2714 C CA . VAL A 1 342 ? -13.634 5.110 8.767 1.00 96.25 342 VAL A CA 1
ATOM 2715 C C . VAL A 1 342 ? -12.699 4.604 7.681 1.00 96.25 342 VAL A C 1
ATOM 2717 O O . VAL A 1 342 ? -12.244 3.465 7.759 1.00 96.25 342 VAL A O 1
ATOM 2720 N N . LYS A 1 343 ? -12.434 5.417 6.656 1.00 92.56 343 LYS A N 1
ATOM 2721 C CA . LYS A 1 343 ? -11.610 5.022 5.502 1.00 92.56 343 LYS A CA 1
ATOM 2722 C C . LYS A 1 343 ? -10.918 6.213 4.843 1.00 92.56 343 LYS A C 1
ATOM 2724 O O . LYS A 1 343 ? -11.293 7.359 5.078 1.00 92.56 343 LYS A O 1
ATOM 2729 N N . SER A 1 344 ? -9.954 5.961 3.964 1.00 87.88 344 SER A N 1
ATOM 2730 C CA . SER A 1 344 ? -9.531 6.957 2.969 1.00 87.88 344 SER A CA 1
ATOM 2731 C C . SER A 1 344 ? -10.428 6.929 1.724 1.00 87.88 344 SER A C 1
ATOM 2733 O O . SER A 1 344 ? -11.048 5.906 1.415 1.00 87.88 344 SER A O 1
ATOM 2735 N N . SER A 1 345 ? -10.506 8.040 0.981 1.00 77.69 345 SER A N 1
ATOM 2736 C CA . SER A 1 345 ? -11.054 8.017 -0.385 1.00 77.69 345 SER A CA 1
ATOM 2737 C C . SER A 1 345 ? -9.951 7.608 -1.371 1.00 77.69 345 SER A C 1
ATOM 2739 O O . SER A 1 345 ? -8.883 8.219 -1.334 1.00 77.69 345 SER A O 1
ATOM 2741 N N . PRO A 1 346 ? -10.183 6.657 -2.287 1.00 60.22 346 PRO A N 1
ATOM 2742 C CA . PRO A 1 346 ? -9.148 6.105 -3.160 1.00 60.22 346 PRO A CA 1
ATOM 2743 C C . PRO A 1 346 ? -8.883 6.951 -4.420 1.00 60.22 346 PRO A C 1
ATOM 2745 O O . PRO A 1 346 ? -8.755 6.397 -5.507 1.00 60.22 346 PRO A O 1
ATOM 2748 N N . GLU A 1 347 ? -8.824 8.283 -4.341 1.00 54.91 347 GLU A N 1
ATOM 2749 C CA . GLU A 1 347 ? -8.593 9.097 -5.546 1.00 54.91 347 GLU A CA 1
ATOM 2750 C C . GLU A 1 347 ? -7.132 8.938 -6.004 1.00 54.91 347 GLU A C 1
ATOM 2752 O O . GLU A 1 347 ? -6.230 9.638 -5.558 1.00 54.91 347 GLU A O 1
ATOM 2757 N N . GLY A 1 348 ? -6.881 7.936 -6.846 1.00 52.06 348 GLY A N 1
ATOM 2758 C CA . GLY A 1 348 ? -5.544 7.534 -7.271 1.00 52.06 348 GLY A CA 1
ATOM 2759 C C . GLY A 1 348 ? -4.813 6.592 -6.309 1.00 52.06 348 GLY A C 1
ATOM 2760 O O . GLY A 1 348 ? -3.850 5.983 -6.743 1.00 52.06 348 GLY A O 1
ATOM 2761 N N . VAL A 1 349 ? -5.255 6.397 -5.059 1.00 54.66 349 VAL A N 1
ATOM 2762 C CA . VAL A 1 349 ? -4.554 5.521 -4.097 1.00 54.66 349 VAL A CA 1
ATOM 2763 C C . VAL A 1 349 ? -4.547 4.071 -4.588 1.00 54.66 349 VAL A C 1
ATOM 2765 O O . VAL A 1 349 ? -5.582 3.403 -4.633 1.00 54.66 349 VAL A O 1
ATOM 2768 N N . ILE A 1 350 ? -3.358 3.588 -4.932 1.00 55.56 350 ILE A N 1
ATOM 2769 C CA . ILE A 1 350 ? -3.117 2.215 -5.362 1.00 55.56 350 ILE A CA 1
ATOM 2770 C C . ILE A 1 350 ? -3.372 1.245 -4.199 1.00 55.56 350 ILE A C 1
ATOM 2772 O O . ILE A 1 350 ? -2.813 1.402 -3.115 1.00 55.56 350 ILE A O 1
ATOM 2776 N N . GLN A 1 351 ? -4.208 0.229 -4.433 1.00 55.78 351 GLN A N 1
ATOM 2777 C CA . GLN A 1 351 ? -4.317 -0.918 -3.531 1.00 55.78 351 GLN A CA 1
ATOM 2778 C C . GLN A 1 351 ? -3.123 -1.840 -3.790 1.00 55.78 351 GLN A C 1
ATOM 2780 O O . GLN A 1 351 ? -3.034 -2.449 -4.855 1.00 55.78 351 GLN A O 1
ATOM 2785 N N . GLU A 1 352 ? -2.194 -1.925 -2.836 1.00 54.09 352 GLU A N 1
ATOM 2786 C CA . GLU A 1 352 ? -1.103 -2.899 -2.898 1.00 54.09 352 GLU A CA 1
ATOM 2787 C C . GLU A 1 352 ? -1.708 -4.318 -2.942 1.00 54.09 352 GLU A C 1
ATOM 2789 O O . GLU A 1 352 ? -2.648 -4.630 -2.207 1.00 54.09 352 GLU A O 1
ATOM 2794 N N . ALA A 1 353 ? -1.201 -5.191 -3.818 1.00 40.78 353 ALA A N 1
ATOM 2795 C CA . ALA A 1 353 ? -1.685 -6.566 -3.905 1.00 40.78 353 ALA A CA 1
ATOM 2796 C C . ALA A 1 353 ? -1.494 -7.277 -2.551 1.00 40.78 353 ALA A C 1
ATOM 2798 O O . ALA A 1 353 ? -0.371 -7.515 -2.126 1.00 40.78 353 ALA A O 1
ATOM 2799 N N . GLY A 1 354 ? -2.584 -7.615 -1.861 1.00 45.53 354 GLY A N 1
ATOM 2800 C CA . GLY A 1 354 ? -2.534 -8.262 -0.544 1.00 45.53 354 GLY A CA 1
ATOM 2801 C C . GLY A 1 354 ? -2.606 -7.320 0.665 1.00 45.53 354 GLY A C 1
ATOM 2802 O O . GLY A 1 354 ? -2.685 -7.818 1.787 1.00 45.53 354 GLY A O 1
ATOM 2803 N N . GLU A 1 355 ? -2.659 -5.995 0.484 1.00 50.41 355 GLU A N 1
ATOM 2804 C CA . GLU A 1 355 ? -3.110 -5.115 1.567 1.00 50.41 355 GLU A CA 1
ATOM 2805 C C . GLU A 1 355 ? -4.619 -5.295 1.793 1.00 50.41 355 GLU A C 1
ATOM 2807 O O . GLU A 1 355 ? -5.422 -5.327 0.858 1.00 50.41 355 GLU A O 1
ATOM 2812 N N . ILE A 1 356 ? -5.026 -5.385 3.059 1.00 54.41 356 ILE A N 1
ATOM 2813 C CA . ILE A 1 356 ? -6.442 -5.314 3.419 1.00 54.41 356 ILE A CA 1
ATOM 2814 C C . ILE A 1 356 ? -6.925 -3.885 3.162 1.00 54.41 356 ILE A C 1
ATOM 2816 O O . ILE A 1 356 ? -6.328 -2.925 3.656 1.00 54.41 356 ILE A O 1
ATOM 2820 N N . LEU A 1 357 ? -7.996 -3.770 2.368 1.00 52.12 357 LEU A N 1
ATOM 2821 C CA . LEU A 1 357 ? -8.682 -2.534 1.971 1.00 52.12 357 LEU A CA 1
ATOM 2822 C C . LEU A 1 357 ? -8.596 -1.428 3.046 1.00 52.12 357 LEU A C 1
ATOM 2824 O O . LEU A 1 357 ? -9.300 -1.484 4.047 1.00 52.12 357 LEU A O 1
ATOM 2828 N N . GLY A 1 358 ? -7.783 -0.390 2.807 1.00 59.56 358 GLY A N 1
ATOM 2829 C CA . GLY A 1 358 ? -7.837 0.878 3.553 1.00 59.56 358 GLY A CA 1
ATOM 2830 C C . GLY A 1 358 ? -6.693 1.184 4.530 1.00 59.56 358 GLY A C 1
ATOM 2831 O O . GLY A 1 358 ? -6.617 2.314 5.007 1.00 59.56 358 GLY A O 1
ATOM 2832 N N . ALA A 1 359 ? -5.734 0.280 4.771 1.00 68.19 359 ALA A N 1
ATOM 2833 C CA . ALA A 1 359 ? -4.603 0.517 5.698 1.00 68.19 359 ALA A CA 1
ATOM 2834 C C . ALA A 1 359 ? -3.659 1.695 5.329 1.00 68.19 359 ALA A C 1
ATOM 2836 O O . ALA A 1 359 ? -2.716 1.997 6.056 1.00 68.19 359 ALA A O 1
ATOM 2837 N N . GLN A 1 360 ? -3.924 2.373 4.213 1.00 79.06 360 GLN A N 1
ATOM 2838 C CA . GLN A 1 360 ? -3.225 3.555 3.710 1.00 79.06 360 GLN A CA 1
ATOM 2839 C C . GLN A 1 360 ? -3.473 4.816 4.558 1.00 79.06 360 GLN A C 1
ATOM 2841 O O . GLN A 1 360 ? -2.590 5.673 4.648 1.00 79.06 360 GLN A O 1
ATOM 2846 N N . LEU A 1 361 ? -4.652 4.929 5.184 1.00 88.38 361 LEU A N 1
ATOM 2847 C CA . LEU A 1 361 ? -4.974 6.002 6.129 1.00 88.38 361 LEU A CA 1
ATOM 2848 C C . LEU A 1 361 ? -4.385 5.675 7.501 1.00 88.38 361 LEU A C 1
ATOM 2850 O O . LEU A 1 361 ? -4.694 4.616 8.047 1.00 88.38 361 LEU A O 1
ATOM 2854 N N . MET A 1 362 ? -3.592 6.576 8.085 1.00 90.94 362 MET A N 1
ATOM 2855 C CA . MET A 1 362 ? -3.146 6.419 9.473 1.00 90.94 362 MET A CA 1
ATOM 2856 C C . MET A 1 362 ? -4.156 7.068 10.424 1.00 90.94 362 MET A C 1
ATOM 2858 O O . MET A 1 362 ? -4.557 8.216 10.223 1.00 90.94 362 MET A O 1
ATOM 2862 N N . LEU A 1 363 ? -4.539 6.335 11.465 1.00 95.06 363 LEU A N 1
ATOM 2863 C CA . LEU A 1 363 ? -5.273 6.804 12.634 1.00 95.06 363 LEU A CA 1
ATOM 2864 C C . LEU A 1 363 ? -4.356 6.599 13.844 1.00 95.06 363 LEU A C 1
ATOM 2866 O O . LEU A 1 363 ? -4.248 5.500 14.387 1.00 95.06 363 LEU A O 1
ATOM 2870 N N . ASP A 1 364 ? -3.656 7.659 14.227 1.00 94.31 364 ASP A N 1
ATOM 2871 C CA . ASP A 1 364 ? -2.609 7.626 15.241 1.00 94.31 364 ASP A CA 1
ATOM 2872 C C . ASP A 1 364 ? -3.135 8.111 16.595 1.00 94.31 364 ASP A C 1
ATOM 2874 O O . ASP A 1 364 ? -3.470 9.285 16.748 1.00 94.31 364 ASP A O 1
ATOM 2878 N N . LEU A 1 365 ? -3.131 7.237 17.599 1.00 94.94 365 LEU A N 1
ATOM 2879 C CA . LEU A 1 365 ? -3.398 7.575 18.994 1.00 94.94 365 LEU A CA 1
ATOM 2880 C C . LEU A 1 365 ? -2.067 7.936 19.643 1.00 94.94 365 LEU A C 1
ATOM 2882 O O . LEU A 1 365 ? -1.132 7.137 19.612 1.00 94.94 365 LEU A O 1
ATOM 2886 N N . LYS A 1 366 ? -1.964 9.128 20.229 1.00 89.62 366 LYS A N 1
ATOM 2887 C CA . LYS A 1 366 ? -0.731 9.668 20.826 1.00 89.62 366 LYS A CA 1
ATOM 2888 C C . LYS A 1 366 ? -1.010 10.360 22.160 1.00 89.62 366 LYS A C 1
ATOM 2890 O O . LYS A 1 366 ? -2.162 10.552 22.549 1.00 89.62 366 LYS A O 1
ATOM 2895 N N . ASN A 1 367 ? 0.064 10.750 22.851 1.00 84.19 367 ASN A N 1
ATOM 2896 C CA . ASN A 1 367 ? 0.051 11.657 24.006 1.00 84.19 367 ASN A CA 1
ATOM 2897 C C . ASN A 1 367 ? -0.893 11.241 25.147 1.00 84.19 367 ASN A C 1
ATOM 2899 O O . ASN A 1 367 ? -1.547 12.092 25.752 1.00 84.19 367 ASN A O 1
ATOM 2903 N N . GLY A 1 368 ? -0.961 9.945 25.457 1.00 70.50 368 GLY A N 1
ATOM 2904 C CA . GLY A 1 368 ? -1.793 9.468 26.559 1.00 70.50 368 GLY A CA 1
ATOM 2905 C C . GLY A 1 368 ? -3.292 9.439 26.254 1.00 70.50 368 GLY A C 1
ATOM 2906 O O . GLY A 1 368 ? -4.084 9.622 27.166 1.00 70.50 368 GLY A O 1
ATOM 2907 N N . THR A 1 369 ? -3.691 9.269 24.990 1.00 69.62 369 THR A N 1
ATOM 2908 C CA . THR A 1 369 ? -5.095 9.038 24.594 1.00 69.62 369 THR A CA 1
ATOM 2909 C C . THR A 1 369 ? -5.690 7.868 25.385 1.00 69.62 369 THR A C 1
ATOM 2911 O O . THR A 1 369 ? -5.253 6.736 25.200 1.00 69.62 369 THR A O 1
ATOM 2914 N N . THR A 1 370 ? -6.674 8.118 26.254 1.00 66.38 370 THR A N 1
ATOM 2915 C CA . THR A 1 370 ? -7.201 7.111 27.198 1.00 66.38 370 THR A CA 1
ATOM 2916 C C . THR A 1 370 ? -8.513 6.450 26.783 1.00 66.38 370 THR A C 1
ATOM 2918 O O . THR A 1 370 ? -8.910 5.482 27.420 1.00 66.38 370 THR A O 1
ATOM 2921 N N . ASP A 1 371 ? -9.188 6.949 25.744 1.00 76.31 371 ASP A N 1
ATOM 2922 C CA . ASP A 1 371 ? -10.618 6.689 25.531 1.00 76.31 371 ASP A CA 1
ATOM 2923 C C . ASP A 1 371 ? -10.976 6.549 24.043 1.00 76.31 371 ASP A C 1
ATOM 2925 O O . ASP A 1 371 ? -11.768 7.328 23.507 1.00 76.31 371 ASP A O 1
ATOM 2929 N N . PHE A 1 372 ? -10.355 5.591 23.349 1.00 91.62 372 PHE A N 1
ATOM 2930 C CA . PHE A 1 372 ? -10.739 5.221 21.984 1.00 91.62 372 PHE A CA 1
ATOM 2931 C C . PHE A 1 372 ? -11.652 3.990 21.994 1.00 91.62 372 PHE A C 1
ATOM 2933 O O . PHE A 1 372 ? -11.227 2.904 22.390 1.00 91.62 372 PHE A O 1
ATOM 2940 N N . TYR A 1 373 ? -12.877 4.142 21.495 1.00 89.50 373 TYR A N 1
ATOM 2941 C CA . TYR A 1 373 ? -13.884 3.082 21.444 1.00 89.50 373 TYR A CA 1
ATOM 2942 C C . TYR A 1 373 ? -14.394 2.880 20.022 1.00 89.50 373 TYR A C 1
ATOM 2944 O O . TYR A 1 373 ? -14.791 3.845 19.365 1.00 89.50 373 TYR A O 1
ATOM 2952 N N . ALA A 1 374 ? -14.444 1.629 19.565 1.00 92.56 374 ALA A N 1
ATOM 2953 C CA . ALA A 1 374 ? -15.107 1.274 18.314 1.00 92.56 374 ALA A CA 1
ATOM 2954 C C . ALA A 1 374 ? -16.007 0.042 18.473 1.00 92.56 374 ALA A C 1
ATOM 2956 O O . ALA A 1 374 ? -15.547 -1.012 18.902 1.00 92.56 374 ALA A O 1
ATOM 2957 N N . GLU A 1 375 ? -17.278 0.156 18.095 1.00 88.38 375 GLU A N 1
ATOM 2958 C CA . GLU A 1 375 ? -18.248 -0.943 18.170 1.00 88.38 375 GLU A CA 1
ATOM 2959 C C . GLU A 1 375 ? -19.039 -1.095 16.867 1.00 88.38 375 GLU A C 1
ATOM 2961 O O . GLU A 1 375 ? -19.436 -0.098 16.252 1.00 88.38 375 GLU A O 1
ATOM 2966 N N . ASN A 1 376 ? -19.280 -2.337 16.433 1.00 87.94 376 ASN A N 1
ATOM 2967 C CA . ASN A 1 376 ? -20.045 -2.653 15.216 1.00 87.94 376 ASN A CA 1
ATOM 2968 C C . ASN A 1 376 ? -19.581 -1.868 13.969 1.00 87.94 376 ASN A C 1
ATOM 2970 O O . ASN A 1 376 ? -20.395 -1.474 13.137 1.00 87.94 376 ASN A O 1
ATOM 2974 N N . SER A 1 377 ? -18.285 -1.570 13.861 1.00 94.94 377 SER A N 1
ATOM 2975 C CA . SER A 1 377 ? -17.746 -0.589 12.912 1.00 94.94 377 SER A CA 1
ATOM 2976 C C . SER A 1 377 ? -16.689 -1.180 11.977 1.00 94.94 377 SER A C 1
ATOM 2978 O O . SER A 1 377 ? -16.077 -2.206 12.261 1.00 94.94 377 SER A O 1
ATOM 2980 N N . ASN A 1 378 ? -16.443 -0.507 10.854 1.00 95.38 378 ASN A N 1
ATOM 2981 C CA . ASN A 1 378 ? -15.401 -0.851 9.888 1.00 95.38 378 ASN A CA 1
ATOM 2982 C C . ASN A 1 378 ? -14.307 0.224 9.890 1.00 95.38 378 ASN A C 1
ATOM 2984 O O . ASN A 1 378 ? -14.448 1.282 9.275 1.00 95.38 378 ASN A O 1
ATOM 2988 N N . LEU A 1 379 ? -13.201 -0.050 10.575 1.00 95.88 379 LEU A N 1
ATOM 2989 C CA . LEU A 1 379 ? -12.000 0.780 10.574 1.00 95.88 379 LEU A CA 1
ATOM 2990 C C . LEU A 1 379 ? -11.076 0.315 9.440 1.00 95.88 379 LEU A C 1
ATOM 2992 O O . LEU A 1 379 ? -10.196 -0.538 9.606 1.00 95.88 379 LEU A O 1
ATOM 2996 N N . LEU A 1 380 ? -11.305 0.869 8.253 1.00 92.75 380 LEU A N 1
ATOM 2997 C CA . LEU A 1 380 ? -10.509 0.643 7.049 1.00 92.75 380 LEU A CA 1
ATOM 2998 C C . LEU A 1 380 ? -9.318 1.608 7.026 1.00 92.75 380 LEU A C 1
ATOM 3000 O O . LEU A 1 380 ? -9.203 2.462 6.149 1.00 92.75 380 LEU A O 1
ATOM 3004 N N . CYS A 1 381 ? -8.480 1.507 8.057 1.00 91.38 381 CYS A N 1
ATOM 3005 C CA . CYS A 1 381 ? -7.302 2.334 8.306 1.00 91.38 381 CYS A CA 1
ATOM 3006 C C . CYS A 1 381 ? -6.267 1.557 9.137 1.00 91.38 381 CYS A C 1
ATOM 3008 O O . CYS A 1 381 ? -6.561 0.484 9.676 1.00 91.38 381 CYS A O 1
ATOM 3010 N N . ARG A 1 382 ? -5.061 2.114 9.272 1.00 93.12 382 ARG A N 1
ATOM 3011 C CA . ARG A 1 382 ? -4.086 1.700 10.283 1.00 93.12 382 ARG A CA 1
ATOM 3012 C C . ARG A 1 382 ? -4.362 2.412 11.598 1.00 93.12 382 ARG A C 1
ATOM 3014 O O . ARG A 1 382 ? -4.135 3.610 11.702 1.00 93.12 382 ARG A O 1
ATOM 3021 N N . LEU A 1 383 ? -4.796 1.657 12.599 1.00 95.94 383 LEU A N 1
ATOM 3022 C CA . LEU A 1 383 ? -4.927 2.107 13.978 1.00 95.94 383 LEU A CA 1
ATOM 3023 C C . LEU A 1 383 ? -3.578 1.961 14.695 1.00 95.94 383 LEU A C 1
ATOM 3025 O O . LEU A 1 383 ? -3.175 0.845 15.033 1.00 95.94 383 LEU A O 1
ATOM 3029 N N . SER A 1 384 ? -2.867 3.067 14.909 1.00 95.50 384 SER A N 1
ATOM 3030 C CA . SER A 1 384 ? -1.600 3.076 15.647 1.00 95.50 384 SER A CA 1
ATOM 3031 C C . SER A 1 384 ? -1.828 3.456 17.106 1.00 95.50 384 SER A C 1
ATOM 3033 O O . SER A 1 384 ? -2.174 4.597 17.399 1.00 95.50 384 SER A O 1
ATOM 3035 N N . LEU A 1 385 ? -1.580 2.523 18.021 1.00 94.44 385 LEU A N 1
ATOM 3036 C CA . LEU A 1 385 ? -1.551 2.770 19.459 1.00 94.44 385 LEU A CA 1
ATOM 3037 C C . LEU A 1 385 ? -0.113 3.096 19.872 1.00 94.44 385 LEU A C 1
ATOM 3039 O O . LEU A 1 385 ? 0.719 2.193 20.009 1.00 94.44 385 LEU A O 1
ATOM 3043 N N . MET A 1 386 ? 0.187 4.390 20.005 1.00 90.00 386 MET A N 1
ATOM 3044 C CA . MET A 1 386 ? 1.503 4.882 20.432 1.00 90.00 386 MET A CA 1
ATOM 3045 C C . MET A 1 386 ? 1.582 4.967 21.966 1.00 90.00 386 MET A C 1
ATOM 3047 O O . MET A 1 386 ? 0.657 4.566 22.657 1.00 90.00 386 MET A O 1
ATOM 3051 N N . GLU A 1 387 ? 2.672 5.490 22.529 1.00 85.81 387 GLU A N 1
ATOM 3052 C CA . GLU A 1 387 ? 2.946 5.405 23.971 1.00 85.81 387 GLU A CA 1
ATOM 3053 C C . GLU A 1 387 ? 1.801 5.843 24.905 1.00 85.81 387 GLU A C 1
ATOM 3055 O O . GLU A 1 387 ? 1.286 6.963 24.807 1.00 85.81 387 GLU A O 1
ATOM 3060 N N . LYS A 1 388 ? 1.486 4.970 25.879 1.00 86.44 388 LYS A N 1
ATOM 3061 C CA . LYS A 1 388 ? 0.503 5.184 26.958 1.00 86.44 388 LYS A CA 1
ATOM 3062 C C . LYS A 1 388 ? -0.919 5.424 26.462 1.00 86.44 388 LYS A C 1
ATOM 3064 O O . LYS A 1 388 ? -1.662 6.186 27.078 1.00 86.44 388 LYS A O 1
ATOM 3069 N N . THR A 1 389 ? -1.292 4.806 25.346 1.00 90.31 389 THR A N 1
ATOM 3070 C CA . THR A 1 389 ? -2.645 4.929 24.795 1.00 90.31 389 THR A CA 1
ATOM 3071 C C . THR A 1 389 ? -3.527 3.749 25.168 1.00 90.31 389 THR A C 1
ATOM 3073 O O . THR A 1 389 ? -3.034 2.703 25.590 1.00 90.31 389 THR A O 1
ATOM 3076 N N . LYS A 1 390 ? -4.841 3.928 25.034 1.00 87.69 390 LYS A N 1
ATOM 3077 C CA . LYS A 1 390 ? -5.834 2.884 25.268 1.00 87.69 390 LYS A CA 1
ATOM 3078 C C . LYS A 1 390 ? -6.830 2.806 24.119 1.00 87.69 390 LYS A C 1
ATOM 3080 O O . LYS A 1 390 ? -7.307 3.844 23.655 1.00 87.69 390 LYS A O 1
ATOM 3085 N N . ALA A 1 391 ? -7.174 1.593 23.694 1.00 92.19 391 ALA A N 1
ATOM 3086 C CA . ALA A 1 391 ? -8.286 1.380 22.773 1.00 92.19 391 ALA A CA 1
ATOM 3087 C C . ALA A 1 391 ? -9.066 0.100 23.081 1.00 92.19 391 ALA A C 1
ATOM 3089 O O . ALA A 1 391 ? -8.482 -0.945 23.378 1.00 92.19 391 ALA A O 1
ATOM 3090 N N . LEU A 1 392 ? -10.386 0.196 22.931 1.00 89.38 392 LEU A N 1
ATOM 3091 C CA . LEU A 1 392 ? -11.328 -0.897 23.104 1.00 89.38 392 LEU A CA 1
ATOM 3092 C C . LEU A 1 392 ? -12.203 -1.066 21.857 1.00 89.38 392 LEU A C 1
ATOM 3094 O O . LEU A 1 392 ? -12.877 -0.128 21.426 1.00 89.38 392 LEU A O 1
ATOM 3098 N N . ILE A 1 393 ? -12.206 -2.271 21.284 1.00 92.75 393 ILE A N 1
ATOM 3099 C CA . ILE A 1 393 ? -12.904 -2.570 20.031 1.00 92.75 393 ILE A CA 1
ATOM 3100 C C . ILE A 1 393 ? -13.780 -3.819 20.154 1.00 92.75 393 ILE A C 1
ATOM 3102 O O . ILE A 1 393 ? -13.354 -4.854 20.662 1.00 92.75 393 ILE A O 1
ATOM 3106 N N . SER A 1 394 ? -15.008 -3.753 19.645 1.00 87.38 394 SER A N 1
ATOM 3107 C CA . SER A 1 394 ? -15.960 -4.863 19.701 1.00 87.38 394 SER A CA 1
ATOM 3108 C C . SER A 1 394 ? -16.734 -5.040 18.405 1.00 87.38 394 SER A C 1
ATOM 3110 O O . SER A 1 394 ? -17.094 -4.061 17.747 1.00 87.38 394 SER A O 1
ATOM 3112 N N . SER A 1 395 ? -17.004 -6.293 18.027 1.00 90.25 395 SER A N 1
ATOM 3113 C CA . SER A 1 395 ? -17.859 -6.631 16.877 1.00 90.25 395 SER A CA 1
ATOM 3114 C C . SER A 1 395 ? -17.520 -5.851 15.595 1.00 90.25 395 SER A C 1
ATOM 3116 O O . SER A 1 395 ? -18.404 -5.482 14.829 1.00 90.25 395 SER A O 1
ATOM 3118 N N . SER A 1 396 ? -16.242 -5.532 15.385 1.00 95.00 396 SER A N 1
ATOM 3119 C CA . SER A 1 396 ? -15.786 -4.580 14.366 1.00 95.00 396 SER A CA 1
ATOM 3120 C C . SER A 1 396 ? -14.757 -5.211 13.433 1.00 95.00 396 SER A C 1
ATOM 3122 O O . SER A 1 396 ? -14.163 -6.242 13.741 1.00 95.00 396 SER A O 1
ATOM 3124 N N . THR A 1 397 ? -14.506 -4.570 12.297 1.00 95.44 397 THR A N 1
ATOM 3125 C CA . THR A 1 397 ? -13.397 -4.909 11.397 1.00 95.44 397 THR A CA 1
ATOM 3126 C C . THR A 1 397 ? -12.326 -3.833 11.494 1.00 95.44 397 THR A C 1
ATOM 3128 O O . THR A 1 397 ? -12.631 -2.656 11.313 1.00 95.44 397 THR A O 1
ATOM 3131 N N . VAL A 1 398 ? -11.072 -4.215 11.738 1.00 95.19 398 VAL A N 1
ATOM 3132 C CA . VAL A 1 398 ? -9.917 -3.301 11.745 1.00 95.19 398 VAL A CA 1
ATOM 3133 C C . VAL A 1 398 ? -8.880 -3.802 10.752 1.00 95.19 398 VAL A C 1
ATOM 3135 O O . VAL A 1 398 ? -8.384 -4.921 10.875 1.00 95.19 398 VAL A O 1
ATOM 3138 N N . SER A 1 399 ? -8.542 -2.986 9.754 1.00 93.06 399 SER A N 1
ATOM 3139 C CA . SER A 1 399 ? -7.653 -3.425 8.665 1.00 93.06 399 SER A CA 1
ATOM 3140 C C . SER A 1 399 ? -6.216 -3.635 9.122 1.00 93.06 399 SER A C 1
ATOM 3142 O O . SER A 1 399 ? -5.562 -4.582 8.693 1.00 93.06 399 SER A O 1
ATOM 3144 N N . PHE A 1 400 ? -5.716 -2.766 9.996 1.00 94.31 400 PHE A N 1
ATOM 3145 C CA . PHE A 1 400 ? -4.332 -2.814 10.441 1.00 94.31 400 PHE A CA 1
ATOM 3146 C C . PHE A 1 400 ? -4.221 -2.246 11.855 1.00 94.31 400 PHE A C 1
ATOM 3148 O O . PHE A 1 400 ? -4.656 -1.124 12.109 1.00 94.31 400 PHE A O 1
ATOM 3155 N N . ILE A 1 401 ? -3.611 -2.998 12.767 1.00 96.38 401 ILE A N 1
ATOM 3156 C CA . ILE A 1 401 ? -3.336 -2.578 14.143 1.00 96.38 401 ILE A CA 1
ATOM 3157 C C . ILE A 1 401 ? -1.828 -2.489 14.331 1.00 96.38 401 ILE A C 1
ATOM 3159 O O . ILE A 1 401 ? -1.099 -3.427 14.019 1.00 96.38 401 ILE A O 1
ATOM 3163 N N . TYR A 1 402 ? -1.361 -1.363 14.857 1.00 95.56 402 TYR A N 1
ATOM 3164 C CA . TYR A 1 402 ? 0.038 -1.133 15.192 1.00 95.56 402 TYR A CA 1
ATOM 3165 C C . TYR A 1 402 ? 0.149 -0.821 16.683 1.00 95.56 402 TYR A C 1
ATOM 3167 O O . TYR A 1 402 ? -0.082 0.314 17.095 1.00 95.56 402 TYR A O 1
ATOM 3175 N N . TRP A 1 403 ? 0.450 -1.837 17.493 1.00 96.25 403 TRP A N 1
ATOM 3176 C CA . TRP A 1 403 ? 0.356 -1.771 18.954 1.00 96.25 403 TRP A CA 1
ATOM 3177 C C . TRP A 1 403 ? 1.729 -1.652 19.618 1.00 96.25 403 TRP A C 1
ATOM 3179 O O . TRP A 1 403 ? 2.595 -2.497 19.392 1.00 96.25 403 TRP A O 1
ATOM 3189 N N . MET A 1 404 ? 1.926 -0.629 20.455 1.00 92.88 404 MET A N 1
ATOM 3190 C CA . MET A 1 404 ? 3.106 -0.509 21.319 1.00 92.88 404 MET A CA 1
ATOM 3191 C C . MET A 1 404 ? 2.900 -1.195 22.682 1.00 92.88 404 MET A C 1
ATOM 3193 O O . MET A 1 404 ? 1.857 -0.975 23.295 1.00 92.88 404 MET A O 1
ATOM 3197 N N . PRO A 1 405 ? 3.917 -1.900 23.227 1.00 90.50 405 PRO A N 1
ATOM 3198 C CA . PRO A 1 405 ? 3.920 -2.513 24.562 1.00 90.50 405 PRO A CA 1
ATOM 3199 C C . PRO A 1 405 ? 3.454 -1.630 25.719 1.00 90.50 405 PRO A C 1
ATOM 3201 O O . PRO A 1 405 ? 2.971 -2.148 26.718 1.00 90.50 405 PRO A O 1
ATOM 3204 N N . THR A 1 406 ? 3.610 -0.315 25.591 1.00 89.06 406 THR A N 1
ATOM 3205 C CA . THR A 1 406 ? 3.250 0.697 26.591 1.00 89.06 406 THR A CA 1
ATOM 3206 C C . THR A 1 406 ? 1.777 1.117 26.535 1.00 89.06 406 THR A C 1
ATOM 3208 O O . THR A 1 406 ? 1.425 2.138 27.121 1.00 89.06 406 THR A O 1
ATOM 3211 N N . SER A 1 407 ? 0.937 0.404 25.779 1.00 91.12 407 SER A N 1
ATOM 3212 C CA . SER A 1 407 ? -0.473 0.742 25.539 1.00 91.12 407 SER A CA 1
ATOM 3213 C C . SER A 1 407 ? -1.399 -0.403 25.916 1.00 91.12 407 SER A C 1
ATOM 3215 O O . SER A 1 407 ? -1.038 -1.570 25.747 1.00 91.12 407 SER A O 1
ATOM 3217 N N . ASP A 1 408 ? -2.613 -0.066 26.343 1.00 89.50 408 ASP A N 1
ATOM 3218 C CA . ASP A 1 408 ? -3.669 -1.036 26.624 1.00 89.50 408 ASP A CA 1
ATOM 3219 C C . ASP A 1 408 ? -4.556 -1.209 25.390 1.00 89.50 408 ASP A C 1
ATOM 3221 O O . ASP A 1 408 ? -5.157 -0.258 24.888 1.00 89.50 408 ASP A O 1
ATOM 3225 N N . PHE A 1 409 ? -4.646 -2.430 24.882 1.00 93.69 409 PHE A N 1
ATOM 3226 C CA . PHE A 1 409 ? -5.474 -2.749 23.733 1.00 93.69 409 PHE A CA 1
ATOM 3227 C C . PHE A 1 409 ? -6.353 -3.953 24.010 1.00 93.69 409 PHE A C 1
ATOM 3229 O O . PHE A 1 409 ? -5.860 -5.021 24.371 1.00 93.69 409 PHE A O 1
ATOM 3236 N N . GLU A 1 410 ? -7.649 -3.804 23.779 1.00 93.00 410 GLU A N 1
ATOM 3237 C CA . GLU A 1 410 ? -8.577 -4.918 23.860 1.00 93.00 410 GLU A CA 1
ATOM 3238 C C . GLU A 1 410 ? -9.501 -4.967 22.649 1.00 93.00 410 GLU A C 1
ATOM 3240 O O . GLU A 1 410 ? -10.063 -3.958 22.218 1.00 93.00 410 GLU A O 1
ATOM 3245 N N . ILE A 1 411 ? -9.647 -6.167 22.087 1.00 93.94 411 ILE A N 1
ATOM 3246 C CA . ILE A 1 411 ? -10.512 -6.415 20.942 1.00 93.94 411 ILE A CA 1
ATOM 3247 C C . ILE A 1 411 ? -11.198 -7.774 21.025 1.00 93.94 411 ILE A C 1
ATOM 3249 O O . ILE A 1 411 ? -10.550 -8.813 21.182 1.00 93.94 411 ILE A O 1
ATOM 3253 N N . TYR A 1 412 ? -12.521 -7.788 20.863 1.00 90.25 412 TYR A N 1
ATOM 3254 C CA . TYR A 1 412 ? -13.300 -9.021 20.949 1.00 90.25 412 TYR A CA 1
ATOM 3255 C C . TYR A 1 412 ? -14.372 -9.160 19.872 1.00 90.25 412 TYR A C 1
ATOM 3257 O O . TYR A 1 412 ? -14.916 -8.168 19.377 1.00 90.25 412 TYR A O 1
ATOM 3265 N N . LYS A 1 413 ? -14.674 -10.414 19.504 1.00 90.81 413 LYS A N 1
ATOM 3266 C CA . LYS A 1 413 ? -15.698 -10.782 18.501 1.00 90.81 413 LYS A CA 1
ATOM 3267 C C . LYS A 1 413 ? -15.550 -10.025 17.178 1.00 90.81 413 LYS A C 1
ATOM 3269 O O . LYS A 1 413 ? -16.534 -9.674 16.539 1.00 90.81 413 LYS A O 1
ATOM 3274 N N . SER A 1 414 ? -14.314 -9.720 16.805 1.00 96.00 414 SER A N 1
ATOM 3275 C CA . SER A 1 414 ? -13.991 -8.791 15.724 1.00 96.00 414 SER A CA 1
ATOM 3276 C C . SER A 1 414 ? -13.225 -9.490 14.600 1.00 96.00 414 SER A C 1
ATOM 3278 O O . SER A 1 414 ? -12.946 -10.689 14.656 1.00 96.00 414 SER A O 1
ATOM 3280 N N . THR A 1 415 ? -12.865 -8.734 13.568 1.00 96.25 415 THR A N 1
ATOM 3281 C CA . THR A 1 415 ? -11.943 -9.161 12.513 1.00 96.25 415 THR A CA 1
ATOM 3282 C C . THR A 1 415 ? -10.748 -8.219 12.469 1.00 96.25 415 THR A C 1
ATOM 3284 O O . THR A 1 415 ? -10.915 -7.001 12.415 1.00 96.25 415 THR A O 1
ATOM 3287 N N . ILE A 1 416 ? -9.542 -8.780 12.471 1.00 95.31 416 ILE A N 1
ATOM 3288 C CA . ILE A 1 416 ? -8.292 -8.037 12.309 1.00 95.31 416 ILE A CA 1
ATOM 3289 C C . ILE A 1 416 ? -7.644 -8.466 11.003 1.00 95.31 416 ILE A C 1
ATOM 3291 O O . ILE A 1 416 ? -7.443 -9.655 10.748 1.00 95.31 416 ILE A O 1
ATOM 3295 N N . GLY A 1 417 ? -7.276 -7.475 10.203 1.00 93.19 417 GLY A N 1
ATOM 3296 C CA . GLY A 1 417 ? -6.475 -7.675 9.018 1.00 93.19 417 GLY A CA 1
ATOM 3297 C C . GLY A 1 417 ? -5.020 -8.018 9.349 1.00 93.19 417 GLY A C 1
ATOM 3298 O O . GLY A 1 417 ? -4.631 -9.186 9.332 1.00 93.19 417 GLY A O 1
ATOM 3299 N N . ILE A 1 418 ? -4.227 -6.991 9.652 1.00 93.38 418 ILE A N 1
ATOM 3300 C CA . ILE A 1 418 ? -2.821 -7.104 10.063 1.00 93.38 418 ILE A CA 1
ATOM 3301 C C . ILE A 1 418 ? -2.686 -6.699 11.529 1.00 93.38 418 ILE A C 1
ATOM 3303 O O . ILE A 1 418 ? -3.242 -5.678 11.939 1.00 93.38 418 ILE A O 1
ATOM 3307 N N . PHE A 1 419 ? -1.910 -7.456 12.305 1.00 96.62 419 PHE A N 1
ATOM 3308 C CA . PHE A 1 419 ? -1.524 -7.071 13.663 1.00 96.62 419 PHE A CA 1
ATOM 3309 C C . PHE A 1 419 ? -0.006 -6.938 13.770 1.00 96.62 419 PHE A C 1
ATOM 3311 O O . PHE A 1 419 ? 0.727 -7.901 13.539 1.00 96.62 419 PHE A O 1
ATOM 3318 N N . VAL A 1 420 ? 0.471 -5.754 14.152 1.00 96.94 420 VAL A N 1
ATOM 3319 C CA . VAL A 1 420 ? 1.894 -5.477 14.358 1.00 96.94 420 VAL A CA 1
ATOM 3320 C C . VAL A 1 420 ? 2.192 -5.317 15.840 1.00 96.94 420 VAL A C 1
ATOM 3322 O O . VAL A 1 420 ? 1.691 -4.395 16.489 1.00 96.94 420 VAL A O 1
ATOM 3325 N N . PHE A 1 421 ? 3.093 -6.155 16.345 1.00 96.62 421 PHE A N 1
ATOM 3326 C CA . PHE A 1 421 ? 3.773 -5.925 17.613 1.00 96.62 421 PHE A CA 1
ATOM 3327 C C . PHE A 1 421 ? 4.854 -4.861 17.405 1.00 96.62 421 PHE A C 1
ATOM 3329 O O . PHE A 1 421 ? 5.943 -5.162 16.907 1.00 96.62 421 PHE A O 1
ATOM 3336 N N . ASN A 1 422 ? 4.567 -3.607 17.751 1.00 95.19 422 ASN A N 1
ATOM 3337 C CA . ASN A 1 422 ? 5.555 -2.536 17.707 1.00 95.19 422 ASN A CA 1
ATOM 3338 C C . ASN A 1 422 ? 6.447 -2.550 18.953 1.00 95.19 422 ASN A C 1
ATOM 3340 O O . ASN A 1 422 ? 6.285 -1.742 19.863 1.00 95.19 422 ASN A O 1
ATOM 3344 N N . LEU A 1 423 ? 7.430 -3.442 18.963 1.00 93.19 423 LEU A N 1
ATOM 3345 C CA . LEU A 1 423 ? 8.429 -3.623 20.018 1.00 93.19 423 LEU A CA 1
ATOM 3346 C C . LEU A 1 423 ? 9.588 -2.614 19.904 1.00 93.19 423 LEU A C 1
ATOM 3348 O O . LEU A 1 423 ? 10.738 -2.928 20.226 1.00 93.19 423 LEU A O 1
ATOM 3352 N N . SER A 1 424 ? 9.300 -1.411 19.402 1.00 88.75 424 SER A N 1
ATOM 3353 C CA . SER A 1 424 ? 10.275 -0.343 19.181 1.00 88.75 424 SER A CA 1
ATOM 3354 C C . SER A 1 424 ? 10.522 0.531 20.413 1.00 88.75 424 SER A C 1
ATOM 3356 O O . SER A 1 424 ? 11.076 1.616 20.275 1.00 88.75 424 SER A O 1
ATOM 3358 N N . ASP A 1 425 ? 10.071 0.130 21.597 1.00 87.00 425 ASP A N 1
ATOM 3359 C CA . ASP A 1 425 ? 10.359 0.820 22.854 1.00 87.00 425 ASP A CA 1
ATOM 3360 C C . ASP A 1 425 ? 11.750 0.434 23.401 1.00 87.00 425 ASP A C 1
ATOM 3362 O O . ASP A 1 425 ? 12.380 -0.530 22.954 1.00 87.00 425 ASP A O 1
ATOM 3366 N N . THR A 1 426 ? 12.233 1.170 24.403 1.00 87.62 426 THR A N 1
ATOM 3367 C CA . THR A 1 426 ? 13.593 1.018 24.944 1.00 87.62 426 THR A CA 1
ATOM 3368 C C . THR A 1 426 ? 13.755 -0.096 25.989 1.00 87.62 426 THR A C 1
ATOM 3370 O O . THR A 1 426 ? 14.894 -0.375 26.379 1.00 87.62 426 THR A O 1
ATOM 3373 N N . ALA A 1 427 ? 12.689 -0.795 26.399 1.00 86.00 427 ALA A N 1
ATOM 3374 C CA . ALA A 1 427 ? 12.769 -1.852 27.410 1.00 86.00 427 ALA A CA 1
ATOM 3375 C C . ALA A 1 427 ? 13.594 -3.065 26.941 1.00 86.00 427 ALA A C 1
ATOM 3377 O O . ALA A 1 427 ? 13.544 -3.461 25.773 1.00 86.00 427 ALA A O 1
ATOM 3378 N N . LYS A 1 428 ? 14.330 -3.675 27.877 1.00 89.19 428 LYS A N 1
ATOM 3379 C CA . LYS A 1 428 ? 15.128 -4.891 27.662 1.00 89.19 428 LYS A CA 1
ATOM 3380 C C . LYS A 1 428 ? 14.391 -6.089 28.238 1.00 89.19 428 LYS A C 1
ATOM 3382 O O . LYS A 1 428 ? 14.281 -6.216 29.454 1.00 89.19 428 LYS A O 1
ATOM 3387 N N . GLU A 1 429 ? 13.888 -6.956 27.371 1.00 87.69 429 GLU A N 1
ATOM 3388 C CA . GLU A 1 429 ? 13.015 -8.068 27.748 1.00 87.69 429 GLU A CA 1
ATOM 3389 C C . GLU A 1 429 ? 13.298 -9.300 26.876 1.00 87.69 429 GLU A C 1
ATOM 3391 O O . GLU A 1 429 ? 13.827 -9.191 25.766 1.00 87.69 429 GLU A O 1
ATOM 3396 N N . THR A 1 430 ? 12.947 -10.482 27.384 1.00 92.62 430 THR A N 1
ATOM 3397 C CA . THR A 1 430 ? 12.900 -11.715 26.587 1.00 92.62 430 THR A CA 1
ATOM 3398 C C . THR A 1 430 ? 11.445 -12.058 26.322 1.00 92.62 430 THR A C 1
ATOM 3400 O O . THR A 1 430 ? 10.688 -12.278 27.264 1.00 92.62 430 THR A O 1
ATOM 3403 N N . LEU A 1 431 ? 11.055 -12.095 25.050 1.00 93.25 431 LEU A N 1
ATOM 3404 C CA . LEU A 1 431 ? 9.675 -12.316 24.626 1.00 93.25 431 LEU A CA 1
ATOM 3405 C C . LEU A 1 431 ? 9.578 -13.603 23.811 1.00 93.25 431 LEU A C 1
ATOM 3407 O O . LEU A 1 431 ? 10.448 -13.907 22.995 1.00 93.25 431 LEU A O 1
ATOM 3411 N N . SER A 1 432 ? 8.512 -14.367 24.033 1.00 95.31 432 SER A N 1
ATOM 3412 C CA . SER A 1 432 ? 8.237 -15.603 23.299 1.00 95.31 432 SER A CA 1
ATOM 3413 C C . SER A 1 432 ? 6.839 -15.558 22.705 1.00 95.31 432 SER A C 1
ATOM 3415 O O . SER A 1 432 ? 5.863 -15.316 23.411 1.00 95.31 432 SER A O 1
ATOM 3417 N N . PHE A 1 433 ? 6.758 -15.823 21.408 1.00 97.00 433 PHE A N 1
ATOM 3418 C CA . PHE A 1 433 ? 5.524 -15.906 20.643 1.00 97.00 433 PHE A CA 1
ATOM 3419 C C . PHE A 1 433 ? 5.429 -17.309 20.046 1.00 97.00 433 PHE A C 1
ATOM 3421 O O . PHE A 1 433 ? 6.393 -17.826 19.475 1.00 97.00 433 PHE A O 1
ATOM 3428 N N . ASN A 1 434 ? 4.271 -17.944 20.192 1.00 96.44 434 ASN A N 1
ATOM 3429 C CA . ASN A 1 434 ? 4.045 -19.290 19.687 1.00 96.44 434 ASN A CA 1
ATOM 3430 C C . ASN A 1 434 ? 2.664 -19.389 19.049 1.00 96.44 434 ASN A C 1
ATOM 3432 O O . ASN A 1 434 ? 1.692 -18.872 19.598 1.00 96.44 434 ASN A O 1
ATOM 3436 N N . ASN A 1 435 ? 2.591 -20.113 17.933 1.00 96.06 435 ASN A N 1
ATOM 3437 C CA . ASN A 1 435 ? 1.344 -20.434 17.243 1.00 96.06 435 ASN A CA 1
ATOM 3438 C C . ASN A 1 435 ? 0.527 -19.196 16.817 1.00 96.06 435 ASN A C 1
ATOM 3440 O O . ASN A 1 435 ? -0.700 -19.196 16.894 1.00 96.06 435 ASN A O 1
ATOM 3444 N N . LEU A 1 436 ? 1.200 -18.137 16.357 1.00 96.81 436 LEU A N 1
ATOM 3445 C CA . LEU A 1 436 ? 0.527 -17.007 15.723 1.00 96.81 436 LEU A CA 1
ATOM 3446 C C . LEU A 1 436 ? 0.108 -17.424 14.313 1.00 96.81 436 LEU A C 1
ATOM 3448 O O . LEU A 1 436 ? 0.959 -17.594 13.440 1.00 96.81 436 LEU A O 1
ATOM 3452 N N . LYS A 1 437 ? -1.190 -17.644 14.106 1.00 94.94 437 LYS A N 1
ATOM 3453 C CA . LYS A 1 437 ? -1.752 -18.137 12.844 1.00 94.94 437 LYS A CA 1
ATOM 3454 C C . LYS A 1 437 ? -2.572 -17.068 12.143 1.00 94.94 437 LYS A C 1
ATOM 3456 O O . LYS A 1 437 ? -3.185 -16.212 12.784 1.00 94.94 437 LYS A O 1
ATOM 3461 N N . LYS A 1 438 ? -2.527 -17.106 10.815 1.00 92.00 438 LYS A N 1
ATOM 3462 C CA . LYS A 1 438 ? -3.432 -16.351 9.954 1.00 92.00 438 LYS A CA 1
ATOM 3463 C C . LYS A 1 438 ? -4.634 -17.196 9.560 1.00 92.00 438 LYS A C 1
ATOM 3465 O O . LYS A 1 438 ? -4.611 -18.412 9.727 1.00 92.00 438 LYS A O 1
ATOM 3470 N N . ASP A 1 439 ? -5.659 -16.546 9.020 1.00 92.00 439 ASP A N 1
ATOM 3471 C CA . ASP A 1 439 ? -6.906 -17.182 8.582 1.00 92.00 439 ASP A CA 1
ATOM 3472 C C . ASP A 1 439 ? -7.591 -18.016 9.682 1.00 92.00 439 ASP A C 1
ATOM 3474 O O . ASP A 1 439 ? -8.304 -18.982 9.404 1.00 92.00 439 ASP A O 1
ATOM 3478 N N . SER A 1 440 ? -7.399 -17.628 10.946 1.00 92.50 440 SER A N 1
ATOM 3479 C CA . SER A 1 440 ? -7.855 -18.361 12.127 1.00 92.50 440 SER A CA 1
ATOM 3480 C C . SER A 1 440 ? -8.580 -17.457 13.117 1.00 92.50 440 SER A C 1
ATOM 3482 O O . SER A 1 440 ? -8.320 -16.255 13.202 1.00 92.50 440 SER A O 1
ATOM 3484 N N . GLU A 1 441 ? -9.475 -18.043 13.909 1.00 95.06 441 GLU A N 1
ATOM 3485 C CA . GLU A 1 441 ? -9.923 -17.403 15.144 1.00 95.06 441 GLU A CA 1
ATOM 3486 C C . GLU A 1 441 ? -8.783 -17.428 16.168 1.00 95.06 441 GLU A C 1
ATOM 3488 O O . GLU A 1 441 ? -8.101 -18.442 16.329 1.00 95.06 441 GLU A O 1
ATOM 3493 N N . THR A 1 442 ? -8.569 -16.303 16.840 1.00 91.69 442 THR A N 1
ATOM 3494 C CA . THR A 1 442 ? -7.454 -16.089 17.756 1.00 91.69 442 THR A CA 1
ATOM 3495 C C . THR A 1 442 ? -7.972 -15.640 19.114 1.00 91.69 442 THR A C 1
ATOM 3497 O O . THR A 1 442 ? -8.774 -14.710 19.223 1.00 91.69 442 THR A O 1
ATOM 3500 N N . ASN A 1 443 ? -7.435 -16.281 20.151 1.00 93.25 443 ASN A N 1
ATOM 3501 C CA . ASN A 1 443 ? -7.453 -15.790 21.520 1.00 93.25 443 ASN A CA 1
ATOM 3502 C C . ASN A 1 443 ? -5.997 -15.578 21.942 1.00 93.25 443 ASN A C 1
ATOM 3504 O O . ASN A 1 443 ? -5.205 -16.522 21.918 1.00 93.25 443 ASN A O 1
ATOM 3508 N N . PHE A 1 444 ? -5.625 -14.345 22.262 1.00 94.38 444 PHE A N 1
ATOM 3509 C CA . PHE A 1 444 ? -4.251 -13.974 22.574 1.00 94.38 444 PHE A CA 1
ATOM 3510 C C . PHE A 1 444 ? -4.233 -12.939 23.691 1.00 94.38 444 PHE A C 1
ATOM 3512 O O . PHE A 1 444 ? -4.978 -11.962 23.659 1.00 94.38 444 PHE A O 1
ATOM 3519 N N . THR A 1 445 ? -3.355 -13.134 24.666 1.00 93.50 445 THR A N 1
ATOM 3520 C CA . THR A 1 445 ? -3.149 -12.175 25.746 1.00 93.50 445 THR A CA 1
ATOM 3521 C C . THR A 1 445 ? -1.666 -12.018 26.007 1.00 93.50 445 THR A C 1
ATOM 3523 O O . THR A 1 445 ? -0.934 -13.003 26.100 1.00 93.50 445 THR A O 1
ATOM 3526 N N . MET A 1 446 ? -1.230 -10.773 26.146 1.00 90.75 446 MET A N 1
ATOM 3527 C CA . MET A 1 446 ? 0.115 -10.429 26.575 1.00 90.75 446 MET A CA 1
ATOM 3528 C C . MET A 1 446 ? 0.042 -9.209 27.484 1.00 90.75 446 MET A C 1
ATOM 3530 O O . MET A 1 446 ? -0.564 -8.201 27.134 1.00 90.75 446 MET A O 1
ATOM 3534 N N . THR A 1 447 ? 0.702 -9.296 28.631 1.00 87.75 447 THR A N 1
ATOM 3535 C CA . THR A 1 447 ? 0.881 -8.181 29.560 1.00 87.75 447 THR A CA 1
ATOM 3536 C C . THR A 1 447 ? 2.361 -7.847 29.606 1.00 87.75 447 THR A C 1
ATOM 3538 O O . THR A 1 447 ? 3.201 -8.740 29.730 1.00 87.75 447 THR A O 1
ATOM 3541 N N . THR A 1 448 ? 2.682 -6.568 29.479 1.00 81.88 448 THR A N 1
ATOM 3542 C CA . THR A 1 448 ? 4.045 -6.041 29.579 1.00 81.88 448 THR A CA 1
ATOM 3543 C C . THR A 1 448 ? 4.182 -5.286 30.901 1.00 81.88 448 THR A C 1
ATOM 3545 O O . THR A 1 448 ? 3.230 -5.161 31.671 1.00 81.88 448 THR A O 1
ATOM 3548 N N . SER A 1 449 ? 5.362 -4.739 31.180 1.00 74.19 449 SER A N 1
ATOM 3549 C CA . SER A 1 449 ? 5.570 -3.880 32.352 1.00 74.19 449 SER A CA 1
ATOM 3550 C C . SER A 1 449 ? 4.771 -2.564 32.327 1.00 74.19 449 SER A C 1
ATOM 3552 O O . SER A 1 449 ? 4.716 -1.873 33.344 1.00 74.19 449 SER A O 1
ATOM 3554 N N . SER A 1 450 ? 4.180 -2.187 31.186 1.00 78.62 450 SER A N 1
ATOM 3555 C CA . SER A 1 450 ? 3.611 -0.847 30.963 1.00 78.62 450 SER A CA 1
ATOM 3556 C C . SER A 1 450 ? 2.307 -0.805 30.160 1.00 78.62 450 SER A C 1
ATOM 3558 O O . SER A 1 450 ? 1.790 0.286 29.931 1.00 78.62 450 SER A O 1
ATOM 3560 N N . GLY A 1 451 ? 1.773 -1.955 29.754 1.00 85.81 451 GLY A N 1
ATOM 3561 C CA . GLY A 1 451 ? 0.519 -2.061 29.014 1.00 85.81 451 GLY A CA 1
ATOM 3562 C C . GLY A 1 451 ? 0.119 -3.516 28.781 1.00 85.81 451 GLY A C 1
ATOM 3563 O O . GLY A 1 451 ? 0.790 -4.447 29.241 1.00 85.81 451 GLY A O 1
ATOM 3564 N N . GLN A 1 452 ? -0.969 -3.729 28.050 1.00 90.50 452 GLN A N 1
ATOM 3565 C CA . GLN A 1 452 ? -1.459 -5.066 27.720 1.00 90.50 452 GLN A CA 1
ATOM 3566 C C . GLN A 1 452 ? -2.128 -5.129 26.348 1.00 90.50 452 GLN A C 1
ATOM 3568 O O . GLN A 1 452 ? -2.636 -4.137 25.834 1.00 90.50 452 GLN A O 1
ATOM 3573 N N . VAL A 1 453 ? -2.187 -6.329 25.781 1.00 94.44 453 VAL A N 1
ATOM 3574 C CA . VAL A 1 453 ? -3.049 -6.653 24.646 1.00 94.44 453 VAL A CA 1
ATOM 3575 C C . VAL A 1 453 ? -3.900 -7.874 24.971 1.00 94.44 453 VAL A C 1
ATOM 3577 O O . VAL A 1 453 ? -3.379 -8.902 25.407 1.00 94.44 453 VAL A O 1
ATOM 3580 N N . ILE A 1 454 ? -5.206 -7.764 24.732 1.00 93.25 454 ILE A N 1
ATOM 3581 C CA . ILE A 1 454 ? -6.196 -8.835 24.868 1.00 93.25 454 ILE A CA 1
ATOM 3582 C C . ILE A 1 454 ? -6.974 -8.945 23.551 1.00 93.25 454 ILE A C 1
ATOM 3584 O O . ILE A 1 454 ? -7.611 -7.998 23.098 1.00 93.25 454 ILE A O 1
ATOM 3588 N N . ILE A 1 455 ? -6.929 -10.118 22.928 1.00 96.00 455 ILE A N 1
ATOM 3589 C CA . ILE A 1 455 ? -7.658 -10.464 21.707 1.00 96.00 455 ILE A CA 1
ATOM 3590 C C . ILE A 1 455 ? -8.515 -11.686 22.035 1.00 96.00 455 ILE A C 1
ATOM 3592 O O . ILE A 1 455 ? -7.956 -12.715 22.411 1.00 96.00 455 ILE A O 1
ATOM 3596 N N . SER A 1 456 ? -9.838 -11.594 21.877 1.00 91.88 456 SER A N 1
ATOM 3597 C CA . SER A 1 456 ? -10.769 -12.659 22.293 1.00 91.88 456 SER A CA 1
ATOM 3598 C C . SER A 1 456 ? -11.851 -12.949 21.251 1.00 91.88 456 SER A C 1
ATOM 3600 O O . SER A 1 456 ? -12.637 -12.071 20.897 1.00 91.88 456 SER A O 1
ATOM 3602 N N . GLY A 1 457 ? -11.944 -14.190 20.767 1.00 91.62 457 GLY A N 1
ATOM 3603 C CA . GLY A 1 457 ? -12.932 -14.596 19.757 1.00 91.62 457 GLY A CA 1
ATOM 3604 C C . GLY A 1 457 ? -12.858 -13.754 18.479 1.00 91.62 457 GLY A C 1
ATOM 3605 O O . GLY A 1 457 ? -13.887 -13.393 17.915 1.00 91.62 457 GLY A O 1
ATOM 3606 N N . THR A 1 458 ? -11.648 -13.360 18.075 1.00 95.75 458 THR A N 1
ATOM 3607 C CA . THR A 1 458 ? -11.410 -12.427 16.966 1.00 95.75 458 THR A CA 1
ATOM 3608 C C . THR A 1 458 ? -10.712 -13.152 15.824 1.00 95.75 458 THR A C 1
ATOM 3610 O O . THR A 1 458 ? -9.745 -13.881 16.040 1.00 95.75 458 THR A O 1
ATOM 3613 N N . ARG A 1 459 ? -11.186 -12.959 14.591 1.00 95.19 459 ARG A N 1
ATOM 3614 C CA . ARG A 1 459 ? -10.625 -13.606 13.400 1.00 95.19 459 ARG A CA 1
ATOM 3615 C C . ARG A 1 459 ? -9.455 -12.802 12.839 1.00 95.19 459 ARG A C 1
ATOM 3617 O O . ARG A 1 459 ? -9.623 -11.641 12.476 1.00 95.19 459 ARG A O 1
ATOM 3624 N N . MET A 1 460 ? -8.300 -13.441 12.707 1.00 94.44 460 MET A N 1
ATOM 3625 C CA . MET A 1 460 ? -7.157 -12.927 11.951 1.00 94.44 460 MET A CA 1
ATOM 3626 C C . MET A 1 460 ? -7.303 -13.335 10.484 1.00 94.44 460 MET A C 1
ATOM 3628 O O . MET A 1 460 ? -7.426 -14.527 10.210 1.00 94.44 460 MET A O 1
ATOM 3632 N N . ILE A 1 461 ? -7.288 -12.385 9.544 1.00 90.94 461 ILE A N 1
ATOM 3633 C CA . ILE A 1 461 ? -7.488 -12.676 8.104 1.00 90.94 461 ILE A CA 1
ATOM 3634 C C . ILE A 1 461 ? -6.250 -12.458 7.225 1.00 90.94 461 ILE A C 1
ATOM 3636 O O . ILE A 1 461 ? -6.303 -12.781 6.046 1.00 90.94 461 ILE A O 1
ATOM 3640 N N . SER A 1 462 ? -5.158 -11.883 7.743 1.00 89.12 462 SER A N 1
ATOM 3641 C CA . SER A 1 462 ? -3.925 -11.732 6.954 1.00 89.12 462 SER A CA 1
ATOM 3642 C C . SER A 1 462 ? -2.670 -12.128 7.709 1.00 89.12 462 SER A C 1
ATOM 3644 O O . SER A 1 462 ? -2.230 -13.259 7.557 1.00 89.12 462 SER A O 1
ATOM 3646 N N . GLU A 1 463 ? -2.047 -11.253 8.497 1.00 88.38 463 GLU A N 1
ATOM 3647 C CA . GLU A 1 463 ? -0.698 -11.549 8.985 1.00 88.38 463 GLU A CA 1
ATOM 3648 C C . GLU A 1 463 ? -0.340 -10.877 10.304 1.00 88.38 463 GLU A C 1
ATOM 3650 O O . GLU A 1 463 ? -0.822 -9.798 10.659 1.00 88.38 463 GLU A O 1
ATOM 3655 N N . TRP A 1 464 ? 0.562 -11.549 11.014 1.00 96.31 464 TRP A N 1
ATOM 3656 C CA . TRP A 1 464 ? 1.258 -11.025 12.175 1.00 96.31 464 TRP A CA 1
ATOM 3657 C C . TRP A 1 464 ? 2.575 -10.408 11.732 1.00 96.31 464 TRP A C 1
ATOM 3659 O O . TRP A 1 464 ? 3.293 -10.974 10.904 1.00 96.31 464 TRP A O 1
ATOM 3669 N N . GLN A 1 465 ? 2.910 -9.261 12.301 1.00 96.88 465 GLN A N 1
ATOM 3670 C CA . GLN A 1 465 ? 4.152 -8.565 12.012 1.00 96.88 465 GLN A CA 1
ATOM 3671 C C . GLN A 1 465 ? 4.818 -8.082 13.298 1.00 96.88 465 GLN A C 1
ATOM 3673 O O . GLN A 1 465 ? 4.191 -7.959 14.351 1.00 96.88 465 GLN A O 1
ATOM 3678 N N . PHE A 1 466 ? 6.099 -7.758 13.188 1.00 97.56 466 PHE A N 1
ATOM 3679 C CA . PHE A 1 466 ? 6.897 -7.231 14.289 1.00 97.56 466 PHE A CA 1
ATOM 3680 C C . PHE A 1 466 ? 7.637 -5.995 13.816 1.00 97.56 466 PHE A C 1
ATOM 3682 O O . PHE A 1 466 ? 8.248 -6.032 12.754 1.00 97.56 466 PHE A O 1
ATOM 3689 N N . CYS A 1 467 ? 7.623 -4.923 14.601 1.00 96.19 467 CYS A N 1
ATOM 3690 C CA . CYS A 1 467 ? 8.505 -3.781 14.398 1.00 96.19 467 CYS A CA 1
ATOM 3691 C C . CYS A 1 467 ? 9.487 -3.687 15.562 1.00 96.19 467 CYS A C 1
ATOM 3693 O O . CYS A 1 467 ? 9.082 -3.703 16.721 1.00 96.19 467 CYS A O 1
ATOM 3695 N N . LEU A 1 468 ? 10.783 -3.663 15.253 1.00 95.06 468 LEU A N 1
ATOM 3696 C CA . LEU A 1 468 ? 11.854 -3.808 16.236 1.00 95.06 468 LEU A CA 1
ATOM 3697 C C . LEU A 1 468 ? 12.530 -2.470 16.521 1.00 95.06 468 LEU A C 1
ATOM 3699 O O . LEU A 1 468 ? 12.728 -1.660 15.616 1.00 95.06 468 LEU A O 1
ATOM 3703 N N . HIS A 1 469 ? 12.963 -2.264 17.765 1.00 92.38 469 HIS A N 1
ATOM 3704 C CA . HIS A 1 469 ? 13.832 -1.141 18.110 1.00 92.38 469 HIS A CA 1
ATOM 3705 C C . HIS A 1 469 ? 15.185 -1.244 17.386 1.00 92.38 469 HIS A C 1
ATOM 3707 O O . HIS A 1 469 ? 15.711 -2.338 17.181 1.00 92.38 469 HIS A O 1
ATOM 3713 N N . TYR A 1 470 ? 15.795 -0.103 17.054 1.00 87.50 470 TYR A N 1
ATOM 3714 C CA . TYR A 1 470 ? 17.005 -0.055 16.226 1.00 87.50 470 TYR A CA 1
ATOM 3715 C C . TYR A 1 470 ? 18.267 -0.639 16.884 1.00 87.50 470 TYR A C 1
ATOM 3717 O O . TYR A 1 470 ? 19.224 -0.976 16.194 1.00 87.50 470 TYR A O 1
ATOM 3725 N N . SER A 1 471 ? 18.293 -0.762 18.215 1.00 84.94 471 SER A N 1
ATOM 3726 C CA . SER A 1 471 ? 19.368 -1.456 18.945 1.00 84.94 471 SER A CA 1
ATOM 3727 C C . SER A 1 471 ? 19.099 -2.951 19.152 1.00 84.94 471 SER A C 1
ATOM 3729 O O . SER A 1 471 ? 19.940 -3.646 19.727 1.00 84.94 471 SER A O 1
ATOM 3731 N N . LEU A 1 472 ? 17.916 -3.426 18.739 1.00 89.44 472 LEU A N 1
ATOM 3732 C CA . LEU A 1 472 ? 17.365 -4.738 19.070 1.00 89.44 472 LEU A CA 1
ATOM 3733 C C . LEU A 1 472 ? 17.590 -5.079 20.549 1.00 89.44 472 LEU A C 1
ATOM 3735 O O . LEU A 1 472 ? 18.260 -6.038 20.887 1.00 89.44 472 LEU A O 1
ATOM 3739 N N . ASN A 1 473 ? 17.081 -4.250 21.451 1.00 90.00 473 ASN A N 1
ATOM 3740 C CA . ASN A 1 473 ? 17.231 -4.386 22.907 1.00 90.00 473 ASN A CA 1
ATOM 3741 C C . ASN A 1 473 ? 16.510 -5.600 23.526 1.00 90.00 473 ASN A C 1
ATOM 3743 O O . ASN A 1 473 ? 16.742 -5.917 24.693 1.00 90.00 473 ASN A O 1
ATOM 3747 N N . LYS A 1 474 ? 15.637 -6.268 22.767 1.00 91.56 474 LYS A N 1
ATOM 3748 C CA . LYS A 1 474 ? 14.869 -7.439 23.200 1.00 91.56 474 LYS A CA 1
ATOM 3749 C C . LYS A 1 474 ? 15.357 -8.708 22.506 1.00 91.56 474 LYS A C 1
ATOM 3751 O O . LYS A 1 474 ? 15.712 -8.678 21.329 1.00 91.56 474 LYS A O 1
ATOM 3756 N N . SER A 1 475 ? 15.316 -9.824 23.230 1.00 95.50 475 SER A N 1
ATOM 3757 C CA . SER A 1 475 ? 15.516 -11.166 22.672 1.00 95.50 475 SER A CA 1
ATOM 3758 C C . SER A 1 475 ? 14.157 -11.804 22.415 1.00 95.50 475 SER A C 1
ATOM 3760 O O . SER A 1 475 ? 13.394 -12.044 23.350 1.00 95.50 475 SER A O 1
ATOM 3762 N N . ILE A 1 476 ? 13.830 -12.050 21.152 1.00 97.00 476 ILE A N 1
ATOM 3763 C CA . ILE A 1 476 ? 12.497 -12.466 20.714 1.00 97.00 476 ILE A CA 1
ATOM 3764 C C . ILE A 1 476 ? 12.590 -13.859 20.097 1.00 97.00 476 ILE A C 1
ATOM 3766 O O . ILE A 1 476 ? 13.342 -14.067 19.150 1.00 97.00 476 ILE A O 1
ATOM 3770 N N . THR A 1 477 ? 11.804 -14.807 20.604 1.00 98.25 477 THR A N 1
ATOM 3771 C CA . THR A 1 477 ? 11.633 -16.133 19.989 1.00 98.25 477 THR A CA 1
ATOM 3772 C C . THR A 1 477 ? 10.239 -16.240 19.385 1.00 98.25 477 THR A C 1
ATOM 3774 O O . THR A 1 477 ? 9.250 -16.044 20.090 1.00 98.25 477 THR A O 1
ATOM 3777 N N . ILE A 1 478 ? 10.147 -16.563 18.095 1.00 98.50 478 ILE A N 1
ATOM 3778 C CA . ILE A 1 478 ? 8.880 -16.777 17.383 1.00 98.50 478 ILE A CA 1
ATOM 3779 C C . ILE A 1 478 ? 8.859 -18.205 16.848 1.00 98.50 478 ILE A C 1
ATOM 3781 O O . ILE A 1 478 ? 9.672 -18.580 16.000 1.00 98.50 478 ILE A O 1
ATOM 3785 N N . SER A 1 479 ? 7.907 -18.998 17.329 1.00 98.44 479 SER A N 1
ATOM 3786 C CA . SER A 1 479 ? 7.829 -20.428 17.031 1.00 98.44 479 SER A CA 1
ATOM 3787 C C . SER A 1 479 ? 6.488 -20.847 16.433 1.00 98.44 479 SER A C 1
ATOM 3789 O O . SER A 1 479 ? 5.438 -20.306 16.791 1.00 98.44 479 SER A O 1
ATOM 3791 N N . ASN A 1 480 ? 6.517 -21.810 15.508 1.00 97.81 480 ASN A N 1
ATOM 3792 C CA . ASN A 1 480 ? 5.329 -22.437 14.914 1.00 97.81 480 ASN A CA 1
ATOM 3793 C C . ASN A 1 480 ? 4.314 -21.432 14.337 1.00 97.81 480 ASN A C 1
ATOM 3795 O O . ASN A 1 480 ? 3.106 -21.658 14.410 1.00 97.81 480 ASN A O 1
ATOM 3799 N N . SER A 1 481 ? 4.780 -20.303 13.805 1.00 97.69 481 SER A N 1
ATOM 3800 C CA . SER A 1 481 ? 3.933 -19.151 13.464 1.00 97.69 481 SER A CA 1
ATOM 3801 C C . SER A 1 481 ? 3.938 -18.840 11.966 1.00 97.69 481 SER A C 1
ATOM 3803 O O . SER A 1 481 ? 4.823 -19.285 11.236 1.00 97.69 481 SER A O 1
ATOM 3805 N N . ASP A 1 482 ? 2.949 -18.071 11.518 1.00 96.44 482 ASP A N 1
ATOM 3806 C CA . ASP A 1 482 ? 2.850 -17.517 10.167 1.00 96.44 482 ASP A CA 1
ATOM 3807 C C . ASP A 1 482 ? 3.020 -15.998 10.246 1.00 96.44 482 ASP A C 1
ATOM 3809 O O . ASP A 1 482 ? 2.119 -15.266 10.667 1.00 96.44 482 ASP A O 1
ATOM 3813 N N . ILE A 1 483 ? 4.216 -15.536 9.892 1.00 97.38 483 ILE A N 1
ATOM 3814 C CA . ILE A 1 483 ? 4.636 -14.144 10.017 1.00 97.38 483 ILE A CA 1
ATOM 3815 C C . ILE A 1 483 ? 4.695 -13.512 8.633 1.00 97.38 483 ILE A C 1
ATOM 3817 O O . ILE A 1 483 ? 5.307 -14.046 7.708 1.00 97.38 483 ILE A O 1
ATOM 3821 N N . GLY A 1 484 ? 4.084 -12.343 8.506 1.00 94.88 484 GLY A N 1
ATOM 3822 C CA . GLY A 1 484 ? 4.228 -11.506 7.327 1.00 94.88 484 GLY A CA 1
ATOM 3823 C C . GLY A 1 484 ? 5.604 -10.869 7.312 1.00 94.88 484 GLY A C 1
ATOM 3824 O O . GLY A 1 484 ? 6.571 -11.388 6.754 1.00 94.88 484 GLY A O 1
ATOM 3825 N N . THR A 1 485 ? 5.705 -9.745 8.013 1.00 95.19 485 THR A N 1
ATOM 3826 C CA . THR A 1 485 ? 6.875 -8.874 7.948 1.00 95.19 485 THR A CA 1
ATOM 3827 C C . THR A 1 485 ? 7.528 -8.669 9.313 1.00 95.19 485 THR A C 1
ATOM 3829 O O . THR A 1 485 ? 6.851 -8.404 10.307 1.00 95.19 485 THR A O 1
ATOM 3832 N N . ILE A 1 486 ? 8.862 -8.712 9.359 1.00 97.44 486 ILE A N 1
ATOM 3833 C CA . ILE A 1 486 ? 9.655 -8.294 10.528 1.00 97.44 486 ILE A CA 1
ATOM 3834 C C . ILE A 1 486 ? 10.457 -7.042 10.168 1.00 97.44 486 ILE A C 1
ATOM 3836 O O . ILE A 1 486 ? 11.388 -7.102 9.368 1.00 97.44 486 ILE A O 1
ATOM 3840 N N . TRP A 1 487 ? 10.093 -5.903 10.750 1.00 95.94 487 TRP A N 1
ATOM 3841 C CA . TRP A 1 487 ? 10.663 -4.594 10.468 1.00 95.94 487 TRP A CA 1
ATOM 3842 C C . TRP A 1 487 ? 11.913 -4.415 11.315 1.00 95.94 487 TRP A C 1
ATOM 3844 O O . TRP A 1 487 ? 11.856 -4.338 12.544 1.00 95.94 487 TRP A O 1
ATOM 3854 N N . THR A 1 488 ? 13.055 -4.357 10.647 1.00 93.94 488 THR A N 1
ATOM 3855 C CA . THR A 1 488 ? 14.358 -4.178 11.273 1.00 93.94 488 THR A CA 1
ATOM 3856 C C . THR A 1 488 ? 14.753 -2.726 11.085 1.00 93.94 488 THR A C 1
ATOM 3858 O O . THR A 1 488 ? 15.284 -2.357 10.035 1.00 93.94 488 THR A O 1
ATOM 3861 N N . ARG A 1 489 ? 14.451 -1.889 12.081 1.00 93.19 489 ARG A N 1
ATOM 3862 C CA . ARG A 1 489 ? 14.911 -0.499 12.106 1.00 93.19 489 ARG A CA 1
ATOM 3863 C C . ARG A 1 489 ? 16.418 -0.488 12.282 1.00 93.19 489 ARG A C 1
ATOM 3865 O O . ARG A 1 489 ? 16.942 -1.195 13.138 1.00 93.19 489 ARG A O 1
ATOM 3872 N N . ILE A 1 490 ? 17.113 0.306 11.483 1.00 93.19 490 ILE A N 1
ATOM 3873 C CA . ILE A 1 490 ? 18.569 0.384 11.523 1.00 93.19 490 ILE A CA 1
ATOM 3874 C C . ILE A 1 490 ? 18.964 1.845 11.689 1.00 93.19 490 ILE A C 1
ATOM 3876 O O . ILE A 1 490 ? 18.499 2.682 10.916 1.00 93.19 490 ILE A O 1
ATOM 3880 N N . PRO A 1 491 ? 19.772 2.182 12.708 1.00 93.56 491 PRO A N 1
ATOM 3881 C CA . PRO A 1 491 ? 20.056 3.571 13.021 1.00 93.56 491 PRO A CA 1
ATOM 3882 C C . PRO A 1 491 ? 21.045 4.174 12.009 1.00 93.56 491 PRO A C 1
ATOM 3884 O O . PRO A 1 491 ? 21.698 3.444 11.251 1.00 93.56 491 PRO A O 1
ATOM 3887 N N . PRO A 1 492 ? 21.218 5.504 12.018 1.00 92.56 492 PRO A N 1
ATOM 3888 C CA . PRO A 1 492 ? 22.306 6.147 11.298 1.00 92.56 492 PRO A CA 1
ATOM 3889 C C . PRO A 1 492 ? 23.673 5.601 11.740 1.00 92.56 492 PRO A C 1
ATOM 3891 O O . PRO A 1 492 ? 23.942 5.480 12.939 1.00 92.56 492 PRO A O 1
ATOM 3894 N N . THR A 1 493 ? 24.562 5.325 10.783 1.00 88.00 493 THR A N 1
ATOM 3895 C CA . THR A 1 493 ? 25.926 4.832 11.037 1.00 88.00 493 THR A CA 1
ATOM 3896 C C . THR A 1 493 ? 26.956 5.558 10.173 1.00 88.00 493 THR A C 1
ATOM 3898 O O . THR A 1 493 ? 26.661 6.012 9.066 1.00 88.00 493 THR A O 1
ATOM 3901 N N . ASP A 1 494 ? 28.196 5.656 10.661 1.00 87.31 494 ASP A N 1
ATOM 3902 C CA . ASP A 1 494 ? 29.317 6.150 9.844 1.00 87.31 494 ASP A CA 1
ATOM 3903 C C . ASP A 1 494 ? 29.946 5.058 8.987 1.00 87.31 494 ASP A C 1
ATOM 3905 O O . ASP A 1 494 ? 30.335 5.321 7.843 1.00 87.31 494 ASP A O 1
ATOM 3909 N N . ASN A 1 495 ? 29.993 3.842 9.536 1.00 91.31 495 ASN A N 1
ATOM 3910 C CA . ASN A 1 495 ? 30.479 2.641 8.874 1.00 91.31 495 ASN A CA 1
ATOM 3911 C C . ASN A 1 495 ? 29.356 1.976 8.076 1.00 91.31 495 ASN A C 1
ATOM 3913 O O . ASN A 1 495 ? 28.195 1.991 8.495 1.00 91.31 495 ASN A O 1
ATOM 3917 N N . ARG A 1 496 ? 29.719 1.360 6.946 1.00 94.81 496 ARG A N 1
ATOM 3918 C CA . ARG A 1 496 ? 28.787 0.556 6.155 1.00 94.81 496 A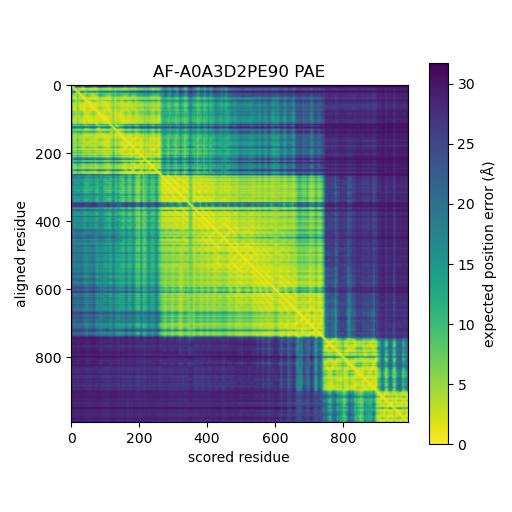RG A CA 1
ATOM 3919 C C . ARG A 1 496 ? 28.523 -0.765 6.875 1.00 94.81 496 ARG A C 1
ATOM 3921 O O . ARG A 1 496 ? 29.462 -1.509 7.147 1.00 94.81 496 ARG A O 1
ATOM 3928 N N . ILE A 1 497 ? 27.261 -1.037 7.182 1.00 96.88 497 ILE A N 1
ATOM 3929 C CA . ILE A 1 497 ? 26.829 -2.323 7.737 1.00 96.88 497 ILE A CA 1
ATOM 3930 C C . ILE A 1 497 ? 26.503 -3.301 6.605 1.00 96.88 497 ILE A C 1
ATOM 3932 O O . ILE A 1 497 ? 26.192 -2.871 5.496 1.00 96.88 497 ILE A O 1
ATOM 3936 N N . THR A 1 498 ? 26.535 -4.603 6.874 1.00 97.88 498 THR A N 1
ATOM 3937 C CA . THR A 1 498 ? 26.118 -5.634 5.906 1.00 97.88 498 THR A CA 1
ATOM 3938 C C . THR A 1 498 ? 24.950 -6.434 6.463 1.00 97.88 498 THR A C 1
ATOM 3940 O O . THR A 1 498 ? 24.996 -6.874 7.610 1.00 97.88 498 THR A O 1
ATOM 3943 N N . ILE A 1 499 ? 23.922 -6.640 5.647 1.00 97.81 499 ILE A N 1
ATOM 3944 C CA . ILE A 1 499 ? 22.760 -7.481 5.928 1.00 97.81 499 ILE A CA 1
ATOM 3945 C C . ILE A 1 499 ? 22.712 -8.550 4.844 1.00 97.81 499 ILE A C 1
ATOM 3947 O O . ILE A 1 499 ? 22.720 -8.224 3.658 1.00 97.81 499 ILE A O 1
ATOM 3951 N N . SER A 1 500 ? 22.693 -9.826 5.216 1.00 97.75 500 SER A N 1
ATOM 3952 C CA . SER A 1 500 ? 22.778 -10.896 4.217 1.00 97.75 500 SER A CA 1
ATOM 3953 C C . SER A 1 500 ? 21.906 -12.101 4.526 1.00 97.75 500 SER A C 1
ATOM 3955 O O . SER A 1 500 ? 21.669 -12.421 5.690 1.00 97.75 500 SER A O 1
ATOM 3957 N N . ASN A 1 501 ? 21.501 -12.825 3.480 1.00 97.69 501 ASN A N 1
ATOM 3958 C CA . ASN A 1 501 ? 20.808 -14.110 3.598 1.00 97.69 501 ASN A CA 1
ATOM 3959 C C . ASN A 1 501 ? 19.493 -14.020 4.397 1.00 97.69 501 ASN A C 1
ATOM 3961 O O . ASN A 1 501 ? 19.222 -14.875 5.248 1.00 97.69 501 ASN A O 1
ATOM 3965 N N . LEU A 1 502 ? 18.698 -12.969 4.156 1.00 97.94 502 LEU A N 1
ATOM 3966 C CA . LEU A 1 502 ? 17.353 -12.848 4.724 1.00 97.94 502 LEU A CA 1
ATOM 3967 C C . LEU A 1 502 ? 16.386 -13.798 3.988 1.00 97.94 502 LEU A C 1
ATOM 3969 O O . LEU A 1 502 ? 16.295 -13.717 2.758 1.00 97.94 502 LEU A O 1
ATOM 3973 N N . PRO A 1 503 ? 15.687 -14.697 4.706 1.00 97.06 503 PRO A N 1
ATOM 3974 C CA . PRO A 1 503 ? 14.880 -15.755 4.109 1.00 97.06 503 PRO A CA 1
ATOM 3975 C C . PRO A 1 503 ? 13.476 -15.288 3.697 1.00 97.06 503 PRO A C 1
ATOM 3977 O O . PRO A 1 503 ? 12.974 -14.260 4.150 1.00 97.06 503 PRO A O 1
ATOM 3980 N N . ASN A 1 504 ? 12.821 -16.129 2.898 1.00 96.50 504 ASN A N 1
ATOM 3981 C CA . ASN A 1 504 ? 11.393 -16.114 2.590 1.00 96.50 504 ASN A CA 1
ATOM 3982 C C . ASN A 1 504 ? 10.865 -17.556 2.635 1.00 96.50 504 ASN A C 1
ATOM 3984 O O . ASN A 1 504 ? 11.590 -18.495 2.303 1.00 96.50 504 ASN A O 1
ATOM 3988 N N . GLY A 1 505 ? 9.611 -17.732 3.044 1.00 97.00 505 GLY A N 1
ATOM 3989 C CA . GLY A 1 505 ? 8.971 -19.035 3.187 1.00 97.00 505 GLY A CA 1
ATOM 3990 C C . GLY A 1 505 ? 9.215 -19.675 4.553 1.00 97.00 505 GLY A C 1
ATOM 3991 O O . GLY A 1 505 ? 9.349 -18.989 5.565 1.00 97.00 505 GLY A O 1
ATOM 3992 N N . PHE A 1 506 ? 9.204 -21.006 4.598 1.00 97.94 506 PHE A N 1
ATOM 3993 C CA . PHE A 1 506 ? 9.364 -21.760 5.840 1.00 97.94 506 PHE A CA 1
ATOM 3994 C C . PHE A 1 506 ? 10.812 -21.732 6.341 1.00 97.94 506 PHE A C 1
ATOM 3996 O O . PHE A 1 506 ? 11.747 -22.043 5.603 1.00 97.94 506 PHE A O 1
ATOM 4003 N N . VAL A 1 507 ? 10.982 -21.408 7.620 1.00 97.00 507 VAL A N 1
ATOM 4004 C CA . VAL A 1 507 ? 12.269 -21.300 8.304 1.00 97.00 507 VAL A CA 1
ATOM 4005 C C . VAL A 1 507 ? 12.278 -22.244 9.503 1.00 97.00 507 VAL A C 1
ATOM 4007 O O . VAL A 1 507 ? 11.472 -22.102 10.423 1.00 97.00 507 VAL A O 1
ATOM 4010 N N . GLN A 1 508 ? 13.196 -23.212 9.500 1.00 97.88 508 GLN A N 1
ATOM 4011 C CA . GLN A 1 508 ? 13.329 -24.181 10.592 1.00 97.88 508 GLN A CA 1
ATOM 4012 C C . GLN A 1 508 ? 14.039 -23.581 11.812 1.00 97.88 508 GLN A C 1
ATOM 4014 O O . GLN A 1 508 ? 13.559 -23.749 12.929 1.00 97.88 508 GLN A O 1
ATOM 4019 N N . ASP A 1 509 ? 15.156 -22.891 11.584 1.00 97.94 509 ASP A N 1
ATOM 4020 C CA . ASP A 1 509 ? 15.958 -22.206 12.600 1.00 97.94 509 ASP A CA 1
ATOM 4021 C C . ASP A 1 509 ? 16.660 -21.003 11.952 1.00 97.94 509 ASP A C 1
ATOM 4023 O O . ASP A 1 509 ? 17.245 -21.120 10.870 1.00 97.94 509 ASP A O 1
ATOM 4027 N N . PHE A 1 510 ? 16.563 -19.831 12.574 1.00 98.31 510 PHE A N 1
ATOM 4028 C CA . PHE A 1 510 ? 17.151 -18.592 12.072 1.00 98.31 510 PHE A CA 1
ATOM 4029 C C . PHE A 1 510 ? 17.412 -17.607 13.205 1.00 98.31 510 PHE A C 1
ATOM 4031 O O . PHE A 1 510 ? 16.540 -17.384 14.036 1.00 98.31 510 PHE A O 1
ATOM 4038 N N . SER A 1 511 ? 18.574 -16.952 13.156 1.00 97.62 511 SER A N 1
ATOM 4039 C CA . SER A 1 511 ? 18.972 -15.840 14.023 1.00 97.62 511 SER A CA 1
ATOM 4040 C C . SER A 1 511 ? 19.216 -14.594 13.169 1.00 97.62 511 SER A C 1
ATOM 4042 O O . SER A 1 511 ? 20.062 -14.608 12.266 1.00 97.62 511 SER A O 1
ATOM 4044 N N . LEU A 1 512 ? 18.487 -13.510 13.453 1.00 96.94 512 LEU A N 1
ATOM 4045 C CA . LEU A 1 512 ? 18.658 -12.224 12.769 1.00 96.94 512 LEU A CA 1
ATOM 4046 C C . LEU A 1 512 ? 20.024 -11.607 13.077 1.00 96.94 512 LEU A C 1
ATOM 4048 O O . LEU A 1 512 ? 20.665 -11.038 12.191 1.00 96.94 512 LEU A O 1
ATOM 4052 N N . LYS A 1 513 ? 20.497 -11.742 14.316 1.00 95.06 513 LYS A N 1
ATOM 4053 C CA . LYS A 1 513 ? 21.776 -11.187 14.768 1.00 95.06 513 LYS A CA 1
ATOM 4054 C C . LYS A 1 513 ? 22.952 -11.698 13.947 1.00 95.06 513 LYS A C 1
ATOM 4056 O O . LYS A 1 513 ? 23.859 -10.933 13.643 1.00 95.06 513 LYS A O 1
ATOM 4061 N N . GLN A 1 514 ? 22.916 -12.960 13.526 1.00 96.19 514 GLN A N 1
ATOM 4062 C CA . GLN A 1 514 ? 23.943 -13.546 12.659 1.00 96.19 514 GLN A CA 1
ATOM 4063 C C . GLN A 1 514 ? 23.931 -12.984 11.229 1.00 96.19 514 GLN A C 1
ATOM 4065 O O . GLN A 1 514 ? 24.902 -13.170 10.493 1.00 96.19 514 GLN A O 1
ATOM 4070 N N . LYS A 1 515 ? 22.841 -12.332 10.806 1.00 96.94 515 LYS A N 1
ATOM 4071 C CA . LYS A 1 515 ? 22.683 -11.787 9.449 1.00 96.94 515 LYS A CA 1
ATOM 4072 C C . LYS A 1 515 ? 23.126 -10.338 9.316 1.00 96.94 515 LYS A C 1
ATOM 4074 O O . LYS A 1 515 ? 23.290 -9.884 8.185 1.00 96.94 515 LYS A O 1
ATOM 4079 N N . ILE A 1 516 ? 23.331 -9.636 10.431 1.00 95.75 516 ILE A N 1
ATOM 4080 C CA . ILE A 1 516 ? 23.711 -8.222 10.462 1.00 95.75 516 ILE A CA 1
ATOM 4081 C C . ILE A 1 516 ? 25.149 -8.093 10.980 1.00 95.75 516 ILE A C 1
ATOM 4083 O O . ILE A 1 516 ? 25.459 -8.474 12.105 1.00 95.75 516 ILE A O 1
ATOM 4087 N N . GLN A 1 517 ? 26.032 -7.529 10.158 1.00 96.25 517 GLN A N 1
ATOM 4088 C CA . GLN A 1 517 ? 27.441 -7.286 10.473 1.00 96.25 517 GLN A CA 1
ATOM 4089 C C . GLN A 1 517 ? 27.742 -5.786 10.493 1.00 96.25 517 GLN A C 1
ATOM 4091 O O . GLN A 1 517 ? 27.163 -5.011 9.734 1.00 96.25 517 GLN A O 1
ATOM 4096 N N . GLY A 1 518 ? 28.678 -5.369 11.349 1.00 93.75 518 GLY A N 1
ATOM 4097 C CA . GLY A 1 518 ? 29.059 -3.958 11.496 1.00 93.75 518 GLY A CA 1
ATOM 4098 C C . GLY A 1 518 ? 28.112 -3.128 12.372 1.00 93.75 518 GLY A C 1
ATOM 4099 O O . GLY A 1 518 ? 28.340 -1.931 12.535 1.00 93.75 518 GLY A O 1
ATOM 4100 N N . LEU A 1 519 ? 27.090 -3.753 12.967 1.00 91.81 519 LEU A N 1
ATOM 4101 C CA . LEU A 1 519 ? 26.192 -3.150 13.949 1.00 91.81 519 LEU A CA 1
ATOM 4102 C C . LEU A 1 519 ? 26.082 -4.052 15.181 1.00 91.81 519 LEU A C 1
ATOM 4104 O O . LEU A 1 519 ? 25.815 -5.246 15.062 1.00 91.81 519 LEU A O 1
ATOM 4108 N N . THR A 1 520 ? 26.260 -3.478 16.368 1.00 89.75 520 THR A N 1
ATOM 4109 C CA . THR A 1 520 ? 26.053 -4.201 17.625 1.00 89.75 520 THR A CA 1
ATOM 4110 C C . THR A 1 520 ? 24.565 -4.264 17.941 1.00 89.75 520 THR A C 1
ATOM 4112 O O . THR A 1 520 ? 23.939 -3.234 18.182 1.00 89.75 520 THR A O 1
ATOM 4115 N N . LEU A 1 521 ? 24.020 -5.479 17.976 1.00 92.00 521 LEU A N 1
ATOM 4116 C CA . LEU A 1 521 ? 22.655 -5.763 18.419 1.00 92.00 521 LEU A CA 1
ATOM 4117 C C . LEU A 1 521 ? 22.699 -6.376 19.819 1.00 92.00 521 LEU A C 1
ATOM 4119 O O . LEU A 1 521 ? 23.476 -7.306 20.068 1.00 92.00 521 LEU A O 1
ATOM 4123 N N . GLU A 1 522 ? 21.892 -5.859 20.742 1.00 93.12 522 GLU A N 1
ATOM 4124 C CA . GLU A 1 522 ? 21.896 -6.342 22.128 1.00 93.12 522 GLU A CA 1
ATOM 4125 C C . GLU A 1 522 ? 21.251 -7.735 22.229 1.00 93.12 522 GLU A C 1
ATOM 4127 O O . GLU A 1 522 ? 21.865 -8.676 22.733 1.00 93.12 522 GLU A O 1
ATOM 4132 N N . GLY A 1 523 ? 20.057 -7.879 21.667 1.00 94.31 523 GLY A N 1
ATOM 4133 C CA . GLY A 1 523 ? 19.262 -9.096 21.572 1.00 94.31 523 GLY A CA 1
ATOM 4134 C C . GLY A 1 523 ? 19.328 -9.744 20.192 1.00 94.31 523 GLY A C 1
ATOM 4135 O O . GLY A 1 523 ? 20.284 -9.546 19.434 1.00 94.31 523 GLY A O 1
ATOM 4136 N N . ASP A 1 524 ? 18.320 -10.561 19.898 1.00 96.25 524 ASP A N 1
ATOM 4137 C CA . ASP A 1 524 ? 18.178 -11.320 18.656 1.00 96.25 524 ASP A CA 1
ATOM 4138 C C . ASP A 1 524 ? 16.695 -11.600 18.356 1.00 96.25 524 ASP A C 1
ATOM 4140 O O . ASP A 1 524 ? 15.856 -11.566 19.257 1.00 96.25 524 ASP A O 1
ATOM 4144 N N . VAL A 1 525 ? 16.378 -11.908 17.100 1.00 97.94 525 VAL A N 1
ATOM 4145 C CA . VAL A 1 525 ? 15.109 -12.512 16.688 1.00 97.94 525 VAL A CA 1
ATOM 4146 C C . VAL A 1 525 ? 15.393 -13.930 16.212 1.00 97.94 525 VAL A C 1
ATOM 4148 O O . VAL A 1 525 ? 16.000 -14.125 15.158 1.00 97.94 525 VAL A O 1
ATOM 4151 N N . HIS A 1 526 ? 14.944 -14.905 17.000 1.00 98.12 526 HIS A N 1
ATOM 4152 C CA . HIS A 1 526 ? 15.035 -16.328 16.699 1.00 98.12 526 HIS A CA 1
ATOM 4153 C C . HIS A 1 526 ? 13.714 -16.832 16.118 1.00 98.12 526 HIS A C 1
ATOM 4155 O O . HIS A 1 526 ? 12.669 -16.723 16.765 1.00 98.12 526 HIS A O 1
ATOM 4161 N N . LEU A 1 527 ? 13.752 -17.406 14.915 1.00 98.62 527 LEU A N 1
ATOM 4162 C CA . LEU A 1 527 ? 12.594 -18.045 14.283 1.00 98.62 527 LEU A CA 1
ATOM 4163 C C . LEU A 1 527 ? 12.758 -19.564 14.326 1.00 98.62 527 LEU A C 1
ATOM 4165 O O . LEU A 1 527 ? 13.792 -20.067 13.900 1.00 98.62 527 LEU A O 1
ATOM 4169 N N . ILE A 1 528 ? 11.738 -20.284 14.803 1.00 98.50 528 ILE A N 1
ATOM 4170 C CA . ILE A 1 528 ? 11.755 -21.750 14.919 1.00 98.50 528 ILE A CA 1
ATOM 4171 C C . ILE A 1 528 ? 10.491 -22.339 14.285 1.00 98.50 528 ILE A C 1
ATOM 4173 O O . ILE A 1 528 ? 9.388 -22.107 14.778 1.00 98.50 528 ILE A O 1
ATOM 4177 N N . ASN A 1 529 ? 10.631 -23.134 13.223 1.00 98.25 529 ASN A N 1
ATOM 4178 C CA . ASN A 1 529 ? 9.505 -23.716 12.472 1.00 98.25 529 ASN A CA 1
ATOM 4179 C C . ASN A 1 529 ? 8.430 -22.679 12.090 1.00 98.25 529 ASN A C 1
ATOM 4181 O O . ASN A 1 529 ? 7.236 -22.881 12.317 1.00 98.25 529 ASN A O 1
ATOM 4185 N N . THR A 1 530 ? 8.859 -21.544 11.549 1.00 98.31 530 THR A N 1
ATOM 4186 C CA . THR A 1 530 ? 8.005 -20.381 11.284 1.00 98.31 530 THR A CA 1
ATOM 4187 C C . THR A 1 530 ? 8.024 -20.059 9.796 1.00 98.31 530 THR A C 1
ATOM 4189 O O . THR A 1 530 ? 9.086 -20.034 9.177 1.00 98.31 530 THR A O 1
ATOM 4192 N N . THR A 1 531 ? 6.859 -19.793 9.211 1.00 97.75 531 THR A N 1
ATOM 4193 C CA . THR A 1 531 ? 6.763 -19.254 7.848 1.00 97.75 531 THR A CA 1
ATOM 4194 C C . THR A 1 531 ? 6.919 -17.739 7.909 1.00 97.75 531 THR A C 1
ATOM 4196 O O . THR A 1 531 ? 6.255 -17.095 8.717 1.00 97.75 531 THR A O 1
ATOM 4199 N N . LEU A 1 532 ? 7.778 -17.166 7.067 1.00 97.06 532 LEU A N 1
ATOM 4200 C CA . LEU A 1 532 ? 8.032 -15.729 6.987 1.00 97.06 532 LEU A CA 1
ATOM 4201 C C . LEU A 1 532 ? 7.841 -15.219 5.553 1.00 97.06 532 LEU A C 1
ATOM 4203 O O . LEU A 1 532 ? 8.423 -15.780 4.625 1.00 97.06 532 LEU A O 1
ATOM 4207 N N . GLN A 1 533 ? 7.102 -14.124 5.351 1.00 94.75 533 GLN A N 1
ATOM 4208 C CA . GLN A 1 533 ? 7.055 -13.469 4.038 1.00 94.75 533 GLN A CA 1
ATOM 4209 C C . GLN A 1 533 ? 8.335 -12.670 3.773 1.00 94.75 533 GLN A C 1
ATOM 4211 O O . GLN A 1 533 ? 8.986 -12.893 2.755 1.00 94.75 533 GLN A O 1
ATOM 4216 N N . CYS A 1 534 ? 8.731 -11.753 4.653 1.00 95.88 534 CYS A N 1
ATOM 4217 C CA . CYS A 1 534 ? 10.004 -11.048 4.493 1.00 95.88 534 CYS A CA 1
ATOM 4218 C C . CYS A 1 534 ? 10.483 -10.353 5.768 1.00 95.88 534 CYS A C 1
ATOM 4220 O O . CYS A 1 534 ? 9.717 -10.030 6.676 1.00 95.88 534 CYS A O 1
ATOM 4222 N N . PHE A 1 535 ? 11.768 -10.018 5.787 1.00 97.12 535 PHE A N 1
ATOM 4223 C CA . PHE A 1 535 ? 12.276 -8.948 6.640 1.00 97.12 535 PHE A CA 1
ATOM 4224 C C . PHE A 1 535 ? 12.120 -7.602 5.935 1.00 97.12 535 PHE A C 1
ATOM 4226 O O . PHE A 1 535 ? 12.234 -7.517 4.713 1.00 97.12 535 PHE A O 1
ATOM 4233 N N . LYS A 1 536 ? 11.909 -6.538 6.705 1.00 95.75 536 LYS A N 1
ATOM 4234 C CA . LYS A 1 536 ? 11.788 -5.167 6.216 1.00 95.75 536 LYS A CA 1
ATOM 4235 C C . LYS A 1 536 ? 12.875 -4.275 6.820 1.00 95.75 536 LYS A C 1
ATOM 4237 O O . LYS A 1 536 ? 12.659 -3.702 7.890 1.00 95.75 536 LYS A O 1
ATOM 4242 N N . PRO A 1 537 ? 14.052 -4.166 6.180 1.00 95.69 537 PRO A N 1
ATOM 4243 C CA . PRO A 1 537 ? 15.082 -3.217 6.581 1.00 95.69 537 PRO A CA 1
ATOM 4244 C C . PRO A 1 537 ? 14.613 -1.771 6.404 1.00 95.69 537 PRO A C 1
ATOM 4246 O O . PRO A 1 537 ? 14.479 -1.286 5.280 1.00 95.69 537 PRO A O 1
ATOM 4249 N N . GLU A 1 538 ? 14.388 -1.085 7.527 1.00 93.69 538 GLU A N 1
ATOM 4250 C CA . GLU A 1 538 ? 14.125 0.355 7.579 1.00 93.69 538 GLU A CA 1
ATOM 4251 C C . GLU A 1 538 ? 15.439 1.080 7.882 1.00 93.69 538 GLU A C 1
ATOM 4253 O O . GLU A 1 538 ? 15.896 1.119 9.027 1.00 93.69 538 GLU A O 1
ATOM 4258 N N . LEU A 1 539 ? 16.074 1.615 6.838 1.00 93.69 539 LEU A N 1
ATOM 4259 C CA . LEU A 1 539 ? 17.379 2.268 6.931 1.00 93.69 539 LEU A CA 1
ATOM 4260 C C . LEU A 1 539 ? 17.202 3.752 7.245 1.00 93.69 539 LEU A C 1
ATOM 4262 O O . LEU A 1 539 ? 16.844 4.541 6.372 1.00 93.69 539 LEU A O 1
ATOM 4266 N N . LEU A 1 540 ? 17.460 4.137 8.490 1.00 92.69 540 LEU A N 1
ATOM 4267 C CA . LEU A 1 540 ? 17.223 5.484 9.002 1.00 92.69 540 LEU A CA 1
ATOM 4268 C C . LEU A 1 540 ? 18.492 6.322 8.802 1.00 92.69 540 LEU A C 1
ATOM 4270 O O . LEU A 1 540 ? 19.326 6.405 9.698 1.00 92.69 540 LEU A O 1
ATOM 4274 N N . SER A 1 541 ? 18.689 6.891 7.606 1.00 91.44 541 SER A N 1
ATOM 4275 C CA . SER A 1 541 ? 19.953 7.539 7.200 1.00 91.44 541 SER A CA 1
ATOM 4276 C C . SER A 1 541 ? 21.189 6.632 7.368 1.00 91.44 541 SER A C 1
ATOM 4278 O O . SER A 1 541 ? 22.284 7.083 7.715 1.00 91.44 541 SER A O 1
ATOM 4280 N N . THR A 1 542 ? 21.007 5.325 7.171 1.00 93.44 542 THR A N 1
ATOM 4281 C CA . THR A 1 542 ? 22.037 4.296 7.371 1.00 93.44 542 THR A CA 1
ATOM 4282 C C . THR A 1 542 ? 22.901 4.111 6.126 1.00 93.44 542 THR A C 1
ATOM 4284 O O . THR A 1 542 ? 22.397 4.148 5.003 1.00 93.44 542 THR A O 1
ATOM 4287 N N . LYS A 1 543 ? 24.192 3.809 6.319 1.00 95.81 543 LYS A N 1
ATOM 4288 C CA . LYS A 1 543 ? 25.034 3.238 5.260 1.00 95.81 543 LYS A CA 1
ATOM 4289 C C . LYS A 1 543 ? 24.979 1.714 5.326 1.00 95.81 543 LYS A C 1
ATOM 4291 O O . LYS A 1 543 ? 25.477 1.139 6.294 1.00 95.81 543 LYS A O 1
ATOM 4296 N N . ALA A 1 544 ? 24.409 1.052 4.325 1.00 96.81 544 ALA A N 1
ATOM 4297 C CA . ALA A 1 544 ? 24.214 -0.400 4.366 1.00 96.81 544 ALA A CA 1
ATOM 4298 C C . ALA A 1 544 ? 24.516 -1.096 3.036 1.00 96.81 544 ALA A C 1
ATOM 4300 O O . ALA A 1 544 ? 24.484 -0.488 1.966 1.00 96.81 544 ALA A O 1
ATOM 4301 N N . GLU A 1 545 ? 24.808 -2.386 3.113 1.00 97.75 545 GLU A N 1
ATOM 4302 C CA . GLU A 1 545 ? 24.814 -3.309 1.987 1.00 97.75 545 GLU A CA 1
ATOM 4303 C C . GLU A 1 545 ? 23.857 -4.470 2.284 1.00 97.75 545 GLU A C 1
ATOM 4305 O O . GLU A 1 545 ? 23.934 -5.066 3.357 1.00 97.75 545 GLU A O 1
ATOM 4310 N N . ILE A 1 546 ? 22.935 -4.765 1.367 1.00 98.00 546 ILE A N 1
ATOM 4311 C CA . ILE A 1 546 ? 21.968 -5.866 1.466 1.00 98.00 546 ILE A CA 1
ATOM 4312 C C . ILE A 1 546 ? 22.292 -6.880 0.370 1.00 98.00 546 ILE A C 1
ATOM 4314 O O . ILE A 1 546 ? 22.274 -6.533 -0.809 1.00 98.00 546 ILE A O 1
ATOM 4318 N N . ILE A 1 547 ? 22.590 -8.124 0.745 1.00 98.38 547 ILE A N 1
ATOM 4319 C CA . ILE A 1 547 ? 23.120 -9.145 -0.174 1.00 98.38 547 ILE A CA 1
ATOM 4320 C C . ILE A 1 547 ? 22.306 -10.434 -0.067 1.00 98.38 547 ILE A C 1
ATOM 4322 O O . ILE A 1 547 ? 21.993 -10.869 1.046 1.00 98.38 547 ILE A O 1
ATOM 4326 N N . ASN A 1 548 ? 22.004 -11.080 -1.197 1.00 98.19 548 ASN A N 1
ATOM 4327 C CA . ASN A 1 548 ? 21.365 -12.403 -1.244 1.00 98.19 548 ASN A CA 1
ATOM 4328 C C . ASN A 1 548 ? 20.146 -12.512 -0.314 1.00 98.19 548 ASN A C 1
ATOM 4330 O O . ASN A 1 548 ? 20.080 -13.383 0.553 1.00 98.19 548 ASN A O 1
ATOM 4334 N N . SER A 1 549 ? 19.242 -11.540 -0.394 1.00 98.12 549 SER A N 1
ATOM 4335 C CA . SER A 1 549 ? 18.169 -11.370 0.584 1.00 98.12 549 SER A CA 1
ATOM 4336 C C . SER A 1 549 ? 16.814 -11.228 -0.088 1.00 98.12 549 SER A C 1
ATOM 4338 O O . SER A 1 549 ? 16.690 -10.582 -1.128 1.00 98.12 549 SER A O 1
ATOM 4340 N N . TYR A 1 550 ? 15.788 -11.795 0.540 1.00 97.44 550 TYR A N 1
ATOM 4341 C CA . TYR A 1 550 ? 14.394 -11.507 0.224 1.00 97.44 550 TYR A CA 1
ATOM 4342 C C . TYR A 1 550 ? 13.858 -10.498 1.245 1.00 97.44 550 TYR A C 1
ATOM 4344 O O . TYR A 1 550 ? 13.734 -10.815 2.431 1.00 97.44 550 TYR A O 1
ATOM 4352 N N . ALA A 1 551 ? 13.596 -9.261 0.820 1.00 96.06 551 ALA A N 1
ATOM 4353 C CA . ALA A 1 551 ? 13.350 -8.163 1.755 1.00 96.06 551 ALA A CA 1
ATOM 4354 C C . ALA A 1 551 ? 12.363 -7.110 1.239 1.00 96.06 551 ALA A C 1
ATOM 4356 O O . ALA A 1 551 ? 12.267 -6.863 0.044 1.00 96.06 551 ALA A O 1
ATOM 4357 N N . MET A 1 552 ? 11.686 -6.428 2.161 1.00 94.50 552 MET A N 1
ATOM 4358 C CA . MET A 1 552 ? 10.950 -5.191 1.902 1.00 94.50 552 MET A CA 1
ATOM 4359 C C . MET A 1 552 ? 11.833 -3.996 2.268 1.00 94.50 552 MET A C 1
ATOM 4361 O O . MET A 1 552 ? 12.026 -3.661 3.434 1.00 94.50 552 MET A O 1
ATOM 4365 N N . PHE A 1 553 ? 12.445 -3.376 1.265 1.00 88.75 553 PHE A N 1
ATOM 4366 C CA . PHE A 1 553 ? 13.499 -2.384 1.466 1.00 88.75 553 PHE A CA 1
ATOM 4367 C C . PHE A 1 553 ? 12.940 -0.960 1.598 1.00 88.75 553 PHE A C 1
ATOM 4369 O O . PHE A 1 553 ? 12.297 -0.463 0.676 1.00 88.75 553 PHE A O 1
ATOM 4376 N N . HIS A 1 554 ? 13.183 -0.302 2.737 1.00 91.69 554 HIS A N 1
ATOM 4377 C CA . HIS A 1 554 ? 12.662 1.034 3.047 1.00 91.69 554 HIS A CA 1
ATOM 4378 C C . HIS A 1 554 ? 13.791 1.989 3.489 1.00 91.69 554 HIS A C 1
ATOM 4380 O O . HIS A 1 554 ? 14.134 2.041 4.675 1.00 91.69 554 HIS A O 1
ATOM 4386 N N . PRO A 1 555 ? 14.386 2.763 2.569 1.00 93.31 555 PRO A N 1
ATOM 4387 C CA . PRO A 1 555 ? 15.361 3.791 2.916 1.00 93.31 555 PRO A CA 1
ATOM 4388 C C . PRO A 1 555 ? 14.688 5.107 3.328 1.00 93.31 555 PRO A C 1
ATOM 4390 O O . PRO A 1 555 ? 13.689 5.523 2.731 1.00 93.31 555 PRO A O 1
ATOM 4393 N N . TYR A 1 556 ? 15.266 5.769 4.332 1.00 91.81 556 TYR A N 1
ATOM 4394 C CA . TYR A 1 556 ? 14.864 7.084 4.829 1.00 91.81 556 TYR A CA 1
ATOM 4395 C C . TYR A 1 556 ? 16.039 8.067 4.829 1.00 91.81 556 TYR A C 1
ATOM 4397 O O . TYR A 1 556 ? 17.178 7.695 5.127 1.00 91.81 556 TYR A O 1
ATOM 4405 N N . GLY A 1 557 ? 15.731 9.345 4.591 1.00 88.38 557 GLY A N 1
ATOM 4406 C CA . GLY A 1 557 ? 16.679 10.451 4.724 1.00 88.38 557 GLY A CA 1
ATOM 4407 C C . GLY A 1 557 ? 17.932 10.275 3.865 1.00 88.38 557 GLY A C 1
ATOM 4408 O O . GLY A 1 557 ? 17.854 10.009 2.670 1.00 88.38 557 GLY A O 1
ATOM 4409 N N . GLU A 1 558 ? 19.103 10.395 4.488 1.00 89.81 558 GLU A N 1
ATOM 4410 C CA . GLU A 1 558 ? 20.416 10.355 3.824 1.00 89.81 558 GLU A CA 1
ATOM 4411 C C . GLU A 1 558 ? 20.977 8.927 3.697 1.00 89.81 558 GLU A C 1
ATOM 4413 O O . GLU A 1 558 ? 22.193 8.726 3.704 1.00 89.81 558 GLU A O 1
ATOM 4418 N N . ALA A 1 559 ? 20.111 7.911 3.620 1.00 93.12 559 ALA A N 1
ATOM 4419 C CA . ALA A 1 559 ? 20.552 6.525 3.494 1.00 93.12 559 ALA A CA 1
ATOM 4420 C C . ALA A 1 559 ? 21.460 6.343 2.261 1.00 93.12 559 ALA A C 1
ATOM 4422 O O . ALA A 1 559 ? 21.195 6.894 1.191 1.00 93.12 559 ALA A O 1
ATOM 4423 N N . ASP A 1 560 ? 22.533 5.568 2.416 1.00 95.62 560 ASP A N 1
ATOM 4424 C CA . ASP A 1 560 ? 23.490 5.226 1.357 1.00 95.62 560 ASP A CA 1
ATOM 4425 C C . ASP A 1 560 ? 23.583 3.704 1.281 1.00 95.62 560 ASP A C 1
ATOM 4427 O O . ASP A 1 560 ? 24.264 3.052 2.082 1.00 95.62 560 ASP A O 1
ATOM 4431 N N . THR A 1 561 ? 22.850 3.125 0.340 1.00 95.69 561 THR A N 1
ATOM 4432 C CA . THR A 1 561 ? 22.576 1.691 0.312 1.00 95.69 561 THR A CA 1
ATOM 4433 C C . THR A 1 561 ? 23.032 1.064 -0.989 1.00 95.69 561 THR A C 1
ATOM 4435 O O . THR A 1 561 ? 22.843 1.630 -2.063 1.00 95.69 561 THR A O 1
ATOM 4438 N N . ILE A 1 562 ? 23.600 -0.133 -0.885 1.00 98.06 562 ILE A N 1
ATOM 4439 C CA . ILE A 1 562 ? 23.846 -1.019 -2.019 1.00 98.06 562 ILE A CA 1
ATOM 4440 C C . ILE A 1 562 ? 23.026 -2.288 -1.782 1.00 98.06 562 ILE A C 1
ATOM 4442 O O . ILE A 1 562 ? 23.138 -2.907 -0.730 1.00 98.06 562 ILE A O 1
ATOM 4446 N N . VAL A 1 563 ? 22.190 -2.678 -2.733 1.00 98.25 563 VAL A N 1
ATOM 4447 C CA . VAL A 1 563 ? 21.437 -3.934 -2.716 1.00 98.25 563 VAL A CA 1
ATOM 4448 C C . VAL A 1 563 ? 21.936 -4.791 -3.866 1.00 98.25 563 VAL A C 1
ATOM 4450 O O . VAL A 1 563 ? 21.974 -4.317 -5.000 1.00 98.25 563 VAL A O 1
ATOM 4453 N N . ARG A 1 564 ? 22.343 -6.032 -3.599 1.00 98.00 564 ARG A N 1
ATOM 4454 C CA . ARG A 1 564 ? 22.935 -6.921 -4.606 1.00 98.00 564 ARG A CA 1
ATOM 4455 C C . ARG A 1 564 ? 22.322 -8.310 -4.534 1.00 98.00 564 ARG A C 1
ATOM 4457 O O . ARG A 1 564 ? 22.064 -8.816 -3.439 1.00 98.00 564 ARG A O 1
ATOM 4464 N N . ASP A 1 565 ? 22.121 -8.924 -5.694 1.00 98.31 565 ASP A N 1
ATOM 4465 C CA . ASP A 1 565 ? 21.765 -10.342 -5.818 1.00 98.31 565 ASP A CA 1
ATOM 4466 C C . ASP A 1 565 ? 20.515 -10.718 -4.996 1.00 98.31 565 ASP A C 1
ATOM 4468 O O . ASP A 1 565 ? 20.486 -11.743 -4.322 1.00 98.31 565 ASP A O 1
ATOM 4472 N N . SER A 1 566 ? 19.507 -9.840 -4.964 1.00 98.31 566 SER A N 1
ATOM 4473 C CA . SER A 1 566 ? 18.391 -9.902 -4.009 1.00 98.31 566 SER A CA 1
ATOM 4474 C C . SER A 1 566 ? 17.011 -9.863 -4.682 1.00 98.31 566 SER A C 1
ATOM 4476 O O . SER A 1 566 ? 16.871 -9.614 -5.882 1.00 98.31 566 SER A O 1
ATOM 4478 N N . TYR A 1 567 ? 15.972 -10.093 -3.880 1.00 97.69 567 TYR A N 1
ATOM 4479 C CA . TYR A 1 567 ? 14.564 -9.981 -4.258 1.00 97.69 567 TYR A CA 1
ATOM 4480 C C . TYR A 1 567 ? 13.880 -8.979 -3.326 1.00 97.69 567 TYR A C 1
ATOM 4482 O O . TYR A 1 567 ? 13.772 -9.211 -2.123 1.00 97.69 567 TYR A O 1
ATOM 4490 N N . LEU A 1 568 ? 13.442 -7.848 -3.877 1.00 96.00 568 LEU A N 1
ATOM 4491 C CA . LEU A 1 568 ? 12.807 -6.774 -3.125 1.00 96.00 568 LEU A CA 1
ATOM 4492 C C . LEU A 1 568 ? 11.294 -6.780 -3.345 1.00 96.00 568 LEU A C 1
ATOM 4494 O O . LEU A 1 568 ? 10.832 -6.438 -4.431 1.00 96.00 568 LEU A O 1
ATOM 4498 N N . ILE A 1 569 ? 10.533 -7.142 -2.313 1.00 92.44 569 ILE A N 1
ATOM 4499 C CA . ILE A 1 569 ? 9.067 -7.075 -2.324 1.00 92.44 569 ILE A CA 1
ATOM 4500 C C . ILE A 1 569 ? 8.612 -5.715 -1.784 1.00 92.44 569 ILE A C 1
ATOM 4502 O O . ILE A 1 569 ? 9.064 -5.315 -0.719 1.00 92.44 569 ILE A O 1
ATOM 4506 N N . TYR A 1 570 ? 7.731 -5.004 -2.487 1.00 87.44 570 TYR A N 1
ATOM 4507 C CA . TYR A 1 570 ? 7.200 -3.689 -2.080 1.00 87.44 570 TYR A CA 1
ATOM 4508 C C . TYR A 1 570 ? 8.299 -2.661 -1.725 1.00 87.44 570 TYR A C 1
ATOM 4510 O O . TYR A 1 570 ? 8.663 -2.464 -0.564 1.00 87.44 570 TYR A O 1
ATOM 4518 N N . LEU A 1 571 ? 8.835 -1.962 -2.727 1.00 89.94 571 LEU A N 1
ATOM 4519 C CA . LEU A 1 571 ? 9.845 -0.924 -2.505 1.00 89.94 571 LEU A CA 1
ATOM 4520 C C . LEU A 1 571 ? 9.174 0.423 -2.217 1.00 89.94 571 LEU A C 1
ATOM 4522 O O . LEU A 1 571 ? 8.813 1.145 -3.145 1.00 89.94 571 LEU A O 1
ATOM 4526 N N . ASN A 1 572 ? 9.061 0.782 -0.936 1.00 88.94 572 ASN A N 1
ATOM 4527 C CA . ASN A 1 572 ? 8.672 2.130 -0.518 1.00 88.94 572 ASN A CA 1
ATOM 4528 C C . ASN A 1 572 ? 9.920 2.963 -0.226 1.00 88.94 572 ASN A C 1
ATOM 4530 O O . ASN A 1 572 ? 10.500 2.919 0.861 1.00 88.94 572 ASN A O 1
ATOM 4534 N N . HIS A 1 573 ? 10.343 3.722 -1.228 1.00 93.00 573 HIS A N 1
ATOM 4535 C CA . HIS A 1 573 ? 11.536 4.539 -1.172 1.00 93.00 573 HIS A CA 1
ATOM 4536 C C . HIS A 1 573 ? 11.207 5.926 -0.614 1.00 93.00 573 HIS A C 1
ATOM 4538 O O . HIS A 1 573 ? 10.856 6.841 -1.363 1.00 93.00 573 HIS A O 1
ATOM 4544 N N . TYR A 1 574 ? 11.353 6.092 0.703 1.00 90.44 574 TYR A N 1
ATOM 4545 C CA . TYR A 1 574 ? 11.081 7.373 1.349 1.00 90.44 574 TYR A CA 1
ATOM 4546 C C . TYR A 1 574 ? 12.197 8.382 1.119 1.00 90.44 574 TYR A C 1
ATOM 4548 O O . TYR A 1 574 ? 11.912 9.557 0.986 1.00 90.44 574 TYR A O 1
ATOM 4556 N N . GLY A 1 575 ? 13.455 7.978 0.995 1.00 89.81 575 GLY A N 1
ATOM 4557 C CA . GLY A 1 575 ? 14.531 8.894 0.617 1.00 89.81 575 GLY A CA 1
ATOM 4558 C C . GLY A 1 575 ? 15.905 8.281 0.818 1.00 89.81 575 GLY A C 1
ATOM 4559 O O . GLY A 1 575 ? 16.069 7.388 1.645 1.00 89.81 575 GLY A O 1
ATOM 4560 N N . SER A 1 576 ? 16.876 8.719 0.026 1.00 93.31 576 SER A N 1
ATOM 4561 C CA . SER A 1 576 ? 18.255 8.239 0.113 1.00 93.31 576 SER A CA 1
ATOM 4562 C C . SER A 1 576 ? 19.215 9.265 -0.462 1.00 93.31 576 SER A C 1
ATOM 4564 O O . SER A 1 576 ? 18.953 9.828 -1.524 1.00 93.31 576 SER A O 1
ATOM 4566 N N . LYS A 1 577 ? 20.407 9.372 0.113 1.00 94.25 577 LYS A N 1
ATOM 4567 C CA . LYS A 1 577 ? 21.526 10.010 -0.579 1.00 94.25 577 LYS A CA 1
ATOM 4568 C C . LYS A 1 577 ? 21.928 9.226 -1.828 1.00 94.25 577 LYS A C 1
ATOM 4570 O O . LYS A 1 577 ? 22.283 9.823 -2.837 1.00 94.25 577 LYS A O 1
ATOM 4575 N N . ARG A 1 578 ? 21.909 7.893 -1.727 1.00 96.62 578 ARG A N 1
ATOM 4576 C CA . ARG A 1 578 ? 22.250 6.963 -2.807 1.00 96.62 578 ARG A CA 1
ATOM 4577 C C . ARG A 1 578 ? 21.638 5.591 -2.537 1.00 96.62 578 ARG A C 1
ATOM 4579 O O . ARG A 1 578 ? 21.827 5.041 -1.457 1.00 96.62 578 ARG A O 1
ATOM 4586 N N . THR A 1 579 ? 21.001 5.004 -3.537 1.00 97.75 579 THR A N 1
ATOM 4587 C CA . THR A 1 579 ? 20.504 3.626 -3.517 1.00 97.75 579 THR A CA 1
ATOM 4588 C C . THR A 1 579 ? 20.943 2.938 -4.800 1.00 97.75 579 THR A C 1
ATOM 4590 O O . THR A 1 579 ? 20.405 3.192 -5.873 1.00 97.75 579 THR A O 1
ATOM 4593 N N . GLU A 1 580 ? 21.929 2.056 -4.710 1.00 98.25 580 GLU A N 1
ATOM 4594 C CA . GLU A 1 580 ? 22.369 1.240 -5.837 1.00 98.25 580 GLU A CA 1
ATOM 4595 C C . GLU A 1 580 ? 21.748 -0.153 -5.746 1.00 98.25 580 GLU A C 1
ATOM 4597 O O . GLU A 1 580 ? 21.877 -0.818 -4.725 1.00 98.25 580 GLU A O 1
ATOM 4602 N N . ILE A 1 581 ? 21.072 -0.601 -6.800 1.00 98.25 581 ILE A N 1
ATOM 4603 C CA . ILE A 1 581 ? 20.391 -1.897 -6.853 1.00 98.25 581 ILE A CA 1
ATOM 4604 C C . ILE A 1 581 ? 20.992 -2.688 -8.011 1.00 98.25 581 ILE A C 1
ATOM 4606 O O . ILE A 1 581 ? 20.907 -2.258 -9.163 1.00 98.25 581 ILE A O 1
ATOM 4610 N N . ILE A 1 582 ? 21.610 -3.826 -7.697 1.00 98.50 582 ILE A N 1
ATOM 4611 C CA . ILE A 1 582 ? 22.472 -4.599 -8.593 1.00 98.50 582 ILE A CA 1
ATOM 4612 C C . ILE A 1 582 ? 21.976 -6.040 -8.687 1.00 98.50 582 ILE A C 1
ATOM 4614 O O . ILE A 1 582 ? 21.775 -6.682 -7.658 1.00 98.50 582 ILE A O 1
ATOM 4618 N N . ASN A 1 583 ? 21.803 -6.565 -9.902 1.00 98.19 583 ASN A N 1
ATOM 4619 C CA . ASN A 1 583 ? 21.376 -7.947 -10.158 1.00 98.19 583 ASN A CA 1
ATOM 4620 C C . ASN A 1 583 ? 20.204 -8.378 -9.255 1.00 98.19 583 ASN A C 1
ATOM 4622 O O . ASN A 1 583 ? 20.244 -9.399 -8.575 1.00 98.19 583 ASN A O 1
ATOM 4626 N N . THR A 1 584 ? 19.200 -7.514 -9.148 1.00 98.19 584 THR A N 1
ATOM 4627 C CA . THR A 1 584 ? 18.122 -7.631 -8.162 1.00 98.19 584 THR A CA 1
ATOM 4628 C C . THR A 1 584 ? 16.782 -7.490 -8.866 1.00 98.19 584 THR A C 1
ATOM 4630 O O . THR A 1 584 ? 16.662 -6.768 -9.858 1.00 98.19 584 THR A O 1
ATOM 4633 N N . THR A 1 585 ? 15.765 -8.183 -8.361 1.00 97.88 585 THR A N 1
ATOM 4634 C CA . THR A 1 585 ? 14.385 -8.030 -8.839 1.00 97.88 585 THR A CA 1
ATOM 4635 C C . THR A 1 585 ? 13.564 -7.270 -7.808 1.00 97.88 585 THR A C 1
ATOM 4637 O O . THR A 1 585 ? 13.483 -7.701 -6.662 1.00 97.88 585 THR A O 1
ATOM 4640 N N . VAL A 1 586 ? 12.941 -6.164 -8.207 1.00 96.19 586 VAL A N 1
ATOM 4641 C CA . VAL A 1 586 ? 11.935 -5.440 -7.416 1.00 96.19 586 VAL A CA 1
ATOM 4642 C C . VAL A 1 586 ? 10.558 -5.867 -7.899 1.00 96.19 586 VAL A C 1
ATOM 4644 O O . VAL A 1 586 ? 10.301 -5.773 -9.093 1.00 96.19 586 VAL A O 1
ATOM 4647 N N . PHE A 1 587 ? 9.669 -6.316 -7.019 1.00 93.75 587 PHE A N 1
ATOM 4648 C CA . PHE A 1 587 ? 8.323 -6.756 -7.389 1.00 93.75 587 PHE A CA 1
ATOM 4649 C C . PHE A 1 587 ? 7.268 -6.351 -6.353 1.00 93.75 587 PHE A C 1
ATOM 4651 O O . PHE A 1 587 ? 7.585 -5.989 -5.218 1.00 93.75 587 PHE A O 1
ATOM 4658 N N . GLY A 1 588 ? 5.998 -6.371 -6.757 1.00 87.88 588 GLY A N 1
ATOM 4659 C CA . GLY A 1 588 ? 4.901 -5.787 -5.980 1.00 87.88 588 GLY A CA 1
ATOM 4660 C C . GLY A 1 588 ? 4.688 -4.319 -6.354 1.00 87.88 588 GLY A C 1
ATOM 4661 O O . GLY A 1 588 ? 4.482 -4.011 -7.519 1.00 87.88 588 GLY A O 1
ATOM 4662 N N . THR A 1 589 ? 4.740 -3.398 -5.400 1.00 83.62 589 THR A N 1
ATOM 4663 C CA . THR A 1 589 ? 4.548 -1.960 -5.661 1.00 83.62 589 THR A CA 1
ATOM 4664 C C . THR A 1 589 ? 5.878 -1.223 -5.533 1.00 83.62 589 THR A C 1
ATOM 4666 O O . THR A 1 589 ? 6.641 -1.488 -4.603 1.00 83.62 589 THR A O 1
ATOM 4669 N N . LEU A 1 590 ? 6.154 -0.283 -6.440 1.00 91.25 590 LEU A N 1
ATOM 4670 C CA . LEU A 1 590 ? 7.281 0.650 -6.332 1.00 91.25 590 LEU A CA 1
ATOM 4671 C C . LEU A 1 590 ? 6.749 2.050 -6.015 1.00 91.25 590 LEU A C 1
ATOM 4673 O O . LEU A 1 590 ? 6.106 2.678 -6.853 1.00 91.25 590 LEU A O 1
ATOM 4677 N N . GLN A 1 591 ? 7.024 2.550 -4.815 1.00 91.00 591 GLN A N 1
ATOM 4678 C CA . GLN A 1 591 ? 6.588 3.872 -4.372 1.00 91.00 591 GLN A CA 1
ATOM 4679 C C . GLN A 1 591 ? 7.800 4.770 -4.143 1.00 91.00 591 GLN A C 1
ATOM 4681 O O . GLN A 1 591 ? 8.662 4.484 -3.315 1.00 91.00 591 GLN A O 1
ATOM 4686 N N . LEU A 1 592 ? 7.847 5.876 -4.876 1.00 93.38 592 LEU A N 1
ATOM 4687 C CA . LEU A 1 592 ? 8.823 6.949 -4.739 1.00 93.38 592 LEU A CA 1
ATOM 4688 C C . LEU A 1 592 ? 8.100 8.129 -4.094 1.00 93.38 592 LEU A C 1
ATOM 4690 O O . LEU A 1 592 ? 7.558 8.997 -4.783 1.00 93.38 592 LEU A O 1
ATOM 4694 N N . ILE A 1 593 ? 8.004 8.109 -2.769 1.00 88.75 593 ILE A N 1
ATOM 4695 C CA . ILE A 1 593 ? 7.090 8.979 -2.024 1.00 88.75 593 ILE A CA 1
ATOM 4696 C C . ILE A 1 593 ? 7.819 9.707 -0.911 1.00 88.75 593 ILE A C 1
ATOM 4698 O O . ILE A 1 593 ? 8.770 9.198 -0.324 1.00 88.75 593 ILE A O 1
ATOM 4702 N N . ASP A 1 594 ? 7.365 10.910 -0.601 1.00 86.88 594 ASP A N 1
ATOM 4703 C CA . ASP A 1 594 ? 7.742 11.555 0.639 1.00 86.88 594 ASP A CA 1
ATOM 4704 C C . ASP A 1 594 ? 6.813 11.129 1.783 1.00 86.88 594 ASP A C 1
ATOM 4706 O O . ASP A 1 594 ? 5.720 10.600 1.577 1.00 86.88 594 ASP A O 1
ATOM 4710 N N . LYS A 1 595 ? 7.275 11.325 3.016 1.00 80.50 595 LYS A N 1
ATOM 4711 C CA . LYS A 1 595 ? 6.477 11.086 4.221 1.00 80.50 595 LYS A CA 1
ATOM 4712 C C . LYS A 1 595 ? 6.414 12.391 5.016 1.00 80.50 595 LYS A C 1
ATOM 4714 O O . LYS A 1 595 ? 7.237 12.567 5.918 1.00 80.50 595 LYS A O 1
ATOM 4719 N N . PRO A 1 596 ? 5.504 13.316 4.652 1.00 73.25 596 PRO A N 1
ATOM 4720 C CA . PRO A 1 596 ? 5.408 14.624 5.291 1.00 73.25 596 PRO A CA 1
ATOM 4721 C C . PRO A 1 596 ? 5.258 14.506 6.813 1.00 73.25 596 PRO A C 1
ATOM 4723 O O . PRO A 1 596 ? 4.529 13.640 7.303 1.00 73.25 596 PRO A O 1
ATOM 4726 N N . GLY A 1 597 ? 5.954 15.356 7.570 1.00 70.00 597 GLY A N 1
ATOM 4727 C CA . GLY A 1 597 ? 5.877 15.403 9.031 1.00 70.00 597 GLY A CA 1
ATOM 4728 C C . GLY A 1 597 ? 6.622 14.291 9.779 1.00 70.00 597 GLY A C 1
ATOM 4729 O O . GLY A 1 597 ? 6.611 14.297 11.010 1.00 70.00 597 GLY A O 1
ATOM 4730 N N . TYR A 1 598 ? 7.280 13.343 9.097 1.00 81.44 598 TYR A N 1
ATOM 4731 C CA . TYR A 1 598 ? 8.140 12.368 9.775 1.00 81.44 598 TYR A CA 1
ATOM 4732 C C . TYR A 1 598 ? 9.515 12.970 10.074 1.00 81.44 598 TYR A C 1
ATOM 4734 O O . TYR A 1 598 ? 10.306 13.198 9.163 1.00 81.44 598 TYR A O 1
ATOM 4742 N N . HIS A 1 599 ? 9.8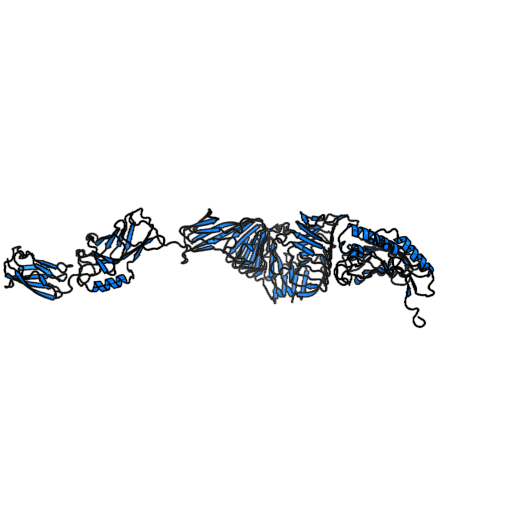02 13.171 11.360 1.00 81.69 599 HIS A N 1
ATOM 4743 C CA . HIS A 1 599 ? 11.105 13.599 11.864 1.00 81.69 599 HIS A CA 1
ATOM 4744 C C . HIS A 1 599 ? 11.430 12.829 13.138 1.00 81.69 599 HIS A C 1
ATOM 4746 O O . HIS A 1 599 ? 10.619 12.779 14.063 1.00 81.69 599 HIS A O 1
ATOM 4752 N N . GLU A 1 600 ? 12.619 12.243 13.203 1.00 86.69 600 GLU A N 1
ATOM 4753 C CA . GLU A 1 600 ? 13.100 11.530 14.384 1.00 86.69 600 GLU A CA 1
ATOM 4754 C C . GLU A 1 600 ? 14.580 11.839 14.611 1.00 86.69 600 GLU A C 1
ATOM 4756 O O . GLU A 1 600 ? 15.371 11.842 13.671 1.00 86.69 600 GLU A O 1
ATOM 4761 N N . THR A 1 601 ? 14.979 12.093 15.857 1.00 89.38 601 THR A N 1
ATOM 4762 C CA . THR A 1 601 ? 16.393 12.277 16.208 1.00 89.38 601 THR A CA 1
ATOM 4763 C C . THR A 1 601 ? 16.927 10.986 16.808 1.00 89.38 601 THR A C 1
ATOM 4765 O O . THR A 1 601 ? 16.599 10.646 17.942 1.00 89.38 601 THR A O 1
ATOM 4768 N N . ILE A 1 602 ? 17.782 10.283 16.066 1.00 88.81 602 ILE A N 1
ATOM 4769 C CA . ILE A 1 602 ? 18.375 9.003 16.471 1.00 88.81 602 ILE A CA 1
ATOM 4770 C C . ILE A 1 602 ? 19.882 9.192 16.593 1.00 88.81 602 ILE A C 1
ATOM 4772 O O . ILE A 1 602 ? 20.539 9.627 15.647 1.00 88.81 602 ILE A O 1
ATOM 4776 N N . ASN A 1 603 ? 20.445 8.886 17.765 1.00 86.62 603 ASN A N 1
ATOM 4777 C CA . ASN A 1 603 ? 21.876 9.056 18.057 1.00 86.62 603 ASN A CA 1
ATOM 4778 C C . ASN A 1 603 ? 22.412 10.459 17.685 1.00 86.62 603 ASN A C 1
ATOM 4780 O O . ASN A 1 603 ? 23.509 10.597 17.146 1.00 86.62 603 ASN A O 1
ATOM 4784 N N . GLY A 1 604 ? 21.613 11.505 17.931 1.00 85.81 604 GLY A N 1
ATOM 4785 C CA . GLY A 1 604 ? 21.966 12.899 17.630 1.00 85.81 604 GLY A CA 1
ATOM 4786 C C . GLY A 1 604 ? 21.889 13.292 16.150 1.00 85.81 604 GLY A C 1
ATOM 4787 O O . GLY A 1 604 ? 22.242 14.421 15.816 1.00 85.81 604 GLY A O 1
ATOM 4788 N N . ARG A 1 605 ? 21.426 12.405 15.259 1.00 86.75 605 ARG A N 1
ATOM 4789 C CA . ARG A 1 605 ? 21.191 12.705 13.839 1.00 86.75 605 ARG A CA 1
ATOM 4790 C C . ARG A 1 605 ? 19.701 12.777 13.561 1.00 86.75 605 ARG A C 1
ATOM 4792 O O . ARG A 1 605 ? 18.947 11.900 13.976 1.00 86.75 605 ARG A O 1
ATOM 4799 N N . VAL A 1 606 ? 19.297 13.813 12.838 1.00 84.25 606 VAL A N 1
ATOM 4800 C CA . VAL A 1 606 ? 17.919 13.959 12.377 1.00 84.25 606 VAL A CA 1
ATOM 4801 C C . VAL A 1 606 ? 17.716 13.049 11.171 1.00 84.25 606 VAL A C 1
ATOM 4803 O O . VAL A 1 606 ? 18.414 13.156 10.163 1.00 84.25 606 VAL A O 1
ATOM 4806 N N . VAL A 1 607 ? 16.760 12.142 11.291 1.00 85.88 607 VAL A N 1
ATOM 4807 C CA . VAL A 1 607 ? 16.199 11.353 10.202 1.00 85.88 607 VAL A CA 1
ATOM 4808 C C . VAL A 1 607 ? 14.912 12.066 9.822 1.00 85.88 607 VAL A C 1
ATOM 4810 O O . VAL A 1 607 ? 13.934 12.046 10.568 1.00 85.88 607 VAL A O 1
ATOM 4813 N N . GLY A 1 608 ? 14.987 12.819 8.729 1.00 71.31 608 GLY A N 1
ATOM 4814 C CA . GLY A 1 608 ? 13.948 13.758 8.334 1.00 71.31 608 GLY A CA 1
ATOM 4815 C C . GLY A 1 608 ? 12.994 13.214 7.283 1.00 71.31 608 GLY A C 1
ATOM 4816 O O . GLY A 1 608 ? 13.017 12.037 6.907 1.00 71.31 608 GLY A O 1
ATOM 4817 N N . GLU A 1 609 ? 12.182 14.142 6.791 1.00 68.19 609 GLU A N 1
ATOM 4818 C CA . GLU A 1 609 ? 11.258 13.919 5.693 1.00 68.19 609 GLU A CA 1
ATOM 4819 C C . GLU A 1 609 ? 11.954 13.359 4.453 1.00 68.19 609 GLU A C 1
ATOM 4821 O O . GLU A 1 609 ? 13.104 13.657 4.129 1.00 68.19 609 GLU A O 1
ATOM 4826 N N . GLY A 1 610 ? 11.199 12.515 3.766 1.00 73.44 610 GLY A N 1
ATOM 4827 C CA . GLY A 1 610 ? 11.615 11.867 2.544 1.00 73.44 610 GLY A CA 1
ATOM 4828 C C . GLY A 1 610 ? 11.539 12.740 1.285 1.00 73.44 610 GLY A C 1
ATOM 4829 O O . GLY A 1 610 ? 11.580 13.967 1.315 1.00 73.44 610 GLY A O 1
ATOM 4830 N N . GLY A 1 611 ? 11.374 12.078 0.141 1.00 85.31 611 GLY A N 1
ATOM 4831 C CA . GLY A 1 611 ? 11.099 12.693 -1.154 1.00 85.31 611 GLY A CA 1
ATOM 4832 C C . GLY A 1 611 ? 12.332 13.079 -1.968 1.00 85.31 611 GLY A C 1
ATOM 4833 O O . GLY A 1 611 ? 12.151 13.617 -3.060 1.00 85.31 611 GLY A O 1
ATOM 4834 N N . TYR A 1 612 ? 13.539 12.801 -1.468 1.00 92.50 612 TYR A N 1
ATOM 4835 C CA . TYR A 1 612 ? 14.811 13.012 -2.161 1.00 92.50 612 TYR A CA 1
ATOM 4836 C C . TYR A 1 612 ? 15.532 11.680 -2.353 1.00 92.50 612 TYR A C 1
ATOM 4838 O O . TYR A 1 612 ? 15.705 10.940 -1.386 1.00 92.50 612 TYR A O 1
ATOM 4846 N N . PHE A 1 613 ? 15.928 11.351 -3.582 1.00 95.56 613 PHE A N 1
ATOM 4847 C CA . PHE A 1 613 ? 16.644 10.104 -3.860 1.00 95.56 613 PHE A CA 1
ATOM 4848 C C . PHE A 1 613 ? 17.571 10.180 -5.071 1.00 95.56 613 PHE A C 1
ATOM 4850 O O . PHE A 1 613 ? 17.279 10.877 -6.041 1.00 95.56 613 PHE A O 1
ATOM 4857 N N . ASP A 1 614 ? 18.641 9.388 -5.029 1.00 97.44 614 ASP A N 1
ATOM 4858 C CA . ASP A 1 614 ? 19.450 9.011 -6.188 1.00 97.44 614 ASP A CA 1
ATOM 4859 C C . ASP A 1 614 ? 19.488 7.486 -6.296 1.00 97.44 614 ASP A C 1
ATOM 4861 O O . ASP A 1 614 ? 20.067 6.815 -5.439 1.00 97.44 614 ASP A O 1
ATOM 4865 N N . ILE A 1 615 ? 18.828 6.939 -7.317 1.00 97.94 615 ILE A N 1
ATOM 4866 C CA . ILE A 1 615 ? 18.720 5.496 -7.539 1.00 97.94 615 ILE A CA 1
ATOM 4867 C C . ILE A 1 615 ? 19.550 5.100 -8.759 1.00 97.94 615 ILE A C 1
ATOM 4869 O O . ILE A 1 615 ? 19.373 5.621 -9.863 1.00 97.94 615 ILE A O 1
ATOM 4873 N N . ILE A 1 616 ? 20.428 4.121 -8.569 1.00 98.50 616 ILE A N 1
ATOM 4874 C CA . ILE A 1 616 ? 21.300 3.577 -9.609 1.00 98.50 616 ILE A CA 1
ATOM 4875 C C . ILE A 1 616 ? 20.949 2.105 -9.795 1.00 98.50 616 ILE A C 1
ATOM 4877 O O . ILE A 1 616 ? 21.126 1.293 -8.890 1.00 98.50 616 ILE A O 1
ATOM 4881 N N . PHE A 1 617 ? 20.455 1.747 -10.974 1.00 98.19 617 PHE A N 1
ATOM 4882 C CA . PHE A 1 617 ? 20.157 0.365 -11.328 1.00 98.19 617 PHE A CA 1
ATOM 4883 C C . PHE A 1 617 ? 21.319 -0.271 -12.097 1.00 98.19 617 PHE A C 1
ATOM 4885 O O . PHE A 1 617 ? 21.876 0.339 -13.006 1.00 98.19 617 PHE A O 1
ATOM 4892 N N . SER A 1 618 ? 21.657 -1.517 -11.783 1.00 97.81 618 SER A N 1
ATOM 4893 C CA . SER A 1 618 ? 22.695 -2.285 -12.476 1.00 97.81 618 SER A CA 1
ATOM 4894 C C . SER A 1 618 ? 22.208 -3.713 -12.707 1.00 97.81 618 SER A C 1
ATOM 4896 O O . SER A 1 618 ? 22.244 -4.535 -11.799 1.00 97.81 618 SER A O 1
ATOM 4898 N N . SER A 1 619 ? 21.740 -4.029 -13.913 1.00 96.31 619 SER A N 1
ATOM 4899 C CA . SER A 1 619 ? 21.101 -5.315 -14.237 1.00 96.31 619 SER A CA 1
ATOM 4900 C C . SER A 1 619 ? 19.884 -5.608 -13.349 1.00 96.31 619 SER A C 1
ATOM 4902 O O . SER A 1 619 ? 19.709 -6.723 -12.862 1.00 96.31 619 SER A O 1
ATOM 4904 N N . THR A 1 620 ? 19.052 -4.594 -13.105 1.00 97.81 620 THR A N 1
ATOM 4905 C CA . THR A 1 620 ? 17.883 -4.708 -12.218 1.00 97.81 620 THR A CA 1
ATOM 4906 C C . THR A 1 620 ? 16.606 -4.957 -13.001 1.00 97.81 620 THR A C 1
ATOM 4908 O O . THR A 1 620 ? 16.367 -4.317 -14.022 1.00 97.81 620 THR A O 1
ATOM 4911 N N . THR A 1 621 ? 15.759 -5.854 -12.500 1.00 98.31 621 THR A N 1
ATOM 4912 C CA . THR A 1 621 ? 14.414 -6.081 -13.041 1.00 98.31 621 THR A CA 1
ATOM 4913 C C . THR A 1 621 ? 13.372 -5.412 -12.153 1.00 98.31 621 THR A C 1
ATOM 4915 O O . THR A 1 621 ? 13.345 -5.650 -10.950 1.00 98.31 621 THR A O 1
ATOM 4918 N N . ILE A 1 622 ? 12.494 -4.602 -12.740 1.00 97.69 622 ILE A N 1
ATOM 4919 C CA . ILE A 1 622 ? 11.300 -4.063 -12.085 1.00 97.69 622 ILE A CA 1
ATOM 4920 C C . ILE A 1 622 ? 10.100 -4.862 -12.586 1.00 97.69 622 ILE A C 1
ATOM 4922 O O . ILE A 1 622 ? 9.740 -4.799 -13.758 1.00 97.69 622 ILE A O 1
ATOM 4926 N N . ASP A 1 623 ? 9.512 -5.649 -11.702 1.00 96.19 623 ASP A N 1
ATOM 4927 C CA . ASP A 1 623 ? 8.261 -6.379 -11.884 1.00 96.19 623 ASP A CA 1
ATOM 4928 C C . ASP A 1 623 ? 7.201 -5.838 -10.919 1.00 96.19 623 ASP A C 1
ATOM 4930 O O . ASP A 1 623 ? 6.647 -6.559 -10.084 1.00 96.19 623 ASP A O 1
ATOM 4934 N N . ALA A 1 624 ? 6.987 -4.525 -10.992 1.00 90.75 624 ALA A N 1
ATOM 4935 C CA . ALA A 1 624 ? 6.051 -3.811 -10.148 1.00 90.75 624 ALA A CA 1
ATOM 4936 C C . ALA A 1 624 ? 4.841 -3.371 -10.981 1.00 90.75 624 ALA A C 1
ATOM 4938 O O . ALA A 1 624 ? 4.953 -2.372 -11.688 1.00 90.75 624 ALA A O 1
ATOM 4939 N N . PRO A 1 625 ? 3.677 -4.052 -10.918 1.00 88.56 625 PRO A N 1
ATOM 4940 C CA . PRO A 1 625 ? 2.527 -3.721 -11.760 1.00 88.56 625 PRO A CA 1
ATOM 4941 C C . PRO A 1 625 ? 2.076 -2.264 -11.669 1.00 88.56 625 PRO A C 1
ATOM 4943 O O . PRO A 1 625 ? 1.414 -1.782 -12.581 1.00 88.56 625 PRO A O 1
ATOM 4946 N N . GLN A 1 626 ? 2.442 -1.569 -10.589 1.00 85.81 626 GLN A N 1
ATOM 4947 C CA . GLN A 1 626 ? 2.109 -0.180 -10.333 1.00 85.81 626 GLN A CA 1
ATOM 4948 C C . GLN A 1 626 ? 3.295 0.592 -9.739 1.00 85.81 626 GLN A C 1
ATOM 4950 O O . GLN A 1 626 ? 4.022 0.089 -8.874 1.00 85.81 626 GLN A O 1
ATOM 4955 N N . ILE A 1 627 ? 3.456 1.839 -10.196 1.00 91.94 627 ILE A N 1
ATOM 4956 C CA . ILE A 1 627 ? 4.469 2.785 -9.708 1.00 91.94 627 ILE A CA 1
ATOM 4957 C C . ILE A 1 627 ? 3.771 4.042 -9.184 1.00 91.94 627 ILE A C 1
ATOM 4959 O O . ILE A 1 627 ? 2.999 4.664 -9.910 1.00 91.94 627 ILE A O 1
ATOM 4963 N N . VAL A 1 628 ? 4.079 4.454 -7.954 1.00 90.94 628 VAL A N 1
ATOM 4964 C CA . VAL A 1 628 ? 3.600 5.719 -7.368 1.00 90.94 628 VAL A CA 1
ATOM 4965 C C . VAL A 1 628 ? 4.753 6.709 -7.297 1.00 90.94 628 VAL A C 1
ATOM 4967 O O . VAL A 1 628 ? 5.810 6.392 -6.753 1.00 90.94 628 VAL A O 1
ATOM 4970 N N . VAL A 1 629 ? 4.542 7.925 -7.797 1.00 93.69 629 VAL A N 1
ATOM 4971 C CA . VAL A 1 629 ? 5.490 9.038 -7.684 1.00 93.69 629 VAL A CA 1
ATOM 4972 C C . VAL A 1 629 ? 4.824 10.198 -6.948 1.00 93.69 629 VAL A C 1
ATOM 4974 O O . VAL A 1 629 ? 3.956 10.888 -7.484 1.00 93.69 629 VAL A O 1
ATOM 4977 N N . ALA A 1 630 ? 5.245 10.421 -5.706 1.00 92.06 630 ALA A N 1
ATOM 4978 C CA . ALA A 1 630 ? 4.837 11.551 -4.875 1.00 92.06 630 ALA A CA 1
ATOM 4979 C C . ALA A 1 630 ? 6.039 12.078 -4.076 1.00 92.06 630 ALA A C 1
ATOM 4981 O O . ALA A 1 630 ? 6.000 12.197 -2.855 1.00 92.06 630 ALA A O 1
ATOM 4982 N N . CYS A 1 631 ? 7.143 12.336 -4.773 1.00 92.88 631 CYS A N 1
ATOM 4983 C CA . CYS A 1 631 ? 8.394 12.797 -4.181 1.00 92.88 631 CYS A CA 1
ATOM 4984 C C . CYS A 1 631 ? 8.568 14.320 -4.314 1.00 92.88 631 CYS A C 1
ATOM 4986 O O . CYS A 1 631 ? 7.724 15.018 -4.881 1.00 92.88 631 CYS A O 1
ATOM 4988 N N . ASN A 1 632 ? 9.690 14.848 -3.820 1.00 93.62 632 ASN A N 1
ATOM 4989 C CA . ASN A 1 632 ? 10.107 16.226 -4.074 1.00 93.62 632 ASN A CA 1
ATOM 4990 C C . ASN A 1 632 ? 10.949 16.276 -5.356 1.00 93.62 632 ASN A C 1
ATOM 4992 O O . ASN A 1 632 ? 10.505 16.800 -6.381 1.00 93.62 632 ASN A O 1
ATOM 4996 N N . THR A 1 633 ? 12.134 15.665 -5.330 1.00 95.38 633 THR A N 1
ATOM 4997 C CA . THR A 1 633 ? 12.994 15.511 -6.507 1.00 95.38 633 THR A CA 1
ATOM 4998 C C . THR A 1 633 ? 13.802 14.223 -6.419 1.00 95.38 633 THR A C 1
ATOM 5000 O O . THR A 1 633 ? 14.175 13.808 -5.328 1.00 95.38 633 THR A O 1
ATOM 5003 N N . GLY A 1 634 ? 14.140 13.610 -7.547 1.00 96.69 634 GLY A N 1
ATOM 5004 C CA . GLY A 1 634 ? 15.044 12.466 -7.534 1.00 96.69 634 GLY A CA 1
ATOM 5005 C C . GLY A 1 634 ? 15.724 12.193 -8.864 1.00 96.69 634 GLY A C 1
ATOM 5006 O O . GLY A 1 634 ? 15.350 12.750 -9.900 1.00 96.69 634 GLY A O 1
ATOM 5007 N N . THR A 1 635 ? 16.736 11.337 -8.826 1.00 98.25 635 THR A N 1
ATOM 5008 C CA . THR A 1 635 ? 17.470 10.857 -9.997 1.00 98.25 635 THR A CA 1
ATOM 5009 C C . THR A 1 635 ? 17.356 9.345 -10.122 1.00 98.25 635 THR A C 1
ATOM 5011 O O . THR A 1 635 ? 17.339 8.620 -9.130 1.00 98.25 635 THR A O 1
ATOM 5014 N N . ILE A 1 636 ? 17.246 8.868 -11.362 1.00 98.38 636 ILE A N 1
ATOM 5015 C CA . ILE A 1 636 ? 17.284 7.443 -11.703 1.00 98.38 636 ILE A CA 1
ATOM 5016 C C . ILE A 1 636 ? 18.294 7.258 -12.829 1.00 98.38 636 ILE A C 1
ATOM 5018 O O . ILE A 1 636 ? 18.218 7.945 -13.847 1.00 98.38 636 ILE A O 1
ATOM 5022 N N . SER A 1 637 ? 19.223 6.320 -12.687 1.00 98.19 637 SER A N 1
ATOM 5023 C CA . SER A 1 637 ? 20.227 6.035 -13.714 1.00 98.19 637 SER A CA 1
ATOM 5024 C C . SER A 1 637 ? 20.560 4.546 -13.811 1.00 98.19 637 SER A C 1
ATOM 5026 O O . SER A 1 637 ? 20.086 3.732 -13.018 1.00 98.19 637 SER A O 1
ATOM 5028 N N . GLY A 1 638 ? 21.369 4.192 -14.811 1.00 97.31 638 GLY A N 1
ATOM 5029 C CA . GLY A 1 638 ? 21.895 2.843 -14.989 1.00 97.31 638 GLY A CA 1
ATOM 5030 C C . GLY A 1 638 ? 21.008 1.923 -15.834 1.00 97.31 638 GLY A C 1
ATOM 5031 O O . GLY A 1 638 ? 20.263 2.379 -16.706 1.00 97.31 638 GLY A O 1
ATOM 5032 N N . THR A 1 639 ? 21.147 0.614 -15.637 1.00 97.12 639 THR A N 1
ATOM 5033 C CA . THR A 1 639 ? 20.555 -0.449 -16.463 1.00 97.12 639 THR A CA 1
ATOM 5034 C C . THR A 1 639 ? 19.397 -1.135 -15.738 1.00 97.12 639 THR A C 1
ATOM 5036 O O . THR A 1 639 ? 19.574 -1.764 -14.692 1.00 97.12 639 THR A O 1
ATOM 5039 N N . VAL A 1 640 ? 18.194 -0.987 -16.293 1.00 97.81 640 VAL A N 1
ATOM 5040 C CA . VAL A 1 640 ? 16.946 -1.492 -15.718 1.00 97.81 640 VAL A CA 1
ATOM 5041 C C . VAL A 1 640 ? 16.060 -2.115 -16.794 1.00 97.81 640 VAL A C 1
ATOM 5043 O O . VAL A 1 640 ? 15.920 -1.571 -17.888 1.00 97.81 640 VAL A O 1
ATOM 5046 N N . TYR A 1 641 ? 15.446 -3.247 -16.467 1.00 97.94 641 TYR A N 1
ATOM 5047 C CA . TYR A 1 641 ? 14.454 -3.936 -17.283 1.00 97.94 641 TYR A CA 1
ATOM 5048 C C . TYR A 1 641 ? 13.089 -3.884 -16.591 1.00 97.94 641 TYR A C 1
ATOM 5050 O O . TYR A 1 641 ? 12.917 -4.438 -15.505 1.00 97.94 641 TYR A O 1
ATOM 5058 N N . PHE A 1 642 ? 12.105 -3.234 -17.203 1.00 97.50 642 PHE A N 1
ATOM 5059 C CA . PHE A 1 642 ? 10.735 -3.187 -16.699 1.00 97.50 642 PHE A CA 1
ATOM 5060 C C . PHE A 1 642 ? 9.971 -4.404 -17.204 1.00 97.50 642 PHE A C 1
ATOM 5062 O O . PHE A 1 642 ? 9.425 -4.394 -18.304 1.00 97.50 642 PHE A O 1
ATOM 5069 N N . LYS A 1 643 ? 9.888 -5.464 -16.404 1.00 96.94 643 LYS A N 1
ATOM 5070 C CA . LYS A 1 643 ? 8.961 -6.574 -16.653 1.00 96.94 643 LYS A CA 1
ATOM 5071 C C . LYS A 1 643 ? 7.507 -6.116 -16.478 1.00 96.94 643 LYS A C 1
ATOM 5073 O O . LYS A 1 643 ? 6.676 -6.434 -17.330 1.00 96.94 643 LYS A O 1
ATOM 5078 N N . SER A 1 644 ? 7.230 -5.319 -15.447 1.00 94.38 644 SER A N 1
ATOM 5079 C CA . SER A 1 644 ? 5.975 -4.586 -15.240 1.00 94.38 644 SER A CA 1
ATOM 5080 C C . SER A 1 644 ? 6.233 -3.268 -14.469 1.00 94.38 644 SER A C 1
ATOM 5082 O O . SER A 1 644 ? 7.199 -3.209 -13.706 1.00 94.38 644 SER A O 1
ATOM 5084 N N . PRO A 1 645 ? 5.451 -2.192 -14.703 1.00 93.38 645 PRO A N 1
ATOM 5085 C CA . PRO A 1 645 ? 4.355 -2.097 -15.657 1.00 93.38 645 PRO A CA 1
ATOM 5086 C C . PRO A 1 645 ? 4.878 -1.905 -17.084 1.00 93.38 645 PRO A C 1
ATOM 5088 O O . PRO A 1 645 ? 6.014 -1.489 -17.299 1.00 93.38 645 PRO A O 1
ATOM 5091 N N . LYS A 1 646 ? 4.033 -2.197 -18.077 1.00 91.44 646 LYS A N 1
ATOM 5092 C CA . LYS A 1 646 ? 4.336 -1.929 -19.494 1.00 91.44 646 LYS A CA 1
ATOM 5093 C C . LYS A 1 646 ? 3.632 -0.686 -20.040 1.00 91.44 646 LYS A C 1
ATOM 5095 O O . LYS A 1 646 ? 4.071 -0.133 -21.041 1.00 91.44 646 LYS A O 1
ATOM 5100 N N . GLU A 1 647 ? 2.574 -0.229 -19.372 1.00 92.69 647 GLU A N 1
ATOM 5101 C CA . GLU A 1 647 ? 1.792 0.937 -19.787 1.00 92.69 647 GLU A CA 1
ATOM 5102 C C . GLU A 1 647 ? 1.962 2.097 -18.805 1.00 92.69 647 GLU A C 1
ATOM 5104 O O . GLU A 1 647 ? 1.917 1.898 -17.589 1.00 92.69 647 GLU A O 1
ATOM 5109 N N . LEU A 1 648 ? 2.090 3.318 -19.336 1.00 93.50 648 LEU A N 1
ATOM 5110 C CA . LEU A 1 648 ? 2.241 4.550 -18.546 1.00 93.50 648 LEU A CA 1
ATOM 5111 C C . LEU A 1 648 ? 1.005 4.862 -17.682 1.00 93.50 648 LEU A C 1
ATOM 5113 O O . LEU A 1 648 ? 1.132 5.559 -16.682 1.00 93.50 648 LEU A O 1
ATOM 5117 N N . SER A 1 649 ? -0.164 4.311 -18.027 1.00 90.31 649 SER A N 1
ATOM 5118 C CA . SER A 1 649 ? -1.408 4.369 -17.239 1.00 90.31 649 SER A CA 1
ATOM 5119 C C . SER A 1 649 ? -1.278 3.734 -15.848 1.00 90.31 649 SER A C 1
ATOM 5121 O O . SER A 1 649 ? -2.038 4.080 -14.949 1.00 90.31 649 SER A O 1
ATOM 5123 N N . ASN A 1 650 ? -0.303 2.840 -15.651 1.00 90.06 650 ASN A N 1
ATOM 5124 C CA . ASN A 1 650 ? -0.017 2.204 -14.362 1.00 90.06 650 ASN A CA 1
ATOM 5125 C C . ASN A 1 650 ? 0.971 3.005 -13.495 1.00 90.06 650 ASN A C 1
ATOM 5127 O O . ASN A 1 650 ? 1.384 2.539 -12.429 1.00 90.06 650 ASN A O 1
ATOM 5131 N N . ILE A 1 651 ? 1.378 4.194 -13.953 1.00 91.62 651 ILE A N 1
ATOM 5132 C CA . ILE A 1 651 ? 2.143 5.147 -13.154 1.00 91.62 651 ILE A CA 1
ATOM 5133 C C . ILE A 1 651 ? 1.180 6.185 -12.597 1.00 91.62 651 ILE A C 1
ATOM 5135 O O . ILE A 1 651 ? 0.558 6.944 -13.339 1.00 91.62 651 ILE A O 1
ATOM 5139 N N . GLN A 1 652 ? 1.123 6.278 -11.277 1.00 90.38 652 GLN A N 1
ATOM 5140 C CA . GLN A 1 652 ? 0.429 7.348 -10.591 1.00 90.38 652 GLN A CA 1
ATOM 5141 C C . GLN A 1 652 ? 1.417 8.465 -10.236 1.00 90.38 652 GLN A C 1
ATOM 5143 O O . GLN A 1 652 ? 2.139 8.382 -9.241 1.00 90.38 652 GLN A O 1
ATOM 5148 N N . TRP A 1 653 ? 1.435 9.536 -11.030 1.00 92.69 653 TRP A N 1
ATOM 5149 C CA . TRP A 1 653 ? 2.276 10.706 -10.764 1.00 92.69 653 TRP A CA 1
ATOM 5150 C C . TRP A 1 653 ? 1.494 11.804 -10.039 1.00 92.69 653 TRP A C 1
ATOM 5152 O O . TRP A 1 653 ? 0.770 12.581 -10.658 1.00 92.69 653 TRP A O 1
ATOM 5162 N N . VAL A 1 654 ? 1.646 11.889 -8.718 1.00 90.12 654 VAL A N 1
ATOM 5163 C CA . VAL A 1 654 ? 0.946 12.881 -7.886 1.00 90.12 654 VAL A CA 1
ATOM 5164 C C . VAL A 1 654 ? 1.680 14.221 -7.892 1.00 90.12 654 VAL A C 1
ATOM 5166 O O . VAL A 1 654 ? 1.059 15.268 -8.075 1.00 90.12 654 VAL A O 1
ATOM 5169 N N . ARG A 1 655 ? 3.001 14.205 -7.667 1.00 91.62 655 ARG A N 1
ATOM 5170 C CA . ARG A 1 655 ? 3.860 15.401 -7.635 1.00 91.62 655 ARG A CA 1
ATOM 5171 C C . ARG A 1 655 ? 5.342 15.039 -7.728 1.00 91.62 655 ARG A C 1
ATOM 5173 O O . ARG A 1 655 ? 5.707 13.870 -7.661 1.00 91.62 655 ARG A O 1
ATOM 5180 N N . GLY A 1 656 ? 6.183 16.065 -7.830 1.00 94.25 656 GLY A N 1
ATOM 5181 C CA . GLY A 1 656 ? 7.636 15.924 -7.817 1.00 94.25 656 GLY A CA 1
ATOM 5182 C C . GLY A 1 656 ? 8.252 15.845 -9.206 1.00 94.25 656 GLY A C 1
ATOM 5183 O O . GLY A 1 656 ? 7.551 15.812 -10.224 1.00 94.25 656 GLY A O 1
ATOM 5184 N N . LYS A 1 657 ? 9.585 15.853 -9.228 1.00 97.38 657 LYS A N 1
ATOM 5185 C CA . LYS A 1 657 ? 10.395 15.800 -10.448 1.00 97.38 657 LYS A CA 1
ATOM 5186 C C . LYS A 1 657 ? 11.359 14.623 -10.384 1.00 97.38 657 LYS A C 1
ATOM 5188 O O . LYS A 1 657 ? 12.034 14.450 -9.376 1.00 97.38 657 LYS A O 1
ATOM 5193 N N . ILE A 1 658 ? 11.466 13.843 -11.454 1.00 98.44 658 ILE A N 1
ATOM 5194 C CA . ILE A 1 658 ? 12.469 12.777 -11.552 1.00 98.44 658 ILE A CA 1
ATOM 5195 C C . ILE A 1 658 ? 13.298 12.999 -12.805 1.00 98.44 658 ILE A C 1
ATOM 5197 O O . ILE A 1 658 ? 12.773 12.955 -13.914 1.00 98.44 658 ILE A O 1
ATOM 5201 N N . THR A 1 659 ? 14.601 13.189 -12.640 1.00 98.56 659 THR A N 1
ATOM 5202 C CA . THR A 1 659 ? 15.539 13.177 -13.763 1.00 98.56 659 THR A CA 1
ATOM 5203 C C . THR A 1 659 ? 16.002 11.746 -13.990 1.00 98.56 659 THR A C 1
ATOM 5205 O O . THR A 1 659 ? 16.716 11.178 -13.165 1.00 98.56 659 THR A O 1
ATOM 5208 N N . ARG A 1 660 ? 15.599 11.145 -15.110 1.00 98.19 660 ARG A N 1
ATOM 5209 C CA . ARG A 1 660 ? 16.032 9.798 -15.491 1.00 98.19 660 ARG A CA 1
ATOM 5210 C C . ARG A 1 660 ? 17.098 9.877 -16.577 1.00 98.19 660 ARG A C 1
ATOM 5212 O O . ARG A 1 660 ? 16.863 10.498 -17.612 1.00 98.19 660 ARG A O 1
ATOM 5219 N N . THR A 1 661 ? 18.238 9.237 -16.346 1.00 98.44 661 THR A N 1
ATOM 5220 C CA . THR A 1 661 ? 19.340 9.102 -17.304 1.00 98.44 661 THR A CA 1
ATOM 5221 C C . THR A 1 661 ? 19.260 7.756 -18.010 1.00 98.44 661 THR A C 1
ATOM 5223 O O . THR A 1 661 ? 19.159 6.710 -17.367 1.00 98.44 661 THR A O 1
ATOM 5226 N N . TYR A 1 662 ? 19.332 7.788 -19.335 1.00 98.12 662 TYR A N 1
ATOM 5227 C CA . TYR A 1 662 ? 19.193 6.631 -20.206 1.00 98.12 662 TYR A CA 1
ATOM 5228 C C . TYR A 1 662 ? 20.538 6.309 -20.861 1.00 98.12 662 TYR A C 1
ATOM 5230 O O . TYR A 1 662 ? 20.920 6.990 -21.817 1.00 98.12 662 TYR A O 1
ATOM 5238 N N . PRO A 1 663 ? 21.276 5.288 -20.383 1.00 97.44 663 PRO A N 1
ATOM 5239 C CA . PRO A 1 663 ? 22.409 4.775 -21.136 1.00 97.44 663 PRO A CA 1
ATOM 5240 C C . PRO A 1 663 ? 21.901 4.155 -22.438 1.00 97.44 663 PRO A C 1
ATOM 5242 O O . PRO A 1 663 ? 20.878 3.459 -22.447 1.00 97.44 663 PRO A O 1
ATOM 5245 N N . LEU A 1 664 ? 22.599 4.417 -23.538 1.00 95.50 664 LEU A N 1
ATOM 5246 C CA . LEU A 1 664 ? 22.218 3.947 -24.861 1.00 95.50 664 LEU A CA 1
ATOM 5247 C C . LEU A 1 664 ? 23.417 3.377 -25.617 1.00 95.50 664 LEU A C 1
ATOM 5249 O O . LEU A 1 664 ? 24.547 3.841 -25.482 1.00 95.50 664 LEU A O 1
ATOM 5253 N N . ILE A 1 665 ? 23.123 2.368 -26.423 1.00 94.88 665 ILE A N 1
ATOM 5254 C CA . ILE A 1 665 ? 24.040 1.663 -27.307 1.00 94.88 665 ILE A CA 1
ATOM 5255 C C . ILE A 1 665 ? 23.489 1.795 -28.724 1.00 94.88 665 ILE A C 1
ATOM 5257 O O . ILE A 1 665 ? 22.335 1.432 -28.978 1.00 94.88 665 ILE A O 1
ATOM 5261 N N . VAL A 1 666 ? 24.316 2.284 -29.646 1.00 92.00 666 VAL A N 1
ATOM 5262 C CA . VAL A 1 666 ? 23.983 2.336 -31.073 1.00 92.00 666 VAL A CA 1
ATOM 5263 C C . VAL A 1 666 ? 24.716 1.213 -31.793 1.00 92.00 666 VAL A C 1
ATOM 5265 O O . VAL A 1 666 ? 25.945 1.110 -31.732 1.00 92.00 666 VAL A O 1
ATOM 5268 N N . GLU A 1 667 ? 23.955 0.362 -32.471 1.00 89.44 667 GLU A N 1
ATOM 5269 C CA . GLU A 1 667 ? 24.489 -0.792 -33.189 1.00 89.44 667 GLU A CA 1
ATOM 5270 C C . GLU A 1 667 ? 23.803 -0.989 -34.547 1.00 89.44 667 GLU A C 1
ATOM 5272 O O . GLU A 1 667 ? 22.714 -0.468 -34.777 1.00 89.44 667 GLU A O 1
ATOM 5277 N N . THR A 1 668 ? 24.449 -1.688 -35.479 1.00 83.62 668 THR A N 1
ATOM 5278 C CA . THR A 1 668 ? 23.821 -2.114 -36.742 1.00 83.62 668 THR A CA 1
ATOM 5279 C C . THR A 1 668 ? 22.883 -3.304 -36.510 1.00 83.62 668 THR A C 1
ATOM 5281 O O . THR A 1 668 ? 22.871 -3.903 -35.431 1.00 83.62 668 THR A O 1
ATOM 5284 N N . LEU A 1 669 ? 22.121 -3.701 -37.539 1.00 78.12 669 LEU A N 1
ATOM 5285 C CA . LEU A 1 669 ? 21.315 -4.931 -37.495 1.00 78.12 669 LEU A CA 1
ATOM 5286 C C . LEU A 1 669 ? 22.179 -6.180 -37.234 1.00 78.12 669 LEU A C 1
ATOM 5288 O O . LEU A 1 669 ? 21.727 -7.122 -36.586 1.00 78.12 669 LEU A O 1
ATOM 5292 N N . GLU A 1 670 ? 23.437 -6.158 -37.671 1.00 81.62 670 GLU A N 1
ATOM 5293 C CA . GLU A 1 670 ? 24.453 -7.195 -37.470 1.00 81.62 670 GLU A CA 1
ATOM 5294 C C . GLU A 1 670 ? 25.187 -7.075 -36.119 1.00 81.62 670 GLU A C 1
ATOM 5296 O O . GLU A 1 670 ? 26.139 -7.812 -35.867 1.00 81.62 670 GLU A O 1
ATOM 5301 N N . LYS A 1 671 ? 24.737 -6.176 -35.230 1.00 84.56 671 LYS A N 1
ATOM 5302 C CA . LYS A 1 671 ? 25.300 -5.926 -33.890 1.00 84.56 671 LYS A CA 1
ATOM 5303 C C . LYS A 1 671 ? 26.709 -5.329 -33.875 1.00 84.56 671 LYS A C 1
ATOM 5305 O O . LYS A 1 671 ? 27.420 -5.431 -32.873 1.00 84.56 671 LYS A O 1
ATOM 5310 N N . GLU A 1 672 ? 27.099 -4.631 -34.939 1.00 86.56 672 GLU A N 1
ATOM 5311 C CA . GLU A 1 672 ? 28.323 -3.826 -34.953 1.00 86.56 672 GLU A CA 1
ATOM 5312 C C . GLU A 1 672 ? 28.107 -2.496 -34.215 1.00 86.56 672 GLU A C 1
ATOM 5314 O O . GLU A 1 672 ? 27.124 -1.803 -34.460 1.00 86.56 672 GLU A O 1
ATOM 5319 N N . ARG A 1 673 ? 29.025 -2.113 -33.316 1.00 91.06 673 ARG A N 1
ATOM 5320 C CA . ARG A 1 673 ? 28.937 -0.856 -32.550 1.00 91.06 673 ARG A CA 1
ATOM 5321 C C . ARG A 1 673 ? 29.306 0.353 -33.403 1.00 91.06 673 ARG A C 1
ATOM 5323 O O . ARG A 1 673 ? 30.423 0.439 -33.914 1.00 91.06 673 ARG A O 1
ATOM 5330 N N . LEU A 1 674 ? 28.401 1.324 -33.472 1.00 88.88 674 LEU A N 1
ATOM 5331 C CA . LEU A 1 674 ? 28.565 2.525 -34.285 1.00 88.88 674 LEU A CA 1
ATOM 5332 C C . LEU A 1 674 ? 29.183 3.653 -33.467 1.00 88.88 674 LEU A C 1
ATOM 5334 O O . LEU A 1 674 ? 28.596 4.117 -32.497 1.00 88.88 674 LEU A O 1
ATOM 5338 N N . LYS A 1 675 ? 30.386 4.075 -33.865 1.00 92.31 675 LYS A N 1
ATOM 5339 C CA . LYS A 1 675 ? 31.239 5.021 -33.130 1.00 92.31 675 LYS A CA 1
ATOM 5340 C C . LYS A 1 675 ? 31.168 6.409 -33.754 1.00 92.31 675 LYS A C 1
ATOM 5342 O O . LYS A 1 675 ? 31.099 6.524 -34.975 1.00 92.31 675 LYS A O 1
ATOM 5347 N N . ASN A 1 676 ? 31.282 7.453 -32.932 1.00 90.62 676 ASN A N 1
ATOM 5348 C CA . ASN A 1 676 ? 31.257 8.857 -33.363 1.00 90.62 676 ASN A CA 1
ATOM 5349 C C . ASN A 1 676 ? 30.035 9.241 -34.230 1.00 90.62 676 ASN A C 1
ATOM 5351 O O . ASN A 1 676 ? 30.149 10.077 -35.125 1.00 90.62 676 ASN A O 1
ATOM 5355 N N . VAL A 1 677 ? 28.873 8.626 -33.989 1.00 89.88 677 VAL A N 1
ATOM 5356 C CA . VAL A 1 677 ? 27.613 8.933 -34.678 1.00 89.88 677 VAL A CA 1
ATOM 5357 C C . VAL A 1 677 ? 26.753 9.827 -33.790 1.00 89.88 677 VAL A C 1
ATOM 5359 O O . VAL A 1 677 ? 26.664 9.603 -32.578 1.00 89.88 677 VAL A O 1
ATOM 5362 N N . ASN A 1 678 ? 26.118 10.845 -34.377 1.00 93.06 678 ASN A N 1
ATOM 5363 C CA . ASN A 1 678 ? 25.194 11.695 -33.634 1.00 93.06 678 ASN A CA 1
ATOM 5364 C C . ASN A 1 678 ? 23.865 10.976 -33.353 1.00 93.06 678 ASN A C 1
ATOM 5366 O O . ASN A 1 678 ? 23.303 10.289 -34.207 1.00 93.06 678 ASN A O 1
ATOM 5370 N N . VAL A 1 679 ? 23.335 11.188 -32.154 1.00 94.44 679 VAL A N 1
ATOM 5371 C CA . VAL A 1 679 ? 22.036 10.706 -31.689 1.00 94.44 679 VAL A CA 1
ATOM 5372 C C . VAL A 1 679 ? 21.207 11.910 -31.272 1.00 94.44 679 VAL A C 1
ATOM 5374 O O . VAL A 1 679 ? 21.698 12.811 -30.590 1.00 94.44 679 VAL A O 1
ATOM 5377 N N . TYR A 1 680 ? 19.943 11.913 -31.675 1.00 94.94 680 TYR A N 1
ATOM 5378 C CA . TYR A 1 680 ? 18.999 12.993 -31.430 1.00 94.94 680 TYR A CA 1
ATOM 5379 C C . TYR A 1 680 ? 17.822 12.463 -30.617 1.00 94.94 680 TYR A C 1
ATOM 5381 O O . TYR A 1 680 ? 17.190 11.483 -31.014 1.00 94.94 680 TYR A O 1
ATOM 5389 N N . LEU A 1 681 ? 17.500 13.136 -29.515 1.00 96.94 681 LEU A N 1
ATOM 5390 C CA . LEU A 1 681 ? 16.237 12.959 -28.806 1.00 96.94 681 LEU A CA 1
ATOM 5391 C C . LEU A 1 681 ? 15.262 14.026 -29.295 1.00 96.94 681 LEU A C 1
ATOM 5393 O O . LEU A 1 681 ? 15.571 15.219 -29.230 1.00 96.94 681 LEU A O 1
ATOM 5397 N N . LYS A 1 682 ? 14.090 13.608 -29.765 1.00 95.44 682 LYS A N 1
ATOM 5398 C CA . LYS A 1 682 ? 13.072 14.490 -30.330 1.00 95.44 682 LYS A CA 1
ATOM 5399 C C . LYS A 1 682 ? 11.726 14.326 -29.638 1.00 95.44 682 LYS A C 1
ATOM 5401 O O . LYS A 1 682 ? 11.371 13.243 -29.179 1.00 95.44 682 LYS A O 1
ATOM 5406 N N . GLU A 1 683 ? 10.949 15.398 -29.634 1.00 94.31 683 GLU A N 1
ATOM 5407 C CA . GLU A 1 683 ? 9.540 15.409 -29.242 1.00 94.31 683 GLU A CA 1
ATOM 5408 C C . GLU A 1 683 ? 8.759 16.218 -30.278 1.00 94.31 683 GLU A C 1
ATOM 5410 O O . GLU A 1 683 ? 9.117 17.355 -30.586 1.00 94.31 683 GLU A O 1
ATOM 5415 N N . SER A 1 684 ? 7.723 15.616 -30.871 1.00 89.69 684 SER A N 1
ATOM 5416 C CA . SER A 1 684 ? 6.916 16.248 -31.930 1.00 89.69 684 SER A CA 1
ATOM 5417 C C . SER A 1 684 ? 7.760 16.878 -33.058 1.00 89.69 684 SER A C 1
ATOM 5419 O O . SER A 1 684 ? 7.491 17.987 -33.515 1.00 89.69 684 SER A O 1
ATOM 5421 N N . GLY A 1 685 ? 8.833 16.193 -33.472 1.00 86.12 685 GLY A N 1
ATOM 5422 C CA . GLY A 1 685 ? 9.759 16.643 -34.521 1.00 86.12 685 GLY A CA 1
ATOM 5423 C C . GLY A 1 685 ? 10.828 17.654 -34.082 1.00 86.12 685 GLY A C 1
ATOM 5424 O O . GLY A 1 685 ? 11.780 17.878 -34.828 1.00 86.12 685 GLY A O 1
ATOM 5425 N N . THR A 1 686 ? 10.733 18.220 -32.875 1.00 92.75 686 THR A N 1
ATOM 5426 C CA . THR A 1 686 ? 11.726 19.163 -32.331 1.00 92.75 686 THR A CA 1
ATOM 5427 C C . THR A 1 686 ? 12.835 18.411 -31.605 1.00 92.75 686 THR A C 1
ATOM 5429 O O . THR A 1 686 ? 12.553 17.596 -30.731 1.00 92.75 686 THR A O 1
ATOM 5432 N N . THR A 1 687 ? 14.099 18.693 -31.930 1.00 94.88 687 THR A N 1
ATOM 5433 C CA . THR A 1 687 ? 15.254 18.118 -31.221 1.00 94.88 687 THR A CA 1
ATOM 5434 C C . THR A 1 687 ? 15.415 18.762 -29.845 1.00 94.88 687 THR A C 1
ATOM 5436 O O . THR A 1 687 ? 15.681 19.957 -29.746 1.00 94.88 687 THR A O 1
ATOM 5439 N N . LEU A 1 688 ? 15.284 17.956 -28.792 1.00 95.25 688 LEU A N 1
ATOM 5440 C CA . LEU A 1 688 ? 15.470 18.354 -27.394 1.00 95.25 688 LEU A CA 1
ATOM 5441 C C . LEU A 1 688 ? 16.917 18.173 -26.925 1.00 95.25 688 LEU A C 1
ATOM 5443 O O . LEU A 1 688 ? 17.388 18.910 -26.062 1.00 95.25 688 LEU A O 1
ATOM 5447 N N . TRP A 1 689 ? 17.618 17.179 -27.474 1.00 97.25 689 TRP A N 1
ATOM 5448 C CA . TRP A 1 689 ? 19.001 16.870 -27.123 1.00 97.25 689 TRP A CA 1
ATOM 5449 C C . TRP A 1 689 ? 19.742 16.248 -28.310 1.00 97.25 689 TRP A C 1
ATOM 5451 O O . TRP A 1 689 ? 19.160 15.473 -29.071 1.00 97.25 689 TRP A O 1
ATOM 5461 N N . THR A 1 690 ? 21.031 16.568 -28.426 1.00 96.44 690 THR A N 1
ATOM 5462 C CA . THR A 1 690 ? 21.973 15.969 -29.380 1.00 96.44 690 THR A CA 1
ATOM 5463 C C . THR A 1 690 ? 23.200 15.499 -28.612 1.00 96.44 690 THR A C 1
ATOM 5465 O O . THR A 1 690 ? 23.767 16.270 -27.835 1.00 96.44 690 THR A O 1
ATOM 5468 N N . GLY A 1 691 ? 23.649 14.276 -28.865 1.00 94.19 691 GLY A N 1
ATOM 5469 C CA . GLY A 1 691 ? 24.927 13.774 -28.366 1.00 94.19 691 GLY A CA 1
ATOM 5470 C C . GLY A 1 691 ? 25.593 12.840 -29.359 1.00 94.19 691 GLY A C 1
ATOM 5471 O O . GLY A 1 691 ? 25.014 12.492 -30.382 1.00 94.19 691 GLY A O 1
ATOM 5472 N N . MET A 1 692 ? 26.826 12.450 -29.061 1.00 95.19 692 MET A N 1
ATOM 5473 C CA . MET A 1 692 ? 27.644 11.605 -29.925 1.00 95.19 692 MET A CA 1
ATOM 5474 C C . MET A 1 692 ? 28.022 10.326 -29.183 1.00 95.19 692 MET A C 1
ATOM 5476 O O . MET A 1 692 ? 28.291 10.365 -27.979 1.00 95.19 692 MET A O 1
ATOM 5480 N N . THR A 1 693 ? 28.021 9.199 -29.891 1.00 94.88 693 THR A N 1
ATOM 5481 C CA . THR A 1 693 ? 28.510 7.917 -29.367 1.00 94.88 693 THR A CA 1
ATOM 5482 C C . THR A 1 693 ? 30.027 7.915 -29.227 1.00 94.88 693 THR A C 1
ATOM 5484 O O . THR A 1 693 ? 30.725 8.374 -30.134 1.00 94.88 693 THR A O 1
ATOM 5487 N N . ASP A 1 694 ? 30.535 7.331 -28.150 1.00 95.19 694 ASP A N 1
ATOM 5488 C CA . ASP A 1 694 ? 31.962 7.170 -27.883 1.00 95.19 694 ASP A CA 1
ATOM 5489 C C . ASP A 1 694 ? 32.618 6.045 -28.723 1.00 95.19 694 ASP A C 1
ATOM 5491 O O . ASP A 1 694 ? 32.046 5.509 -29.679 1.00 95.19 694 ASP A O 1
ATOM 5495 N N . THR A 1 695 ? 33.847 5.660 -28.363 1.00 92.62 695 THR A N 1
ATOM 5496 C CA . THR A 1 695 ? 34.601 4.585 -29.031 1.00 92.62 695 THR A CA 1
ATOM 5497 C C . THR A 1 695 ? 34.010 3.185 -28.839 1.00 92.62 695 THR A C 1
ATOM 5499 O O . THR A 1 695 ? 34.410 2.268 -29.562 1.00 92.62 695 THR A O 1
ATOM 5502 N N . ASN A 1 696 ? 33.073 3.012 -27.907 1.00 93.44 696 ASN A N 1
ATOM 5503 C CA . ASN A 1 696 ? 32.336 1.772 -27.646 1.00 93.44 696 ASN A CA 1
ATOM 5504 C C . ASN A 1 696 ? 30.936 1.779 -28.294 1.00 93.44 696 ASN A C 1
ATOM 5506 O O . ASN A 1 696 ? 30.190 0.799 -28.188 1.00 93.44 696 ASN A O 1
ATOM 5510 N N . GLY A 1 697 ? 30.589 2.862 -28.998 1.00 92.75 697 GLY A N 1
ATOM 5511 C CA . GLY A 1 697 ? 29.268 3.073 -29.583 1.00 92.75 697 GLY A CA 1
ATOM 5512 C C . GLY A 1 697 ? 28.201 3.420 -28.545 1.00 92.75 697 GLY A C 1
ATOM 5513 O O . GLY A 1 697 ? 27.021 3.125 -28.746 1.00 92.75 697 GLY A O 1
ATOM 5514 N N . GLU A 1 698 ? 28.611 3.996 -27.415 1.00 96.06 698 GLU A N 1
ATOM 5515 C CA . GLU A 1 698 ? 27.749 4.271 -26.267 1.00 96.06 698 GLU A CA 1
ATOM 5516 C C . GLU A 1 698 ? 27.620 5.775 -26.029 1.00 96.06 698 GLU A C 1
ATOM 5518 O O . GLU A 1 698 ? 28.528 6.558 -26.303 1.00 96.06 698 GLU A O 1
ATOM 5523 N N . THR A 1 699 ? 26.466 6.206 -25.532 1.00 96.25 699 THR A N 1
ATOM 5524 C CA . THR A 1 699 ? 26.259 7.569 -25.028 1.00 96.25 699 THR A CA 1
ATOM 5525 C C . THR A 1 699 ? 25.096 7.567 -24.035 1.00 96.25 699 THR A C 1
ATOM 5527 O O . THR A 1 699 ? 24.516 6.519 -23.740 1.00 96.25 699 THR A O 1
ATOM 5530 N N . SER A 1 700 ? 24.748 8.714 -23.460 1.00 97.12 700 SER A N 1
ATOM 5531 C CA . SER A 1 700 ? 23.574 8.825 -22.592 1.00 97.12 700 SER A CA 1
ATOM 5532 C C . SER A 1 700 ? 22.972 10.222 -22.625 1.00 97.12 700 SER A C 1
ATOM 5534 O O . SER A 1 700 ? 23.653 11.202 -22.918 1.00 97.12 700 SER A O 1
ATOM 5536 N N . PHE A 1 701 ? 21.685 10.304 -22.307 1.00 97.38 701 PHE A N 1
ATOM 5537 C CA . PHE A 1 701 ? 20.951 11.557 -22.144 1.00 97.38 701 PHE A CA 1
ATOM 5538 C C . PHE A 1 701 ? 20.035 11.457 -20.925 1.00 97.38 701 PHE A C 1
ATOM 5540 O O . PHE A 1 701 ? 19.762 10.360 -20.428 1.00 97.38 701 PHE A O 1
ATOM 5547 N N . SER A 1 702 ? 19.523 12.594 -20.460 1.00 98.00 702 SER A N 1
ATOM 5548 C CA . SER A 1 702 ? 18.595 12.648 -19.332 1.00 98.00 702 SER A CA 1
ATOM 5549 C C . SER A 1 702 ? 17.301 13.354 -19.720 1.00 98.00 702 SER A C 1
ATOM 5551 O O . SER A 1 702 ? 17.323 14.333 -20.462 1.00 98.00 702 SER A O 1
ATOM 5553 N N . ILE A 1 703 ? 16.177 12.879 -19.184 1.00 98.00 703 ILE A N 1
ATOM 5554 C CA . ILE A 1 703 ? 14.869 13.538 -19.291 1.00 98.00 703 ILE A CA 1
ATOM 5555 C C . ILE A 1 703 ? 14.381 13.850 -17.878 1.00 98.00 703 ILE A C 1
ATOM 5557 O O . ILE A 1 703 ? 14.409 12.982 -17.003 1.00 98.00 703 ILE A O 1
ATOM 5561 N N . MET A 1 704 ? 13.926 15.084 -17.658 1.00 98.06 704 MET A N 1
ATOM 5562 C CA . MET A 1 704 ? 13.244 15.472 -16.426 1.00 98.06 704 MET A CA 1
ATOM 5563 C C . MET A 1 704 ? 11.741 15.233 -16.576 1.00 98.06 704 MET A C 1
ATOM 5565 O O . MET A 1 704 ? 11.060 15.909 -17.348 1.00 98.06 704 MET A O 1
ATOM 5569 N N . PHE A 1 705 ? 11.229 14.277 -15.814 1.00 98.25 705 PHE A N 1
ATOM 5570 C CA . PHE A 1 705 ? 9.821 13.925 -15.761 1.00 98.25 705 PHE A CA 1
ATOM 5571 C C . PHE A 1 705 ? 9.110 14.624 -14.603 1.00 98.25 705 PHE A C 1
ATOM 5573 O O . PHE A 1 705 ? 9.670 14.833 -13.526 1.00 98.25 705 PHE A O 1
ATOM 5580 N N . THR A 1 706 ? 7.858 14.979 -14.850 1.00 97.62 706 THR A N 1
ATOM 5581 C CA . THR A 1 706 ? 6.921 15.678 -13.972 1.00 97.62 706 THR A CA 1
ATOM 5582 C C . THR A 1 706 ? 5.519 15.120 -14.216 1.00 97.62 706 THR A C 1
ATOM 5584 O O . THR A 1 706 ? 5.295 14.392 -15.187 1.00 97.62 706 THR A O 1
ATOM 5587 N N . SER A 1 707 ? 4.541 15.543 -13.414 1.00 94.50 707 SER A N 1
ATOM 5588 C CA . SER A 1 707 ? 3.126 15.203 -13.629 1.00 94.50 707 SER A CA 1
ATOM 5589 C C . SER A 1 707 ? 2.595 15.599 -15.014 1.00 94.50 707 SER A C 1
ATOM 5591 O O . SER A 1 707 ? 1.603 15.036 -15.459 1.00 94.50 707 SER A O 1
ATOM 5593 N N . ASN A 1 708 ? 3.245 16.545 -15.700 1.00 95.75 708 ASN A N 1
ATOM 5594 C CA . ASN A 1 708 ? 2.779 17.080 -16.979 1.00 95.75 708 ASN A CA 1
ATOM 5595 C C . ASN A 1 708 ? 3.345 16.349 -18.205 1.00 95.75 708 ASN A C 1
ATOM 5597 O O . ASN A 1 708 ? 2.831 16.570 -19.292 1.00 95.75 708 ASN A O 1
ATOM 5601 N N . ASN A 1 709 ? 4.409 15.547 -18.061 1.00 95.94 709 ASN A N 1
ATOM 5602 C CA . ASN A 1 709 ? 5.095 14.919 -19.202 1.00 95.94 709 ASN A CA 1
ATOM 5603 C C . ASN A 1 709 ? 5.483 13.443 -18.996 1.00 95.94 709 ASN A C 1
ATOM 5605 O O . ASN A 1 709 ? 6.039 12.835 -19.906 1.00 95.94 709 ASN A O 1
ATOM 5609 N N . TYR A 1 710 ? 5.214 12.824 -17.840 1.00 95.62 710 TYR A N 1
ATOM 5610 C CA . TYR A 1 710 ? 5.538 11.403 -17.616 1.00 95.62 710 TYR A CA 1
ATOM 5611 C C . TYR A 1 710 ? 4.840 10.441 -18.588 1.00 95.62 710 TYR A C 1
ATOM 5613 O O . TYR A 1 710 ? 5.342 9.348 -18.845 1.00 95.62 710 TYR A O 1
ATOM 5621 N N . ASN A 1 711 ? 3.698 10.856 -19.135 1.00 94.50 711 ASN A N 1
ATOM 5622 C CA . ASN A 1 711 ? 2.918 10.128 -20.128 1.00 94.50 711 ASN A CA 1
ATOM 5623 C C . ASN A 1 711 ? 3.339 10.436 -21.581 1.00 94.50 711 ASN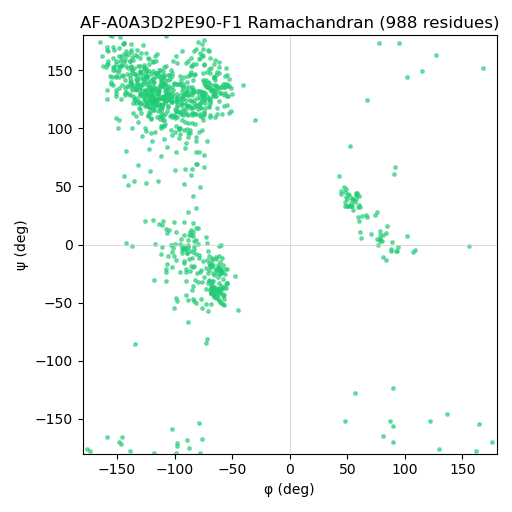 A C 1
ATOM 5625 O O . ASN A 1 711 ? 2.749 9.886 -22.511 1.00 94.50 711 ASN A O 1
ATOM 5629 N N . HIS A 1 712 ? 4.335 11.303 -21.798 1.00 95.38 712 HIS A N 1
ATOM 5630 C CA . HIS A 1 712 ? 4.839 11.614 -23.134 1.00 95.38 712 HIS A CA 1
ATOM 5631 C C . HIS A 1 712 ? 5.702 10.475 -23.692 1.00 95.38 712 HIS A C 1
ATOM 5633 O O . HIS A 1 712 ? 6.316 9.692 -22.962 1.00 95.38 712 HIS A O 1
ATOM 5639 N N . THR A 1 713 ? 5.759 10.408 -25.022 1.00 95.81 713 THR A N 1
ATOM 5640 C CA . THR A 1 713 ? 6.665 9.532 -25.770 1.00 95.81 713 THR A CA 1
ATOM 5641 C C . THR A 1 713 ? 7.627 10.391 -26.578 1.00 95.81 713 THR A C 1
ATOM 5643 O O . THR A 1 713 ? 7.211 11.326 -27.260 1.00 95.81 713 THR A O 1
ATOM 5646 N N . TYR A 1 714 ? 8.907 10.051 -26.508 1.00 96.38 714 TYR A N 1
ATOM 5647 C CA . TYR A 1 714 ? 10.002 10.719 -27.196 1.00 96.38 714 TYR A CA 1
ATOM 5648 C C . TYR A 1 714 ? 10.551 9.812 -28.292 1.00 96.38 714 TYR A C 1
ATOM 5650 O O . TYR A 1 714 ? 10.545 8.589 -28.156 1.00 96.38 714 TYR A O 1
ATOM 5658 N N . GLU A 1 715 ? 11.059 10.404 -29.362 1.00 95.75 715 GLU A N 1
ATOM 5659 C CA . GLU A 1 715 ? 11.671 9.682 -30.472 1.00 95.75 715 GLU A CA 1
ATOM 5660 C C . GLU A 1 715 ? 13.197 9.798 -30.392 1.00 95.75 715 GLU A C 1
ATOM 5662 O O . GLU A 1 715 ? 13.747 10.899 -30.359 1.00 95.75 715 GLU A O 1
ATOM 5667 N N . LEU A 1 716 ? 13.895 8.663 -30.390 1.00 95.19 716 LEU A N 1
ATOM 5668 C CA . LEU A 1 716 ? 15.334 8.600 -30.625 1.00 95.19 716 LEU A CA 1
ATOM 5669 C C . LEU A 1 716 ? 15.613 8.368 -32.106 1.00 95.19 716 LEU A C 1
ATOM 5671 O O . LEU A 1 716 ? 15.117 7.404 -32.692 1.00 95.19 716 LEU A O 1
ATOM 5675 N N . ALA A 1 717 ? 16.461 9.211 -32.683 1.00 91.56 717 ALA A N 1
ATOM 5676 C CA . ALA A 1 717 ? 16.949 9.086 -34.050 1.00 91.56 717 ALA A CA 1
ATOM 5677 C C . ALA A 1 717 ? 18.479 9.051 -34.067 1.00 91.56 717 ALA A C 1
ATOM 5679 O O . ALA A 1 717 ? 19.136 9.735 -33.283 1.00 91.56 717 ALA A O 1
ATOM 5680 N N . VAL A 1 718 ? 19.044 8.279 -34.991 1.00 90.31 718 VAL A N 1
ATOM 5681 C CA . VAL A 1 718 ? 20.493 8.168 -35.196 1.00 90.31 718 VAL A CA 1
ATOM 5682 C C . VAL A 1 718 ? 20.838 8.818 -36.532 1.00 90.31 718 VAL A C 1
ATOM 5684 O O . VAL A 1 718 ? 20.132 8.631 -37.523 1.00 90.31 718 VAL A O 1
ATOM 5687 N N . GLU A 1 719 ? 21.911 9.600 -36.568 1.00 84.75 719 GLU A N 1
ATOM 5688 C CA . GLU A 1 719 ? 22.429 10.199 -37.795 1.00 84.75 719 GLU A CA 1
ATOM 5689 C C . GLU A 1 719 ? 22.646 9.135 -38.881 1.00 84.75 719 GLU A C 1
ATOM 5691 O O . GLU A 1 719 ? 23.176 8.058 -38.617 1.00 84.75 719 GLU A O 1
ATOM 5696 N N . LYS A 1 720 ? 22.233 9.448 -40.119 1.00 70.25 720 LYS A N 1
ATOM 5697 C CA . LYS A 1 720 ? 22.343 8.567 -41.302 1.00 70.25 720 LYS A CA 1
ATOM 5698 C C . LYS A 1 720 ? 21.585 7.233 -41.191 1.00 70.25 720 LYS A C 1
ATOM 5700 O O . LYS A 1 720 ? 21.734 6.377 -42.061 1.00 70.25 720 LYS A O 1
ATOM 5705 N N . SER A 1 721 ? 20.739 7.071 -40.175 1.00 78.75 721 SER A N 1
ATOM 5706 C CA . SER A 1 721 ? 19.798 5.961 -40.042 1.00 78.75 721 SER A CA 1
ATOM 5707 C C . SER A 1 721 ? 18.385 6.425 -40.379 1.00 78.75 721 SER A C 1
ATOM 5709 O O . SER A 1 721 ? 17.972 7.523 -40.009 1.00 78.75 721 SER A O 1
ATOM 5711 N N . THR A 1 722 ? 17.617 5.565 -41.042 1.00 75.44 722 THR A N 1
ATOM 5712 C CA . THR A 1 722 ? 16.164 5.750 -41.205 1.00 75.44 722 THR A CA 1
ATOM 5713 C C . THR A 1 722 ? 15.361 5.148 -40.050 1.00 75.44 722 THR A C 1
ATOM 5715 O O . THR A 1 722 ? 14.173 5.428 -39.921 1.00 75.44 722 THR A O 1
ATOM 5718 N N . SER A 1 723 ? 15.991 4.336 -39.193 1.00 73.06 723 SER A N 1
ATOM 5719 C CA . SER A 1 723 ? 15.357 3.793 -37.990 1.00 73.06 723 SER A CA 1
ATOM 5720 C C . SER A 1 723 ? 15.231 4.864 -36.909 1.00 73.06 723 SER A C 1
ATOM 5722 O O . SER A 1 723 ? 16.233 5.482 -36.536 1.00 73.06 723 SER A O 1
ATOM 5724 N N . THR A 1 724 ? 14.033 4.999 -36.344 1.00 86.06 724 THR A N 1
ATOM 5725 C CA . THR A 1 724 ? 13.791 5.704 -35.082 1.00 86.06 724 THR A CA 1
ATOM 5726 C C . THR A 1 724 ? 13.275 4.732 -34.019 1.00 86.06 724 THR A C 1
ATOM 5728 O O . THR A 1 724 ? 12.789 3.641 -34.333 1.00 86.06 724 THR A O 1
ATOM 5731 N N . ARG A 1 725 ? 13.427 5.087 -32.739 1.00 92.12 725 ARG A N 1
ATOM 5732 C CA . ARG A 1 725 ? 12.934 4.297 -31.603 1.00 92.12 725 ARG A CA 1
ATOM 5733 C C . ARG A 1 725 ? 12.160 5.188 -30.642 1.00 92.12 725 ARG A C 1
ATOM 5735 O O . ARG A 1 725 ? 12.718 6.126 -30.084 1.00 92.12 725 ARG A O 1
ATOM 5742 N N . ASN A 1 726 ? 10.903 4.838 -30.394 1.00 94.88 726 ASN A N 1
ATOM 5743 C CA . ASN A 1 726 ? 10.103 5.493 -29.367 1.00 94.88 726 ASN A CA 1
ATOM 5744 C C . ASN A 1 726 ? 10.536 5.053 -27.967 1.00 94.88 726 ASN A C 1
ATOM 5746 O O . ASN A 1 726 ? 10.792 3.870 -27.722 1.00 94.88 726 ASN A O 1
ATOM 5750 N N . ILE A 1 727 ? 10.587 6.016 -27.054 1.00 96.38 727 ILE A N 1
ATOM 5751 C CA . ILE A 1 727 ? 10.941 5.829 -25.652 1.00 96.38 727 ILE A CA 1
ATOM 5752 C C . ILE A 1 727 ? 10.009 6.648 -24.752 1.00 96.38 727 ILE A C 1
ATOM 5754 O O . ILE A 1 727 ? 9.490 7.691 -25.132 1.00 96.38 727 ILE A O 1
ATOM 5758 N N . ASN A 1 728 ? 9.815 6.187 -23.529 1.00 96.94 728 ASN A N 1
ATOM 5759 C CA . ASN A 1 728 ? 9.094 6.852 -22.447 1.00 96.94 728 ASN A CA 1
ATOM 5760 C C . ASN A 1 728 ? 9.722 6.508 -21.078 1.00 96.94 728 ASN A C 1
ATOM 5762 O O . ASN A 1 728 ? 10.765 5.845 -21.010 1.00 96.94 728 ASN A O 1
ATOM 5766 N N . PHE A 1 729 ? 9.067 6.915 -19.984 1.00 97.44 729 PHE A N 1
ATOM 5767 C CA . PHE A 1 729 ? 9.528 6.671 -18.612 1.00 97.44 729 PHE A CA 1
ATOM 5768 C C . PHE A 1 729 ? 9.768 5.191 -18.262 1.00 97.44 729 PHE A C 1
ATOM 5770 O O . PHE A 1 729 ? 10.600 4.921 -17.402 1.00 97.44 729 PHE A O 1
ATOM 5777 N N . LEU A 1 730 ? 9.106 4.238 -18.926 1.00 97.38 730 LEU A N 1
ATOM 5778 C CA . LEU A 1 730 ? 9.230 2.788 -18.693 1.00 97.38 730 LEU A CA 1
ATOM 5779 C C . LEU A 1 730 ? 10.169 2.093 -19.693 1.00 97.38 730 LEU A C 1
ATOM 5781 O O . LEU A 1 730 ? 10.215 0.869 -19.753 1.00 97.38 730 LEU A O 1
ATOM 5785 N N . THR A 1 731 ? 10.923 2.846 -20.501 1.00 97.38 731 THR A N 1
ATOM 5786 C CA . THR A 1 731 ? 11.855 2.242 -21.472 1.00 97.38 731 THR A CA 1
ATOM 5787 C C . THR A 1 731 ? 12.978 1.515 -20.755 1.00 97.38 731 THR A C 1
ATOM 5789 O O . THR A 1 731 ? 13.629 2.111 -19.897 1.00 97.38 731 THR A O 1
ATOM 5792 N N . ASP A 1 732 ? 13.250 0.276 -21.149 1.00 97.81 732 ASP A N 1
ATOM 5793 C CA . ASP A 1 732 ? 14.388 -0.503 -20.659 1.00 97.81 732 ASP A CA 1
ATOM 5794 C C . ASP A 1 732 ? 15.733 0.165 -20.989 1.00 97.81 732 ASP A C 1
ATOM 5796 O O . ASP A 1 732 ? 15.889 0.803 -22.036 1.00 97.81 732 ASP A O 1
ATOM 5800 N N . THR A 1 733 ? 16.722 -0.012 -20.112 1.00 97.44 733 THR A N 1
ATOM 5801 C CA . THR A 1 733 ? 18.094 0.472 -20.299 1.00 97.44 733 THR A CA 1
ATOM 5802 C C . THR A 1 733 ? 19.130 -0.655 -20.111 1.00 97.44 733 THR A C 1
ATOM 5804 O O . THR A 1 733 ? 18.970 -1.489 -19.222 1.00 97.44 733 THR A O 1
ATOM 5807 N N . PRO A 1 734 ? 20.220 -0.691 -20.907 1.00 96.56 734 PRO A N 1
ATOM 5808 C CA . PRO A 1 734 ? 20.579 0.306 -21.908 1.00 96.56 734 PRO A CA 1
ATOM 5809 C C . PRO A 1 734 ? 19.670 0.231 -23.141 1.00 96.56 734 PRO A C 1
ATOM 5811 O O . PRO A 1 734 ? 19.283 -0.849 -23.590 1.00 96.56 734 PRO A O 1
ATOM 5814 N N . ILE A 1 735 ? 19.316 1.392 -23.688 1.00 95.88 735 ILE A N 1
ATOM 5815 C CA . ILE A 1 735 ? 18.525 1.470 -24.915 1.00 95.88 735 ILE A CA 1
ATOM 5816 C C . ILE A 1 735 ? 19.417 1.011 -26.063 1.00 95.88 735 ILE A C 1
ATOM 5818 O O . ILE A 1 735 ? 20.427 1.641 -26.349 1.00 95.88 735 ILE A O 1
ATOM 5822 N N . ARG A 1 736 ? 19.030 -0.061 -26.748 1.00 91.00 736 ARG A N 1
ATOM 5823 C CA . ARG A 1 736 ? 19.684 -0.514 -27.982 1.00 91.00 736 ARG A CA 1
ATOM 5824 C C . ARG A 1 736 ? 18.960 0.036 -29.204 1.00 91.00 736 ARG A C 1
ATOM 5826 O O . ARG A 1 736 ? 17.762 -0.210 -29.359 1.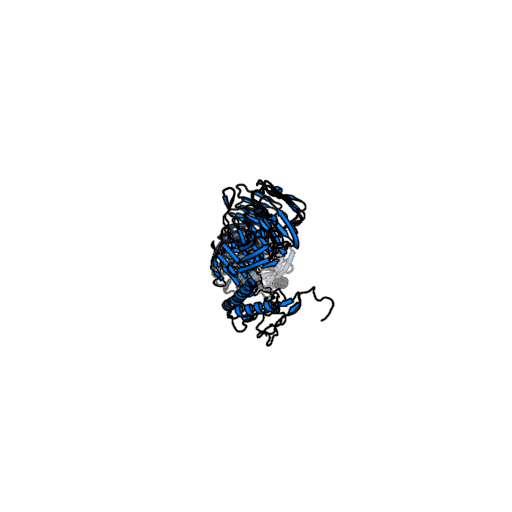00 91.00 736 ARG A O 1
ATOM 5833 N N . VAL A 1 737 ? 19.645 0.804 -30.040 1.00 86.88 737 VAL A N 1
ATOM 5834 C CA . VAL A 1 737 ? 19.077 1.328 -31.288 1.00 86.88 737 VAL A CA 1
ATOM 5835 C C . VAL A 1 737 ? 19.753 0.631 -32.459 1.00 86.88 737 VAL A C 1
ATOM 5837 O O . VAL A 1 737 ? 20.932 0.871 -32.708 1.00 86.88 737 VAL A O 1
ATOM 5840 N N . ASP A 1 738 ? 18.990 -0.209 -33.165 1.00 83.12 738 ASP A N 1
ATOM 5841 C CA . ASP A 1 738 ? 19.435 -0.868 -34.394 1.00 83.12 738 ASP A CA 1
ATOM 5842 C C . ASP A 1 738 ? 19.341 0.129 -35.565 1.00 83.12 738 ASP A C 1
ATOM 5844 O O . ASP A 1 738 ? 18.274 0.372 -36.153 1.00 83.12 738 ASP A O 1
ATOM 5848 N N . ALA A 1 739 ? 20.465 0.763 -35.879 1.00 77.12 739 ALA A N 1
ATOM 5849 C CA . ALA A 1 739 ? 20.576 1.736 -36.948 1.00 77.12 739 ALA A CA 1
ATOM 5850 C C . ALA A 1 739 ? 20.629 1.025 -38.307 1.00 77.12 739 ALA A C 1
ATOM 5852 O O . ALA A 1 739 ? 21.567 0.287 -38.615 1.00 77.12 739 ALA A O 1
ATOM 5853 N N . LYS A 1 740 ? 19.632 1.288 -39.157 1.00 70.88 740 LYS A N 1
ATOM 5854 C CA . LYS A 1 740 ? 19.678 0.922 -40.576 1.00 70.88 740 LYS A CA 1
ATOM 5855 C C . LYS A 1 740 ? 20.541 1.943 -41.304 1.00 70.88 740 LYS A C 1
ATOM 5857 O O . LYS A 1 740 ? 20.023 2.886 -41.903 1.00 70.88 740 LYS A O 1
ATOM 5862 N N . ILE A 1 741 ? 21.854 1.780 -41.204 1.00 60.47 741 ILE A N 1
ATOM 5863 C CA . ILE A 1 741 ? 22.796 2.572 -41.989 1.00 60.47 741 ILE A CA 1
ATOM 5864 C C . ILE A 1 741 ? 22.820 1.984 -43.399 1.00 60.47 741 ILE A C 1
ATOM 5866 O O . ILE A 1 741 ? 23.161 0.819 -43.583 1.00 60.47 741 ILE A O 1
ATOM 5870 N N . SER A 1 742 ? 22.425 2.777 -44.397 1.00 50.66 742 SER A N 1
ATOM 5871 C CA . SER A 1 742 ? 22.596 2.386 -45.799 1.00 50.66 742 SER A CA 1
ATOM 5872 C C . SER A 1 742 ? 24.097 2.219 -46.078 1.00 50.66 742 SER A C 1
ATOM 5874 O O . SER A 1 742 ? 24.838 3.182 -45.875 1.00 50.66 742 SER A O 1
ATOM 5876 N N . PRO A 1 743 ? 24.573 1.055 -46.560 1.00 49.06 743 PRO A N 1
ATOM 5877 C CA . PRO A 1 743 ? 25.990 0.845 -46.865 1.00 49.06 743 PRO A CA 1
ATOM 5878 C C . PRO A 1 743 ? 26.454 1.600 -48.124 1.00 49.06 743 PRO A C 1
ATOM 5880 O O . PRO A 1 743 ? 27.610 1.486 -48.525 1.00 49.06 743 PRO A O 1
ATOM 5883 N N . PHE A 1 744 ? 25.566 2.357 -48.777 1.00 53.59 744 PHE A N 1
ATOM 5884 C CA . PHE A 1 744 ? 25.830 2.992 -50.061 1.00 53.59 744 PHE A CA 1
ATOM 5885 C C . PHE A 1 744 ? 26.035 4.500 -49.921 1.00 53.59 744 PHE A C 1
ATOM 5887 O O . PHE A 1 744 ? 25.160 5.225 -49.447 1.00 53.59 744 PHE A O 1
ATOM 5894 N N . SER A 1 745 ? 27.181 4.978 -50.406 1.00 56.41 745 SER A N 1
ATOM 5895 C CA . SER A 1 745 ? 27.380 6.389 -50.726 1.00 56.41 745 SER A CA 1
ATOM 5896 C C . SER A 1 745 ? 26.531 6.729 -51.946 1.00 56.41 745 SER A C 1
ATOM 5898 O O . SER A 1 745 ? 26.804 6.246 -53.045 1.00 56.41 745 SER A O 1
ATOM 5900 N N . PHE A 1 746 ? 25.495 7.539 -51.751 1.00 66.56 746 PHE A N 1
ATOM 5901 C CA . PHE A 1 746 ? 24.698 8.053 -52.856 1.00 66.56 746 PHE A CA 1
ATOM 5902 C C . PHE A 1 746 ? 25.473 9.155 -53.571 1.00 66.56 746 PHE A C 1
ATOM 5904 O O . PHE A 1 746 ? 25.943 10.113 -52.954 1.00 66.56 746 PHE A O 1
ATOM 5911 N N . PHE A 1 747 ? 25.601 9.011 -54.878 1.00 74.00 747 PHE A N 1
ATOM 5912 C CA . PHE A 1 747 ? 26.176 10.009 -55.749 1.00 74.00 747 PHE A CA 1
ATOM 5913 C C . PHE A 1 747 ? 25.081 10.931 -56.278 1.00 74.00 747 PHE A C 1
ATOM 5915 O O . PHE A 1 747 ? 24.061 10.465 -56.784 1.00 74.00 747 PHE A O 1
ATOM 5922 N N . HIS A 1 748 ? 25.317 12.237 -56.167 1.00 76.94 748 HIS A N 1
ATOM 5923 C CA . HIS A 1 748 ? 24.580 13.250 -56.917 1.00 76.94 748 HIS A CA 1
ATOM 5924 C C . HIS A 1 748 ? 25.345 13.539 -58.206 1.00 76.94 748 HIS A C 1
ATOM 5926 O O . HIS A 1 748 ? 26.561 13.734 -58.180 1.00 76.94 748 HIS A O 1
ATOM 5932 N N . ASP A 1 749 ? 24.635 13.605 -59.324 1.00 74.00 749 ASP A N 1
ATOM 5933 C CA . ASP A 1 749 ? 25.204 13.759 -60.665 1.00 74.00 749 ASP A CA 1
ATOM 5934 C C . ASP A 1 749 ? 25.642 15.208 -60.983 1.00 74.00 749 ASP A C 1
ATOM 5936 O O . ASP A 1 749 ? 25.272 15.806 -61.994 1.00 74.00 749 ASP A O 1
ATOM 5940 N N . THR A 1 750 ? 26.399 15.816 -60.069 1.00 79.00 750 THR A N 1
ATOM 5941 C CA . THR A 1 750 ? 26.875 17.207 -60.149 1.00 79.00 750 THR A CA 1
ATOM 5942 C C . THR A 1 750 ? 28.365 17.310 -60.469 1.00 79.00 750 THR A C 1
ATOM 5944 O O . THR A 1 750 ? 28.823 18.362 -60.917 1.00 79.00 750 THR A O 1
ATOM 5947 N N . THR A 1 751 ? 29.124 16.226 -60.296 1.00 83.12 751 THR A N 1
ATOM 5948 C CA . THR A 1 751 ? 30.553 16.124 -60.620 1.00 83.12 751 THR A CA 1
ATOM 5949 C C . THR A 1 751 ? 30.853 14.804 -61.328 1.00 83.12 751 THR A C 1
ATOM 5951 O O . THR A 1 751 ? 30.085 13.850 -61.244 1.00 83.12 751 THR A O 1
ATOM 5954 N N . THR A 1 752 ? 31.967 14.751 -62.064 1.00 87.19 752 THR A N 1
ATOM 5955 C CA . THR A 1 752 ? 32.432 13.501 -62.678 1.00 87.19 752 THR A CA 1
ATOM 5956 C C . THR A 1 752 ? 32.826 12.504 -61.595 1.00 87.19 752 THR A C 1
ATOM 5958 O O . THR A 1 752 ? 33.617 12.819 -60.706 1.00 87.19 752 THR A O 1
ATOM 5961 N N . ILE A 1 753 ? 32.312 11.284 -61.705 1.00 89.25 753 ILE A N 1
ATOM 5962 C CA . ILE A 1 753 ? 32.543 10.200 -60.755 1.00 89.25 753 ILE A CA 1
ATOM 5963 C C . ILE A 1 753 ? 33.557 9.240 -61.347 1.00 89.25 753 ILE A C 1
ATOM 5965 O O . ILE A 1 753 ? 33.364 8.738 -62.449 1.00 89.25 753 ILE A O 1
ATOM 5969 N N . THR A 1 754 ? 34.630 8.970 -60.608 1.00 90.50 754 THR A N 1
ATOM 5970 C CA . THR A 1 754 ? 35.622 7.953 -60.970 1.00 90.50 754 THR A CA 1
ATOM 5971 C C . THR A 1 754 ? 35.537 6.792 -59.989 1.00 90.50 754 THR A C 1
ATOM 5973 O O . THR A 1 754 ? 35.622 6.995 -58.776 1.00 90.50 754 THR A O 1
ATOM 5976 N N . LYS A 1 755 ? 35.378 5.572 -60.504 1.00 89.19 755 LYS A N 1
ATOM 5977 C CA . LYS A 1 755 ? 35.405 4.329 -59.729 1.00 89.19 755 LYS A CA 1
ATOM 5978 C C . LYS A 1 755 ? 36.530 3.442 -60.251 1.00 89.19 755 LYS A C 1
ATOM 5980 O O . LYS A 1 755 ? 36.549 3.107 -61.429 1.00 89.19 755 LYS A O 1
ATOM 5985 N N . GLU A 1 756 ? 37.437 3.050 -59.363 1.00 91.56 756 GLU A N 1
ATOM 5986 C CA . GLU A 1 756 ? 38.494 2.079 -59.652 1.00 91.56 756 GLU A CA 1
ATOM 5987 C C . GLU A 1 756 ? 38.202 0.756 -58.935 1.00 91.56 756 GLU A C 1
ATOM 5989 O O . GLU A 1 756 ? 37.748 0.756 -57.786 1.00 91.56 756 GLU A O 1
ATOM 5994 N N . ILE A 1 757 ? 38.423 -0.362 -59.625 1.00 90.25 757 ILE A N 1
ATOM 5995 C CA . ILE A 1 757 ? 38.174 -1.724 -59.141 1.00 90.25 757 ILE A CA 1
ATOM 5996 C C . ILE A 1 757 ? 39.438 -2.542 -59.380 1.00 90.25 757 ILE A C 1
ATOM 5998 O O . ILE A 1 757 ? 39.904 -2.652 -60.512 1.00 90.25 757 ILE A O 1
ATOM 6002 N N . GLU A 1 758 ? 39.994 -3.105 -58.313 1.00 87.75 758 GLU A N 1
ATOM 6003 C CA . GLU A 1 758 ? 41.189 -3.942 -58.380 1.00 87.75 758 GLU A CA 1
ATOM 6004 C C . GLU A 1 758 ? 40.845 -5.336 -58.926 1.00 87.75 758 GLU A C 1
ATOM 6006 O O . GLU A 1 758 ? 39.914 -5.994 -58.456 1.00 87.75 758 GLU A O 1
ATOM 6011 N N . VAL A 1 759 ? 41.587 -5.771 -59.941 1.00 83.88 759 VAL A N 1
ATOM 6012 C CA . VAL A 1 759 ? 41.514 -7.094 -60.571 1.00 83.88 759 VAL A CA 1
ATOM 6013 C C . VAL A 1 759 ? 42.923 -7.659 -60.729 1.00 83.88 759 VAL A C 1
ATOM 6015 O O . VAL A 1 759 ? 43.910 -6.937 -60.614 1.00 83.88 759 VAL A O 1
ATOM 6018 N N . SER A 1 760 ? 43.044 -8.952 -61.038 1.00 79.62 760 SER A N 1
ATOM 6019 C CA . SER A 1 760 ? 44.355 -9.603 -61.187 1.00 79.62 760 SER A CA 1
ATOM 6020 C C . SER A 1 760 ? 45.246 -8.968 -62.261 1.00 79.62 760 SER A C 1
ATOM 6022 O O . SER A 1 760 ? 46.460 -9.105 -62.191 1.00 79.62 760 SER A O 1
ATOM 6024 N N . GLN A 1 761 ? 44.645 -8.287 -63.242 1.00 80.31 761 GLN A N 1
ATOM 6025 C CA . GLN A 1 761 ? 45.340 -7.637 -64.357 1.00 80.31 761 GLN A CA 1
ATOM 6026 C C . GLN A 1 761 ? 45.663 -6.151 -64.101 1.00 80.31 761 GLN A C 1
ATOM 6028 O O . GLN A 1 761 ? 46.283 -5.516 -64.943 1.00 80.31 761 GLN A O 1
ATOM 6033 N N . GLY A 1 762 ? 45.229 -5.558 -62.980 1.00 87.31 762 GLY A N 1
ATOM 6034 C CA . GLY A 1 762 ? 45.402 -4.128 -62.691 1.00 87.31 762 GLY A CA 1
ATOM 6035 C C . GLY A 1 762 ? 44.146 -3.483 -62.099 1.00 87.31 762 GLY A C 1
ATOM 6036 O O . GLY A 1 762 ? 43.402 -4.116 -61.357 1.00 87.31 762 GLY A O 1
ATOM 6037 N N . ARG A 1 763 ? 43.883 -2.209 -62.419 1.00 91.25 763 ARG A N 1
ATOM 6038 C CA . ARG A 1 763 ? 42.658 -1.507 -61.993 1.00 91.25 763 ARG A CA 1
ATOM 6039 C C . ARG A 1 763 ? 41.736 -1.228 -63.174 1.00 91.25 763 ARG A C 1
ATOM 6041 O O . ARG A 1 763 ? 42.104 -0.487 -64.080 1.00 91.25 763 ARG A O 1
ATOM 6048 N N . ILE A 1 764 ? 40.523 -1.774 -63.131 1.00 94.25 764 ILE A N 1
ATOM 6049 C CA . ILE A 1 764 ? 39.435 -1.352 -64.019 1.00 94.25 764 ILE A CA 1
ATOM 6050 C C . ILE A 1 764 ? 38.982 0.035 -63.567 1.00 94.25 764 ILE A C 1
ATOM 6052 O O . ILE A 1 764 ? 38.669 0.225 -62.391 1.00 94.25 764 ILE A O 1
ATOM 6056 N N . LYS A 1 765 ? 38.925 0.995 -64.490 1.00 95.12 765 LYS A N 1
ATOM 6057 C CA . LYS A 1 765 ? 38.498 2.374 -64.219 1.00 95.12 765 LYS A CA 1
ATOM 6058 C C . LYS A 1 765 ? 37.187 2.672 -64.944 1.00 95.12 765 LYS A C 1
ATOM 6060 O O . LYS A 1 765 ? 37.062 2.394 -66.133 1.00 95.12 765 LYS A O 1
ATOM 6065 N N . ILE A 1 766 ? 36.230 3.254 -64.226 1.00 94.44 766 ILE A N 1
ATOM 6066 C CA . ILE A 1 766 ? 34.938 3.718 -64.743 1.00 94.44 766 ILE A CA 1
ATOM 6067 C C . ILE A 1 766 ? 34.837 5.216 -64.462 1.00 94.44 766 ILE A C 1
ATOM 6069 O O . ILE A 1 766 ? 34.947 5.635 -63.309 1.00 94.44 766 ILE A O 1
ATOM 6073 N N . GLU A 1 767 ? 34.602 6.017 -65.494 1.00 94.06 767 GLU A N 1
ATOM 6074 C CA . GLU A 1 767 ? 34.427 7.466 -65.394 1.00 94.06 767 GLU A CA 1
ATOM 6075 C C . GLU A 1 767 ? 33.037 7.850 -65.894 1.00 94.06 767 GLU A C 1
ATOM 6077 O O . GLU A 1 767 ? 32.714 7.662 -67.065 1.00 94.06 767 GLU A O 1
ATOM 6082 N N . ILE A 1 768 ? 32.205 8.385 -65.002 1.00 92.69 768 ILE A N 1
ATOM 6083 C CA . ILE A 1 768 ? 30.835 8.814 -65.288 1.00 92.69 768 ILE A CA 1
ATOM 6084 C C . ILE A 1 768 ? 30.802 10.347 -65.225 1.00 92.69 768 ILE A C 1
ATOM 6086 O O . ILE A 1 768 ? 30.907 10.901 -64.128 1.00 92.69 768 ILE A O 1
ATOM 6090 N N . PRO A 1 769 ? 30.701 11.066 -66.358 1.00 92.56 769 PRO A N 1
ATOM 6091 C CA . PRO A 1 769 ? 30.651 12.528 -66.363 1.00 92.56 769 PRO A CA 1
ATOM 6092 C C . PRO A 1 769 ? 29.434 13.083 -65.614 1.00 92.56 769 PRO A C 1
ATOM 6094 O O . PRO A 1 769 ? 28.376 12.462 -65.614 1.00 92.56 769 PRO A O 1
ATOM 6097 N N . ALA A 1 770 ? 29.537 14.298 -65.071 1.00 88.44 770 ALA A N 1
ATOM 6098 C CA . ALA A 1 770 ? 28.376 14.989 -64.502 1.00 88.44 770 ALA A CA 1
ATOM 6099 C C . ALA A 1 770 ? 27.254 15.174 -65.545 1.00 88.44 770 ALA A C 1
ATOM 6101 O O . ALA A 1 770 ? 27.515 15.586 -66.685 1.00 88.44 770 ALA A O 1
ATOM 6102 N N . GLY A 1 771 ? 26.002 14.954 -65.161 1.00 87.31 771 GLY A N 1
ATOM 6103 C CA . GLY A 1 771 ? 24.819 15.029 -66.027 1.00 87.31 771 GLY A CA 1
ATOM 6104 C C . GLY A 1 771 ? 24.527 13.746 -66.823 1.00 87.31 771 GLY A C 1
ATOM 6105 O O . GLY A 1 771 ? 23.798 13.815 -67.817 1.00 87.31 771 GLY A O 1
ATOM 6106 N N . THR A 1 772 ? 25.121 12.609 -66.447 1.00 88.94 772 THR A N 1
ATOM 6107 C CA . THR A 1 772 ? 24.885 11.293 -67.065 1.00 88.94 772 THR A CA 1
ATOM 6108 C C . THR A 1 772 ? 23.592 10.611 -66.580 1.00 88.94 772 THR A C 1
ATOM 6110 O O . THR A 1 772 ? 22.952 9.912 -67.372 1.00 88.94 772 THR A O 1
ATOM 6113 N N . VAL A 1 773 ? 23.180 10.819 -65.323 1.00 85.94 773 VAL A N 1
ATOM 6114 C CA . VAL A 1 773 ? 22.079 10.129 -64.619 1.00 85.94 773 VAL A CA 1
ATOM 6115 C C . VAL A 1 773 ? 21.183 11.145 -63.889 1.00 85.94 773 VAL A C 1
ATOM 6117 O O . VAL A 1 773 ? 21.622 11.864 -63.006 1.00 85.94 773 VAL A O 1
ATOM 6120 N N . GLU A 1 774 ? 19.884 11.184 -64.204 1.00 80.94 774 GLU A N 1
ATOM 6121 C CA . GLU A 1 774 ? 18.962 12.223 -63.689 1.00 80.94 774 GLU A CA 1
ATOM 6122 C C . GLU A 1 774 ? 18.638 12.159 -62.187 1.00 80.94 774 GLU A C 1
ATOM 6124 O O . GLU A 1 774 ? 18.108 13.124 -61.637 1.00 80.94 774 GLU A O 1
ATOM 6129 N N . LYS A 1 775 ? 18.877 11.017 -61.542 1.00 82.19 775 LYS A N 1
ATOM 6130 C CA . LYS A 1 775 ? 18.514 10.754 -60.145 1.00 82.19 775 LYS A CA 1
ATOM 6131 C C . LYS A 1 775 ? 19.760 10.465 -59.332 1.00 82.19 775 LYS A C 1
ATOM 6133 O O . LYS A 1 775 ? 20.731 9.965 -59.885 1.00 82.19 775 LYS A O 1
ATOM 6138 N N . ASP A 1 776 ? 19.683 10.656 -58.021 1.00 82.62 776 ASP A N 1
ATOM 6139 C CA . ASP A 1 776 ? 20.703 10.148 -57.107 1.00 82.62 776 ASP A CA 1
ATOM 6140 C C . ASP A 1 776 ? 20.812 8.627 -57.212 1.00 82.62 776 ASP A C 1
ATOM 6142 O O . ASP A 1 776 ? 19.799 7.915 -57.245 1.00 82.62 776 ASP A O 1
ATOM 6146 N N . TYR A 1 777 ? 22.044 8.128 -57.260 1.00 86.44 777 TYR A N 1
ATOM 6147 C CA . TYR A 1 777 ? 22.314 6.720 -57.525 1.00 86.44 777 TYR A CA 1
ATOM 6148 C C . TYR A 1 777 ? 23.510 6.189 -56.741 1.00 86.44 777 TYR A C 1
ATOM 6150 O O . TYR A 1 777 ? 24.338 6.944 -56.238 1.00 86.44 777 TYR A O 1
ATOM 6158 N N . TYR A 1 778 ? 23.628 4.869 -56.656 1.00 84.31 778 TYR A N 1
ATOM 6159 C CA . TYR A 1 778 ? 24.837 4.186 -56.209 1.00 84.31 778 TYR A CA 1
ATOM 6160 C C . TYR A 1 778 ? 25.277 3.143 -57.243 1.00 84.31 778 TYR A C 1
ATOM 6162 O O . TYR A 1 778 ? 24.470 2.633 -58.023 1.00 84.31 778 TYR A O 1
ATOM 6170 N N . ILE A 1 779 ? 26.582 2.863 -57.272 1.00 87.19 779 ILE A N 1
ATOM 6171 C CA . ILE A 1 779 ? 27.222 1.983 -58.258 1.00 87.19 779 ILE A CA 1
ATOM 6172 C C . ILE A 1 779 ? 27.487 0.624 -57.605 1.00 87.19 779 ILE A C 1
ATOM 6174 O O . ILE A 1 779 ? 28.197 0.549 -56.600 1.00 87.19 779 ILE A O 1
ATOM 6178 N N . LEU A 1 780 ? 26.956 -0.444 -58.194 1.00 87.81 780 LEU A N 1
ATOM 6179 C CA . LEU A 1 780 ? 27.307 -1.824 -57.875 1.00 87.81 780 LEU A CA 1
ATOM 6180 C C . LEU A 1 780 ? 28.187 -2.396 -58.983 1.00 87.81 780 LEU A C 1
ATOM 6182 O O . LEU A 1 780 ? 27.889 -2.235 -60.165 1.00 87.81 780 LEU A O 1
ATOM 6186 N N . THR A 1 781 ? 29.260 -3.073 -58.587 1.00 90.25 781 THR A N 1
ATOM 6187 C CA . THR A 1 781 ? 30.233 -3.675 -59.502 1.00 90.25 781 THR A CA 1
ATOM 6188 C C . THR A 1 781 ? 30.542 -5.106 -59.082 1.00 90.25 781 THR A C 1
ATOM 6190 O O . THR A 1 781 ? 30.735 -5.346 -57.890 1.00 90.25 781 THR A O 1
ATOM 6193 N N . SER A 1 782 ? 30.633 -6.040 -60.030 1.00 91.25 782 SER A N 1
ATOM 6194 C CA . SER A 1 782 ? 31.008 -7.438 -59.764 1.00 91.25 782 SER A CA 1
ATOM 6195 C C . SER A 1 782 ? 32.000 -7.946 -60.804 1.00 91.25 782 SER A C 1
ATOM 6197 O O . SER A 1 782 ? 31.738 -7.847 -61.997 1.00 91.25 782 SER A O 1
ATOM 6199 N N . THR A 1 783 ? 33.126 -8.509 -60.368 1.00 89.56 783 THR A N 1
ATOM 6200 C CA . THR A 1 783 ? 34.143 -9.126 -61.247 1.00 89.56 783 THR A CA 1
ATOM 6201 C C . THR A 1 783 ? 33.880 -10.611 -61.517 1.00 89.56 783 THR A C 1
ATOM 6203 O O . THR A 1 783 ? 34.524 -11.212 -62.373 1.00 89.56 783 THR A O 1
ATOM 6206 N N . SER A 1 784 ? 32.893 -11.190 -60.823 1.00 87.50 784 SER A N 1
ATOM 6207 C CA . SER A 1 784 ? 32.441 -12.579 -60.984 1.00 87.50 784 SER A CA 1
ATOM 6208 C C . SER A 1 784 ? 30.905 -12.664 -61.025 1.00 87.50 784 SER A C 1
ATOM 6210 O O . SER A 1 784 ? 30.306 -13.371 -60.204 1.00 87.50 784 SER A O 1
ATOM 6212 N N . PRO A 1 785 ? 30.234 -11.915 -61.922 1.00 87.31 785 PRO A N 1
ATOM 6213 C CA . PRO A 1 785 ? 28.775 -11.875 -61.987 1.00 87.31 785 PRO A CA 1
ATOM 6214 C C . PRO A 1 785 ? 28.187 -13.261 -62.282 1.00 87.31 785 PRO A C 1
ATOM 6216 O O . PRO A 1 785 ? 28.611 -13.953 -63.205 1.00 87.31 785 PRO A O 1
ATOM 6219 N N . GLN A 1 786 ? 27.200 -13.670 -61.484 1.00 79.62 786 GLN A N 1
ATOM 6220 C CA . GLN A 1 786 ? 26.468 -14.926 -61.665 1.00 79.62 786 GLN A CA 1
ATOM 6221 C C . GLN A 1 786 ? 25.176 -14.621 -62.432 1.00 79.62 786 GLN A C 1
ATOM 6223 O O . GLN A 1 786 ? 24.169 -14.247 -61.832 1.00 79.62 786 GLN A O 1
ATOM 6228 N N . ASN A 1 787 ? 25.221 -14.711 -63.762 1.00 75.94 787 ASN A N 1
ATOM 6229 C CA . ASN A 1 787 ? 24.096 -14.374 -64.635 1.00 75.94 787 ASN A CA 1
ATOM 6230 C C . ASN A 1 787 ? 23.916 -15.453 -65.719 1.00 75.94 787 ASN A C 1
ATOM 6232 O O . ASN A 1 787 ? 24.835 -15.738 -66.485 1.00 75.94 787 ASN A O 1
ATOM 6236 N N . THR A 1 788 ? 22.711 -16.019 -65.822 1.00 84.44 788 THR A N 1
ATOM 6237 C CA . THR A 1 788 ? 22.346 -17.031 -66.831 1.00 84.44 788 THR A CA 1
ATOM 6238 C C . THR A 1 788 ? 22.506 -16.531 -68.272 1.00 84.44 788 THR A C 1
ATOM 6240 O O . THR A 1 788 ? 22.722 -17.322 -69.193 1.00 84.44 788 THR A O 1
ATOM 6243 N N . GLU A 1 789 ? 22.439 -15.215 -68.494 1.00 86.88 789 GLU A N 1
ATOM 6244 C CA . GLU A 1 789 ? 22.711 -14.604 -69.798 1.00 86.88 789 GLU A CA 1
ATOM 6245 C C . GLU A 1 789 ? 24.193 -14.714 -70.188 1.00 86.88 789 GLU A C 1
ATOM 6247 O O . GLU A 1 789 ? 24.495 -14.942 -71.360 1.00 86.88 789 GLU A O 1
ATOM 6252 N N . ILE A 1 790 ? 25.112 -14.625 -69.213 1.00 87.62 790 ILE A N 1
ATOM 6253 C CA . ILE A 1 790 ? 26.553 -14.842 -69.421 1.00 87.62 790 ILE A CA 1
ATOM 6254 C C . ILE A 1 790 ? 26.799 -16.299 -69.797 1.00 87.62 790 ILE A C 1
ATOM 6256 O O . ILE A 1 790 ? 27.523 -16.569 -70.750 1.00 87.62 790 ILE A O 1
ATOM 6260 N N . GLU A 1 791 ? 26.177 -17.243 -69.087 1.00 85.88 791 GLU A N 1
ATOM 6261 C CA . GLU A 1 791 ? 26.286 -18.673 -69.403 1.00 85.88 791 GLU A CA 1
ATOM 6262 C C . GLU A 1 791 ? 25.810 -18.959 -70.833 1.00 85.88 791 GLU A C 1
ATOM 6264 O O . GLU A 1 791 ? 26.495 -19.641 -71.599 1.00 85.88 791 GLU A O 1
ATOM 6269 N N . THR A 1 792 ? 24.679 -18.368 -71.223 1.00 87.12 792 THR A N 1
ATOM 6270 C CA . THR A 1 792 ? 24.108 -18.513 -72.568 1.00 87.12 792 THR A CA 1
ATOM 6271 C C . THR A 1 792 ? 24.994 -17.871 -73.640 1.00 87.12 792 THR A C 1
ATOM 6273 O O . THR A 1 792 ? 25.225 -18.475 -74.690 1.00 87.12 792 THR A O 1
ATOM 6276 N N . ALA A 1 793 ? 25.518 -16.667 -73.396 1.00 86.62 793 ALA A N 1
ATOM 6277 C CA . ALA A 1 793 ? 26.426 -15.987 -74.318 1.00 86.62 793 ALA A CA 1
ATOM 6278 C C . ALA A 1 793 ? 27.753 -16.747 -74.466 1.00 86.62 793 ALA A C 1
ATOM 6280 O O . ALA A 1 793 ? 28.226 -16.953 -75.581 1.00 86.62 793 ALA A O 1
ATOM 6281 N N . ASN A 1 794 ? 28.305 -17.262 -73.365 1.00 85.38 794 ASN A N 1
ATOM 6282 C CA . ASN A 1 794 ? 29.530 -18.061 -73.372 1.00 85.38 794 ASN A CA 1
ATOM 6283 C C . ASN A 1 794 ? 29.376 -19.356 -74.181 1.00 85.38 794 ASN A C 1
ATOM 6285 O O . ASN A 1 794 ? 30.308 -19.743 -74.887 1.00 85.38 794 ASN A O 1
ATOM 6289 N N . GLN A 1 795 ? 28.213 -20.015 -74.109 1.00 81.19 795 GLN A N 1
ATOM 6290 C CA . GLN A 1 795 ? 27.918 -21.206 -74.913 1.00 81.19 795 GLN A CA 1
ATOM 6291 C C . GLN A 1 795 ? 27.846 -20.906 -76.416 1.00 81.19 795 GLN A C 1
ATOM 6293 O O . GLN A 1 795 ? 28.321 -21.719 -77.208 1.00 81.19 795 GLN A O 1
ATOM 6298 N N . LYS A 1 796 ? 27.279 -19.758 -76.816 1.00 77.06 796 LYS A N 1
ATOM 6299 C CA . LYS A 1 796 ? 27.220 -19.341 -78.229 1.00 77.06 796 LYS A CA 1
ATOM 6300 C C . LYS A 1 796 ? 28.602 -18.993 -78.784 1.00 77.06 796 LYS A C 1
ATOM 6302 O O . LYS A 1 796 ? 28.920 -19.404 -79.895 1.00 77.06 796 LYS A O 1
ATOM 6307 N N . ASP A 1 797 ? 29.418 -18.294 -78.001 1.00 68.69 797 ASP A N 1
ATOM 6308 C CA . ASP A 1 797 ? 30.748 -17.836 -78.415 1.00 68.69 797 ASP A CA 1
ATOM 6309 C C . ASP A 1 797 ? 31.794 -18.952 -78.455 1.00 68.69 797 ASP A C 1
ATOM 6311 O O . ASP A 1 797 ? 32.698 -18.902 -79.279 1.00 68.69 797 ASP A O 1
ATOM 6315 N N . ASN A 1 798 ? 31.649 -20.009 -77.643 1.00 59.88 798 ASN A N 1
ATOM 6316 C CA . ASN A 1 798 ? 32.526 -21.194 -77.685 1.00 59.88 798 ASN A CA 1
ATOM 6317 C C . ASN A 1 798 ? 32.531 -21.934 -79.048 1.00 59.88 798 ASN A C 1
ATOM 6319 O O . ASN A 1 798 ? 33.209 -22.952 -79.195 1.00 59.88 798 ASN A O 1
ATOM 6323 N N . LEU A 1 799 ? 31.768 -21.454 -80.035 1.00 51.09 799 LEU A N 1
ATOM 6324 C CA . LEU A 1 799 ? 31.717 -21.953 -81.406 1.00 51.09 799 LEU A CA 1
ATOM 6325 C C . LEU A 1 799 ? 32.573 -21.131 -82.393 1.00 51.09 799 LEU A C 1
ATOM 6327 O O . LEU A 1 799 ? 32.817 -21.623 -83.498 1.00 51.09 799 LEU A O 1
ATOM 6331 N N . ASP A 1 800 ? 33.054 -19.936 -82.026 1.00 59.44 800 ASP A N 1
ATOM 6332 C CA . ASP A 1 800 ? 33.962 -19.138 -82.863 1.00 59.44 800 ASP A CA 1
ATOM 6333 C C . ASP A 1 800 ? 35.424 -19.415 -82.488 1.00 59.44 800 ASP A C 1
ATOM 6335 O O . ASP A 1 800 ? 35.921 -18.996 -81.449 1.00 59.44 800 ASP A O 1
ATOM 6339 N N . LYS A 1 801 ? 36.139 -20.148 -83.350 1.00 60.88 801 LYS A N 1
ATOM 6340 C CA . LYS A 1 801 ? 37.552 -20.504 -83.130 1.00 60.88 801 LYS A CA 1
ATOM 6341 C C . LYS A 1 801 ? 38.520 -19.319 -83.277 1.00 60.88 801 LYS A C 1
ATOM 6343 O O . LYS A 1 801 ? 39.710 -19.511 -83.044 1.00 60.88 801 LYS A O 1
ATOM 6348 N N . ASN A 1 802 ? 38.043 -18.142 -83.689 1.00 69.00 802 ASN A N 1
ATOM 6349 C CA . ASN A 1 802 ? 38.879 -16.975 -83.998 1.00 69.00 802 ASN A CA 1
ATOM 6350 C C . ASN A 1 802 ? 38.794 -15.860 -82.938 1.00 69.00 802 ASN A C 1
ATOM 6352 O O . ASN A 1 802 ? 39.284 -14.751 -83.175 1.00 69.00 802 ASN A O 1
ATOM 6356 N N . LEU A 1 803 ? 38.163 -16.128 -81.792 1.00 77.94 803 LEU A N 1
ATOM 6357 C CA . LEU A 1 803 ? 37.990 -15.169 -80.708 1.00 77.94 803 LEU A CA 1
ATOM 6358 C C . LEU A 1 803 ? 38.112 -15.880 -79.359 1.00 77.94 803 LEU A C 1
ATOM 6360 O O . LEU A 1 803 ? 37.458 -16.896 -79.137 1.00 77.94 803 LEU A O 1
ATOM 6364 N N . ASP A 1 804 ? 38.927 -15.340 -78.457 1.00 82.75 804 ASP A N 1
ATOM 6365 C CA . ASP A 1 804 ? 39.109 -15.886 -77.114 1.00 82.75 804 ASP A CA 1
ATOM 6366 C C . ASP A 1 804 ? 38.906 -14.812 -76.039 1.00 82.75 804 ASP A C 1
ATOM 6368 O O . ASP A 1 804 ? 39.218 -13.631 -76.233 1.00 82.75 804 ASP A O 1
ATOM 6372 N N . ARG A 1 805 ? 38.341 -15.223 -74.903 1.00 87.25 805 ARG A N 1
ATOM 6373 C CA . ARG A 1 805 ? 37.985 -14.346 -73.778 1.00 87.25 805 ARG A CA 1
ATOM 6374 C C . ARG A 1 805 ? 39.151 -14.255 -72.814 1.00 87.25 805 ARG A C 1
ATOM 6376 O O . ARG A 1 805 ? 39.616 -15.281 -72.332 1.00 87.25 805 ARG A O 1
ATOM 6383 N N . LEU A 1 806 ? 39.548 -13.043 -72.440 1.00 88.69 806 LEU A N 1
ATOM 6384 C CA . LEU A 1 806 ? 40.657 -12.844 -71.515 1.00 88.69 806 LEU A CA 1
ATOM 6385 C C . LEU A 1 806 ? 40.188 -13.010 -70.053 1.00 88.69 806 LEU A C 1
ATOM 6387 O O . LEU A 1 806 ? 39.413 -12.176 -69.562 1.00 88.69 806 LEU A O 1
ATOM 6391 N N . PRO A 1 807 ? 40.618 -14.059 -69.321 1.00 83.00 807 PRO A N 1
ATOM 6392 C CA . PRO A 1 807 ? 40.149 -14.305 -67.960 1.00 83.00 807 PRO A CA 1
ATOM 6393 C C . PRO A 1 807 ? 40.551 -13.186 -66.991 1.00 83.00 807 PRO A C 1
ATOM 6395 O O . PRO A 1 807 ? 41.620 -12.590 -67.103 1.00 83.00 807 PRO A O 1
ATOM 6398 N N . GLY A 1 808 ? 39.694 -12.903 -66.006 1.00 85.06 808 GLY A N 1
ATOM 6399 C CA . GLY A 1 808 ? 39.959 -11.874 -64.990 1.00 85.06 808 GLY A CA 1
ATOM 6400 C C . GLY A 1 808 ? 39.725 -10.428 -65.448 1.00 85.06 808 GLY A C 1
ATOM 6401 O O . GLY A 1 808 ? 39.976 -9.508 -64.677 1.00 85.06 808 GLY A O 1
ATOM 6402 N N . THR A 1 809 ? 39.212 -10.223 -66.666 1.00 91.88 809 THR A N 1
ATOM 6403 C CA . THR A 1 809 ? 38.874 -8.890 -67.211 1.00 91.88 809 THR A CA 1
ATOM 6404 C C . THR A 1 809 ? 37.375 -8.582 -67.195 1.00 91.88 809 THR A C 1
ATOM 6406 O O . THR A 1 809 ? 36.954 -7.511 -67.627 1.00 91.88 809 THR A O 1
ATOM 6409 N N . MET A 1 810 ? 36.558 -9.522 -66.708 1.00 91.88 810 MET A N 1
ATOM 6410 C CA . MET A 1 810 ? 35.107 -9.371 -66.666 1.00 91.88 810 MET A CA 1
ATOM 6411 C C . MET A 1 810 ? 34.683 -8.389 -65.571 1.00 91.88 810 MET A C 1
ATOM 6413 O O . MET A 1 810 ? 35.169 -8.457 -64.441 1.00 91.88 810 MET A O 1
ATOM 6417 N N . ILE A 1 811 ? 33.729 -7.516 -65.889 1.00 93.81 811 ILE A N 1
ATOM 6418 C CA . ILE A 1 811 ? 33.101 -6.624 -64.917 1.00 93.81 811 ILE A CA 1
ATOM 6419 C C . ILE A 1 811 ? 31.630 -6.376 -65.251 1.00 93.81 811 ILE A C 1
ATOM 6421 O O . ILE A 1 811 ? 31.290 -5.927 -66.339 1.00 93.81 811 ILE A O 1
ATOM 6425 N N . GLU A 1 812 ? 30.741 -6.639 -64.301 1.00 94.50 812 GLU A N 1
ATOM 6426 C CA . GLU A 1 812 ? 29.357 -6.168 -64.318 1.00 94.50 812 GLU A CA 1
ATOM 6427 C C . GLU A 1 812 ? 29.272 -4.807 -63.638 1.00 94.50 812 GLU A C 1
ATOM 6429 O O . GLU A 1 812 ? 29.794 -4.632 -62.536 1.00 94.50 812 GLU A O 1
ATOM 6434 N N . ILE A 1 813 ? 28.590 -3.860 -64.281 1.00 93.00 813 ILE A N 1
ATOM 6435 C CA . ILE A 1 813 ? 28.314 -2.534 -63.730 1.00 93.00 813 ILE A CA 1
ATOM 6436 C C . ILE A 1 813 ? 26.797 -2.337 -63.693 1.00 93.00 813 ILE A C 1
ATOM 6438 O O . ILE A 1 813 ? 26.127 -2.429 -64.721 1.00 93.00 813 ILE A O 1
ATOM 6442 N N . ASN A 1 814 ? 26.247 -2.039 -62.515 1.00 90.44 814 ASN A N 1
ATOM 6443 C CA . ASN A 1 814 ? 24.818 -1.800 -62.312 1.00 90.44 814 ASN A CA 1
ATOM 6444 C C . ASN A 1 814 ? 24.613 -0.518 -61.495 1.00 90.44 814 ASN A C 1
ATOM 6446 O O . ASN A 1 814 ? 25.138 -0.385 -60.389 1.00 90.44 814 ASN A O 1
ATOM 6450 N N . LEU A 1 815 ? 23.847 0.428 -62.038 1.00 90.25 815 LEU A N 1
ATOM 6451 C CA . LEU A 1 815 ? 23.437 1.626 -61.309 1.00 90.25 815 LEU A CA 1
ATOM 6452 C C . LEU A 1 815 ? 22.082 1.398 -60.652 1.00 90.25 815 LEU A C 1
ATOM 6454 O O . LEU A 1 815 ? 21.165 0.904 -61.306 1.00 90.25 815 LEU A O 1
ATOM 6458 N N . LYS A 1 816 ? 21.927 1.811 -59.394 1.00 85.38 816 LYS A N 1
ATOM 6459 C CA . LYS A 1 816 ? 20.652 1.752 -58.669 1.00 85.38 816 LYS A CA 1
ATOM 6460 C C . LYS A 1 816 ? 20.280 3.108 -58.089 1.00 85.38 816 LYS A C 1
ATOM 6462 O O . LYS A 1 816 ? 21.155 3.813 -57.596 1.00 85.38 816 LYS A O 1
ATOM 6467 N N . ASP A 1 817 ? 19.001 3.466 -58.147 1.00 83.62 817 ASP A N 1
ATOM 6468 C CA . ASP A 1 817 ? 18.492 4.693 -57.526 1.00 83.62 817 ASP A CA 1
ATOM 6469 C C . ASP A 1 817 ? 18.388 4.574 -55.991 1.00 83.62 817 ASP A C 1
ATOM 6471 O O . ASP A 1 817 ? 18.635 3.513 -55.410 1.00 83.62 817 ASP A O 1
ATOM 6475 N N . THR A 1 818 ? 18.008 5.658 -55.307 1.00 75.62 818 THR A N 1
ATOM 6476 C CA . THR A 1 818 ? 17.854 5.691 -53.835 1.00 75.62 818 THR A CA 1
ATOM 6477 C C . THR A 1 818 ? 16.808 4.719 -53.282 1.00 75.62 818 THR A C 1
ATOM 6479 O O . THR A 1 818 ? 16.816 4.438 -52.085 1.00 75.62 818 THR A O 1
ATOM 6482 N N . SER A 1 819 ? 15.933 4.175 -54.133 1.00 76.56 819 SER A N 1
ATOM 6483 C CA . SER A 1 819 ? 14.939 3.153 -53.775 1.00 76.56 819 SER A CA 1
ATOM 6484 C C . SER A 1 819 ? 15.420 1.725 -54.070 1.00 76.56 819 SER A C 1
ATOM 6486 O O . SER A 1 819 ? 14.694 0.766 -53.813 1.00 76.56 819 SER A O 1
ATOM 6488 N N . GLY A 1 820 ? 16.640 1.561 -54.593 1.00 76.31 820 GLY A N 1
ATOM 6489 C CA . GLY A 1 820 ? 17.244 0.268 -54.915 1.00 76.31 820 GLY A CA 1
ATOM 6490 C C . GLY A 1 820 ? 16.842 -0.305 -56.280 1.00 76.31 820 GLY A C 1
ATOM 6491 O O . GLY A 1 820 ? 17.157 -1.470 -56.560 1.00 76.31 820 GLY A O 1
ATOM 6492 N N . VAL A 1 821 ? 16.173 0.480 -57.133 1.00 81.69 821 VAL A N 1
ATOM 6493 C CA . VAL A 1 821 ? 15.747 0.070 -58.480 1.00 81.69 821 VAL A CA 1
ATOM 6494 C C . VAL A 1 821 ? 16.887 0.289 -59.474 1.00 81.69 821 VAL A C 1
ATOM 6496 O O . VAL A 1 821 ? 17.501 1.354 -59.488 1.00 81.69 821 VAL A O 1
ATOM 6499 N N . SER A 1 822 ? 17.173 -0.708 -60.321 1.00 84.00 822 SER A N 1
ATOM 6500 C CA . SER A 1 822 ? 18.208 -0.587 -61.354 1.00 84.00 822 SER A CA 1
ATOM 6501 C C . SER A 1 822 ? 17.845 0.466 -62.401 1.00 84.00 822 SER A C 1
ATOM 6503 O O . SER A 1 822 ? 16.780 0.418 -63.018 1.00 84.00 822 SER A O 1
ATOM 6505 N N . ILE A 1 823 ? 18.768 1.394 -62.632 1.00 85.88 823 ILE A N 1
ATOM 6506 C CA . ILE A 1 823 ? 18.696 2.406 -63.679 1.00 85.88 823 ILE A CA 1
ATOM 6507 C C . ILE A 1 823 ? 19.171 1.742 -64.970 1.00 85.88 823 ILE A C 1
ATOM 6509 O O . ILE A 1 823 ? 20.358 1.489 -65.166 1.00 85.88 823 ILE A O 1
ATOM 6513 N N . THR A 1 824 ? 18.216 1.417 -65.834 1.00 80.31 824 THR A N 1
ATOM 6514 C CA . THR A 1 824 ? 18.445 0.726 -67.107 1.00 80.31 824 THR A CA 1
ATOM 6515 C C . THR A 1 824 ? 18.099 1.658 -68.272 1.00 80.31 824 THR A C 1
ATOM 6517 O O . THR A 1 824 ? 17.188 2.476 -68.161 1.00 80.31 824 THR A O 1
ATOM 6520 N N . GLY A 1 825 ? 18.838 1.570 -69.383 1.00 79.50 825 GLY A N 1
ATOM 6521 C CA . GLY A 1 825 ? 18.624 2.401 -70.577 1.00 79.50 825 GLY A CA 1
ATOM 6522 C C . GLY A 1 825 ? 19.892 3.087 -71.091 1.00 79.50 825 GLY A C 1
ATOM 6523 O O . GLY A 1 825 ? 20.990 2.850 -70.586 1.00 79.50 825 GLY A O 1
ATOM 6524 N N . THR A 1 826 ? 19.735 3.914 -72.127 1.00 84.56 826 THR A N 1
ATOM 6525 C CA . THR A 1 826 ? 20.825 4.709 -72.711 1.00 84.56 826 THR A CA 1
ATOM 6526 C C . THR A 1 826 ? 21.150 5.910 -71.820 1.00 84.56 826 THR A C 1
ATOM 6528 O O . THR A 1 826 ? 20.258 6.654 -71.415 1.00 84.56 826 THR A O 1
ATOM 6531 N N . LEU A 1 827 ? 22.431 6.104 -71.523 1.00 88.69 827 LEU A N 1
ATOM 6532 C CA . LEU A 1 827 ? 22.977 7.209 -70.743 1.00 88.69 827 LEU A CA 1
ATOM 6533 C C . LEU A 1 827 ? 22.862 8.536 -71.503 1.00 88.69 827 LEU A C 1
ATOM 6535 O O . LEU A 1 827 ? 22.994 8.576 -72.726 1.00 88.69 827 LEU A O 1
ATOM 6539 N N . LYS A 1 828 ? 22.667 9.645 -70.776 1.00 88.69 828 LYS A N 1
ATOM 6540 C CA . LYS A 1 828 ? 22.589 10.992 -71.379 1.00 88.69 828 LYS A CA 1
ATOM 6541 C C . LYS A 1 828 ? 23.922 11.499 -71.923 1.00 88.69 828 LYS A C 1
ATOM 6543 O O . LYS A 1 828 ? 23.945 12.291 -72.863 1.00 88.69 828 LYS A O 1
ATOM 6548 N N . LYS A 1 829 ? 25.013 11.078 -71.292 1.00 91.31 829 LYS A N 1
ATOM 6549 C CA . LYS A 1 829 ? 26.395 11.306 -71.710 1.00 91.31 829 LYS A CA 1
ATOM 6550 C C . LYS A 1 829 ? 27.112 9.967 -71.674 1.00 91.31 829 LYS A C 1
ATOM 6552 O O . LYS A 1 829 ? 26.759 9.102 -70.877 1.00 91.31 829 LYS A O 1
ATOM 6557 N N . GLU A 1 830 ? 28.090 9.789 -72.547 1.00 93.75 830 GLU A N 1
ATOM 6558 C CA . GLU A 1 830 ? 28.886 8.568 -72.542 1.00 93.75 830 GLU A CA 1
ATOM 6559 C C . GLU A 1 830 ? 29.764 8.523 -71.285 1.00 93.75 830 GLU A C 1
ATOM 6561 O O . GLU A 1 830 ? 30.397 9.517 -70.928 1.00 93.75 830 GLU A O 1
ATOM 6566 N N . ALA A 1 831 ? 29.788 7.373 -70.617 1.00 93.88 831 ALA A N 1
ATOM 6567 C CA . ALA A 1 831 ? 30.769 7.058 -69.587 1.00 93.88 831 ALA A CA 1
ATOM 6568 C C . ALA A 1 831 ? 31.983 6.385 -70.239 1.00 93.88 831 ALA A C 1
ATOM 6570 O O . ALA A 1 831 ? 31.857 5.786 -71.303 1.00 93.88 831 ALA A O 1
ATOM 6571 N N . THR A 1 832 ? 33.153 6.444 -69.615 1.00 95.81 832 THR A N 1
ATOM 6572 C CA . THR A 1 832 ? 34.354 5.757 -70.110 1.00 95.81 832 THR A CA 1
ATOM 6573 C C . THR A 1 832 ? 34.655 4.555 -69.226 1.00 95.81 832 THR A C 1
ATOM 6575 O O . THR A 1 832 ? 34.637 4.665 -68.000 1.00 95.81 832 THR A O 1
ATOM 6578 N N . ILE A 1 833 ? 34.943 3.409 -69.842 1.00 96.44 833 ILE A N 1
ATOM 6579 C CA . ILE A 1 833 ? 35.468 2.221 -69.165 1.00 96.44 833 ILE A CA 1
ATOM 6580 C C . ILE A 1 833 ? 36.864 1.909 -69.704 1.00 96.44 833 ILE A C 1
ATOM 6582 O O . ILE A 1 833 ? 37.077 1.909 -70.917 1.00 96.44 833 ILE A O 1
ATOM 6586 N N . SER A 1 834 ? 37.791 1.628 -68.794 1.00 96.81 834 SER A N 1
ATOM 6587 C CA . SER A 1 834 ? 39.155 1.187 -69.087 1.00 96.81 834 SER A CA 1
ATOM 6588 C C . SER A 1 834 ? 39.416 -0.134 -68.372 1.00 96.81 834 SER A C 1
ATOM 6590 O O . SER A 1 834 ? 39.301 -0.197 -67.147 1.00 96.81 834 SER A O 1
ATOM 6592 N N . ILE A 1 835 ? 39.759 -1.181 -69.122 1.00 96.88 835 ILE A N 1
ATOM 6593 C CA . ILE A 1 835 ? 40.030 -2.527 -68.600 1.00 96.88 835 ILE A CA 1
ATOM 6594 C C . ILE A 1 835 ? 41.499 -2.877 -68.876 1.00 96.88 835 ILE A C 1
ATOM 6596 O O . ILE A 1 835 ? 41.917 -2.791 -70.032 1.00 96.88 835 ILE A O 1
ATOM 6600 N N . PRO A 1 836 ? 42.286 -3.251 -67.853 1.00 95.94 836 PRO A N 1
ATOM 6601 C CA . PRO A 1 836 ? 43.692 -3.584 -68.026 1.00 95.94 836 PRO A CA 1
ATOM 6602 C C . PRO A 1 836 ? 43.902 -5.018 -68.530 1.00 95.94 836 PRO A C 1
ATOM 6604 O O . PRO A 1 836 ? 43.071 -5.901 -68.297 1.00 95.94 836 PRO A O 1
ATOM 6607 N N . TYR A 1 837 ? 45.040 -5.244 -69.182 1.00 94.31 837 TYR A N 1
ATOM 6608 C CA . TYR A 1 837 ? 45.584 -6.554 -69.548 1.00 94.31 837 TYR A CA 1
ATOM 6609 C C . TYR A 1 837 ? 47.072 -6.624 -69.170 1.00 94.31 837 TYR A C 1
ATOM 6611 O O . TYR A 1 837 ? 47.701 -5.598 -68.926 1.00 94.31 837 TYR A O 1
ATOM 6619 N N . ALA A 1 838 ? 47.635 -7.829 -69.090 1.00 90.75 838 ALA A N 1
ATOM 6620 C CA . ALA A 1 838 ? 49.054 -8.017 -68.799 1.00 90.75 838 ALA A CA 1
ATOM 6621 C C . ALA A 1 838 ? 49.858 -8.235 -70.088 1.00 90.75 838 ALA A C 1
ATOM 6623 O O . ALA A 1 838 ? 49.544 -9.138 -70.857 1.00 90.75 838 ALA A O 1
ATOM 6624 N N . ASP A 1 839 ? 50.889 -7.417 -70.279 1.00 90.25 839 ASP A N 1
ATOM 6625 C CA . ASP A 1 839 ? 52.030 -7.624 -71.181 1.00 90.25 839 ASP A CA 1
ATOM 6626 C C . ASP A 1 839 ? 53.260 -7.079 -70.432 1.00 90.25 839 ASP A C 1
ATOM 6628 O O . ASP A 1 839 ? 53.617 -5.902 -70.527 1.00 90.25 839 ASP A O 1
ATOM 6632 N N . ASN A 1 840 ? 53.805 -7.885 -69.518 1.00 88.12 840 ASN A N 1
ATOM 6633 C CA . ASN A 1 840 ? 54.858 -7.434 -68.605 1.00 88.12 840 ASN A CA 1
ATOM 6634 C C . ASN A 1 840 ? 56.246 -7.428 -69.257 1.00 88.12 840 ASN A C 1
ATOM 6636 O O . ASN A 1 840 ? 57.130 -6.703 -68.791 1.00 88.12 840 ASN A O 1
ATOM 6640 N N . ASP A 1 841 ? 56.464 -8.243 -70.291 1.00 86.81 841 ASP A N 1
ATOM 6641 C CA . ASP A 1 841 ? 57.725 -8.293 -71.035 1.00 86.81 841 ASP A CA 1
ATOM 6642 C C . ASP A 1 841 ? 57.728 -7.376 -72.276 1.00 86.81 841 ASP A C 1
ATOM 6644 O O . ASP A 1 841 ? 58.786 -7.191 -72.885 1.00 86.81 841 ASP A O 1
ATOM 6648 N N . ASN A 1 842 ? 56.604 -6.701 -72.555 1.00 85.88 842 ASN A N 1
ATOM 6649 C CA . ASN A 1 842 ? 56.379 -5.769 -73.665 1.00 85.88 842 ASN A CA 1
ATOM 6650 C C . ASN A 1 842 ? 56.670 -6.411 -75.024 1.00 85.88 842 ASN A C 1
ATOM 6652 O O . ASN A 1 842 ? 57.272 -5.787 -75.910 1.00 85.88 842 ASN A O 1
ATOM 6656 N N . ASN A 1 843 ? 56.310 -7.683 -75.175 1.00 83.00 843 ASN A N 1
ATOM 6657 C CA . ASN A 1 843 ? 56.525 -8.424 -76.412 1.00 83.00 843 ASN A CA 1
ATOM 6658 C C . ASN A 1 843 ? 55.342 -8.280 -77.399 1.00 83.00 843 ASN A C 1
ATOM 6660 O O . ASN A 1 843 ? 55.423 -8.793 -78.519 1.00 83.00 843 ASN A O 1
ATOM 6664 N N . GLY A 1 844 ? 54.276 -7.557 -77.025 1.00 83.94 844 GLY A N 1
ATOM 6665 C CA . GLY A 1 844 ? 53.065 -7.349 -77.824 1.00 83.94 844 GLY A CA 1
ATOM 6666 C C . GLY A 1 844 ? 52.069 -8.512 -77.754 1.00 83.94 844 GLY A C 1
ATOM 6667 O O . GLY A 1 844 ? 51.095 -8.544 -78.520 1.00 83.94 844 GLY A O 1
ATOM 6668 N N . ILE A 1 845 ? 52.310 -9.483 -76.874 1.00 85.56 845 ILE A N 1
ATOM 6669 C CA . ILE A 1 845 ? 51.474 -10.653 -76.614 1.00 85.56 845 ILE A CA 1
ATOM 6670 C C . ILE A 1 845 ? 50.920 -10.546 -75.201 1.00 85.56 845 ILE A C 1
ATOM 6672 O O . ILE A 1 845 ? 51.630 -10.268 -74.242 1.00 85.56 845 ILE A O 1
ATOM 6676 N N . VAL A 1 846 ? 49.631 -10.837 -75.061 1.00 89.31 846 VAL A N 1
ATOM 6677 C CA . VAL A 1 846 ? 48.997 -10.851 -73.746 1.00 89.31 846 VAL A CA 1
ATOM 6678 C C . VAL A 1 846 ? 49.526 -12.031 -72.924 1.00 89.31 846 VAL A C 1
ATOM 6680 O O . VAL A 1 846 ? 49.394 -13.195 -73.325 1.00 89.31 846 VAL A O 1
ATOM 6683 N N . ASP A 1 847 ? 50.077 -11.737 -71.750 1.00 86.25 847 ASP A N 1
ATOM 6684 C CA . ASP A 1 847 ? 50.649 -12.711 -70.825 1.00 86.25 847 ASP A CA 1
ATOM 6685 C C . ASP A 1 847 ? 49.641 -13.803 -70.440 1.00 86.25 847 ASP A C 1
ATOM 6687 O O . ASP A 1 847 ? 48.451 -13.558 -70.229 1.00 86.25 847 ASP A O 1
ATOM 6691 N N . ASN A 1 848 ? 50.144 -15.027 -70.255 1.00 83.44 848 ASN A N 1
ATOM 6692 C CA . ASN A 1 848 ? 49.364 -16.199 -69.835 1.00 83.44 848 ASN A CA 1
ATOM 6693 C C . ASN A 1 848 ? 48.210 -16.587 -70.787 1.00 83.44 848 ASN A C 1
ATOM 6695 O O . ASN A 1 848 ? 47.274 -17.270 -70.364 1.00 83.44 848 ASN A O 1
ATOM 6699 N N . THR A 1 849 ? 48.277 -16.202 -72.065 1.00 82.19 849 THR A N 1
ATOM 6700 C CA . THR A 1 849 ? 47.332 -16.654 -73.101 1.00 82.19 849 THR A CA 1
ATOM 6701 C C . THR A 1 849 ? 47.878 -17.855 -73.882 1.00 82.19 849 THR A C 1
ATOM 6703 O O . THR A 1 849 ? 49.065 -17.934 -74.196 1.00 82.19 849 THR A O 1
ATOM 6706 N N . SER A 1 850 ? 47.022 -18.843 -74.158 1.00 75.19 850 SER A N 1
ATOM 6707 C CA . SER A 1 850 ? 47.352 -20.014 -74.981 1.00 75.19 850 SER A CA 1
ATOM 6708 C C . SER A 1 850 ? 46.093 -20.486 -75.722 1.00 75.19 850 SER A C 1
ATOM 6710 O O . SER A 1 850 ? 45.202 -21.048 -75.079 1.00 75.19 850 SER A O 1
ATOM 6712 N N . PRO A 1 851 ? 45.989 -20.274 -77.049 1.00 76.31 851 PRO A N 1
ATOM 6713 C CA . PRO A 1 851 ? 47.027 -19.763 -77.957 1.00 76.31 851 PRO A CA 1
ATOM 6714 C C . PRO A 1 851 ? 47.362 -18.282 -77.715 1.00 76.31 851 PRO A C 1
ATOM 6716 O O . PRO A 1 851 ? 46.571 -17.560 -77.120 1.00 76.31 851 PRO A O 1
ATOM 6719 N N . ALA A 1 852 ? 48.531 -17.833 -78.180 1.00 80.06 852 ALA A N 1
ATOM 6720 C CA . ALA A 1 852 ? 48.984 -16.454 -77.990 1.00 80.06 852 ALA A CA 1
ATOM 6721 C C . ALA A 1 852 ? 48.040 -15.446 -78.674 1.00 80.06 852 ALA A C 1
ATOM 6723 O O . ALA A 1 852 ? 47.690 -15.640 -79.846 1.00 80.06 852 ALA A O 1
ATOM 6724 N N . ILE A 1 853 ? 47.682 -14.374 -77.962 1.00 86.38 853 ILE A N 1
ATOM 6725 C CA . ILE A 1 853 ? 46.814 -13.273 -78.420 1.00 86.38 853 ILE A CA 1
ATOM 6726 C C . ILE A 1 853 ? 47.650 -11.989 -78.550 1.00 86.38 853 ILE A C 1
ATOM 6728 O O . ILE A 1 853 ? 48.276 -11.587 -77.571 1.00 86.38 853 ILE A O 1
ATOM 6732 N N . ASN A 1 854 ? 47.648 -11.315 -79.713 1.00 85.00 854 ASN A N 1
ATOM 6733 C CA . ASN A 1 854 ? 48.276 -9.986 -79.830 1.00 85.00 854 ASN A CA 1
ATOM 6734 C C . ASN A 1 854 ? 47.430 -8.946 -79.096 1.00 85.00 854 ASN A C 1
ATOM 6736 O O . ASN A 1 854 ? 46.216 -8.869 -79.328 1.00 85.00 854 ASN A O 1
ATOM 6740 N N . GLU A 1 855 ? 48.066 -8.075 -78.319 1.00 88.19 855 GLU A N 1
ATOM 6741 C CA . GLU A 1 855 ? 47.399 -6.964 -77.629 1.00 88.19 855 GLU A CA 1
ATOM 6742 C C . GLU A 1 855 ? 46.584 -6.069 -78.585 1.00 88.19 855 GLU A C 1
ATOM 6744 O O . GLU A 1 855 ? 45.494 -5.610 -78.243 1.00 88.19 855 GLU A O 1
ATOM 6749 N N . LYS A 1 856 ? 47.035 -5.895 -79.836 1.00 87.88 856 LYS A N 1
ATOM 6750 C CA . LYS A 1 856 ? 46.371 -5.051 -80.847 1.00 87.88 856 LYS A CA 1
ATOM 6751 C C . LYS A 1 856 ? 45.051 -5.633 -81.342 1.00 87.88 856 LYS A C 1
ATOM 6753 O O . LYS A 1 856 ? 44.266 -4.915 -81.960 1.00 87.88 856 LYS A O 1
ATOM 6758 N N . THR A 1 857 ? 44.801 -6.920 -81.099 1.00 86.88 857 THR A N 1
ATOM 6759 C CA . THR A 1 857 ? 43.531 -7.572 -81.456 1.00 86.88 857 THR A CA 1
ATOM 6760 C C . THR A 1 857 ? 42.459 -7.390 -80.383 1.00 86.88 857 THR A C 1
ATOM 6762 O O . THR A 1 857 ? 41.287 -7.676 -80.646 1.00 86.88 857 THR A O 1
ATOM 6765 N N . LEU A 1 858 ? 42.831 -6.903 -79.192 1.00 92.44 858 LEU A N 1
ATOM 6766 C CA . LEU A 1 858 ? 41.911 -6.772 -78.071 1.00 92.44 858 LEU A CA 1
ATOM 6767 C C . LEU A 1 858 ? 40.799 -5.761 -78.363 1.00 92.44 858 LEU A C 1
ATOM 6769 O O . LEU A 1 858 ? 40.982 -4.699 -78.961 1.00 92.44 858 LEU A O 1
ATOM 6773 N N . SER A 1 859 ? 39.598 -6.086 -77.907 1.00 94.19 859 SER A N 1
ATOM 6774 C CA . SER A 1 859 ? 38.463 -5.168 -77.878 1.00 94.19 859 SER A CA 1
ATOM 6775 C C . SER A 1 859 ? 37.589 -5.464 -76.666 1.00 94.19 859 SER A C 1
ATOM 6777 O O . SER A 1 859 ? 37.551 -6.595 -76.181 1.00 94.19 859 SER A O 1
ATOM 6779 N N . ILE A 1 860 ? 36.868 -4.450 -76.191 1.00 95.69 860 ILE A N 1
ATOM 6780 C CA . ILE A 1 860 ? 35.850 -4.618 -75.156 1.00 95.69 860 ILE A CA 1
ATOM 6781 C C . ILE A 1 860 ? 34.573 -5.137 -75.814 1.00 95.69 860 ILE A C 1
ATOM 6783 O O . ILE A 1 860 ? 34.108 -4.604 -76.827 1.00 95.69 860 ILE A O 1
ATOM 6787 N N . TYR A 1 861 ? 34.003 -6.171 -75.210 1.00 93.94 861 TYR A N 1
ATOM 6788 C CA . TYR A 1 861 ? 32.700 -6.722 -75.550 1.00 93.94 861 TYR A CA 1
ATOM 6789 C C . TYR A 1 861 ? 31.738 -6.453 -74.404 1.00 93.94 861 TYR A C 1
ATOM 6791 O O . TYR A 1 861 ? 32.131 -6.551 -73.240 1.00 93.94 861 TYR A O 1
ATOM 6799 N N . HIS A 1 862 ? 30.481 -6.146 -74.719 1.00 93.94 862 HIS A N 1
ATOM 6800 C CA . HIS A 1 862 ? 29.413 -6.064 -73.725 1.00 93.94 862 HIS A CA 1
ATOM 6801 C C . HIS A 1 862 ? 28.387 -7.172 -73.922 1.00 93.94 862 HIS A C 1
ATOM 6803 O O . HIS A 1 862 ? 28.147 -7.627 -75.041 1.00 93.94 862 HIS A O 1
ATOM 6809 N N . LEU A 1 863 ? 27.763 -7.599 -72.830 1.00 92.12 863 LEU A N 1
ATOM 6810 C CA . LEU A 1 863 ? 26.665 -8.552 -72.876 1.00 92.12 863 LEU A CA 1
ATOM 6811 C C . LEU A 1 863 ? 25.374 -7.845 -73.295 1.00 92.12 863 LEU A C 1
ATOM 6813 O O . LEU A 1 863 ? 24.963 -6.854 -72.687 1.00 92.12 863 LEU A O 1
ATOM 6817 N N . GLU A 1 864 ? 24.718 -8.354 -74.330 1.00 89.12 864 GLU A N 1
ATOM 6818 C CA . GLU A 1 864 ? 23.405 -7.883 -74.763 1.00 89.12 864 GLU A CA 1
ATOM 6819 C C . GLU A 1 864 ? 22.622 -9.022 -75.421 1.00 89.12 864 GLU A C 1
ATOM 6821 O O . GLU A 1 864 ? 23.147 -9.747 -76.267 1.00 89.12 864 GLU A O 1
ATOM 6826 N N . ASN A 1 865 ? 21.352 -9.189 -75.038 1.00 87.69 865 ASN A N 1
ATOM 6827 C CA . ASN A 1 865 ? 20.444 -10.194 -75.607 1.00 87.69 865 ASN A CA 1
ATOM 6828 C C . ASN A 1 865 ? 21.041 -11.618 -75.637 1.00 87.69 865 ASN A C 1
ATOM 6830 O O . ASN A 1 865 ? 20.911 -12.341 -76.631 1.00 87.69 865 ASN A O 1
ATOM 6834 N N . ASN A 1 866 ? 21.695 -12.039 -74.547 1.00 88.50 866 ASN A N 1
ATOM 6835 C CA . ASN A 1 866 ? 22.381 -13.335 -74.442 1.00 88.50 866 ASN A CA 1
ATOM 6836 C C . ASN A 1 866 ? 23.492 -13.543 -75.493 1.00 88.50 866 ASN A C 1
ATOM 6838 O O . ASN A 1 866 ? 23.666 -14.665 -75.981 1.00 88.50 866 ASN A O 1
ATOM 6842 N N . THR A 1 867 ? 24.179 -12.479 -75.914 1.00 88.62 867 THR A N 1
ATOM 6843 C CA . THR A 1 867 ? 25.322 -12.517 -76.845 1.00 88.62 867 THR A CA 1
ATOM 6844 C C . THR A 1 867 ? 26.381 -11.503 -76.430 1.00 88.62 867 THR A C 1
ATOM 6846 O O . THR A 1 867 ? 26.038 -10.437 -75.916 1.00 88.62 867 THR A O 1
ATOM 6849 N N . TRP A 1 868 ? 27.654 -11.813 -76.662 1.00 90.69 868 TRP A N 1
ATOM 6850 C CA . TRP A 1 868 ? 28.729 -10.840 -76.514 1.00 90.69 868 TRP A CA 1
ATOM 6851 C C . TRP A 1 868 ? 28.831 -9.995 -77.784 1.00 90.69 868 TRP A C 1
ATOM 6853 O O . TRP A 1 868 ? 29.003 -10.509 -78.886 1.00 90.69 868 TRP A O 1
ATOM 6863 N N . GLN A 1 869 ? 28.691 -8.682 -77.636 1.00 90.94 869 GLN A N 1
ATOM 6864 C CA . GLN A 1 869 ? 28.710 -7.728 -78.740 1.00 90.94 869 GLN A CA 1
ATOM 6865 C C . GLN A 1 869 ? 30.013 -6.933 -78.703 1.00 90.94 869 GLN A C 1
ATOM 6867 O O . GLN A 1 869 ? 30.330 -6.301 -77.695 1.00 90.94 869 GLN A O 1
ATOM 6872 N N . LYS A 1 870 ? 30.773 -6.956 -79.803 1.00 91.31 870 LYS A N 1
ATOM 6873 C CA . LYS A 1 870 ? 32.021 -6.191 -79.929 1.00 91.31 870 LYS A CA 1
ATOM 6874 C C . LYS A 1 870 ? 31.720 -4.696 -79.938 1.00 91.31 870 LYS A C 1
ATOM 6876 O O . LYS A 1 870 ? 30.970 -4.231 -80.797 1.00 91.31 870 LYS A O 1
ATOM 6881 N N . ILE A 1 871 ? 32.388 -3.917 -79.090 1.00 93.19 871 ILE A N 1
ATOM 6882 C CA . ILE A 1 871 ? 32.339 -2.456 -79.178 1.00 93.19 871 ILE A CA 1
ATOM 6883 C C . ILE A 1 871 ? 33.461 -1.995 -80.109 1.00 93.19 871 ILE A C 1
ATOM 6885 O O . ILE A 1 871 ? 34.622 -1.899 -79.710 1.00 93.19 871 ILE A O 1
ATOM 6889 N N . SER A 1 872 ? 33.128 -1.711 -81.372 1.00 86.94 872 SER A N 1
ATOM 6890 C CA . SER A 1 872 ? 34.116 -1.384 -82.416 1.00 86.94 872 SER A CA 1
ATOM 6891 C C . SER A 1 872 ? 34.951 -0.129 -82.137 1.00 86.94 872 SER A C 1
ATOM 6893 O O . SER A 1 872 ? 36.016 0.018 -82.722 1.00 86.94 872 SER A O 1
ATOM 6895 N N . ALA A 1 873 ? 34.491 0.758 -81.249 1.00 91.81 873 ALA A N 1
ATOM 6896 C CA . ALA A 1 873 ? 35.218 1.954 -80.820 1.00 91.81 873 ALA A CA 1
ATOM 6897 C C . ALA A 1 873 ? 36.278 1.683 -79.732 1.00 91.81 873 ALA A C 1
ATOM 6899 O O . ALA A 1 873 ? 36.880 2.628 -79.226 1.00 91.81 873 ALA A O 1
ATOM 6900 N N . SER A 1 874 ? 36.485 0.418 -79.345 1.00 94.12 874 SER A N 1
ATOM 6901 C CA . SER A 1 874 ? 37.528 0.036 -78.390 1.00 94.12 874 SER A CA 1
ATOM 6902 C C . SER A 1 874 ? 38.901 0.496 -78.872 1.00 94.12 874 SER A C 1
ATOM 6904 O O . SER A 1 874 ? 39.288 0.235 -80.010 1.00 94.12 874 SER A O 1
ATOM 6906 N N . TYR A 1 875 ? 39.642 1.154 -77.990 1.00 93.69 875 TYR A N 1
ATOM 6907 C CA . TYR A 1 875 ? 40.993 1.636 -78.240 1.00 93.69 875 TYR A CA 1
ATOM 6908 C C . TYR A 1 875 ? 41.968 0.916 -77.311 1.00 93.69 875 TYR A C 1
ATOM 6910 O O . TYR A 1 875 ? 41.806 0.975 -76.092 1.00 93.69 875 TYR A O 1
ATOM 6918 N N . VAL A 1 876 ? 42.986 0.272 -77.881 1.00 94.88 876 VAL A N 1
ATOM 6919 C CA . VAL A 1 876 ? 44.086 -0.341 -77.125 1.00 94.88 876 VAL A CA 1
ATOM 6920 C C . VAL A 1 876 ? 45.157 0.719 -76.867 1.00 94.88 876 VAL A C 1
ATOM 6922 O O . VAL A 1 876 ? 45.711 1.293 -77.802 1.00 94.88 876 VAL A O 1
ATOM 6925 N N . ASP A 1 877 ? 45.430 0.996 -75.596 1.00 93.94 877 ASP A N 1
ATOM 6926 C CA . ASP A 1 877 ? 46.529 1.840 -75.138 1.00 93.94 877 ASP A CA 1
ATOM 6927 C C . ASP A 1 877 ? 47.688 0.942 -74.689 1.00 93.94 877 ASP A C 1
ATOM 6929 O O . ASP A 1 877 ? 47.676 0.413 -73.578 1.00 93.94 877 ASP A O 1
ATOM 6933 N N . ILE A 1 878 ? 48.650 0.733 -75.589 1.00 90.56 878 ILE A N 1
ATOM 6934 C CA . ILE A 1 878 ? 49.809 -0.152 -75.383 1.00 90.56 878 ILE A CA 1
ATOM 6935 C C . ILE A 1 878 ? 50.837 0.425 -74.400 1.00 90.56 878 I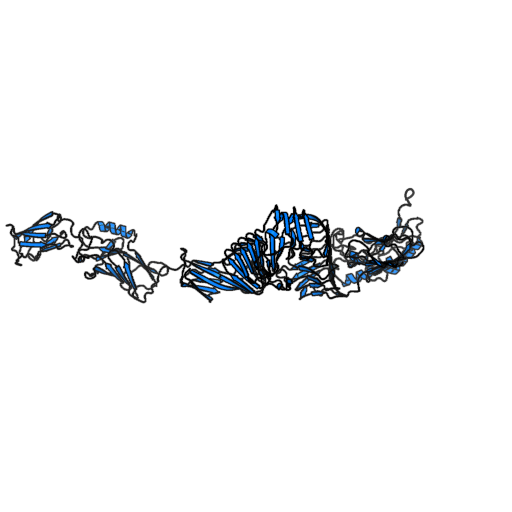LE A C 1
ATOM 6937 O O . ILE A 1 878 ? 51.634 -0.305 -73.839 1.00 90.56 878 ILE A O 1
ATOM 6941 N N . GLU A 1 879 ? 50.842 1.742 -74.161 1.00 90.06 879 GLU A N 1
ATOM 6942 C CA . GLU A 1 879 ? 51.763 2.335 -73.179 1.00 90.06 879 GLU A CA 1
ATOM 6943 C C . GLU A 1 879 ? 51.269 2.123 -71.743 1.00 90.06 879 GLU A C 1
ATOM 6945 O O . GLU A 1 879 ? 52.045 2.186 -70.790 1.00 90.06 879 GLU A O 1
ATOM 6950 N N . GLN A 1 880 ? 49.959 1.924 -71.583 1.00 91.00 880 GLN A N 1
ATOM 6951 C CA . GLN A 1 880 ? 49.291 1.760 -70.292 1.00 91.00 880 GLN A CA 1
ATOM 6952 C C . GLN A 1 880 ? 48.758 0.338 -70.073 1.00 91.00 880 GLN A C 1
ATOM 6954 O O . GLN A 1 880 ? 48.192 0.075 -69.013 1.00 91.00 880 GLN A O 1
ATOM 6959 N N . ASN A 1 881 ? 48.900 -0.556 -71.056 1.00 94.88 881 ASN A N 1
ATOM 6960 C CA . ASN A 1 881 ? 48.327 -1.903 -71.077 1.00 94.88 881 ASN A CA 1
ATOM 6961 C C . ASN A 1 881 ? 46.833 -1.928 -70.694 1.00 94.88 881 ASN A C 1
ATOM 6963 O O . ASN A 1 881 ? 46.373 -2.743 -69.891 1.00 94.88 881 ASN A O 1
ATOM 6967 N N . ILE A 1 882 ? 46.052 -1.001 -71.262 1.00 95.75 882 ILE A N 1
ATOM 6968 C CA . ILE A 1 882 ? 44.593 -0.932 -71.079 1.00 95.75 882 ILE A CA 1
ATOM 6969 C C . ILE A 1 882 ? 43.868 -0.910 -72.419 1.00 95.75 882 ILE A C 1
ATOM 6971 O O . ILE A 1 882 ? 44.354 -0.367 -73.408 1.00 95.75 882 ILE A O 1
ATOM 6975 N N . VAL A 1 883 ? 42.643 -1.423 -72.441 1.00 96.81 883 VAL A N 1
ATOM 6976 C CA . VAL A 1 883 ? 41.681 -1.139 -73.509 1.00 96.81 883 VAL A CA 1
ATOM 6977 C C . VAL A 1 883 ? 40.633 -0.193 -72.946 1.00 96.81 883 VAL A C 1
ATOM 6979 O O . VAL A 1 883 ? 40.080 -0.451 -71.877 1.00 96.81 883 VAL A O 1
ATOM 6982 N N . ARG A 1 884 ? 40.365 0.909 -73.644 1.00 96.56 884 ARG A N 1
ATOM 6983 C CA . ARG A 1 884 ? 39.383 1.924 -73.238 1.00 96.56 884 ARG A CA 1
ATOM 6984 C C . ARG A 1 884 ? 38.292 2.101 -74.277 1.00 96.56 884 ARG A C 1
ATOM 6986 O O . ARG A 1 884 ? 38.550 2.005 -75.477 1.00 96.56 884 ARG A O 1
ATOM 6993 N N . VAL A 1 885 ? 37.081 2.401 -73.822 1.00 96.56 885 VAL A N 1
ATOM 6994 C CA . VAL A 1 885 ? 35.963 2.730 -74.708 1.00 96.56 885 VAL A CA 1
ATOM 6995 C C . VAL A 1 885 ? 34.943 3.630 -74.018 1.00 96.56 885 VAL A C 1
ATOM 6997 O O . VAL A 1 885 ? 34.753 3.565 -72.801 1.00 96.56 885 VAL A O 1
ATOM 7000 N N . ASN A 1 886 ? 34.269 4.461 -74.809 1.00 95.75 886 ASN A N 1
ATOM 7001 C CA . ASN A 1 886 ? 33.087 5.185 -74.367 1.00 95.75 886 ASN A CA 1
ATOM 7002 C C . ASN A 1 886 ? 31.851 4.286 -74.482 1.00 95.75 886 ASN A C 1
ATOM 7004 O O . ASN A 1 886 ? 31.609 3.668 -75.519 1.00 95.75 886 ASN A O 1
ATOM 7008 N N . ILE A 1 887 ? 31.063 4.229 -73.416 1.00 93.75 887 ILE A N 1
ATOM 7009 C CA . ILE A 1 887 ? 29.847 3.435 -73.294 1.00 93.75 887 ILE A CA 1
ATOM 7010 C C . ILE A 1 887 ? 28.654 4.353 -73.055 1.00 93.75 887 ILE A C 1
ATOM 7012 O O . ILE A 1 887 ? 28.699 5.297 -72.270 1.00 93.75 887 ILE A O 1
ATOM 7016 N N . ASN A 1 888 ? 27.542 4.045 -73.708 1.00 91.00 888 ASN A N 1
ATOM 7017 C CA . ASN A 1 888 ? 26.276 4.751 -73.529 1.00 91.00 888 ASN A CA 1
ATOM 7018 C C . ASN A 1 888 ? 25.277 3.940 -72.695 1.00 91.00 888 ASN A C 1
ATOM 7020 O O . ASN A 1 888 ? 24.095 4.262 -72.678 1.00 91.00 888 ASN A O 1
ATOM 7024 N N . ARG A 1 889 ? 25.725 2.867 -72.044 1.00 90.31 889 ARG A N 1
ATOM 7025 C CA . ARG A 1 889 ? 24.929 2.014 -71.159 1.00 90.31 889 ARG A CA 1
ATOM 7026 C C . ARG A 1 889 ? 25.850 1.186 -70.277 1.00 90.31 889 ARG A C 1
ATOM 7028 O O . ARG A 1 889 ? 26.960 0.868 -70.689 1.00 90.31 889 ARG A O 1
ATOM 7035 N N . PHE A 1 890 ? 25.365 0.794 -69.107 1.00 91.75 890 PHE A N 1
ATOM 7036 C CA . PHE A 1 890 ? 26.055 -0.171 -68.256 1.00 91.75 890 PHE A CA 1
ATOM 7037 C C . PHE A 1 890 ? 25.572 -1.594 -68.557 1.00 91.75 890 PHE A C 1
ATOM 7039 O O . PHE A 1 890 ? 24.408 -1.799 -68.905 1.00 91.75 890 PHE A O 1
ATOM 7046 N N . SER A 1 891 ? 26.492 -2.554 -68.488 1.00 92.69 891 SER A N 1
ATOM 7047 C CA . SER A 1 891 ? 26.274 -3.977 -68.756 1.00 92.69 891 SER A CA 1
ATOM 7048 C C . SER A 1 891 ? 27.378 -4.800 -68.069 1.00 92.69 891 SER A C 1
ATOM 7050 O O . SER A 1 891 ? 28.113 -4.286 -67.219 1.00 92.69 891 SER A O 1
ATOM 7052 N N . VAL A 1 892 ? 27.505 -6.070 -68.446 1.00 93.81 892 VAL A N 1
ATOM 7053 C CA . VAL A 1 892 ? 28.699 -6.887 -68.240 1.00 93.81 892 VAL A CA 1
ATOM 7054 C C . VAL A 1 892 ? 29.667 -6.636 -69.393 1.00 93.81 892 VAL A C 1
ATOM 7056 O O . VAL A 1 892 ? 29.270 -6.740 -70.552 1.00 93.81 892 VAL A O 1
ATOM 7059 N N . PHE A 1 893 ? 30.921 -6.326 -69.080 1.00 94.81 893 PHE A N 1
ATOM 7060 C CA . PHE A 1 893 ? 31.998 -6.078 -70.036 1.00 94.81 893 PHE A CA 1
ATOM 7061 C C . PHE A 1 893 ? 33.129 -7.089 -69.858 1.00 94.81 893 PHE A C 1
ATOM 7063 O O . PHE A 1 893 ? 33.363 -7.551 -68.742 1.00 94.81 893 PHE A O 1
ATOM 7070 N N . ILE A 1 894 ? 33.834 -7.427 -70.937 1.00 93.50 894 ILE A N 1
ATOM 7071 C CA . ILE A 1 894 ? 35.010 -8.313 -70.924 1.00 93.50 894 ILE A CA 1
ATOM 7072 C C . ILE A 1 894 ? 35.946 -7.980 -72.094 1.00 93.50 894 ILE A C 1
ATOM 7074 O O . ILE A 1 894 ? 35.487 -7.491 -73.130 1.00 93.50 894 ILE A O 1
ATOM 7078 N N . LEU A 1 895 ? 37.245 -8.257 -71.953 1.00 93.69 895 LEU A N 1
ATOM 7079 C CA . LEU A 1 895 ? 38.183 -8.220 -73.076 1.00 93.69 895 LEU A CA 1
ATOM 7080 C C . LEU A 1 895 ? 38.181 -9.538 -73.841 1.00 93.69 895 LEU A C 1
ATOM 7082 O O . LEU A 1 895 ? 38.235 -10.619 -73.252 1.00 93.69 895 LEU A O 1
ATOM 7086 N N . MET A 1 896 ? 38.163 -9.439 -75.166 1.00 90.69 896 MET A N 1
ATOM 7087 C CA . MET A 1 896 ? 38.397 -10.575 -76.053 1.00 90.69 896 MET A CA 1
ATOM 7088 C C . MET A 1 896 ? 39.358 -10.175 -77.169 1.00 90.69 896 MET A C 1
ATOM 7090 O O . MET A 1 896 ? 39.340 -9.024 -77.617 1.00 90.69 896 MET A O 1
ATOM 7094 N N . GLY A 1 897 ? 40.176 -11.123 -77.617 1.00 86.88 897 GLY A N 1
ATOM 7095 C CA . GLY A 1 897 ? 41.151 -10.945 -78.695 1.00 86.88 897 GLY A CA 1
ATOM 7096 C C . GLY A 1 897 ? 41.171 -12.145 -79.632 1.00 86.88 897 GLY A C 1
ATOM 7097 O O . GLY A 1 897 ? 40.587 -13.186 -79.331 1.00 86.88 897 GLY A O 1
ATOM 7098 N N . SER A 1 898 ? 41.815 -11.996 -80.785 1.00 81.62 898 SER A N 1
ATOM 7099 C CA . SER A 1 898 ? 41.928 -13.077 -81.764 1.00 81.62 898 SER A CA 1
ATOM 7100 C C . SER A 1 898 ? 43.192 -13.895 -81.485 1.00 81.62 898 SER A C 1
ATOM 7102 O O . SER A 1 898 ? 44.288 -13.342 -81.561 1.00 81.62 898 SER A O 1
ATOM 7104 N N . PRO A 1 899 ? 43.075 -15.189 -81.135 1.00 76.50 899 PRO A N 1
ATOM 7105 C CA . PRO A 1 899 ? 44.237 -16.030 -80.894 1.00 76.50 899 PRO A CA 1
ATOM 7106 C C . PRO A 1 899 ? 44.910 -16.437 -82.211 1.00 76.50 899 PRO A C 1
ATOM 7108 O O . PRO A 1 899 ? 44.250 -16.679 -83.223 1.00 76.50 899 PRO A O 1
ATOM 7111 N N . SER A 1 900 ? 46.232 -16.590 -82.178 1.00 75.81 900 SER A N 1
ATOM 7112 C CA . SER A 1 900 ? 46.988 -17.270 -83.239 1.00 75.81 900 SER A CA 1
ATOM 7113 C C . SER A 1 900 ? 46.567 -18.744 -83.388 1.00 75.81 900 SER A C 1
ATOM 7115 O O . SER A 1 900 ? 46.033 -19.362 -82.460 1.00 75.81 900 SER A O 1
ATOM 7117 N N . ALA A 1 901 ? 46.797 -19.350 -84.558 1.00 74.50 901 ALA A N 1
ATOM 7118 C CA . ALA A 1 901 ? 46.427 -20.749 -84.779 1.00 74.50 901 ALA A CA 1
ATOM 7119 C C . ALA A 1 901 ? 47.261 -21.699 -83.894 1.00 74.50 901 ALA A C 1
ATOM 7121 O O . ALA A 1 901 ? 48.457 -21.506 -83.706 1.00 74.50 901 ALA A O 1
ATOM 7122 N N . GLN A 1 902 ? 46.650 -22.777 -83.387 1.00 72.31 902 GLN A N 1
ATOM 7123 C CA . GLN A 1 902 ? 47.341 -23.761 -82.532 1.00 72.31 902 GLN A CA 1
ATOM 7124 C C . GLN A 1 902 ? 48.358 -24.641 -83.271 1.00 72.31 902 GLN A C 1
ATOM 7126 O O . GLN A 1 902 ? 49.240 -25.224 -82.649 1.00 72.31 902 GLN A O 1
ATOM 7131 N N . ASN A 1 903 ? 48.188 -24.820 -84.580 1.00 80.19 903 ASN A N 1
ATOM 7132 C CA . ASN A 1 903 ? 49.074 -25.608 -85.433 1.00 80.19 903 ASN A CA 1
ATOM 7133 C C . ASN A 1 903 ? 48.923 -25.165 -86.894 1.00 80.19 903 ASN A C 1
ATOM 7135 O O . ASN A 1 903 ? 47.952 -24.507 -87.265 1.00 80.19 903 ASN A O 1
ATOM 7139 N N . LEU A 1 904 ? 49.861 -25.587 -87.740 1.00 85.94 904 LEU A N 1
ATOM 7140 C CA . LEU A 1 904 ? 49.922 -25.186 -89.149 1.00 85.94 904 LEU A CA 1
ATOM 7141 C C . LEU A 1 904 ? 49.057 -26.038 -90.102 1.00 85.94 904 LEU A C 1
ATOM 7143 O O . LEU A 1 904 ? 49.180 -25.899 -91.322 1.00 85.94 904 LEU A O 1
ATOM 7147 N N . ASN A 1 905 ? 48.201 -26.944 -89.604 1.00 84.19 905 ASN A N 1
ATOM 7148 C CA . ASN A 1 905 ? 47.475 -27.894 -90.468 1.00 84.19 905 ASN A CA 1
ATOM 7149 C C . ASN A 1 905 ? 46.577 -27.191 -91.487 1.00 84.19 905 ASN A C 1
ATOM 7151 O O . ASN A 1 905 ? 46.531 -27.586 -92.660 1.00 84.19 905 ASN A O 1
ATOM 7155 N N . ASP A 1 906 ? 45.921 -26.129 -91.034 1.00 83.44 906 ASP A N 1
ATOM 7156 C CA . ASP A 1 906 ? 44.993 -25.332 -91.820 1.00 83.44 906 ASP A CA 1
ATOM 7157 C C . ASP A 1 906 ? 45.652 -24.108 -92.469 1.00 83.44 906 ASP A C 1
ATOM 7159 O O . ASP A 1 906 ? 44.950 -23.324 -93.103 1.00 83.44 906 ASP A O 1
ATOM 7163 N N . ALA A 1 907 ? 46.973 -23.940 -92.345 1.00 88.06 907 ALA A N 1
ATOM 7164 C CA . ALA A 1 907 ? 47.675 -22.783 -92.884 1.00 88.06 907 ALA A CA 1
ATOM 7165 C C . ALA A 1 907 ? 47.645 -22.763 -94.422 1.00 88.06 907 ALA A C 1
ATOM 7167 O O . ALA A 1 907 ? 47.924 -23.772 -95.089 1.00 88.06 907 ALA A O 1
ATOM 7168 N N . PHE A 1 908 ? 47.323 -21.607 -95.002 1.00 89.62 908 PHE A N 1
ATOM 7169 C CA . PHE A 1 908 ? 47.191 -21.439 -96.452 1.00 89.62 908 PHE A CA 1
ATOM 7170 C C . PHE A 1 908 ? 47.638 -20.054 -96.922 1.00 89.62 908 PHE A C 1
ATOM 7172 O O . PHE A 1 908 ? 47.678 -19.109 -96.142 1.00 89.62 908 PHE A O 1
ATOM 7179 N N . ALA A 1 909 ? 47.957 -19.947 -98.212 1.00 92.12 909 ALA A N 1
ATOM 7180 C CA . ALA A 1 909 ? 48.283 -18.694 -98.885 1.00 92.12 909 ALA A CA 1
ATOM 7181 C C . ALA A 1 909 ? 47.144 -18.283 -99.831 1.00 92.12 909 ALA A C 1
ATOM 7183 O O . ALA A 1 909 ? 46.568 -19.139 -100.509 1.00 92.12 909 ALA A O 1
ATOM 7184 N N . TYR A 1 910 ? 46.831 -16.991 -99.918 1.00 90.62 910 TYR A N 1
ATOM 7185 C CA . TYR A 1 910 ? 45.853 -16.453 -100.865 1.00 90.62 910 TYR A CA 1
ATOM 7186 C C . TYR A 1 910 ? 46.210 -15.018 -101.305 1.00 90.62 910 TYR A C 1
ATOM 7188 O O . TYR A 1 910 ? 46.833 -14.289 -100.541 1.00 90.62 910 TYR A O 1
ATOM 7196 N N . PRO A 1 911 ? 45.811 -14.577 -102.509 1.00 87.56 911 PRO A N 1
ATOM 7197 C CA . PRO A 1 911 ? 45.187 -15.370 -103.568 1.00 87.56 911 PRO A CA 1
ATOM 7198 C C . PRO A 1 911 ? 46.203 -16.270 -104.293 1.00 87.56 911 PRO A C 1
ATOM 7200 O O . PRO A 1 911 ? 47.322 -15.860 -104.577 1.00 87.56 911 PRO A O 1
ATOM 7203 N N . VAL A 1 912 ? 45.809 -17.496 -104.648 1.00 87.56 912 VAL A N 1
ATOM 7204 C CA . VAL A 1 912 ? 46.600 -18.386 -105.518 1.00 87.56 912 VAL A CA 1
ATOM 7205 C C . VAL A 1 912 ? 45.689 -18.902 -106.645 1.00 87.56 912 VAL A C 1
ATOM 7207 O O . VAL A 1 912 ? 44.765 -19.657 -106.341 1.00 87.56 912 VAL A O 1
ATOM 7210 N N . PRO A 1 913 ? 45.910 -18.533 -107.930 1.00 86.88 913 PRO A N 1
ATOM 7211 C CA . PRO A 1 913 ? 47.009 -17.707 -108.446 1.00 86.88 913 PRO A CA 1
ATOM 7212 C C . PRO A 1 913 ? 46.890 -16.217 -108.071 1.00 86.88 913 PRO A C 1
ATOM 7214 O O . PRO A 1 913 ? 45.795 -15.668 -107.986 1.00 86.88 913 PRO A O 1
ATOM 7217 N N . CYS A 1 914 ? 48.032 -15.553 -107.909 1.00 89.62 914 CYS A N 1
ATOM 7218 C CA . CYS A 1 914 ? 48.169 -14.101 -107.803 1.00 89.62 914 CYS A CA 1
ATOM 7219 C C . CYS A 1 914 ? 48.328 -13.533 -109.223 1.00 89.62 914 CYS A C 1
ATOM 7221 O O . CYS A 1 914 ? 49.402 -13.623 -109.820 1.00 89.62 914 CYS A O 1
ATOM 7223 N N . GLY A 1 915 ? 47.207 -13.077 -109.795 1.00 84.88 915 GLY A N 1
ATOM 7224 C CA . GLY A 1 915 ? 47.091 -12.615 -111.185 1.00 84.88 915 GLY A CA 1
ATOM 7225 C C . GLY A 1 915 ? 47.373 -11.123 -111.400 1.00 84.88 915 GLY A C 1
ATOM 7226 O O . GLY A 1 915 ? 47.838 -10.428 -110.500 1.00 84.88 915 GLY A O 1
ATOM 7227 N N . GLN A 1 916 ? 47.037 -10.616 -112.593 1.00 78.88 916 GLN A N 1
ATOM 7228 C CA . GLN A 1 916 ? 47.276 -9.224 -112.997 1.00 78.88 916 GLN A CA 1
ATOM 7229 C C . GLN A 1 916 ? 46.665 -8.226 -111.988 1.00 78.88 916 GLN A C 1
ATOM 7231 O O . GLN A 1 916 ? 45.461 -8.241 -111.742 1.00 78.88 916 GLN A O 1
ATOM 7236 N N . GLY A 1 917 ? 47.500 -7.369 -111.387 1.00 80.56 917 GLY A N 1
ATOM 7237 C CA . GLY A 1 917 ? 47.101 -6.389 -110.359 1.00 80.56 917 GLY A CA 1
ATOM 7238 C C . GLY A 1 917 ? 47.243 -6.858 -108.903 1.00 80.56 917 GLY A C 1
ATOM 7239 O O . GLY A 1 917 ? 47.067 -6.056 -107.987 1.00 80.56 917 GLY A O 1
ATOM 7240 N N . CYS A 1 918 ? 47.596 -8.122 -108.666 1.00 86.62 918 CYS A N 1
ATOM 7241 C CA . CYS A 1 918 ? 47.931 -8.628 -107.338 1.00 86.62 918 CYS A CA 1
ATOM 7242 C C . CYS A 1 918 ? 49.275 -8.045 -106.861 1.00 86.62 918 CYS A C 1
ATOM 7244 O O . CYS A 1 918 ? 50.290 -8.180 -107.541 1.00 86.62 918 CYS A O 1
ATOM 7246 N N . SER A 1 919 ? 49.282 -7.393 -105.694 1.00 88.75 919 SER A N 1
ATOM 7247 C CA . SER A 1 919 ? 50.481 -6.775 -105.103 1.00 88.75 919 SER A CA 1
ATOM 7248 C C . SER A 1 919 ? 51.060 -7.542 -103.913 1.00 88.75 919 SER A C 1
ATOM 7250 O O . SER A 1 919 ? 52.149 -7.202 -103.458 1.00 88.75 919 SER A O 1
ATOM 7252 N N . ARG A 1 920 ? 50.343 -8.549 -103.394 1.00 92.69 920 ARG A N 1
ATOM 7253 C CA . ARG A 1 920 ? 50.749 -9.336 -102.223 1.00 92.69 920 ARG A CA 1
ATOM 7254 C C . ARG A 1 920 ? 50.066 -10.701 -102.151 1.00 92.69 920 ARG A C 1
ATOM 7256 O O . ARG A 1 920 ? 48.954 -10.867 -102.652 1.00 92.69 920 ARG A O 1
ATOM 7263 N N . ILE A 1 921 ? 50.715 -11.639 -101.470 1.00 93.75 921 ILE A N 1
ATOM 7264 C CA . ILE A 1 921 ? 50.139 -12.894 -100.970 1.00 93.75 921 ILE A CA 1
ATOM 7265 C C . ILE A 1 921 ? 49.968 -12.771 -99.460 1.00 93.75 921 ILE A C 1
ATOM 7267 O O . ILE A 1 921 ? 50.884 -12.330 -98.779 1.00 93.75 921 ILE A O 1
ATOM 7271 N N . ILE A 1 922 ? 48.832 -13.212 -98.935 1.00 92.19 922 ILE A N 1
ATOM 7272 C CA . ILE A 1 922 ? 48.567 -13.291 -97.502 1.00 92.19 922 ILE A CA 1
ATOM 7273 C C . ILE A 1 922 ? 48.586 -14.763 -97.095 1.00 92.19 922 ILE A C 1
ATOM 7275 O O . ILE A 1 922 ? 47.860 -15.591 -97.653 1.00 92.19 922 ILE A O 1
ATOM 7279 N N . PHE A 1 923 ? 49.417 -15.088 -96.117 1.00 91.19 923 PHE A N 1
ATOM 7280 C CA . PHE A 1 923 ? 49.391 -16.350 -95.398 1.00 91.19 923 PHE A CA 1
ATOM 7281 C C . PHE A 1 923 ? 48.420 -16.223 -94.223 1.00 91.19 923 PHE A C 1
ATOM 7283 O O . PHE A 1 923 ? 48.403 -15.196 -93.555 1.00 91.19 923 PHE A O 1
ATOM 7290 N N . ARG A 1 924 ? 47.577 -17.235 -94.004 1.00 87.56 924 ARG A N 1
ATOM 7291 C CA . ARG A 1 924 ? 46.541 -17.265 -92.958 1.00 87.56 924 ARG A CA 1
ATOM 7292 C C . ARG A 1 924 ? 46.587 -18.549 -92.144 1.00 87.56 924 ARG A C 1
ATOM 7294 O O . ARG A 1 924 ? 47.085 -19.561 -92.647 1.00 87.56 924 ARG A O 1
ATOM 7301 N N . ARG A 1 925 ? 45.995 -18.519 -90.944 1.00 82.19 925 ARG A N 1
ATOM 7302 C CA . ARG A 1 925 ? 46.001 -19.596 -89.940 1.00 82.19 925 ARG A CA 1
ATOM 7303 C C . ARG A 1 925 ? 47.411 -19.993 -89.514 1.00 82.19 925 ARG A C 1
ATOM 7305 O O . ARG A 1 925 ? 47.753 -21.174 -89.452 1.00 82.19 925 ARG A O 1
ATOM 7312 N N . LEU A 1 926 ? 48.237 -18.981 -89.282 1.00 84.25 926 LEU A N 1
ATOM 7313 C CA . LEU A 1 926 ? 49.600 -19.122 -88.796 1.00 84.25 926 LEU A CA 1
ATOM 7314 C C . LEU A 1 926 ? 49.622 -19.270 -87.276 1.00 84.25 926 LEU A C 1
ATOM 7316 O O . LEU A 1 926 ? 48.825 -18.663 -86.562 1.00 84.25 926 LEU A O 1
ATOM 7320 N N . THR A 1 927 ? 50.567 -20.065 -86.788 1.00 82.44 927 THR A N 1
ATOM 7321 C CA . THR A 1 927 ? 50.938 -20.068 -85.373 1.00 82.44 927 THR A CA 1
ATOM 7322 C C . THR A 1 927 ? 51.777 -18.830 -85.050 1.00 82.44 927 THR A C 1
ATOM 7324 O O . THR A 1 927 ? 52.322 -18.189 -85.956 1.00 82.44 927 THR A O 1
ATOM 7327 N N . SER A 1 928 ? 51.894 -18.487 -83.765 1.00 75.25 928 SER A N 1
ATOM 7328 C CA . SER A 1 928 ? 52.575 -17.271 -83.295 1.00 75.25 928 SER A CA 1
ATOM 7329 C C . SER A 1 928 ? 54.078 -17.202 -83.595 1.00 75.25 928 SER A C 1
ATOM 7331 O O . SER A 1 928 ? 54.668 -16.148 -83.422 1.00 75.25 928 SER A O 1
ATOM 7333 N N . GLU A 1 929 ? 54.702 -18.296 -84.038 1.00 76.44 929 GLU A N 1
ATOM 7334 C CA . GLU A 1 929 ? 56.129 -18.349 -84.404 1.00 76.44 929 GLU A CA 1
ATOM 7335 C C . GLU A 1 929 ? 56.348 -18.892 -85.829 1.00 76.44 929 GLU A C 1
ATOM 7337 O O . GLU A 1 929 ? 57.425 -19.397 -86.169 1.00 76.44 929 GLU A O 1
ATOM 7342 N N . ALA A 1 930 ? 55.315 -18.852 -86.675 1.00 86.38 930 ALA A N 1
ATOM 7343 C CA . ALA A 1 930 ? 55.373 -19.434 -88.009 1.00 86.38 930 ALA A CA 1
ATOM 7344 C C . ALA A 1 930 ? 56.423 -18.739 -88.891 1.00 86.38 930 ALA A C 1
ATOM 7346 O O . ALA A 1 930 ? 56.296 -17.568 -89.242 1.00 86.38 930 ALA A O 1
ATOM 7347 N N . LYS A 1 931 ? 57.438 -19.487 -89.329 1.00 90.94 931 LYS A N 1
ATOM 7348 C CA . LYS A 1 931 ? 58.408 -19.048 -90.340 1.00 90.94 931 LYS A CA 1
ATOM 7349 C C . LYS A 1 931 ? 57.950 -19.499 -91.714 1.00 90.94 931 LYS A C 1
ATOM 7351 O O . LYS A 1 931 ? 57.725 -20.689 -91.928 1.00 90.94 931 LYS A O 1
ATOM 7356 N N . ILE A 1 932 ? 57.848 -18.573 -92.654 1.00 94.12 932 ILE A N 1
ATOM 7357 C CA . ILE A 1 932 ? 57.433 -18.824 -94.031 1.00 94.12 932 ILE A CA 1
ATOM 7358 C C . ILE A 1 932 ? 58.645 -18.624 -94.934 1.00 94.12 932 ILE A C 1
ATOM 7360 O O . ILE A 1 932 ? 59.124 -17.509 -95.118 1.00 94.12 932 ILE A O 1
ATOM 7364 N N . LYS A 1 933 ? 59.134 -19.705 -95.534 1.00 95.38 933 LYS A N 1
ATOM 7365 C CA . LYS A 1 933 ? 60.192 -19.660 -96.548 1.00 95.38 933 LYS A CA 1
ATOM 7366 C C . LYS A 1 933 ? 59.597 -19.901 -97.920 1.00 95.38 933 LYS A C 1
ATOM 7368 O O . LYS A 1 933 ? 58.865 -20.869 -98.121 1.00 95.38 933 LYS A O 1
ATOM 7373 N N . ILE A 1 934 ? 59.919 -19.035 -98.866 1.00 96.38 934 ILE A N 1
ATOM 7374 C CA . ILE A 1 934 ? 59.390 -19.054 -100.226 1.00 96.38 934 ILE A CA 1
ATOM 7375 C C . ILE A 1 934 ? 60.542 -19.366 -101.170 1.00 96.38 934 ILE A C 1
ATOM 7377 O O . ILE A 1 934 ? 61.586 -18.726 -101.094 1.00 96.38 934 ILE A O 1
ATOM 7381 N N . TYR A 1 935 ? 60.354 -20.340 -102.053 1.00 94.94 935 TYR A N 1
ATOM 7382 C CA . TYR A 1 935 ? 61.377 -20.864 -102.950 1.00 94.94 935 TYR A CA 1
ATOM 7383 C C . TYR A 1 935 ? 60.921 -20.839 -104.408 1.00 94.94 935 TYR A C 1
ATOM 7385 O O . TYR A 1 935 ? 59.727 -20.949 -104.704 1.00 94.94 935 TYR A O 1
ATOM 7393 N N . THR A 1 936 ? 61.877 -20.774 -105.331 1.00 93.56 936 THR A N 1
ATOM 7394 C CA . THR A 1 936 ? 61.655 -21.110 -106.744 1.00 93.56 936 THR A CA 1
ATOM 7395 C C . THR A 1 936 ? 61.452 -22.627 -106.917 1.00 93.56 936 THR A C 1
ATOM 7397 O O . THR A 1 936 ? 61.743 -23.419 -106.017 1.00 93.56 936 THR A O 1
ATOM 7400 N N . ILE A 1 937 ? 60.988 -23.079 -108.091 1.00 91.75 937 ILE A N 1
ATOM 7401 C CA . ILE A 1 937 ? 60.885 -24.524 -108.398 1.00 91.75 937 ILE A CA 1
ATOM 7402 C C . ILE A 1 937 ? 62.239 -25.255 -108.409 1.00 91.75 937 ILE A C 1
ATOM 7404 O O . ILE A 1 937 ? 62.261 -26.475 -108.264 1.00 91.75 937 ILE A O 1
ATOM 7408 N N . THR A 1 938 ? 63.351 -24.530 -108.565 1.00 90.75 938 THR A N 1
ATOM 7409 C CA . THR A 1 938 ? 64.726 -25.052 -108.476 1.00 90.75 938 THR A CA 1
ATOM 7410 C C . THR A 1 938 ? 65.272 -25.040 -107.043 1.00 90.75 938 THR A C 1
ATOM 7412 O O . THR A 1 938 ? 66.440 -25.355 -106.841 1.00 90.75 938 THR A O 1
ATOM 7415 N N . ALA A 1 939 ? 64.418 -24.744 -106.053 1.00 88.88 939 ALA A N 1
ATOM 7416 C CA . ALA A 1 939 ? 64.728 -24.684 -104.624 1.00 88.88 939 ALA A CA 1
ATOM 7417 C C . ALA A 1 939 ? 65.676 -23.544 -104.201 1.00 88.88 939 ALA A C 1
ATOM 7419 O O . ALA A 1 939 ? 66.291 -23.618 -103.138 1.00 88.88 939 ALA A O 1
ATOM 7420 N N . GLU A 1 940 ? 65.755 -22.460 -104.976 1.00 91.94 940 GLU A N 1
ATOM 7421 C CA . GLU A 1 940 ? 66.441 -21.234 -104.549 1.00 91.94 940 GLU A CA 1
ATOM 7422 C C . GLU A 1 940 ? 65.536 -20.440 -103.602 1.00 91.94 940 GLU A C 1
ATOM 7424 O O . GLU A 1 940 ? 64.351 -20.254 -103.893 1.00 91.94 940 GLU A O 1
ATOM 7429 N N . LEU A 1 941 ? 66.070 -19.995 -102.459 1.00 93.69 941 LEU A N 1
ATOM 7430 C CA . LEU A 1 941 ? 65.324 -19.190 -101.490 1.00 93.69 941 LEU A CA 1
ATOM 7431 C C . LEU A 1 941 ? 65.062 -17.795 -102.068 1.00 93.69 941 LEU A C 1
ATOM 7433 O O . LEU A 1 941 ? 65.979 -17.098 -102.489 1.00 93.69 941 LEU A O 1
ATOM 7437 N N . VAL A 1 942 ? 63.795 -17.403 -102.073 1.00 95.19 942 VAL A N 1
ATOM 7438 C CA . VAL A 1 942 ? 63.313 -16.119 -102.585 1.00 95.19 942 VAL A CA 1
ATOM 7439 C C . VAL A 1 942 ? 63.125 -15.137 -101.442 1.00 95.19 942 VAL A C 1
ATOM 7441 O O . VAL A 1 942 ? 63.571 -13.997 -101.535 1.00 95.19 942 VAL A O 1
ATOM 7444 N N . ARG A 1 943 ? 62.440 -15.572 -100.382 1.00 94.69 943 ARG A N 1
ATOM 7445 C CA . ARG A 1 943 ? 62.114 -14.747 -99.220 1.00 94.69 943 ARG A CA 1
ATOM 7446 C C . ARG A 1 943 ? 61.899 -15.626 -97.994 1.00 94.69 943 ARG A C 1
ATOM 7448 O O . ARG A 1 943 ? 61.241 -16.662 -98.095 1.00 94.69 943 ARG A O 1
ATOM 7455 N N . GLU A 1 944 ? 62.390 -15.180 -96.848 1.00 93.44 944 GLU A N 1
ATOM 7456 C CA . GLU A 1 944 ? 61.972 -15.659 -95.531 1.00 93.44 944 GLU A CA 1
ATOM 7457 C C . GLU A 1 944 ? 61.137 -14.576 -94.827 1.00 93.44 944 GLU A C 1
ATOM 7459 O O . GLU A 1 944 ? 61.504 -13.397 -94.821 1.00 93.44 944 GLU A O 1
ATOM 7464 N N . LEU A 1 945 ? 59.988 -14.975 -94.283 1.00 90.44 945 LEU A N 1
ATOM 7465 C CA . LEU A 1 945 ? 59.098 -14.169 -93.448 1.00 90.44 945 LEU A CA 1
ATOM 7466 C C . LEU A 1 945 ? 58.922 -14.884 -92.108 1.00 90.44 945 LEU A C 1
ATOM 7468 O O . LEU A 1 945 ? 58.974 -16.114 -92.042 1.00 90.44 945 LEU A O 1
ATOM 7472 N N . VAL A 1 946 ? 58.709 -14.125 -91.044 1.00 83.62 946 VAL A N 1
ATOM 7473 C CA . VAL A 1 946 ? 58.481 -14.657 -89.700 1.00 83.62 946 VAL A CA 1
ATOM 7474 C C . VAL A 1 946 ? 57.230 -13.983 -89.167 1.00 83.62 946 VAL A C 1
ATOM 7476 O O . VAL A 1 946 ? 57.223 -12.763 -89.064 1.00 83.62 946 VAL A O 1
ATOM 7479 N N . ASN A 1 947 ? 56.208 -14.769 -88.823 1.00 81.06 947 ASN A N 1
ATOM 7480 C CA . ASN A 1 947 ? 55.101 -14.270 -88.021 1.00 81.06 947 ASN A CA 1
ATOM 7481 C C . ASN A 1 947 ? 55.651 -14.010 -86.617 1.00 81.06 947 ASN A C 1
ATOM 7483 O O . ASN A 1 947 ? 56.019 -14.955 -85.917 1.00 81.06 947 ASN A O 1
ATOM 7487 N N . TYR A 1 948 ? 55.761 -12.738 -86.237 1.00 64.31 948 TYR A N 1
ATOM 7488 C CA . TYR A 1 948 ? 56.283 -12.315 -84.933 1.00 64.31 948 TYR A CA 1
ATOM 7489 C C . TYR A 1 948 ? 55.236 -12.379 -83.807 1.00 64.31 948 TYR A C 1
ATOM 7491 O O . TYR A 1 948 ? 55.472 -11.854 -82.725 1.00 64.31 948 TYR A O 1
ATOM 7499 N N . GLY A 1 949 ? 54.112 -13.059 -84.038 1.00 62.75 949 GLY A N 1
ATOM 7500 C CA . GLY A 1 949 ? 53.191 -13.474 -82.990 1.00 62.75 949 GLY A CA 1
ATOM 7501 C C . GLY A 1 949 ? 51.936 -12.619 -82.843 1.00 62.75 949 GLY A C 1
ATOM 7502 O O . GLY A 1 949 ? 51.932 -11.396 -82.974 1.00 62.75 949 GLY A O 1
ATOM 7503 N N . GLY A 1 950 ? 50.846 -13.322 -82.522 1.00 60.97 950 GLY A N 1
ATOM 7504 C CA . GLY A 1 950 ? 49.596 -12.771 -82.007 1.00 60.97 950 GLY A CA 1
ATOM 7505 C C . GLY A 1 950 ? 48.504 -12.424 -83.038 1.00 60.97 950 GLY A C 1
ATOM 7506 O O . GLY A 1 950 ? 47.392 -12.101 -82.628 1.00 60.97 950 GLY A O 1
ATOM 7507 N N . ASP A 1 951 ? 48.772 -12.525 -84.337 1.00 64.00 951 ASP A N 1
ATOM 7508 C CA . ASP A 1 951 ? 47.727 -12.661 -85.363 1.00 64.00 951 ASP A CA 1
ATOM 7509 C C . ASP A 1 951 ? 47.964 -13.957 -86.154 1.00 64.00 951 ASP A C 1
ATOM 7511 O O . ASP A 1 951 ? 49.065 -14.524 -86.144 1.00 64.00 951 ASP A O 1
ATOM 7515 N N . ASP A 1 952 ? 46.931 -14.463 -86.822 1.00 74.94 952 ASP A N 1
ATOM 7516 C CA . ASP A 1 952 ? 47.013 -15.670 -87.646 1.00 74.94 952 ASP A CA 1
ATOM 7517 C C . ASP A 1 952 ? 47.462 -15.376 -89.091 1.00 74.94 952 ASP A C 1
ATOM 7519 O O . ASP A 1 952 ? 47.405 -16.276 -89.937 1.00 74.94 952 ASP A O 1
ATOM 7523 N N . THR A 1 953 ? 47.926 -14.151 -89.385 1.00 81.88 953 THR A N 1
ATOM 7524 C CA . THR A 1 953 ? 48.249 -13.681 -90.740 1.00 81.88 953 THR A CA 1
ATOM 7525 C C . THR A 1 953 ? 49.678 -13.156 -90.914 1.00 81.88 953 THR A C 1
ATOM 7527 O O . THR A 1 953 ? 50.269 -12.629 -89.983 1.00 81.88 953 THR A O 1
ATOM 7530 N N . GLU A 1 954 ? 50.240 -13.309 -92.119 1.00 88.62 954 GLU A N 1
ATOM 7531 C CA . GLU A 1 954 ? 51.519 -12.699 -92.527 1.00 88.62 954 GLU A CA 1
ATOM 7532 C C . GLU A 1 954 ? 51.491 -12.385 -94.031 1.00 88.62 954 GLU A C 1
ATOM 7534 O O . GLU A 1 954 ? 50.917 -13.149 -94.816 1.00 88.62 954 GLU A O 1
ATOM 7539 N N . GLU A 1 955 ? 52.101 -11.280 -94.463 1.00 91.00 955 GLU A N 1
ATOM 7540 C CA . GLU A 1 955 ? 52.009 -10.807 -95.851 1.00 91.00 955 GLU A CA 1
ATOM 7541 C C . GLU A 1 955 ? 53.349 -10.884 -96.598 1.00 91.00 955 GLU A C 1
ATOM 7543 O O . GLU A 1 955 ? 54.401 -10.484 -96.108 1.00 91.00 955 GLU A O 1
ATOM 7548 N N . TRP A 1 956 ? 53.305 -11.342 -97.850 1.00 94.12 956 TRP A N 1
ATOM 7549 C CA . TRP A 1 956 ? 54.424 -11.288 -98.785 1.00 94.12 956 TRP A CA 1
ATOM 7550 C C . TRP A 1 956 ? 54.148 -10.296 -99.910 1.00 94.12 956 TRP A C 1
ATOM 7552 O O . TRP A 1 956 ? 53.228 -10.486 -100.704 1.00 94.12 956 TRP A O 1
ATOM 7562 N N . ASP A 1 957 ? 55.000 -9.285 -100.039 1.00 92.12 957 ASP A N 1
ATOM 7563 C CA . ASP A 1 957 ? 54.922 -8.191 -101.018 1.00 92.12 957 ASP A CA 1
ATOM 7564 C C . ASP A 1 957 ? 55.423 -8.547 -102.435 1.00 92.12 957 ASP A C 1
ATOM 7566 O O . ASP A 1 957 ? 55.650 -7.663 -103.263 1.00 92.12 957 ASP A O 1
ATOM 7570 N N . LEU A 1 958 ? 55.604 -9.842 -102.724 1.00 93.06 958 LEU A N 1
ATOM 7571 C CA . LEU A 1 958 ? 56.106 -10.375 -103.999 1.00 93.06 958 LEU A CA 1
ATOM 7572 C C . LEU A 1 958 ? 57.540 -9.938 -104.353 1.00 93.06 958 LEU A C 1
ATOM 7574 O O . LEU A 1 958 ? 57.918 -9.937 -105.533 1.00 93.06 958 LEU A O 1
ATOM 7578 N N . LYS A 1 959 ? 58.361 -9.587 -103.357 1.00 93.44 959 LYS A N 1
ATOM 7579 C CA . LYS A 1 959 ? 59.787 -9.290 -103.547 1.00 93.44 959 LYS A CA 1
ATOM 7580 C C . LYS A 1 959 ? 60.691 -10.384 -102.993 1.00 93.44 959 LYS A C 1
ATOM 7582 O O . LYS A 1 959 ? 60.322 -11.117 -102.073 1.00 93.44 959 LYS A O 1
ATOM 7587 N N . ASN A 1 960 ? 61.884 -10.497 -103.569 1.00 92.19 960 ASN A N 1
ATOM 7588 C CA . ASN A 1 960 ? 62.949 -11.335 -103.026 1.00 92.19 960 ASN A CA 1
ATOM 7589 C C . ASN A 1 960 ? 63.648 -10.651 -101.826 1.00 92.19 960 ASN A C 1
ATOM 7591 O O . ASN A 1 960 ? 63.286 -9.543 -101.416 1.00 92.19 960 ASN A O 1
ATOM 7595 N N . GLU A 1 961 ? 64.651 -11.300 -101.230 1.00 90.88 961 GLU A N 1
ATOM 7596 C CA . GLU A 1 961 ? 65.440 -10.717 -100.129 1.00 90.88 961 GLU A CA 1
ATOM 7597 C C . GLU A 1 961 ? 66.210 -9.448 -100.522 1.00 90.88 961 GLU A C 1
ATOM 7599 O O . GLU A 1 961 ? 66.397 -8.566 -99.688 1.00 90.88 961 GLU A O 1
ATOM 7604 N N . SER A 1 962 ? 66.583 -9.302 -101.795 1.00 89.06 962 SER A N 1
ATOM 7605 C CA . SER A 1 962 ? 67.236 -8.098 -102.330 1.00 89.06 962 SER A CA 1
ATOM 7606 C C . SER A 1 962 ? 66.260 -6.948 -102.627 1.00 89.06 962 SER A C 1
ATOM 7608 O O . SER A 1 962 ? 66.687 -5.885 -103.071 1.00 89.06 962 SER A O 1
ATOM 7610 N N . GLY A 1 963 ? 64.957 -7.130 -102.374 1.00 89.38 963 GLY A N 1
ATOM 7611 C CA . GLY A 1 963 ? 63.921 -6.120 -102.613 1.00 89.38 963 GLY A CA 1
ATOM 7612 C C . GLY A 1 963 ? 63.482 -5.994 -104.077 1.00 89.38 963 GLY A C 1
ATOM 7613 O O . GLY A 1 963 ? 62.763 -5.054 -104.423 1.00 89.38 963 GLY A O 1
ATOM 7614 N N . GLU A 1 964 ? 63.881 -6.926 -104.941 1.00 89.88 964 GLU A N 1
ATOM 7615 C CA . GLU A 1 964 ? 63.489 -6.966 -106.350 1.00 89.88 964 GLU A CA 1
ATOM 7616 C C . GLU A 1 964 ? 62.190 -7.757 -106.528 1.00 89.88 964 GLU A C 1
ATOM 7618 O O . GLU A 1 964 ? 61.952 -8.757 -105.850 1.00 89.88 964 GLU A O 1
ATOM 7623 N N . ASN A 1 965 ? 61.344 -7.341 -107.473 1.00 91.12 965 ASN A N 1
ATOM 7624 C CA . ASN A 1 965 ? 60.096 -8.052 -107.743 1.00 91.12 965 ASN A CA 1
ATOM 7625 C C . ASN A 1 965 ? 60.375 -9.432 -108.359 1.00 91.12 965 ASN A C 1
ATOM 7627 O O . ASN A 1 965 ? 61.066 -9.531 -109.374 1.00 91.12 965 ASN A O 1
ATOM 7631 N N . VAL A 1 966 ? 59.734 -10.477 -107.845 1.00 92.50 966 VAL A N 1
ATOM 7632 C CA . VAL A 1 966 ? 59.912 -11.850 -108.350 1.00 92.50 966 VAL A CA 1
ATOM 7633 C C . VAL A 1 966 ? 59.291 -12.047 -109.738 1.00 92.50 966 VAL A C 1
ATOM 7635 O O . VAL A 1 966 ? 58.341 -11.357 -110.093 1.00 92.50 966 VAL A O 1
ATOM 7638 N N . ALA A 1 967 ? 59.810 -12.948 -110.570 1.00 90.69 967 ALA A N 1
ATOM 7639 C CA . ALA A 1 967 ? 59.264 -13.192 -111.911 1.00 90.69 967 ALA A CA 1
ATOM 7640 C C . ALA A 1 967 ? 57.879 -13.883 -111.888 1.00 90.69 967 ALA A C 1
ATOM 7642 O O . ALA A 1 967 ? 57.444 -14.415 -110.869 1.00 90.69 967 ALA A O 1
ATOM 7643 N N . SER A 1 968 ? 57.176 -13.898 -113.027 1.00 91.75 968 SER A N 1
ATOM 7644 C CA . SER A 1 968 ? 56.022 -14.794 -113.203 1.00 91.75 968 SER A CA 1
ATOM 7645 C C . SER A 1 968 ? 56.488 -16.248 -113.127 1.00 91.75 968 SER A C 1
ATOM 7647 O O . SER A 1 968 ? 57.500 -16.607 -113.731 1.00 91.75 968 SER A O 1
ATOM 7649 N N . GLY A 1 969 ? 55.755 -17.097 -112.413 1.00 91.50 969 GLY A N 1
ATOM 7650 C CA . GLY A 1 969 ? 56.142 -18.491 -112.225 1.00 91.50 969 GLY A CA 1
ATOM 7651 C C . GLY A 1 969 ? 55.447 -19.174 -111.054 1.00 91.50 969 GLY A C 1
ATOM 7652 O O . GLY A 1 969 ? 54.593 -18.598 -110.378 1.00 91.50 969 GLY A O 1
ATOM 7653 N N . ILE A 1 970 ? 55.820 -20.434 -110.827 1.00 93.75 970 ILE A N 1
ATOM 7654 C CA . ILE A 1 970 ? 55.396 -21.199 -109.654 1.00 93.75 970 ILE A CA 1
ATOM 7655 C C . ILE A 1 970 ? 56.458 -21.058 -108.564 1.00 93.75 970 ILE A C 1
ATOM 7657 O O . ILE A 1 970 ? 57.644 -21.269 -108.809 1.00 93.75 970 ILE A O 1
ATOM 7661 N N . TYR A 1 971 ? 56.005 -20.758 -107.357 1.00 95.81 971 TYR A N 1
ATOM 7662 C CA . TYR A 1 971 ? 56.799 -20.689 -106.140 1.00 95.81 971 TYR A CA 1
ATOM 7663 C C . TYR A 1 971 ? 56.303 -21.751 -105.163 1.00 95.81 971 TYR A C 1
ATOM 7665 O O . TYR A 1 971 ? 55.117 -22.093 -105.144 1.00 95.81 971 TYR A O 1
ATOM 7673 N N . ILE A 1 972 ? 57.205 -22.296 -104.357 1.00 95.25 972 ILE A N 1
ATOM 7674 C CA . ILE A 1 972 ? 56.879 -23.259 -103.304 1.00 95.25 972 ILE A CA 1
ATOM 7675 C C . ILE A 1 972 ? 57.098 -22.557 -101.975 1.00 95.25 972 ILE A C 1
ATOM 7677 O O . ILE A 1 972 ? 58.186 -22.045 -101.734 1.00 95.25 972 ILE A O 1
ATOM 7681 N N . TYR A 1 973 ? 56.090 -22.544 -101.110 1.00 95.44 973 TYR A N 1
ATOM 7682 C CA . TYR A 1 973 ? 56.254 -22.043 -99.752 1.00 95.44 973 TYR A CA 1
ATOM 7683 C C . TYR A 1 973 ? 56.321 -23.200 -98.754 1.00 95.44 973 TYR A C 1
ATOM 7685 O O . TYR A 1 973 ? 55.657 -24.230 -98.921 1.00 95.44 973 TYR A O 1
ATOM 7693 N N . LEU A 1 974 ? 57.118 -23.010 -97.710 1.00 94.00 974 LEU A N 1
ATOM 7694 C CA . LEU A 1 974 ? 57.222 -23.852 -96.529 1.00 94.00 974 LEU A CA 1
ATOM 7695 C C . LEU A 1 974 ? 56.934 -22.974 -95.314 1.00 94.00 974 LEU A C 1
ATOM 7697 O O . LEU A 1 974 ? 57.732 -22.104 -94.985 1.00 94.00 974 LEU A O 1
ATOM 7701 N N . ILE A 1 975 ? 55.804 -23.219 -94.663 1.00 93.50 975 ILE A N 1
ATOM 7702 C CA . ILE A 1 975 ? 55.487 -22.669 -93.347 1.00 93.50 975 ILE A CA 1
ATOM 7703 C C . ILE A 1 975 ? 55.974 -23.687 -92.324 1.00 93.50 975 ILE A C 1
ATOM 7705 O O . ILE A 1 975 ? 55.660 -24.871 -92.452 1.00 93.50 975 ILE A O 1
ATOM 7709 N N . SER A 1 976 ? 56.747 -23.268 -91.337 1.00 89.69 976 SER A N 1
ATOM 7710 C CA . SER A 1 976 ? 57.266 -24.148 -90.291 1.00 89.69 976 SER A CA 1
ATOM 7711 C C . SER A 1 976 ? 57.337 -23.435 -88.957 1.00 89.69 976 SER A C 1
ATOM 7713 O O . SER A 1 976 ? 57.682 -22.257 -88.909 1.00 89.69 976 SER A O 1
ATOM 7715 N N . ASP A 1 977 ? 57.082 -24.172 -87.891 1.00 86.50 977 ASP A N 1
ATOM 7716 C CA . ASP A 1 977 ? 57.221 -23.740 -86.505 1.00 86.50 977 ASP A CA 1
ATOM 7717 C C . ASP A 1 977 ? 57.670 -24.937 -85.641 1.00 86.50 977 ASP A C 1
ATOM 7719 O O . ASP A 1 977 ? 58.086 -25.977 -86.161 1.00 86.50 977 ASP A O 1
ATOM 7723 N N . ASN A 1 978 ? 57.568 -24.808 -84.317 1.00 78.94 978 ASN A N 1
ATOM 7724 C CA . ASN A 1 978 ? 57.883 -25.894 -83.385 1.00 78.94 978 ASN A CA 1
ATOM 7725 C C . ASN A 1 978 ? 56.832 -27.029 -83.388 1.00 78.94 978 ASN A C 1
ATOM 7727 O O . ASN A 1 978 ? 57.097 -28.097 -82.836 1.00 78.94 978 ASN A O 1
ATOM 7731 N N . THR A 1 979 ? 55.650 -26.826 -83.989 1.00 74.19 979 THR A N 1
ATOM 7732 C CA . THR A 1 979 ? 54.545 -27.805 -84.030 1.00 74.19 979 THR A CA 1
ATOM 7733 C C . THR A 1 979 ? 54.545 -28.655 -85.303 1.00 74.19 979 THR A C 1
ATOM 7735 O O . THR A 1 979 ? 54.037 -29.779 -85.295 1.00 74.19 979 THR A O 1
ATOM 7738 N N . GLY A 1 980 ? 55.144 -28.172 -86.395 1.00 84.44 980 GLY A N 1
ATOM 7739 C CA . GLY A 1 980 ? 55.286 -28.928 -87.634 1.00 84.44 980 GLY A CA 1
ATOM 7740 C C . GLY A 1 980 ? 55.651 -28.072 -88.845 1.00 84.44 980 GLY A C 1
ATOM 7741 O O . GLY A 1 980 ? 56.265 -27.013 -88.74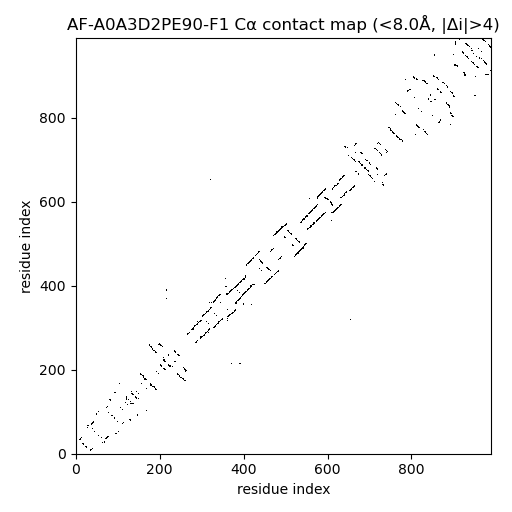8 1.00 84.44 980 GLY A O 1
ATOM 7742 N N . SER A 1 981 ? 55.294 -28.560 -90.036 1.00 89.50 981 SER A N 1
ATOM 7743 C CA . SER A 1 981 ? 55.465 -27.787 -91.266 1.00 89.50 981 SER A CA 1
ATOM 7744 C C . SER A 1 981 ? 54.356 -28.038 -92.284 1.00 89.50 981 SER A C 1
ATOM 7746 O O . SER A 1 981 ? 53.848 -29.153 -92.417 1.00 89.50 981 SER A O 1
ATOM 7748 N N . LYS A 1 982 ? 54.005 -26.997 -93.037 1.00 92.50 982 LYS A N 1
ATOM 7749 C CA . LYS A 1 982 ? 53.030 -27.007 -94.124 1.00 92.50 982 LYS A CA 1
ATOM 7750 C C . LYS A 1 982 ? 53.692 -26.512 -95.402 1.00 92.50 982 LYS A C 1
ATOM 7752 O O . LYS A 1 982 ? 54.299 -25.448 -95.430 1.00 92.50 982 LYS A O 1
ATOM 7757 N N . LYS A 1 983 ? 53.549 -27.275 -96.483 1.00 93.69 983 LYS A N 1
ATOM 7758 C CA . LYS A 1 983 ? 54.029 -26.892 -97.815 1.00 93.69 983 LYS A CA 1
ATOM 7759 C C . LYS A 1 983 ? 52.855 -26.549 -98.716 1.00 93.69 983 LYS A C 1
ATOM 7761 O O . LYS A 1 983 ? 51.817 -27.208 -98.651 1.00 93.69 983 LYS A O 1
ATOM 7766 N N . GLY A 1 984 ? 53.046 -25.585 -99.602 1.00 93.25 984 GLY A N 1
ATOM 7767 C CA . GLY A 1 984 ? 52.090 -25.282 -100.659 1.00 93.25 984 GLY A CA 1
ATOM 7768 C C . GLY A 1 984 ? 52.756 -24.628 -101.859 1.00 93.25 984 GLY A C 1
ATOM 7769 O O . GLY A 1 984 ? 53.973 -24.449 -101.901 1.00 93.25 984 GLY A O 1
ATOM 7770 N N . LYS A 1 985 ? 51.947 -24.323 -102.871 1.00 94.81 985 LYS A N 1
ATOM 7771 C CA . LYS A 1 985 ? 52.398 -23.687 -104.110 1.00 94.81 985 LYS A CA 1
ATOM 7772 C C . LYS A 1 985 ? 51.693 -22.351 -104.269 1.00 94.81 985 LYS A C 1
ATOM 7774 O O . LYS A 1 985 ? 50.508 -22.251 -103.972 1.00 94.81 985 LYS A O 1
ATOM 7779 N N . ILE A 1 986 ? 52.413 -21.365 -104.777 1.00 94.62 986 ILE A N 1
ATOM 7780 C CA . ILE A 1 986 ? 51.889 -20.069 -105.202 1.00 94.62 986 ILE A CA 1
ATOM 7781 C C . ILE A 1 986 ? 52.171 -19.948 -106.696 1.00 94.62 986 ILE A C 1
ATOM 7783 O O . ILE A 1 986 ? 53.263 -20.271 -107.153 1.00 94.62 986 ILE A O 1
ATOM 7787 N N . ALA A 1 987 ? 51.190 -19.492 -107.463 1.00 93.00 987 ALA A N 1
ATOM 7788 C CA . ALA A 1 987 ? 51.367 -19.155 -108.867 1.00 93.00 987 ALA A CA 1
ATOM 7789 C C . ALA A 1 987 ? 51.301 -17.633 -109.008 1.00 93.00 987 ALA A C 1
ATOM 7791 O O . ALA A 1 987 ? 50.306 -17.038 -108.599 1.00 93.00 987 ALA A O 1
ATOM 7792 N N . ILE A 1 988 ? 52.346 -17.024 -109.565 1.00 91.75 988 ILE A N 1
ATOM 7793 C CA . ILE A 1 988 ? 52.424 -15.587 -109.849 1.00 91.75 988 ILE A CA 1
ATOM 7794 C C . ILE A 1 988 ? 52.309 -15.387 -111.357 1.00 91.75 988 ILE A C 1
ATOM 7796 O O . ILE A 1 988 ? 53.081 -15.968 -112.124 1.00 91.75 988 ILE A O 1
ATOM 7800 N N . ILE A 1 989 ? 51.351 -14.559 -111.772 1.00 88.06 989 ILE A N 1
ATOM 7801 C CA . ILE A 1 989 ? 51.090 -14.211 -113.170 1.00 88.06 989 ILE A CA 1
ATOM 7802 C C . ILE A 1 989 ? 51.110 -12.682 -113.270 1.00 88.06 989 ILE A C 1
ATOM 7804 O O . ILE A 1 989 ? 50.142 -12.029 -112.883 1.00 88.06 989 ILE A O 1
ATOM 7808 N N . LYS A 1 990 ? 52.230 -12.125 -113.743 1.00 76.44 990 LYS A N 1
ATOM 7809 C CA . LYS A 1 990 ? 52.373 -10.690 -114.025 1.00 76.44 990 LYS A CA 1
ATOM 7810 C C . LYS A 1 990 ? 51.803 -10.295 -115.375 1.00 76.44 990 LYS A C 1
ATOM 7812 O O . LYS A 1 990 ? 51.994 -11.083 -116.331 1.00 76.44 990 LYS A O 1
#

Foldseek 3Di:
DDDDDQAPAAAEDEFDDPDVPADGDQQQDADPDPRYEYEYAQDQDAPFLDCPRRLVVVVSSVVSCVSRVHHYEHEEYAYWDQPVCPPVVVVLVSRLSSLQSNQQNCQASVYHYDYDPAAEPPCDDPDRIHRHQFYDDHPDPHDGPCSRVLSVQAKDWPDAQAAWPGWDADSVQRKIKTKGAHDADKRKIAHPCCRSQVQWKWKDKQQWWIWTDHNQDPQFTHTPTDPPRDDPVQWGADPVRNITIGRDGPHPDMMMIMIGHPDDQAAEDEDPDQEAEEEAEFDARHEYAAECERHEYAAEYEYAANGEYEAYLYEYEYEDQEAQPYEYHYANYAYEAELYEYAYDHNNYDDFVLQDAGQSHYHAYDNQNRHAEYENYEYSYEDEDDANHGYEYENYEHRHYHDELQYAYEYELEEYEEYEHEQQDPDAEEEEAEAAEAQDQDFDWDHDPRYIYTYYRYHHHGAYEYEAHQLNNYAYEYEPHEHEEYEHEHEADPDEKEAEDWDAFWDQWDWRCVRIGPHHHNYIYIYHRYGYHTYEYEYQLYRYEYEHGEYAYEYFDAYAYEYEPYEHEHHAYFAHVEYEYALYEYETEAEQAWNPPDWDQDPNDIRDIGQEYEYEYHNYEYHYQAYEHHGAEYEYEYFYAYPDDPALVRYHAPWYKYKYKAKEFEAAPVRHGDAQWKKFKADPRHTPDIDGAHPRNIDMDIDIDTPVDQNGWIWMDIPQFPDIDIDGPNDGPNHYTHGPRDPFDWDDLQAWDWDWDDWPQGTKIKIDGRPFDPATKGKDKDQDDDDVLQVLQVVVCVPDLFKDFDPGQKMAIWIAHPVRHTDFDFTPFWMKIKTAFDDPVLLQWTPPDVLTAGLQQKFKWFRDPSHTHTPPQWDQDSVRRIIMDTHRTTGMITIMGTGAANDCPPWDKPDAAQEDPRQKIKIFSHGQFKWKWKAAPVRHTFDIDTNNGRHRMDMDRCGGPVRHHDDFAKMKMWIDDPRGIDIDIYGYYD

pLDDT: mean 88.11, std 10.41, range [39.62, 98.62]

Nearest PDB structures (foldseek):
  8exd-assembly2_B  TM=6.663E-01  e=2.148E-06  Aspergillus fumigatus Af293
  8exd-assembly1_A  TM=6.098E-01  e=3.224E-06  Aspergillus fumigatus Af293
  8f9p-assembly1_A  TM=6.029E-01  e=4.011E-01  Canis lupus familiaris
  8f9q-assembly2_B  TM=6.033E-01  e=8.255E-01  Cavia porcellus
  2a73-assembly1_A  TM=1.823E-01  e=1.243E-02  Homo sapiens

Solvent-accessible surface area (backbone atoms only — not comparable to full-atom values): 50465 Å² total; per-residue (Å²): 143,77,87,90,69,83,79,82,58,77,44,74,46,59,50,56,68,79,42,92,83,79,40,69,48,85,60,83,74,62,63,95,61,78,55,48,31,36,31,43,68,55,63,67,50,82,90,60,72,70,60,84,45,46,63,66,52,51,54,49,51,55,53,36,20,58,65,45,74,34,55,61,34,34,58,36,44,73,66,72,43,48,69,88,50,69,90,40,66,68,63,45,52,45,51,32,53,46,48,52,52,52,48,52,53,32,32,72,69,71,47,51,72,42,65,68,96,46,58,20,53,54,78,81,61,98,55,72,60,39,64,47,46,17,42,87,25,68,52,90,81,37,54,66,44,50,71,56,48,62,69,65,64,49,59,45,76,78,36,65,21,49,52,76,74,49,42,46,64,41,82,87,76,46,36,32,42,35,31,31,33,31,36,88,59,65,26,30,31,37,39,44,45,78,80,73,24,69,76,14,30,30,41,41,37,73,71,54,40,29,33,31,43,44,72,78,49,92,77,39,65,40,82,73,42,68,89,72,76,67,71,68,86,32,52,49,57,40,78,94,74,30,28,44,36,39,66,68,72,55,66,85,44,77,43,38,46,33,38,33,56,60,69,77,92,57,50,79,42,67,73,95,58,53,64,43,86,44,68,47,72,42,48,59,53,28,32,42,46,46,61,76,41,63,37,37,29,54,29,35,39,37,30,30,52,63,8,35,39,39,34,32,52,19,36,45,28,36,49,33,52,48,68,54,72,37,40,36,39,30,46,25,15,34,36,41,35,35,53,19,35,40,32,50,39,67,60,73,41,79,80,54,93,86,60,50,73,36,46,52,26,41,37,38,33,27,75,46,10,55,42,36,39,37,33,54,21,39,37,20,20,22,42,31,37,32,63,50,14,30,40,44,38,31,53,24,39,36,22,23,40,37,40,27,59,37,15,39,37,38,38,31,56,24,37,37,27,31,44,28,47,33,56,53,59,88,66,74,48,79,47,78,46,68,62,48,63,46,74,32,80,39,72,48,75,51,75,53,101,59,24,31,40,41,36,38,68,19,34,28,65,52,32,38,31,37,32,40,24,56,48,31,49,36,33,36,38,40,28,57,24,42,35,36,42,41,32,43,35,35,56,59,47,93,60,68,25,40,36,41,66,42,61,59,46,78,36,66,72,47,57,51,51,83,29,43,43,86,60,86,56,74,30,37,47,37,37,34,53,19,35,32,60,24,39,23,47,34,28,38,28,17,27,35,34,40,34,51,25,33,28,28,48,28,36,26,21,61,9,38,37,39,37,34,56,27,39,32,45,41,36,46,41,24,10,19,63,31,38,35,36,27,52,23,41,38,28,53,40,38,33,40,26,35,41,78,90,44,69,47,75,52,98,88,41,78,34,45,52,34,14,40,36,32,38,36,30,40,65,18,35,33,43,16,63,36,36,40,31,42,27,56,41,34,39,38,34,51,22,35,40,51,76,22,38,86,53,65,87,38,47,45,60,76,40,38,39,39,40,38,38,44,38,32,36,37,22,34,87,87,68,47,62,43,52,73,40,46,37,35,38,26,49,98,87,43,76,78,46,77,50,57,20,38,96,77,5,34,42,71,54,71,48,80,34,35,69,90,48,49,81,48,69,33,39,37,39,39,65,79,27,81,41,69,44,80,40,46,84,68,54,49,28,61,37,75,45,62,36,53,58,72,92,63,75,71,43,65,49,80,50,66,45,77,48,76,43,87,44,93,45,44,58,34,39,38,39,42,49,48,62,33,50,100,58,50,27,35,82,47,76,35,71,76,70,91,48,74,48,56,57,47,16,52,62,63,50,76,72,47,91,63,54,45,76,48,83,71,40,40,37,31,43,46,42,21,35,87,86,69,50,72,68,79,67,77,42,74,42,62,25,39,42,32,44,34,48,46,49,89,84,69,75,56,40,37,62,96,47,83,51,42,22,14,51,88,51,42,33,45,25,37,57,53,94,51,33,73,42,76,42,85,76,37,42,66,39,78,93,73,37,28,39,35,34,78,35,47,54,76,41,40,35,32,40,34,25,30,38,12,31,89,45,50,88,76,44,46,69,38,60,68,63,31,42,80,89,60,66,56,39,39,36,36,41,27,24,41,62,26,30,38,39,31,22,41,83,87,67,47,82,37,35,80,48,67,32,84,46,15,46,26,59,47,80,41,72,55,44,32,79,89,68,46,74,60,75,66,43,59,32,38,38,38,37,34,46,100,84,48,73,38,75,52,75,40,39,38,43,115

Radius of gyration: 56.45 Å; Cα contacts (8 Å, |Δi|>4): 2656; chains: 1; bounding box: 134×51×172 Å